Protein 8YBF (pdb70)

Sequence (841 aa):
KAIASAANPIRLSAFPPHRCSGATTSVGKVFPLSVSLSMSLISRASEIINMLTAISDGVYGKTYLLVPDDIERQEIRVFEIGFIKRWLNDMPLLQTTNYMVLPENSKAKVCTIAVGELTLASLCVEESTVLLDSQDGILVVTLGIFGATPMDHIEKVIPVAHPSMEKIHITNHRGFIKDSIATWMVPALASDKQEEQKGCLESACQRKTYPMCNQTSWEPFGGRQLPSYGRLTLPLDASVDLQLNISFTYGPVILNGDGMDYYESPLLNSGWLTIPPKNGTIFGLINKAGRGDQFTVIPQVLTFAPRASSGNCYLPIQTSRDVLIESNLVVLPTQSFRYVIATYDISRSDHAIVYYVYDPIRTISYTHPFRLTTKGRPDFLRIECFVWDDNLWCHQFYRFEANIANSTTSVENLVRMRFSCGIRKAIASAANPIRLSALSGGPPHRCSGATTSVGKVFPLSVSLSMSLISRASEIINMLTAISDGVYGKTYLLVPDDFDTQEIRVFEIGFIKRWLNDMPLLQTTNYMVLPENSKAKVCTIAVGELTLASLCVEESTVLLDHSQDGILVVTLGIFGATPMDHIEKVIPVAHPSMEKIHITNHRGFIKDSIATWMVPALASDKQEEQKGCLESACQRKTYPMCNQTSWEPFGGRQLPSYGRLTLPLDASVDLQLNISFTYGPVILNGDGMDYYESPLLNSGWLTIPPKNGTIFGLINKAGRGDQFTVIPQVLTFAPRACYLPIQDVLIESNLVVLPTQSFRYVIATYDISRDHAIVYYVYDPIRTISYTHPFRLTTKGRPDFLRIECFVWDDNLWCHQFYRFEANIANSTTSVENLVRMRFSC

Organism: NCBI:txid3052342

Nearest PDB structures (foldseek):
  8ybf-assembly1_A  TM=1.002E+00  e=1.265E-84  Morbillivi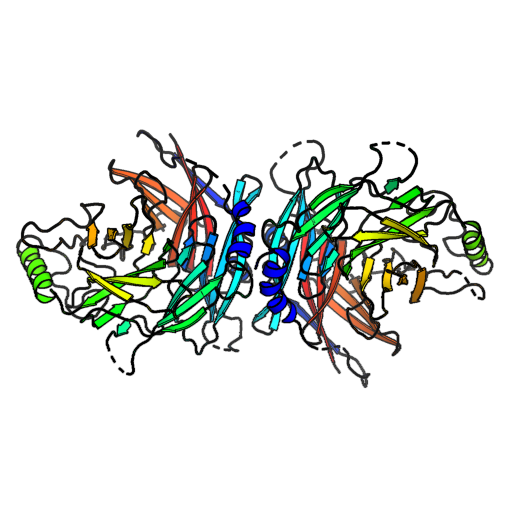rus canis
  3alx-assembly1_A  TM=8.913E-01  e=5.156E-37  Measles morbillivirus
  3alx-assembly1_C  TM=9.004E-01  e=1.482E-36  Measles morbillivirus
  3alz-assembly1_A  TM=9.083E-01  e=4.477E-36  Measles virus strain Edmonston-B
  3alx-assembly1_B  TM=9.065E-01  e=9.135E-35  Measles morbillivirus

B-factor: mean 70.55, std 17.27, range [45.25, 138.85]

Radius of gyration: 31.64 Å; Cα contacts (8 Å, |Δi|>4): 2203; chains: 2; bounding box: 62×88×87 Å

Secondary structure (DSSP, 8-state):
-TTHHHHTTTTTT---S-SS-S--EEEEEEE---B-HHHHHHHTTPEEEEEEEEE-SSEEEEEEEEE-SS-----EEEEEEEEEEE-GGG-EEEEEEEEEE--TTS--SEE-BEEETTEEEEEEESSSEEE------EEEEEEESSSS-TT-EEEEE--EE-TTEEEEE-SS-B-EEETTEEEEEEEEEESTTHHHHHHHHHTTTTTS--TTSS-SS-SSSSSS---EEEEEEEE--SSS----EEEEE--SPP---S--EEEE-SSTTEEEEEE--BTTTBPPEEEEEE-SSS--EEESSTTSSPBPSSSS-B---B----EEEEEEEEE-SSSS--EEEEEEE-SSSS-EEEEEEEETTTTEEEEEEEE-SS-EEEEEEEEEEEE-SSSEEEEEEEEEEESS-SSEEEEEEEEEEEEE-/--SHHHHHHHTTHHHHT------S--SS--EEEEEEE---B-HHHHHHHTTPEEEEEEEEE-SSEEEEEEEEE--------EEEEEEEEEEE-GGG-EEEEEEEEEE--TTS--SEE-BEEETTEEEEEEESSSEEE-------EEEEEEESSSS-TT-EEEEE--EE-TTEEEEE-SS-B-EEETTEEEEEEEEEESTT-HHHHHHHHTTSSSS--TTSS-SS-TTT-SSS--EEEEEEEE--TTS----EEEEE--SPP---S--EEEE-SSTTEEEEEE---STT---EEEEEE-SSS--EEEEESEE-S----EE---B------EE-SSSS--EEEEEEE-----EEEEEEEETTTTEEEEEEEE-SS-EEEEEEEEEEEESSSSEEEEEEEEEEESS-SSEEEEEEEEEEEEE-

Structure (mmCIF, N/CA/C/O backbone):
data_8YBF
#
_entry.id   8YBF
#
_cell.length_a   86.156
_cell.length_b   86.156
_cell.length_c   302.936
_cell.angle_alpha   90.000
_cell.angle_beta   90.000
_cell.angle_gamma   90.000
#
_symmetry.space_group_name_H-M   'P 43 21 2'
#
loop_
_entity.id
_entity.type
_entity.pdbx_description
1 polymer 'Hemagglutinin glycoprotein'
2 non-polymer 2-acetamido-2-deoxy-beta-D-glucopyranose
#
loop_
_atom_site.group_PDB
_atom_site.id
_atom_site.type_symbol
_atom_site.label_atom_id
_atom_site.label_alt_id
_atom_site.label_comp_id
_atom_site.label_asym_id
_atom_site.label_entity_id
_atom_site.label_seq_id
_atom_site.pdbx_PDB_ins_code
_atom_site.Cartn_x
_atom_site.Cartn_y
_atom_site.Cartn_z
_atom_site.occupancy
_atom_site.B_iso_or_equiv
_atom_site.auth_seq_id
_atom_site.auth_comp_id
_atom_site.auth_asym_id
_atom_site.auth_atom_id
_atom_site.pdbx_PDB_model_num
ATOM 1 N N . LYS A 1 5 ? 42.44983 53.45494 9.95477 1.000 83.33555 161 LYS A N 1
ATOM 2 C CA . LYS A 1 5 ? 40.99724 53.56238 9.89412 1.000 80.47948 161 LYS A CA 1
ATOM 3 C C . LYS A 1 5 ? 40.37054 53.15085 11.22092 1.000 80.49313 161 LYS A C 1
ATOM 4 O O . LYS A 1 5 ? 39.28216 53.60918 11.57303 1.000 80.48341 161 LYS A O 1
ATOM 6 N N . ALA A 1 6 ? 41.06815 52.27447 11.94760 1.000 79.32822 162 ALA A N 1
ATOM 7 C CA . ALA A 1 6 ? 40.55781 51.79067 13.22624 1.000 79.06642 162 ALA A CA 1
ATOM 8 C C . ALA A 1 6 ? 40.43711 52.92517 14.23614 1.000 81.81422 162 ALA A C 1
ATOM 9 O O . ALA A 1 6 ? 39.39464 53.08887 14.88171 1.000 81.86701 162 ALA A O 1
ATOM 11 N N . ILE A 1 7 ? 41.49604 53.72588 14.38112 1.000 79.63435 163 ILE A N 1
ATOM 12 C CA . ILE A 1 7 ? 41.47465 54.81956 15.34568 1.000 82.03802 163 ILE A CA 1
ATOM 13 C C . ILE A 1 7 ? 40.68956 56.01944 14.83115 1.000 81.71191 163 ILE A C 1
ATOM 14 O O . ILE A 1 7 ? 40.22634 56.84032 15.63480 1.000 83.09662 163 ILE A O 1
ATOM 19 N N . ALA A 1 8 ? 40.50947 56.13852 13.51408 1.000 80.33110 164 ALA A N 1
ATOM 20 C CA . ALA A 1 8 ? 39.66755 57.20378 12.98086 1.000 79.80330 164 ALA A CA 1
ATOM 21 C C . ALA A 1 8 ? 38.19390 56.89378 13.21113 1.000 77.30212 164 ALA A C 1
ATOM 22 O O . ALA A 1 8 ? 37.43430 57.74630 13.68566 1.000 78.35841 164 ALA A O 1
ATOM 24 N N . SER A 1 9 ? 37.76997 55.67252 12.88008 1.000 77.81768 165 SER A N 1
ATOM 25 C CA . SER A 1 9 ? 36.43279 55.21002 13.23586 1.000 76.21124 165 SER A CA 1
ATOM 26 C C . SER A 1 9 ? 36.26163 55.00675 14.73569 1.000 77.62571 165 SER A C 1
ATOM 27 O O . SER A 1 9 ? 35.17768 54.59863 15.16481 1.000 76.65739 165 SER A O 1
ATOM 30 N N . ALA A 1 10 ? 37.30280 55.26105 15.52931 1.000 74.86295 166 ALA A N 1
ATOM 31 C CA . ALA A 1 10 ? 37.20700 55.27330 16.98263 1.000 75.80016 166 ALA A CA 1
ATOM 32 C C . ALA A 1 10 ? 37.12448 56.67723 17.55915 1.000 79.51231 166 ALA A C 1
ATOM 33 O O . ALA A 1 10 ? 36.51638 56.86383 18.61691 1.000 81.29174 166 ALA A O 1
ATOM 35 N N . ALA A 1 11 ? 37.73156 57.66280 16.89323 1.000 78.61270 167 ALA A N 1
ATOM 36 C CA . ALA A 1 11 ? 37.61633 59.04905 17.33224 1.000 80.75334 167 ALA A CA 1
ATOM 37 C C . ALA A 1 11 ? 36.22239 59.60264 17.07215 1.000 80.55523 167 ALA A C 1
ATOM 38 O O . ALA A 1 11 ? 35.77439 60.51284 17.77967 1.000 82.81504 167 ALA A O 1
ATOM 40 N N . ASN A 1 12 ? 35.53155 59.07674 16.06324 1.000 79.72533 168 ASN A N 1
ATOM 41 C CA . ASN A 1 12 ? 34.20769 59.55334 15.68021 1.000 77.45243 168 ASN A CA 1
ATOM 42 C C . ASN A 1 12 ? 33.11115 59.24506 16.70262 1.000 78.15490 168 ASN A C 1
ATOM 43 O O . ASN A 1 12 ? 32.25890 60.11089 16.93415 1.000 79.16379 168 ASN A O 1
ATOM 45 N N . PRO A 1 13 ? 33.06511 58.06903 17.33225 1.000 79.99288 169 PRO A N 1
ATOM 46 C CA . PRO A 1 13 ? 31.93506 57.76724 18.22982 1.000 79.80331 169 PRO A CA 1
ATOM 47 C C . PRO A 1 13 ? 32.18813 57.96119 19.72252 1.000 83.36002 169 PRO A C 1
ATOM 48 O O . PRO A 1 13 ? 31.34859 57.51779 20.51501 1.000 83.11813 169 PRO A O 1
ATOM 52 N N . ILE A 1 14 ? 33.28982 58.59635 20.13403 1.000 82.04082 170 ILE A N 1
ATOM 53 C CA . ILE A 1 14 ? 33.47166 58.83595 21.56237 1.000 85.12541 170 ILE A CA 1
ATOM 54 C C . ILE A 1 14 ? 32.48851 59.87641 22.08073 1.000 86.44574 170 ILE A C 1
ATOM 55 O O . ILE A 1 14 ? 32.19035 59.89369 23.28038 1.000 88.64237 170 ILE A O 1
ATOM 60 N N . ARG A 1 15 ? 31.97483 60.74753 21.20615 1.000 84.39280 171 ARG A N 1
ATOM 61 C CA . ARG A 1 15 ? 30.87365 61.62379 21.59084 1.000 86.03419 171 ARG A CA 1
ATOM 62 C C . ARG A 1 15 ? 29.62839 60.81888 21.93448 1.000 84.40002 171 ARG A C 1
ATOM 63 O O . ARG A 1 15 ? 28.82544 61.23904 22.77527 1.000 85.28247 171 ARG A O 1
ATOM 65 N N . LEU A 1 16 ? 29.45729 59.66089 21.29975 1.000 85.07008 172 LEU A N 1
ATOM 66 C CA . LEU A 1 16 ? 28.31802 58.79002 21.54542 1.000 82.49879 172 LEU A CA 1
ATOM 67 C C . LEU A 1 16 ? 28.54267 57.84960 22.72001 1.000 83.23223 172 LEU A C 1
ATOM 68 O O . LEU A 1 16 ? 27.57571 57.27028 23.22669 1.000 80.82699 172 LEU A O 1
ATOM 73 N N . SER A 1 17 ? 29.78947 57.68002 23.15990 1.000 81.98013 173 SER A N 1
ATOM 74 C CA . SER A 1 17 ? 30.05103 56.96468 24.40251 1.000 83.89377 173 SER A CA 1
ATOM 75 C C . SER A 1 17 ? 29.64284 57.77050 25.62930 1.000 87.03589 173 SER A C 1
ATOM 76 O O . SER A 1 17 ? 29.71252 57.24897 26.74859 1.000 87.60914 173 SER A O 1
ATOM 79 N N . ALA A 1 18 ? 29.21522 59.01538 25.44011 1.000 86.20415 174 ALA A N 1
ATOM 80 C CA . ALA A 1 18 ? 28.66231 59.82990 26.51348 1.000 88.32259 174 ALA A CA 1
ATOM 81 C C . ALA A 1 18 ? 27.14495 59.68717 26.52996 1.000 85.38857 174 ALA A C 1
ATOM 82 O O . ALA A 1 18 ? 26.59460 58.91395 27.31286 1.000 84.61774 174 ALA A O 1
ATOM 84 N N . PHE A 1 27 ? 22.63064 55.28643 43.01304 1.000 101.71836 183 PHE A N 1
ATOM 85 C CA . PHE A 1 27 ? 22.61910 53.86108 42.70040 1.000 99.40694 183 PHE A CA 1
ATOM 86 C C . PHE A 1 27 ? 21.18730 53.33351 42.59035 1.000 95.56087 183 PHE A C 1
ATOM 87 O O . PHE A 1 27 ? 20.28061 53.86352 43.23383 1.000 96.40627 183 PHE A O 1
ATOM 95 N N . PRO A 1 28 ? 20.99446 52.31190 41.75617 1.000 96.14892 184 PRO A N 1
ATOM 96 C CA . PRO A 1 28 ? 19.63532 51.83531 41.43563 1.000 92.50610 184 PRO A CA 1
ATOM 97 C C . PRO A 1 28 ? 18.79573 51.55273 42.67389 1.000 94.38712 184 PRO A C 1
ATOM 98 O O . PRO A 1 28 ? 17.67101 52.06540 42.77216 1.000 91.61922 184 PRO A O 1
ATOM 102 N N . PRO A 1 29 ? 19.26771 50.75424 43.63871 1.000 93.43078 185 PRO A N 1
ATOM 103 C CA . PRO A 1 29 ? 18.39062 50.35219 44.74523 1.000 92.85888 185 PRO A CA 1
ATOM 104 C C . PRO A 1 29 ? 18.25504 51.45159 45.79624 1.000 97.97088 185 PRO A C 1
ATOM 105 O O . PRO A 1 29 ? 18.83199 52.53248 45.69427 1.000 100.13171 185 PRO A O 1
ATOM 109 N N . HIS A 1 30 ? 17.46325 51.14522 46.82075 1.000 96.27697 186 HIS A N 1
ATOM 110 C CA . HIS A 1 30 ? 17.29657 52.00213 47.98596 1.000 101.94105 186 HIS A CA 1
ATOM 111 C C . HIS A 1 30 ? 18.35005 51.62639 49.02223 1.000 106.65804 186 HIS A C 1
ATOM 112 O O . HIS A 1 30 ? 18.64457 50.44382 49.22103 1.000 105.61311 186 HIS A O 1
ATOM 119 N N . ARG A 1 31 ? 18.92872 52.63953 49.67346 1.000 108.15936 187 ARG A N 1
ATOM 120 C CA . ARG A 1 31 ? 20.01692 52.39216 50.61325 1.000 113.42361 187 ARG A CA 1
ATOM 121 C C . ARG A 1 31 ? 19.56522 51.75887 51.92553 1.000 115.46349 187 ARG A C 1
ATOM 122 O O . ARG A 1 31 ? 20.42674 51.35783 52.71511 1.000 117.80789 187 ARG A O 1
ATOM 130 N N . CYS A 1 32 ? 18.26100 51.65320 52.18610 1.000 116.00846 188 CYS A N 1
ATOM 131 C CA . CYS A 1 32 ? 17.77009 51.09146 53.44007 1.000 117.75907 188 CYS A CA 1
ATOM 132 C C . CYS A 1 32 ? 16.50044 50.28960 53.17945 1.000 114.64278 188 CYS A C 1
ATOM 133 O O . CYS A 1 32 ? 16.01078 50.20575 52.04858 1.000 111.16525 188 CYS A O 1
ATOM 136 N N . SER A 1 33 ? 15.95825 49.70626 54.25011 1.000 121.58898 189 SER A N 1
ATOM 137 C CA . SER A 1 33 ? 14.81161 48.81098 54.15037 1.000 119.00977 189 SER A CA 1
ATOM 138 C C . SER A 1 33 ? 13.48708 49.56292 54.19813 1.000 118.47531 189 SER A C 1
ATOM 139 O O . SER A 1 33 ? 13.36278 50.66189 53.64857 1.000 118.50179 189 SER A O 1
ATOM 142 N N . GLY A 1 34 ? 12.49466 48.96970 54.85722 1.000 122.70570 190 GLY A N 1
ATOM 143 C CA . GLY A 1 34 ? 11.14962 49.51021 54.90780 1.000 121.66753 190 GLY A CA 1
ATOM 144 C C . GLY A 1 34 ? 10.29262 49.00474 53.76364 1.000 118.61728 190 GLY A C 1
ATOM 145 O O . GLY A 1 34 ? 10.50764 47.89302 53.26768 1.000 116.91696 190 GLY A O 1
ATOM 146 N N . ALA A 1 35 ? 9.31763 49.80366 53.33183 1.000 117.16084 191 ALA A N 1
ATOM 147 C CA . ALA A 1 35 ? 8.47962 49.41584 52.20563 1.000 112.24397 191 ALA A CA 1
ATOM 148 C C . ALA A 1 35 ? 9.17049 49.77992 50.89862 1.000 107.82166 191 ALA A C 1
ATOM 149 O O . ALA A 1 35 ? 9.76068 50.85694 50.77302 1.000 108.66692 191 ALA A O 1
ATOM 151 N N . THR A 1 36 ? 9.08328 48.88522 49.91558 1.000 106.70614 192 THR A N 1
ATOM 152 C CA . THR A 1 36 ? 9.74617 49.07967 48.63041 1.000 103.02481 192 THR A CA 1
ATOM 153 C C . THR A 1 36 ? 8.72093 49.21778 47.51221 1.000 97.51605 192 THR A C 1
ATOM 154 O O . THR A 1 36 ? 7.89221 48.32323 47.31086 1.000 94.76036 192 THR A O 1
ATOM 158 N N . THR A 1 37 ? 8.77504 50.33770 46.79396 1.000 94.11774 193 THR A N 1
ATOM 159 C CA . THR A 1 37 ? 7.90452 50.59944 45.65342 1.000 89.83349 193 THR A CA 1
ATOM 160 C C . THR A 1 37 ? 8.73730 50.54310 44.37851 1.000 83.09015 193 THR A C 1
ATOM 161 O O . THR A 1 37 ? 9.80592 51.15943 44.30724 1.000 84.05516 193 THR A O 1
ATOM 165 N N . SER A 1 38 ? 8.25350 49.81096 43.37742 1.000 79.21450 194 SER A N 1
ATOM 166 C CA . SER A 1 38 ? 8.94406 49.68032 42.10003 1.000 76.16390 194 SER A CA 1
ATOM 167 C C . SER A 1 38 ? 8.06079 50.19748 40.97345 1.000 74.34325 194 SER A C 1
ATOM 168 O O . SER A 1 38 ? 6.91713 49.75456 40.82324 1.000 73.34130 194 SER A O 1
ATOM 171 N N . VAL A 1 39 ? 8.59560 51.12532 40.18097 1.000 74.04897 195 VAL A N 1
ATOM 172 C CA . VAL A 1 39 ? 7.88997 51.70678 39.04396 1.000 72.49016 195 VAL A CA 1
ATOM 173 C C . VAL A 1 39 ? 8.63563 51.33845 37.76596 1.000 70.56752 195 VAL A C 1
ATOM 174 O O . VAL A 1 39 ? 9.85370 51.53174 37.67137 1.000 71.03831 195 VAL A O 1
ATOM 178 N N . GLY A 1 40 ? 7.90587 50.79600 36.79233 1.000 68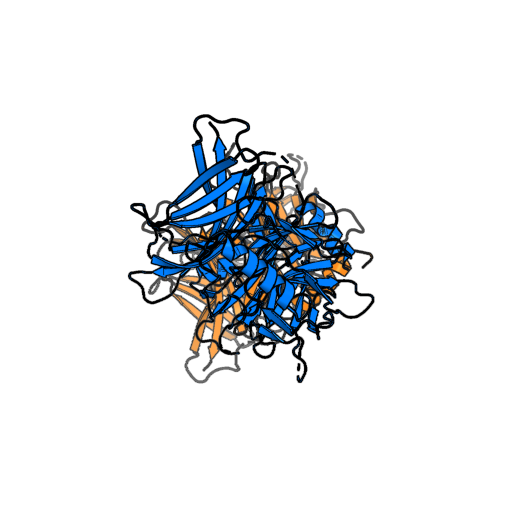.54210 196 GLY A N 1
ATOM 179 C CA . GLY A 1 40 ? 8.50250 50.36147 35.54345 1.000 66.68715 196 GLY A CA 1
ATOM 180 C C . GLY A 1 40 ? 8.03987 51.13871 34.32736 1.000 65.56338 196 GLY A C 1
ATOM 181 O O . GLY A 1 40 ? 7.01626 51.82742 34.37736 1.000 65.93656 196 GLY A O 1
ATOM 182 N N . LYS A 1 41 ? 8.78889 51.03752 33.22887 1.000 64.26480 197 LYS A N 1
ATOM 183 C CA . LYS A 1 41 ? 8.44685 51.71686 31.98626 1.000 63.20237 197 LYS A CA 1
ATOM 184 C C . LYS A 1 41 ? 8.98143 50.91297 30.80896 1.000 61.35702 197 LYS A C 1
ATOM 185 O O . LYS A 1 41 ? 10.06924 50.33682 30.88933 1.000 61.20225 197 LYS A O 1
ATOM 191 N N . VAL A 1 42 ? 8.21466 50.88287 29.71993 1.000 60.09668 198 VAL A N 1
ATOM 192 C CA . VAL A 1 42 ? 8.63402 50.27491 28.46046 1.000 58.44703 198 VAL A CA 1
ATOM 193 C C . VAL A 1 42 ? 8.89722 51.39328 27.45916 1.000 58.19821 198 VAL A C 1
ATOM 194 O O . VAL A 1 42 ? 8.02151 52.23190 27.21164 1.000 58.53101 198 VAL A O 1
ATOM 198 N N . PHE A 1 43 ? 10.10278 51.40802 26.88340 1.000 61.13890 199 PHE A N 1
ATOM 199 C CA . PHE A 1 43 ? 10.45246 52.37286 25.84988 1.000 61.63756 199 PHE A CA 1
ATOM 200 C C . PHE A 1 43 ? 10.42842 51.68864 24.49028 1.000 60.28798 199 PHE A C 1
ATOM 201 O O . PHE A 1 43 ? 11.32991 50.88830 24.19519 1.000 58.80558 199 PHE A O 1
ATOM 209 N N . PRO A 1 44 ? 9.43255 51.95574 23.63777 1.000 62.79985 200 PRO A N 1
ATOM 210 C CA . PRO A 1 44 ? 9.29941 51.17936 22.39411 1.000 61.93689 200 PRO A CA 1
ATOM 211 C C . PRO A 1 44 ? 10.14985 51.67426 21.23410 1.000 60.88731 200 PRO A C 1
ATOM 212 O O . PRO A 1 44 ? 10.38528 50.90320 20.29231 1.000 59.74097 200 PRO A O 1
ATOM 216 N N . LEU A 1 45 ? 10.59989 52.92557 21.25280 1.000 61.14412 201 LEU A N 1
ATOM 217 C CA . LEU A 1 45 ? 11.30221 53.47744 20.10239 1.000 60.24724 201 LEU A CA 1
ATOM 218 C C . LEU A 1 45 ? 12.67080 52.82636 19.94646 1.000 59.50370 201 LEU A C 1
ATOM 219 O O . LEU A 1 45 ? 13.41419 52.66196 20.92072 1.000 60.68128 201 LEU A O 1
ATOM 224 N N . SER A 1 46 ? 13.00299 52.46434 18.70536 1.000 59.37858 202 SER A N 1
ATOM 225 C CA . SER A 1 46 ? 14.27415 51.81397 18.41014 1.000 57.67330 202 SER A CA 1
ATOM 226 C C . SER A 1 46 ? 14.54482 51.86078 16.91288 1.000 56.49306 202 SER A C 1
ATOM 227 O O . SER A 1 46 ? 13.64478 51.61056 16.10758 1.000 56.77121 202 SER A O 1
ATOM 230 N N . VAL A 1 47 ? 15.77641 52.20860 16.54853 1.000 56.31087 203 VAL A N 1
ATOM 231 C CA . VAL A 1 47 ? 16.22689 52.13866 15.16385 1.000 54.91115 203 VAL A CA 1
ATOM 232 C C . VAL A 1 47 ? 17.12719 50.91643 15.03035 1.000 53.75906 203 VAL A C 1
ATOM 233 O O . VAL A 1 47 ? 18.32747 51.03546 14.75989 1.000 53.64357 203 VAL A O 1
ATOM 237 N N . SER A 1 48 ? 16.56041 49.73267 15.24392 1.000 55.79360 204 SER A N 1
ATOM 238 C CA . SER A 1 48 ? 17.29994 48.48240 15.15619 1.000 54.15377 204 SER A CA 1
ATOM 239 C C . SER A 1 48 ? 16.72807 47.62440 14.03802 1.000 53.32518 204 SER A C 1
ATOM 240 O O . SER A 1 48 ? 15.51614 47.62622 13.80068 1.000 54.06620 204 SER A O 1
ATOM 243 N N . LEU A 1 49 ? 17.61254 46.90639 13.34100 1.000 53.47129 205 LEU A N 1
ATOM 244 C CA . LEU A 1 49 ? 17.16513 45.98653 12.30019 1.000 53.11814 205 LEU A CA 1
ATOM 245 C C . LEU A 1 49 ? 16.23682 44.92051 12.86767 1.000 53.04067 205 LEU A C 1
ATOM 246 O O . LEU A 1 49 ? 15.25177 44.53844 12.22494 1.000 53.46198 205 LEU A O 1
ATOM 251 N N . SER A 1 50 ? 16.53894 44.42494 14.07032 1.000 53.27750 206 SER A N 1
ATOM 252 C CA . SER A 1 50 ? 15.71942 43.37589 14.66826 1.000 54.14839 206 SER A CA 1
ATOM 253 C C . SER A 1 50 ? 14.30128 43.85873 14.95238 1.000 55.71485 206 SER A C 1
ATOM 254 O O . SER A 1 50 ? 13.32985 43.15470 14.65432 1.000 55.71393 206 SER A O 1
ATOM 257 N N . MET A 1 51 ? 14.15744 45.05928 15.52085 1.000 53.85589 207 MET A N 1
ATOM 258 C CA . MET A 1 51 ? 12.82124 45.56012 15.83087 1.000 54.76776 207 MET A CA 1
ATOM 259 C C . MET A 1 51 ? 12.04110 45.90639 14.56932 1.000 56.22209 207 MET A C 1
ATOM 260 O O . MET A 1 51 ? 10.81528 45.74597 14.53866 1.000 57.48610 207 MET A O 1
ATOM 265 N N . SER A 1 52 ? 12.72197 46.39570 13.52997 1.000 56.94183 208 SER A N 1
ATOM 266 C CA . SER A 1 52 ? 12.04559 46.63763 12.25938 1.000 56.42043 208 SER A CA 1
ATOM 267 C C . SER A 1 52 ? 11.53206 45.33303 11.66428 1.000 57.04208 208 SER A C 1
ATOM 268 O O . SER A 1 52 ? 10.42072 45.28084 11.12401 1.000 58.60580 208 SER A O 1
ATOM 271 N N . LEU A 1 53 ? 12.33620 44.27004 11.74484 1.000 55.31560 209 LEU A N 1
ATOM 272 C CA . LEU A 1 53 ? 11.89404 42.96364 11.26833 1.000 55.33998 209 LEU A CA 1
ATOM 273 C C . LEU A 1 53 ? 10.72317 42.44065 12.09293 1.000 56.04456 209 LEU A C 1
ATOM 274 O O . LEU A 1 53 ? 9.79059 41.83940 11.54735 1.000 57.68279 209 LEU A O 1
ATOM 279 N N . ILE A 1 54 ? 10.75519 42.65557 13.41137 1.000 54.80586 210 ILE A N 1
ATOM 280 C CA . ILE A 1 54 ? 9.65562 42.20413 14.25880 1.000 55.89532 210 ILE A CA 1
ATOM 281 C C . ILE A 1 54 ? 8.37232 42.95281 13.91942 1.000 56.68388 210 ILE A C 1
ATOM 282 O O . ILE A 1 54 ? 7.27691 42.37802 13.97138 1.000 57.47944 210 ILE A O 1
ATOM 287 N N . SER A 1 55 ? 8.48021 44.22940 13.54126 1.000 56.02289 211 SER A N 1
ATOM 288 C CA . SER A 1 55 ? 7.28874 45.00150 13.20538 1.000 56.81750 211 SER A CA 1
ATOM 289 C C . SER A 1 55 ? 6.61617 44.47695 11.94245 1.000 58.53628 211 SER A C 1
ATOM 290 O O . SER A 1 55 ? 5.38739 44.54588 11.82484 1.000 60.12899 211 SER A O 1
ATOM 293 N N . ARG A 1 56 ? 7.39301 43.94787 10.99492 1.000 56.27104 212 ARG A N 1
ATOM 294 C CA . ARG A 1 56 ? 6.84368 43.34392 9.78863 1.000 58.64102 212 ARG A CA 1
ATOM 295 C C . ARG A 1 56 ? 6.47805 41.87057 9.98209 1.000 59.37497 212 ARG A C 1
ATOM 296 O O . ARG A 1 56 ? 6.37374 41.12869 8.99686 1.000 61.98786 212 ARG A O 1
ATOM 304 N N . ALA A 1 57 ? 6.26451 41.44467 11.22965 1.000 58.24188 213 ALA A N 1
ATOM 305 C CA . ALA A 1 57 ? 5.81453 40.09718 11.58370 1.000 59.44843 213 ALA A CA 1
ATOM 306 C C . ALA A 1 57 ? 6.81600 39.00894 11.20339 1.000 60.39878 213 ALA A C 1
ATOM 307 O O . ALA A 1 57 ? 6.46401 37.82518 11.17313 1.000 62.35723 213 ALA A O 1
ATOM 309 N N . SER A 1 58 ? 8.06013 39.37607 10.90982 1.000 62.84344 214 SER A N 1
ATOM 310 C CA . SER A 1 58 ? 9.10042 38.37561 10.72178 1.000 62.98344 214 SER A CA 1
ATOM 311 C C . SER A 1 58 ? 9.39821 37.66534 12.03869 1.000 62.03816 214 SER A C 1
ATOM 312 O O . SER A 1 58 ? 9.21337 38.21913 13.12706 1.000 59.74629 214 SER A O 1
ATOM 315 N N . GLU A 1 59 ? 9.87698 36.42778 11.93161 1.000 63.89061 215 GLU A N 1
ATOM 316 C CA . GLU A 1 59 ? 10.11730 35.57925 13.09166 1.000 62.95012 215 GLU A CA 1
ATOM 317 C C . GLU A 1 59 ? 11.60338 35.60587 13.42777 1.000 59.75652 215 GLU A C 1
ATOM 318 O O . GLU A 1 59 ? 12.43753 35.19423 12.61391 1.000 59.90245 215 GLU A O 1
ATOM 324 N N . ILE A 1 60 ? 11.92854 36.08860 14.62316 1.000 59.58732 216 ILE A N 1
ATOM 325 C CA . ILE A 1 60 ? 13.29712 36.11136 15.12471 1.000 57.08828 216 ILE A CA 1
ATOM 326 C C . ILE A 1 60 ? 13.45272 34.99503 16.14584 1.000 56.60800 216 ILE A C 1
ATOM 327 O O . ILE A 1 60 ? 12.61209 34.84118 17.04095 1.000 57.51721 216 ILE A O 1
ATOM 332 N N . ILE A 1 61 ? 14.52104 34.21347 16.01462 1.000 56.22025 217 ILE A N 1
ATOM 333 C CA . ILE A 1 61 ? 14.76432 33.05885 16.87059 1.000 56.03215 217 ILE A CA 1
ATOM 334 C C . ILE A 1 61 ? 16.09711 33.24214 17.58135 1.000 53.61369 217 ILE A C 1
ATOM 335 O O . ILE A 1 61 ? 17.11143 33.53968 16.93937 1.000 53.05425 217 ILE A O 1
ATOM 340 N N . ASN A 1 62 ? 16.09023 33.06168 18.90332 1.000 54.36468 218 ASN A N 1
ATOM 341 C CA . ASN A 1 62 ? 17.31072 32.91500 19.69670 1.000 53.60055 218 ASN A CA 1
ATOM 342 C C . ASN A 1 62 ? 18.20595 34.15353 19.59500 1.000 51.24734 218 ASN A C 1
ATOM 343 O O . ASN A 1 62 ? 19.37339 34.08103 19.20531 1.000 51.04611 218 ASN A O 1
ATOM 348 N N . MET A 1 63 ? 17.63722 35.30278 19.95492 1.000 50.86938 219 MET A N 1
ATOM 349 C CA . MET A 1 63 ? 18.36827 36.56529 19.89098 1.000 49.33932 219 MET A CA 1
ATOM 350 C C . MET A 1 63 ? 19.20110 36.73725 21.15554 1.000 49.50642 219 MET A C 1
ATOM 351 O O . MET A 1 63 ? 18.65614 36.89018 22.25360 1.000 50.46020 219 MET A O 1
ATOM 356 N N . LEU A 1 64 ? 20.52084 36.71341 21.00221 1.000 50.54086 220 LEU A N 1
ATOM 357 C CA . LEU A 1 64 ? 21.45073 36.99142 22.08829 1.000 49.50596 220 LEU A CA 1
ATOM 358 C C . LEU A 1 64 ? 21.98206 38.41127 21.93802 1.000 49.17943 220 LEU A C 1
ATOM 359 O O . LEU A 1 64 ? 22.46010 38.78770 20.86270 1.000 49.86327 220 LEU A O 1
ATOM 364 N N . THR A 1 65 ? 21.89995 39.19405 23.01094 1.000 49.34104 221 THR A N 1
ATOM 365 C CA . THR A 1 65 ? 22.28242 40.59881 22.98218 1.000 49.56214 221 THR A CA 1
ATOM 366 C C . THR A 1 65 ? 23.33802 40.88272 24.04148 1.000 50.35591 221 THR A C 1
ATOM 367 O O . THR A 1 65 ? 23.23909 40.40327 25.17545 1.000 51.42955 221 THR A O 1
ATOM 371 N N . ALA A 1 66 ? 24.34812 41.66528 23.66273 1.000 49.66316 222 ALA A N 1
ATOM 372 C CA . ALA A 1 66 ? 25.40901 42.08511 24.56782 1.000 51.09048 222 ALA A CA 1
ATOM 373 C C . ALA A 1 66 ? 25.52776 43.60103 24.52807 1.000 51.98304 222 ALA A C 1
ATOM 374 O O . ALA A 1 66 ? 25.56561 44.19462 23.44590 1.000 52.49419 222 ALA A O 1
ATOM 376 N N . ILE A 1 67 ? 25.57475 44.22159 25.70514 1.000 49.60088 223 ILE A N 1
ATOM 377 C CA . ILE A 1 67 ? 25.74106 45.66309 25.84942 1.000 51.67995 223 ILE A CA 1
ATOM 378 C C . ILE A 1 67 ? 26.95553 45.91765 26.73087 1.000 54.45095 223 ILE A C 1
ATOM 379 O O . ILE A 1 67 ? 27.15645 45.22830 27.73643 1.000 55.48328 223 ILE A O 1
ATOM 384 N N . SER A 1 68 ? 27.76590 46.90704 26.35536 1.000 55.81593 224 SER A N 1
ATOM 385 C CA . SER A 1 68 ? 28.95425 47.23102 27.13492 1.000 60.52034 224 SER A CA 1
ATOM 386 C C . SER A 1 68 ? 29.10088 48.73290 27.35678 1.000 64.54402 224 SER A C 1
ATOM 387 O O . SER A 1 68 ? 28.49280 49.29264 28.27581 1.000 67.36392 224 SER A O 1
ATOM 390 N N . ASP A 1 69 ? 29.90042 49.38862 26.52375 1.000 65.60431 225 ASP A N 1
ATOM 391 C CA . ASP A 1 69 ? 30.32569 50.77041 26.75537 1.000 69.31365 225 ASP A CA 1
ATOM 392 C C . ASP A 1 69 ? 29.54046 51.75643 25.89985 1.000 67.43520 225 ASP A C 1
ATOM 393 O O . ASP A 1 69 ? 30.11475 52.57494 25.18315 1.000 70.38415 225 ASP A O 1
ATOM 398 N N . GLY A 1 70 ? 28.21272 51.68641 25.96500 1.000 63.40461 226 GLY A N 1
ATOM 399 C CA . GLY A 1 70 ? 27.36184 52.46905 25.09730 1.000 62.44786 226 GLY A CA 1
ATOM 400 C C . GLY A 1 70 ? 27.14853 51.88908 23.71942 1.000 59.90480 226 GLY A C 1
ATOM 401 O O . GLY A 1 70 ? 26.34816 52.43907 22.95174 1.000 59.59834 226 GLY A O 1
ATOM 402 N N . VAL A 1 71 ? 27.83803 50.80599 23.37634 1.000 62.75983 227 VAL A N 1
ATOM 403 C CA . VAL A 1 71 ? 27.64884 50.10113 22.11455 1.000 59.96119 227 VAL A CA 1
ATOM 404 C C . VAL A 1 71 ? 26.87705 48.81979 22.39477 1.000 56.52655 227 VAL A C 1
ATOM 405 O O . VAL A 1 71 ? 27.11263 48.14716 23.40777 1.000 57.09440 227 VAL A O 1
ATOM 409 N N . TYR A 1 72 ? 25.94103 48.48601 21.51069 1.000 56.90617 228 TYR A N 1
ATOM 410 C CA . TYR A 1 72 ? 25.16774 47.26201 21.63183 1.000 54.50221 228 TYR A CA 1
ATOM 411 C C . TYR A 1 72 ? 25.46105 46.35430 20.44698 1.000 53.06045 228 TYR A C 1
ATOM 412 O O . TYR A 1 72 ? 25.88405 46.80636 19.37977 1.000 54.37079 228 TYR A O 1
ATOM 421 N N . GLY A 1 73 ? 25.23536 45.06033 20.65316 1.000 53.20276 229 GLY A N 1
ATOM 422 C CA . GLY A 1 73 ? 25.39466 44.09086 19.59067 1.000 52.54209 229 GLY A CA 1
ATOM 423 C C . GLY A 1 73 ? 24.49088 42.88759 19.74519 1.000 51.37563 229 GLY A C 1
ATOM 424 O O . GLY A 1 73 ? 24.45392 42.26340 20.81012 1.000 51.67774 229 GLY A O 1
ATOM 425 N N . LYS A 1 74 ? 23.75702 42.55019 18.68882 1.000 50.25106 230 LYS A N 1
ATOM 426 C CA . LYS A 1 74 ? 22.84487 41.41919 18.70384 1.000 49.38402 230 LYS A CA 1
ATOM 427 C C . LYS A 1 74 ? 23.27488 40.37595 17.68213 1.000 49.80066 230 LYS A C 1
ATOM 428 O O . LYS A 1 74 ? 23.92626 40.68829 16.68087 1.000 51.00715 230 LYS A O 1
ATOM 434 N N . THR A 1 75 ? 22.90451 39.12785 17.95309 1.000 48.97636 231 THR A N 1
ATOM 435 C CA . THR A 1 75 ? 22.96341 38.05710 16.97055 1.000 49.77649 231 THR A CA 1
ATOM 436 C C . THR A 1 75 ? 21.70731 37.21310 17.11841 1.000 50.23648 231 THR A C 1
ATOM 437 O O . THR A 1 75 ? 21.21933 37.00588 18.23372 1.000 50.08898 231 THR A O 1
ATOM 441 N N . TYR A 1 76 ? 21.17822 36.74066 15.99332 1.000 48.68211 232 TYR A N 1
ATOM 442 C CA . TYR A 1 76 ? 19.93073 35.99081 16.01605 1.000 49.70295 232 TYR A CA 1
ATOM 443 C C . TYR A 1 76 ? 19.76119 35.25605 14.69606 1.000 51.25530 232 TYR A C 1
ATOM 444 O O . TYR A 1 76 ? 20.54571 35.42034 13.75832 1.000 51.80375 232 TYR A O 1
ATOM 453 N N . LEU A 1 77 ? 18.70785 34.44738 14.63906 1.000 51.15807 233 LEU A N 1
ATOM 454 C CA . LEU A 1 77 ? 18.31120 33.72751 13.43788 1.000 53.95304 233 LEU A CA 1
ATOM 455 C C . LEU A 1 77 ? 17.02405 34.33291 12.90037 1.000 56.14375 233 LEU A C 1
ATOM 456 O O . LEU A 1 77 ? 16.06764 34.53820 13.65520 1.000 55.83063 233 LEU A O 1
ATOM 461 N N . LEU A 1 78 ? 17.00362 34.61174 11.60159 1.000 55.51776 234 LEU A N 1
ATOM 462 C CA . LEU A 1 78 ? 15.83050 35.15114 10.92962 1.000 58.41477 234 LEU A CA 1
ATOM 463 C C . LEU A 1 78 ? 15.16063 34.05491 10.11214 1.000 63.39986 234 LEU A C 1
ATOM 464 O O . LEU A 1 78 ? 15.83263 33.31530 9.38629 1.000 64.77268 234 LEU A O 1
ATOM 469 N N . VAL A 1 79 ? 13.84237 33.95982 10.23505 1.000 63.34898 235 VAL A N 1
ATOM 470 C CA . VAL A 1 79 ? 13.01969 33.06875 9.42397 1.000 68.89996 235 VAL A CA 1
ATOM 471 C C . VAL A 1 79 ? 12.49443 33.89049 8.24426 1.000 72.51482 235 VAL A C 1
ATOM 472 O O . VAL A 1 79 ? 11.73353 34.84025 8.46752 1.000 71.85136 235 VAL A O 1
ATOM 476 N N . PRO A 1 80 ? 12.86847 33.56699 7.01392 1.000 74.99599 236 PRO A N 1
ATOM 477 C CA . PRO A 1 80 ? 12.50711 34.41747 5.87244 1.000 80.06400 236 PRO A CA 1
ATOM 478 C C . PRO A 1 80 ? 11.04578 34.24166 5.46989 1.000 85.96522 236 PRO A C 1
ATOM 479 O O . PRO A 1 80 ? 10.30962 33.42350 6.01691 1.000 86.58618 236 PRO A O 1
ATOM 483 N N . ASP A 1 81 ? 10.63825 35.03821 4.48602 1.000 87.05143 237 ASP A N 1
ATOM 484 C CA . ASP A 1 81 ? 9.25804 35.10777 4.01064 1.000 92.48595 237 ASP A CA 1
ATOM 485 C C . ASP A 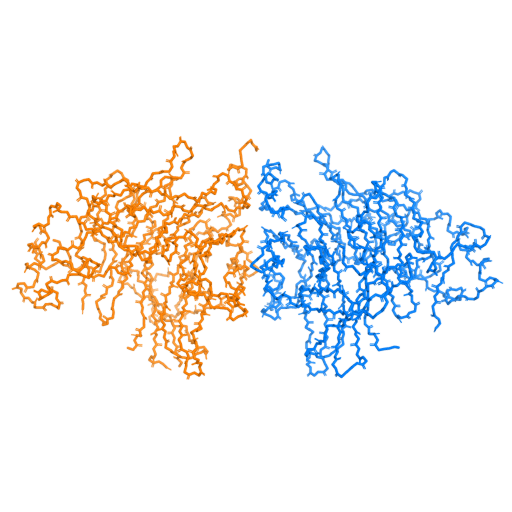1 81 ? 9.21239 34.54461 2.59030 1.000 98.73789 237 ASP A C 1
ATOM 486 O O . ASP A 1 81 ? 9.36664 35.27582 1.61098 1.000 100.28049 237 ASP A O 1
ATOM 491 N N . ASP A 1 82 ? 9.00235 33.22859 2.49288 1.000 97.29205 238 ASP A N 1
ATOM 492 C CA . ASP A 1 82 ? 8.96889 32.50646 1.21918 1.000 102.68280 238 ASP A CA 1
ATOM 493 C C . ASP A 1 82 ? 10.30464 32.61900 0.48199 1.000 103.06397 238 ASP A C 1
ATOM 494 O O . ASP A 1 82 ? 10.37072 32.50265 -0.74504 1.000 106.83310 238 ASP A O 1
ATOM 499 N N . ILE A 1 83 ? 11.38681 32.83925 1.22639 1.000 100.51154 239 ILE A N 1
ATOM 500 C CA . ILE A 1 83 ? 12.72529 32.99168 0.66750 1.000 99.67495 239 ILE A CA 1
ATOM 501 C C . ILE A 1 83 ? 13.62486 31.90727 1.24112 1.000 98.95957 239 ILE A C 1
ATOM 502 O O . ILE A 1 83 ? 13.66675 31.70784 2.46050 1.000 95.26176 239 ILE A O 1
ATOM 507 N N . GLU A 1 84 ? 14.33432 31.20417 0.35942 1.000 101.35867 240 GLU A N 1
ATOM 508 C CA . GLU A 1 84 ? 15.44790 30.35856 0.75562 1.000 101.07765 240 GLU A CA 1
ATOM 509 C C . GLU A 1 84 ? 16.75813 30.76031 0.09773 1.000 101.10636 240 GLU A C 1
ATOM 510 O O . GLU A 1 84 ? 17.81529 30.28097 0.52357 1.000 99.57069 240 GLU A O 1
ATOM 516 N N . ARG A 1 85 ? 16.72080 31.62379 -0.91283 1.000 102.40996 241 ARG A N 1
ATOM 517 C CA . ARG A 1 85 ? 17.92448 32.11403 -1.57165 1.000 102.24661 241 ARG A CA 1
ATOM 518 C C . ARG A 1 85 ? 17.62855 33.41124 -2.31933 1.000 102.69395 241 ARG A C 1
ATOM 519 O O . ARG A 1 85 ? 16.51166 33.62570 -2.79376 1.000 104.17417 241 ARG A O 1
ATOM 521 N N . GLN A 1 90 ? 17.36383 26.66443 6.75287 1.000 82.55146 246 GLN A N 1
ATOM 522 C CA . GLN A 1 90 ? 16.28443 27.46066 6.18261 1.000 85.29731 246 GLN A CA 1
ATOM 523 C C . GLN A 1 90 ? 16.15577 28.76835 6.95993 1.000 78.93465 246 GLN A C 1
ATOM 524 O O . GLN A 1 90 ? 15.23979 29.55879 6.73404 1.000 79.30634 246 GLN A O 1
ATOM 530 N N . GLU A 1 91 ? 17.09420 28.98499 7.87732 1.000 74.97896 247 GLU A N 1
ATOM 531 C CA . GLU A 1 91 ? 17.13782 30.17541 8.71105 1.000 68.89481 247 GLU A CA 1
ATOM 532 C C . GLU A 1 91 ? 18.46809 30.88941 8.51027 1.000 64.20955 247 GLU A C 1
ATOM 533 O O . GLU A 1 91 ? 19.47395 30.27274 8.14476 1.000 65.84705 247 GLU A O 1
ATOM 539 N N . ILE A 1 92 ? 18.46652 32.19800 8.75170 1.000 63.08685 248 ILE A N 1
ATOM 540 C CA . ILE A 1 92 ? 19.55901 33.07747 8.35355 1.000 59.42411 248 ILE A CA 1
ATOM 541 C C . ILE A 1 92 ? 20.19465 33.67978 9.59824 1.000 55.30369 248 ILE A C 1
ATOM 542 O O . ILE A 1 92 ? 19.50045 34.26979 10.43380 1.000 53.99627 248 ILE A O 1
ATOM 547 N N . ARG A 1 93 ? 21.51316 33.53156 9.71483 1.000 57.55481 249 ARG A N 1
ATOM 548 C CA . ARG A 1 93 ? 22.25896 34.10889 10.82487 1.000 54.18419 249 ARG A CA 1
ATOM 549 C C . ARG A 1 93 ? 22.51354 35.58871 10.56125 1.000 52.64453 249 ARG A C 1
ATOM 550 O O . ARG A 1 93 ? 23.02775 35.96019 9.50144 1.000 54.22248 249 ARG A O 1
ATOM 558 N N . VAL A 1 94 ? 22.15647 36.43257 11.52763 1.000 54.15279 250 VAL A N 1
ATOM 559 C CA . VAL A 1 94 ? 22.23773 37.88160 11.38284 1.000 52.60393 250 VAL A CA 1
ATOM 560 C C . VAL A 1 94 ? 23.01424 38.45428 12.55976 1.000 51.36780 250 VAL A C 1
ATOM 561 O O . VAL A 1 94 ? 22.78054 38.06841 13.71056 1.000 50.70344 250 VAL A O 1
ATOM 565 N N . PHE A 1 95 ? 23.93626 39.36968 12.27148 1.000 52.90668 251 PHE A N 1
ATOM 566 C CA . PHE A 1 95 ? 24.66713 40.09910 13.29523 1.000 52.12966 251 PHE A CA 1
ATOM 567 C C . PHE A 1 95 ? 24.34090 41.58282 13.18453 1.000 52.16108 251 PHE A C 1
ATOM 568 O O . PHE A 1 95 ? 24.12437 42.10797 12.08896 1.000 53.81073 251 PHE A O 1
ATOM 576 N N . GLU A 1 96 ? 24.30021 42.25479 14.33234 1.000 51.77683 252 GLU A N 1
ATOM 577 C CA . GLU A 1 96 ? 23.83670 43.63287 14.39785 1.000 51.25422 252 GLU A CA 1
ATOM 578 C C . GLU A 1 96 ? 24.62817 44.37384 15.46614 1.000 50.87026 252 GLU A C 1
ATOM 579 O O . GLU A 1 96 ? 24.88580 43.82616 16.53993 1.000 50.89082 252 GLU A O 1
ATOM 585 N N . ILE A 1 97 ? 25.00905 45.61533 15.16995 1.000 49.41921 253 ILE A N 1
ATOM 586 C CA . ILE A 1 97 ? 25.81174 46.41687 16.09083 1.000 49.42135 253 ILE A CA 1
ATOM 587 C C . ILE A 1 97 ? 25.44951 47.88647 15.91082 1.000 51.31400 253 ILE A C 1
ATOM 588 O O . ILE A 1 97 ? 25.21340 48.34949 14.79064 1.000 52.90654 253 ILE A O 1
ATOM 593 N N . GLY A 1 98 ? 25.38957 48.61088 17.02130 1.000 50.82301 254 GLY A N 1
ATOM 594 C CA . GLY A 1 98 ? 25.07588 50.02277 16.97151 1.000 52.95185 254 GLY A CA 1
ATOM 595 C C . GLY A 1 98 ? 25.30665 50.70189 18.30453 1.000 54.53091 254 GLY A C 1
ATOM 596 O O . GLY A 1 98 ? 25.97975 50.16478 19.18499 1.000 54.30087 254 GLY A O 1
ATOM 597 N N . PHE A 1 99 ? 24.73001 51.89371 18.44454 1.000 52.80650 255 PHE A N 1
ATOM 598 C CA . PHE A 1 99 ? 24.92701 52.73578 19.61678 1.000 55.14912 255 PHE A CA 1
ATOM 599 C C . PHE A 1 99 ? 23.70243 52.71716 20.52587 1.000 55.93970 255 PHE A C 1
ATOM 600 O O . PHE A 1 99 ? 22.63226 52.21967 20.17106 1.000 54.31185 255 PHE A O 1
ATOM 608 N N . ILE A 1 100 ? 23.88055 53.28008 21.72106 1.000 54.58142 256 ILE A N 1
ATOM 609 C CA . ILE A 1 100 ? 22.77089 53.61342 22.60672 1.000 56.04730 256 ILE A CA 1
ATOM 610 C C . ILE A 1 100 ? 22.74711 55.12634 22.77911 1.000 58.50052 256 ILE A C 1
ATOM 611 O O . ILE A 1 100 ? 23.29379 55.66261 23.74942 1.000 61.07736 256 ILE A O 1
ATOM 616 N N . LYS A 1 101 ? 22.12074 55.82323 21.83672 1.000 55.78197 257 LYS A N 1
ATOM 617 C CA . LYS A 1 101 ? 22.11895 57.27719 21.84641 1.000 59.52172 257 LYS A CA 1
ATOM 618 C C . LYS A 1 101 ? 21.03125 57.81466 22.76839 1.000 61.56793 257 LYS A C 1
ATOM 619 O O . LYS A 1 101 ? 20.01931 57.15677 23.02597 1.000 60.57127 257 LYS A O 1
ATOM 625 N N . ARG A 1 102 ? 21.25229 59.02841 23.26736 1.000 60.55662 258 ARG A N 1
ATOM 626 C CA . ARG A 1 102 ? 20.29812 59.68241 24.15742 1.000 63.99717 258 ARG A CA 1
ATOM 627 C C . ARG A 1 102 ? 19.19084 60.31933 23.32708 1.000 64.19317 258 ARG A C 1
ATOM 628 O O . ARG A 1 102 ? 19.43188 61.28037 22.58895 1.000 66.59201 258 ARG A O 1
ATOM 636 N N . TRP A 1 103 ? 17.97745 59.78892 23.44855 1.000 62.66943 259 TRP A N 1
ATOM 637 C CA . TRP A 1 103 ? 16.82121 60.35134 22.77424 1.000 63.54527 259 TRP A CA 1
ATOM 638 C C . TRP A 1 103 ? 16.21248 61.45775 23.63837 1.000 67.57028 259 TRP A C 1
ATOM 639 O O . TRP A 1 103 ? 16.70697 61.77880 24.72224 1.000 69.67261 259 TRP A O 1
ATOM 650 N N . LEU A 1 104 ? 15.13208 62.06024 23.14485 1.000 68.95392 260 LEU A N 1
ATOM 651 C CA . LEU A 1 104 ? 14.35755 62.99777 23.94386 1.000 73.01245 260 LEU A CA 1
ATOM 652 C C . LEU A 1 104 ? 13.85834 62.31481 25.21087 1.000 73.92286 260 LEU A C 1
ATOM 653 O O . LEU A 1 104 ? 13.65051 61.09851 25.24519 1.000 71.34607 260 LEU A O 1
ATOM 658 N N . ASN A 1 105 ? 13.67271 63.11411 26.26222 1.000 77.93589 261 ASN A N 1
ATOM 659 C CA . ASN A 1 105 ? 13.35880 62.62160 27.60220 1.000 79.56073 261 ASN A CA 1
ATOM 660 C C . ASN A 1 105 ? 14.47129 61.72694 28.14546 1.000 77.27622 261 ASN A C 1
ATOM 661 O O . ASN A 1 105 ? 14.23861 60.91008 29.04350 1.000 77.26503 261 ASN A O 1
ATOM 666 N N . ASP A 1 106 ? 15.68399 61.88857 27.60857 1.000 75.60907 262 ASP A N 1
ATOM 667 C CA . ASP A 1 106 ? 16.86916 61.15288 28.05284 1.000 73.75466 262 ASP A CA 1
ATOM 668 C C . ASP A 1 106 ? 16.63661 59.64410 28.02222 1.000 70.27475 262 ASP A C 1
ATOM 669 O O . ASP A 1 106 ? 17.02067 58.91300 28.93783 1.000 69.97793 262 ASP A O 1
ATOM 674 N N . MET A 1 107 ? 15.99419 59.17447 26.95449 1.000 71.13249 263 MET A N 1
ATOM 675 C CA . MET A 1 107 ? 15.71849 57.74747 26.84986 1.000 66.65941 263 MET A CA 1
ATOM 676 C C . MET A 1 107 ? 16.79996 57.05312 26.02406 1.000 62.45357 263 MET A C 1
ATOM 677 O O . MET A 1 107 ? 17.29672 57.62181 25.04747 1.000 62.70037 263 MET A O 1
ATOM 682 N N . PRO A 1 108 ? 17.17799 55.82863 26.39316 1.000 65.44340 264 PRO A N 1
ATOM 683 C CA . PRO A 1 108 ? 18.18744 55.09034 25.61785 1.000 61.87293 264 PRO A CA 1
ATOM 684 C C . PRO A 1 108 ? 17.60463 54.58605 24.30465 1.000 59.40740 264 PRO A C 1
ATOM 685 O O . PRO A 1 108 ? 16.67522 53.77617 24.29162 1.000 58.16235 264 PRO A O 1
ATOM 689 N N . LEU A 1 109 ? 18.16382 55.06369 23.19529 1.000 61.63399 265 LEU A N 1
ATOM 690 C CA . LEU A 1 109 ? 17.69012 54.72412 21.85680 1.000 59.42309 265 LEU A CA 1
ATOM 691 C C . LEU A 1 109 ? 18.76353 53.91059 21.14433 1.000 56.28101 265 LEU A C 1
ATOM 692 O O . LEU A 1 109 ? 19.84744 54.42565 20.84899 1.000 56.44671 265 LEU A O 1
ATOM 697 N N . LEU A 1 110 ? 18.46006 52.64399 20.87063 1.000 57.68402 266 LEU A N 1
ATOM 698 C CA . LEU A 1 110 ? 19.37450 51.77596 20.13943 1.000 54.52717 266 LEU A CA 1
ATOM 699 C C . LEU A 1 110 ? 19.26078 52.04746 18.64359 1.000 54.15104 266 LEU A C 1
ATOM 700 O O . LEU A 1 110 ? 18.20094 51.82964 18.04583 1.000 54.44716 266 LEU A O 1
ATOM 705 N N . GLN A 1 111 ? 20.35008 52.51879 18.04041 1.000 55.65141 267 GLN A N 1
ATOM 706 C CA . GLN A 1 111 ? 20.42143 52.75615 16.60337 1.000 54.67246 267 GLN A CA 1
ATOM 707 C C . GLN A 1 111 ? 21.45824 51.82389 15.99578 1.000 53.31314 267 GLN A C 1
ATOM 708 O O . GLN A 1 111 ? 22.63346 51.87367 16.37103 1.000 54.11891 267 GLN A O 1
ATOM 714 N N . THR A 1 112 ? 21.02729 50.98421 15.05836 1.000 52.46639 268 THR A N 1
ATOM 715 C CA . THR A 1 112 ? 21.96073 50.14141 14.32217 1.000 50.67249 268 THR A CA 1
ATOM 716 C C . THR A 1 112 ? 22.87120 50.99133 13.44479 1.000 52.47654 268 THR A C 1
ATOM 717 O O . THR A 1 112 ? 22.40910 51.88751 12.73219 1.000 54.13656 268 THR A O 1
ATOM 721 N N . THR A 1 113 ? 24.17290 50.70653 13.50005 1.000 52.07695 269 THR A N 1
ATOM 722 C CA . THR A 1 113 ? 25.14157 51.34220 12.62051 1.000 53.62481 269 THR A CA 1
ATOM 723 C C . THR A 1 113 ? 25.78382 50.38774 11.62554 1.000 53.72768 269 THR A C 1
ATOM 724 O O . THR A 1 113 ? 26.33024 50.85181 10.61994 1.000 55.58948 269 THR A O 1
ATOM 728 N N . ASN A 1 114 ? 25.73414 49.08124 11.87507 1.000 53.21375 270 ASN A N 1
ATOM 729 C CA . ASN A 1 114 ? 26.25060 48.10133 10.93137 1.000 52.93513 270 ASN A CA 1
ATOM 730 C C . ASN A 1 114 ? 25.59950 46.75622 11.21503 1.000 51.22664 270 ASN A C 1
ATOM 731 O O . ASN A 1 114 ? 25.24588 46.45232 12.35704 1.000 50.30926 270 ASN A O 1
ATOM 736 N N . TYR A 1 115 ? 25.43861 45.95920 10.16203 1.000 52.54977 271 TYR A N 1
ATOM 737 C CA . TYR A 1 115 ? 24.89440 44.61615 10.29410 1.000 51.46364 271 TYR A CA 1
ATOM 738 C C . TYR A 1 115 ? 25.51920 43.73419 9.22317 1.000 52.44609 271 TYR A C 1
ATOM 739 O O . TYR A 1 115 ? 26.19817 44.21520 8.31266 1.000 54.36625 271 TYR A O 1
ATOM 748 N N . MET A 1 116 ? 25.27665 42.42944 9.33661 1.000 51.94739 272 MET A N 1
ATOM 749 C CA . MET A 1 116 ? 25.85696 41.47307 8.40504 1.000 54.12304 272 MET A CA 1
ATOM 750 C C . MET A 1 116 ? 25.06287 40.17495 8.45229 1.000 53.83625 272 MET A C 1
ATOM 751 O O . MET A 1 116 ? 24.61437 39.75239 9.52031 1.000 53.32477 272 MET A O 1
ATOM 756 N N . VAL A 1 117 ? 24.89842 39.55427 7.28547 1.000 52.69590 273 VAL A N 1
ATOM 757 C CA . VAL A 1 117 ? 24.12872 38.32717 7.11799 1.000 54.74914 273 VAL A CA 1
ATOM 758 C C . VAL A 1 117 ? 25.04531 37.23575 6.57836 1.000 58.20055 273 VAL A C 1
ATOM 759 O O . VAL A 1 117 ? 25.89129 37.49722 5.71612 1.000 60.74006 273 VAL A O 1
ATOM 763 N N . LEU A 1 118 ? 24.87223 36.00653 7.08422 1.000 56.76575 274 LEU A N 1
ATOM 764 C CA . LEU A 1 118 ? 25.67186 34.88615 6.60372 1.000 60.59239 274 LEU A CA 1
ATOM 765 C C . LEU A 1 118 ? 24.85968 34.00603 5.66077 1.000 64.27634 274 LEU A C 1
ATOM 766 O O . LEU A 1 118 ? 23.68284 33.73377 5.92313 1.000 63.59678 274 LEU A O 1
ATOM 771 N N . PRO A 1 119 ? 25.45660 33.54255 4.56631 1.000 62.44294 275 PRO A N 1
ATOM 772 C CA . PRO A 1 119 ? 24.80550 32.51376 3.74977 1.000 67.05603 275 PRO A CA 1
ATOM 773 C C . PRO A 1 119 ? 24.87645 31.15249 4.42565 1.000 70.47576 275 PRO A C 1
ATOM 774 O O . PRO A 1 119 ? 25.70104 30.90705 5.30908 1.000 70.44676 275 PRO A O 1
ATOM 778 N N . GLU A 1 120 ? 23.98855 30.25404 4.00089 1.000 72.93737 276 GLU A N 1
ATOM 779 C CA . GLU A 1 120 ? 23.95919 28.90154 4.55845 1.000 76.58520 276 GLU A CA 1
ATOM 780 C C . GLU A 1 120 ? 24.97331 28.04418 3.81372 1.000 80.03019 276 GLU A C 1
ATOM 781 O O . GLU A 1 120 ? 24.67271 27.45868 2.76977 1.000 84.27470 276 GLU A O 1
ATOM 787 N N . ASN A 1 121 ? 26.17988 27.98717 4.37270 1.000 74.70910 277 ASN A N 1
ATOM 788 C CA . ASN A 1 121 ? 27.31380 27.19312 3.92003 1.000 77.96694 277 ASN A CA 1
ATOM 789 C C . ASN A 1 121 ? 28.44174 27.51169 4.88887 1.000 75.86037 277 ASN A C 1
ATOM 790 O O . ASN A 1 121 ? 29.42374 26.77063 5.00431 1.000 77.31570 277 ASN A O 1
ATOM 795 N N . SER A 1 122 ? 28.27714 28.63270 5.59226 1.000 75.05698 278 SER A N 1
ATOM 796 C CA . SER A 1 122 ? 29.03910 28.97212 6.78313 1.000 71.56474 278 SER A CA 1
ATOM 797 C C . SER A 1 122 ? 28.45112 28.33904 8.03646 1.000 68.50810 278 SER A C 1
ATOM 798 O O . SER A 1 122 ? 29.05156 28.46295 9.10902 1.000 65.69145 278 SER A O 1
ATOM 801 N N . LYS A 1 123 ? 27.30510 27.65801 7.90435 1.000 70.47812 279 LYS A N 1
ATOM 802 C CA . LYS A 1 123 ? 26.58765 26.94204 8.95938 1.000 68.65965 279 LYS A CA 1
ATOM 803 C C . LYS A 1 123 ? 26.73512 27.56219 10.34573 1.000 64.24667 279 LYS A C 1
ATOM 804 O O . LYS A 1 123 ? 27.56880 27.13392 11.15171 1.000 63.40975 279 LYS A O 1
ATOM 810 N N . ALA A 1 124 ? 25.91333 28.57105 10.62872 1.000 65.62165 280 ALA A N 1
ATOM 811 C CA . ALA A 1 124 ? 25.97692 29.28809 11.89442 1.000 59.54343 280 ALA A CA 1
ATOM 812 C C . ALA A 1 124 ? 24.68524 29.08484 12.67508 1.000 57.83599 280 ALA A C 1
ATOM 813 O O . ALA A 1 124 ? 23.97207 30.04973 12.96735 1.000 55.49981 280 ALA A O 1
ATOM 815 N N . LYS A 1 125 ? 24.37963 27.83045 13.02012 1.000 58.19304 281 LYS A N 1
ATOM 816 C CA . LYS A 1 125 ? 23.14849 27.54020 13.74779 1.000 57.15433 281 LYS A CA 1
ATOM 817 C C . LYS A 1 125 ? 23.20851 28.04582 15.18377 1.000 53.99821 281 LYS A C 1
ATOM 818 O O . LYS A 1 125 ? 22.18692 28.47360 15.73362 1.000 53.16623 281 LYS A O 1
ATOM 824 N N . VAL A 1 126 ? 24.38513 28.00778 15.80279 1.000 56.28012 282 VAL A N 1
ATOM 825 C CA . VAL A 1 126 ? 24.57392 28.43154 17.18477 1.000 52.97518 282 VAL A CA 1
ATOM 826 C C . VAL A 1 126 ? 25.72797 29.42121 17.20397 1.000 51.47461 282 VAL A C 1
ATOM 827 O O . VAL A 1 126 ? 26.83543 29.09109 16.76360 1.000 53.01398 282 VAL A O 1
ATOM 831 N N . CYS A 1 127 ? 25.47722 30.62457 17.71656 1.000 54.55430 283 CYS A N 1
ATOM 832 C CA . CYS A 1 127 ? 26.48570 31.67309 17.72959 1.000 53.31352 283 CYS A CA 1
ATOM 833 C C . CYS A 1 127 ? 26.51287 32.35954 19.08490 1.000 51.48769 283 CYS A C 1
ATOM 834 O O . CYS A 1 127 ? 25.46310 32.65964 19.65993 1.000 51.73703 283 CYS A O 1
ATOM 837 N N . THR A 1 128 ? 27.72130 32.59792 19.58949 1.000 52.62293 284 THR A N 1
ATOM 838 C CA . THR A 1 128 ? 27.91245 33.40438 20.78321 1.000 50.56155 284 THR A CA 1
ATOM 839 C C . THR A 1 128 ? 27.82004 34.88525 20.41969 1.000 49.30891 284 THR A C 1
ATOM 840 O O . THR A 1 128 ? 27.61187 35.25662 19.26112 1.000 50.64630 284 THR A O 1
ATOM 844 N N . ILE A 1 129 ? 27.97769 35.74923 21.41748 1.000 47.78525 285 ILE A N 1
ATOM 845 C CA . ILE A 1 129 ? 27.88807 37.18773 21.19565 1.000 47.48966 285 ILE A CA 1
ATOM 846 C C . ILE A 1 129 ? 28.76992 37.89303 22.21539 1.000 48.22296 285 ILE A C 1
ATOM 847 O O . ILE A 1 129 ? 28.83644 37.49738 23.38318 1.000 48.75474 285 ILE A O 1
ATOM 852 N N . ALA A 1 130 ? 29.46429 38.93183 21.75732 1.000 47.68989 286 ALA A N 1
ATOM 853 C CA . ALA A 1 130 ? 30.27615 39.77222 22.62441 1.000 49.25811 286 ALA A CA 1
ATOM 854 C C . ALA A 1 130 ? 30.50290 41.10271 21.92493 1.000 50.83504 286 ALA A C 1
ATOM 855 O O . ALA A 1 130 ? 30.64655 41.14462 20.69984 1.000 51.48522 286 ALA A O 1
ATOM 857 N N . VAL A 1 131 ? 30.53539 42.18358 22.70580 1.000 50.96149 287 VAL A N 1
ATOM 858 C CA . VAL A 1 131 ? 30.77821 43.51235 22.16722 1.000 51.54249 287 VAL A CA 1
ATOM 859 C C . VAL A 1 131 ? 31.78761 44.22839 23.04868 1.000 54.57209 287 VAL A C 1
ATOM 860 O O . VAL A 1 131 ? 31.94920 43.92052 24.23085 1.000 55.18493 287 VAL A O 1
ATOM 864 N N . GLY A 1 132 ? 32.47196 45.19384 22.44556 1.000 53.58052 288 GLY A N 1
ATOM 865 C CA . GLY A 1 132 ? 33.45954 45.99208 23.13857 1.000 56.29025 288 GLY A CA 1
ATOM 866 C C . GLY A 1 132 ? 34.44451 46.59563 22.16318 1.000 58.10371 288 GLY A C 1
ATOM 867 O O . GLY A 1 132 ? 34.75314 45.98405 21.13609 1.000 57.42502 288 GLY A O 1
ATOM 868 N N . GLU A 1 133 ? 34.94971 47.78797 22.47713 1.000 57.71042 289 GLU A N 1
ATOM 869 C CA . GLU A 1 133 ? 35.92053 48.47743 21.62708 1.000 60.64165 289 GLU A CA 1
ATOM 870 C C . GLU A 1 133 ? 35.38478 48.64072 20.20635 1.000 59.70545 289 GLU A C 1
ATOM 871 O O . GLU A 1 133 ? 36.09890 48.43663 19.22148 1.000 59.94437 289 GLU A O 1
ATOM 877 N N . LEU A 1 134 ? 34.10685 49.01484 20.10550 1.000 59.68906 290 LEU A N 1
ATOM 878 C CA . LEU A 1 134 ? 33.43902 49.24074 18.82249 1.000 57.71580 290 LEU A CA 1
ATOM 879 C C . LEU A 1 134 ? 33.50188 48.01065 17.92262 1.000 55.93713 290 LEU A C 1
ATOM 880 O O . LEU A 1 134 ? 33.58431 48.12803 16.69786 1.000 56.78462 290 LEU A O 1
ATOM 885 N N . THR A 1 135 ? 33.46167 46.82314 18.52184 1.000 55.81332 291 THR A N 1
ATOM 886 C CA . THR A 1 135 ? 33.58627 45.57823 17.78148 1.000 55.00143 291 THR A CA 1
ATOM 887 C C . THR A 1 135 ? 32.56481 44.57680 18.29683 1.000 52.13067 291 THR A C 1
ATOM 888 O O . THR A 1 135 ? 32.21354 44.57638 19.47903 1.000 52.18426 291 THR A O 1
ATOM 892 N N . LEU A 1 136 ? 32.09498 43.72060 17.39601 1.000 54.42034 292 LEU A N 1
ATOM 893 C CA . LEU A 1 136 ? 31.24043 42.59543 17.74301 1.000 52.50353 292 LEU A CA 1
ATOM 894 C C . LEU A 1 136 ? 32.00285 41.31199 17.45343 1.000 53.75703 292 LEU A C 1
ATOM 895 O O . LEU A 1 136 ? 32.54368 41.14385 16.35665 1.000 56.29258 292 LEU A O 1
ATOM 900 N N . ALA A 1 137 ? 32.04363 40.41313 18.43081 1.000 53.28692 293 ALA A N 1
ATOM 901 C CA . ALA A 1 137 ? 32.71112 39.12935 18.28417 1.000 53.51397 293 ALA A CA 1
ATOM 902 C C . ALA A 1 137 ? 31.70797 38.00573 18.49400 1.000 52.13855 293 ALA A C 1
ATOM 903 O O . ALA A 1 137 ? 30.81986 38.10291 19.34755 1.000 50.68018 293 ALA A O 1
ATOM 905 N N . SER A 1 138 ? 31.85475 36.93713 17.71539 1.000 51.69367 294 SER A N 1
ATOM 906 C CA . SER A 1 138 ? 30.93531 35.81409 17.80053 1.000 50.55195 294 SER A CA 1
ATOM 907 C C . SER A 1 138 ? 31.64748 34.53633 17.38965 1.000 51.90360 294 SER A C 1
ATOM 908 O O . SER A 1 138 ? 32.42480 34.52826 16.43178 1.000 53.23199 294 SER A O 1
ATOM 911 N N . LEU A 1 139 ? 31.37519 33.46242 18.12228 1.000 50.72076 295 LEU A N 1
ATOM 912 C CA . LEU A 1 139 ? 31.83651 32.12767 17.77309 1.000 52.80560 295 LEU A CA 1
ATOM 913 C C . LEU A 1 139 ? 30.63081 31.30342 17.35016 1.000 52.90985 295 LEU A C 1
ATOM 914 O O . LEU A 1 139 ? 29.66009 31.18457 18.10521 1.000 50.90599 295 LEU A O 1
ATOM 919 N N . CYS A 1 140 ? 30.69837 30.73031 16.15339 1.000 52.57053 296 CYS A N 1
ATOM 920 C CA . CYS A 1 140 ? 29.57121 30.03233 15.55555 1.000 53.20140 296 CYS A CA 1
ATOM 921 C C . CYS A 1 140 ? 29.94447 28.59327 15.23461 1.000 56.20439 296 CYS A C 1
ATOM 922 O O . CYS A 1 140 ? 31.06004 28.31299 14.78489 1.000 58.64727 296 CYS A O 1
ATOM 925 N N . VAL A 1 141 ? 28.98862 27.69097 15.45346 1.000 54.01851 297 VAL A N 1
ATOM 926 C CA . VAL A 1 141 ? 29.13634 26.27507 15.14201 1.000 57.18591 297 VAL A CA 1
ATOM 927 C C . VAL A 1 141 ? 27.77976 25.76130 14.68948 1.000 58.77325 297 VAL A C 1
ATOM 928 O O . VAL A 1 141 ? 26.73667 26.30515 15.06159 1.000 57.29610 297 VAL A O 1
ATOM 932 N N . GLU A 1 142 ? 27.79576 24.70390 13.87735 1.000 59.47702 298 GLU A N 1
ATOM 933 C CA . GLU A 1 142 ? 26.54110 24.08807 13.46072 1.000 62.52942 298 GLU A CA 1
ATOM 934 C C . GLU A 1 142 ? 25.98162 23.19157 14.55829 1.000 62.53434 298 GLU A C 1
ATOM 935 O O . GLU A 1 142 ? 24.82760 23.34861 14.97236 1.000 61.46444 298 GLU A O 1
ATOM 941 N N . GLU A 1 143 ? 26.78609 22.24998 15.04132 1.000 65.34513 299 GLU A N 1
ATOM 942 C CA . GLU A 1 143 ? 26.40050 21.40500 16.16026 1.000 64.66261 299 GLU A CA 1
ATOM 943 C C . GLU A 1 143 ? 26.88269 22.03081 17.46175 1.000 60.55721 299 GLU A C 1
ATOM 944 O O . GLU A 1 143 ? 27.97264 22.60721 17.52132 1.000 59.22847 299 GLU A O 1
ATOM 950 N N . SER A 1 144 ? 26.05804 21.91736 18.50556 1.000 61.54023 300 SER A N 1
ATOM 951 C CA . SER A 1 144 ? 26.38522 22.55408 19.77709 1.000 57.96045 300 SER A CA 1
ATOM 952 C C . SER A 1 144 ? 27.62016 21.93492 20.42204 1.000 58.63728 300 SER A C 1
ATOM 953 O O . SER A 1 144 ? 28.36935 22.63181 21.11552 1.000 56.38597 300 SER A O 1
ATOM 956 N N . THR A 1 145 ? 27.85216 20.64318 20.20395 1.000 58.67189 301 THR A N 1
ATOM 957 C CA . THR A 1 145 ? 28.97376 19.93508 20.80909 1.000 59.56379 301 THR A CA 1
ATOM 958 C C . THR A 1 145 ? 30.16455 19.95217 19.85592 1.000 61.01443 301 THR A C 1
ATOM 959 O O . THR A 1 145 ? 30.09165 19.39897 18.75295 1.000 63.32849 301 THR A O 1
ATOM 963 N N . VAL A 1 146 ? 31.25359 20.58880 20.28117 1.000 58.95683 302 VAL A N 1
ATOM 964 C CA . VAL A 1 146 ? 32.49424 20.66092 19.51434 1.000 60.89990 302 VAL A CA 1
ATOM 965 C C . VAL A 1 146 ? 33.48873 19.67639 20.11509 1.000 65.13052 302 VAL A C 1
ATOM 966 O O . VAL A 1 146 ? 33.67471 19.64295 21.33732 1.000 64.48783 302 VAL A O 1
ATOM 970 N N . LEU A 1 147 ? 34.13472 18.88143 19.26388 1.000 68.39796 303 LEU A N 1
ATOM 971 C CA . LEU A 1 147 ? 35.08823 17.87403 19.70931 1.000 71.72173 303 LEU A CA 1
ATOM 972 C C . LEU A 1 147 ? 36.50730 18.41233 19.57548 1.000 72.74354 303 LEU A C 1
ATOM 973 O O . LEU A 1 147 ? 36.83346 19.09097 18.59640 1.000 73.96258 303 LEU A O 1
ATOM 978 N N . LEU A 1 148 ? 37.35381 18.10603 20.56293 1.000 71.53595 304 LEU A N 1
ATOM 979 C CA . LEU A 1 148 ? 38.66639 18.74498 20.65734 1.000 72.23845 304 LEU A CA 1
ATOM 980 C C . LEU A 1 148 ? 39.82202 17.76513 20.89869 1.000 75.63412 304 LEU A C 1
ATOM 981 O O . LEU A 1 148 ? 40.69192 18.04205 21.73080 1.000 75.73073 304 LEU A O 1
ATOM 986 N N . ASP A 1 149 ? 39.91497 16.62104 20.20853 1.000 80.04704 305 ASP A N 1
ATOM 987 C CA . ASP A 1 149 ? 38.94792 16.00534 19.30921 1.000 83.43837 305 ASP A CA 1
ATOM 988 C C . ASP A 1 149 ? 38.31278 14.80449 20.00125 1.000 85.42783 305 ASP A C 1
ATOM 989 O O . ASP A 1 149 ? 38.91224 14.21114 20.90160 1.000 85.77709 305 ASP A O 1
ATOM 994 N N . SER A 1 155 ? 40.07152 14.88677 10.08285 1.000 106.11728 311 SER A N 1
ATOM 995 C CA . SER A 1 155 ? 38.78812 15.38092 10.56723 1.000 102.70034 311 SER A CA 1
ATOM 996 C C . SER A 1 155 ? 38.96789 16.21073 11.83460 1.000 98.78664 311 SER A C 1
ATOM 997 O O . SER A 1 155 ? 39.04919 15.66683 12.93680 1.000 97.07347 311 SER A O 1
ATOM 1000 N N . GLN A 1 156 ? 39.02855 17.53073 11.66951 1.000 102.14887 312 GLN A N 1
ATOM 1001 C CA . GLN A 1 156 ? 39.21165 18.46078 12.77740 1.000 96.54507 312 GLN A CA 1
ATOM 1002 C C . GLN A 1 156 ? 37.99674 19.37285 12.86802 1.000 91.32442 312 GLN A C 1
ATOM 1003 O O . GLN A 1 156 ? 37.63706 20.03562 11.88881 1.000 91.67592 312 GLN A O 1
ATOM 1009 N N . ASP A 1 157 ? 37.37439 19.40743 14.04294 1.000 93.02825 313 ASP A N 1
ATOM 1010 C CA . ASP A 1 157 ? 36.19607 20.23392 14.27566 1.000 88.27123 313 ASP A CA 1
ATOM 1011 C C . ASP A 1 157 ? 36.62877 21.67361 14.52658 1.000 83.68511 313 ASP A C 1
ATOM 1012 O O . ASP A 1 157 ? 37.30260 21.95819 15.52200 1.000 81.15943 313 ASP A O 1
ATOM 1017 N N . GLY A 1 158 ? 36.24080 22.58379 13.63145 1.000 84.50256 314 GLY A N 1
ATOM 1018 C CA . GLY A 1 158 ? 36.55722 23.98737 13.76595 1.000 79.57277 314 GLY A CA 1
ATOM 1019 C C . GLY A 1 158 ? 35.35418 24.85594 14.11116 1.000 72.99110 314 GLY A C 1
ATOM 1020 O O . GLY A 1 158 ? 34.19817 24.44621 14.01787 1.000 72.23555 314 GLY A O 1
ATOM 1021 N N . ILE A 1 159 ? 35.66118 26.08758 14.51860 1.000 69.14694 315 ILE A N 1
ATOM 1022 C CA . ILE A 1 159 ? 34.66578 27.06925 14.93025 1.000 63.57932 315 ILE A CA 1
ATOM 1023 C C . ILE A 1 159 ? 34.75366 28.27452 14.00254 1.000 62.94041 315 ILE A C 1
ATOM 1024 O O . ILE A 1 159 ? 35.84818 28.67335 13.58967 1.000 65.45544 315 ILE A O 1
ATOM 1029 N N . LEU A 1 160 ? 33.59771 28.85271 13.67593 1.000 61.53622 316 LEU A N 1
ATOM 1030 C CA . LEU A 1 160 ? 33.51571 30.00145 12.77724 1.000 60.16778 316 LEU A CA 1
ATOM 1031 C C . LEU A 1 160 ? 33.63628 31.28877 13.58651 1.000 56.87172 316 LEU A C 1
ATOM 1032 O O . LEU A 1 160 ? 32.69910 31.67774 14.29146 1.000 54.36148 316 LEU A O 1
ATOM 1037 N N . VAL A 1 161 ? 34.78754 31.94727 13.48307 1.000 56.49212 317 VAL A N 1
ATOM 1038 C CA . VAL A 1 161 ? 34.99188 33.25067 14.10795 1.000 54.97406 317 VAL A CA 1
ATOM 1039 C C . VAL A 1 161 ? 34.38947 34.33385 13.22100 1.000 54.25348 317 VAL A C 1
ATOM 1040 O O . VAL A 1 161 ? 34.64320 34.37484 12.01120 1.000 56.82582 317 VAL A O 1
ATOM 1044 N N . VAL A 1 162 ? 33.59184 35.21745 13.82116 1.000 55.66738 318 VAL A N 1
ATOM 1045 C CA . VAL A 1 162 ? 32.90122 36.28528 13.10352 1.000 54.23715 318 VAL A CA 1
ATOM 1046 C C . VAL A 1 162 ? 33.07444 37.58502 13.87824 1.000 53.03135 318 VAL A C 1
ATOM 1047 O O . VAL A 1 162 ? 32.62503 37.69057 15.02586 1.000 51.43467 318 VAL A O 1
ATOM 1051 N N . THR A 1 163 ? 33.71807 38.57154 13.25445 1.000 55.96545 319 THR A N 1
ATOM 1052 C CA . THR A 1 163 ? 33.93352 39.87922 13.85888 1.000 55.93556 319 THR A CA 1
ATOM 1053 C C . THR A 1 163 ? 33.33974 40.95575 12.96151 1.000 56.23858 319 THR A C 1
ATOM 1054 O O . THR A 1 163 ? 33.47891 40.89998 11.73560 1.000 58.93451 319 THR A O 1
ATOM 1058 N N . LEU A 1 164 ? 32.66541 41.92727 13.57336 1.000 56.53168 320 LEU A N 1
ATOM 1059 C CA . LEU A 1 164 ? 31.99290 42.99012 12.83825 1.000 57.30678 320 LEU A CA 1
ATOM 1060 C C . LEU A 1 164 ? 32.34186 44.33355 13.45987 1.000 57.42400 320 LEU A C 1
ATOM 1061 O O . LEU A 1 164 ? 32.23855 44.50313 14.67909 1.000 56.44241 320 LEU A O 1
ATOM 1066 N N . GLY A 1 165 ? 32.75036 45.28500 12.61930 1.000 59.40786 321 GLY A N 1
ATOM 1067 C CA . GLY A 1 165 ? 33.08469 46.61063 13.09105 1.000 60.45160 321 GLY A CA 1
ATOM 1068 C C . GLY A 1 165 ? 31.85690 47.45967 13.36223 1.000 57.71940 321 GLY A C 1
ATOM 1069 O O . GLY A 1 165 ? 30.72761 47.10306 13.02746 1.000 55.84904 321 GLY A O 1
ATOM 1070 N N . ILE A 1 166 ? 32.09509 48.60844 13.99937 1.000 57.13832 322 ILE A N 1
ATOM 1071 C CA . ILE A 1 166 ? 30.99046 49.49124 14.35972 1.000 56.53616 322 ILE A CA 1
ATOM 1072 C C . ILE A 1 166 ? 30.39239 50.15297 13.12294 1.000 56.28249 322 ILE A C 1
ATOM 1073 O O . ILE A 1 166 ? 29.20571 50.50435 13.11287 1.000 54.96824 322 ILE A O 1
ATOM 1078 N N . PHE A 1 167 ? 31.18025 50.32399 12.06244 1.000 56.66584 323 PHE A N 1
ATOM 1079 C CA . PHE A 1 167 ? 30.70541 51.03990 10.88596 1.000 58.37342 323 PHE A CA 1
ATOM 1080 C C . PHE A 1 167 ? 31.42156 50.54450 9.63873 1.000 59.61325 323 PHE A C 1
ATOM 1081 O O . PHE A 1 167 ? 32.64665 50.39043 9.63906 1.000 61.16126 323 PHE A O 1
ATOM 1089 N N . GLY A 1 168 ? 30.64497 50.29775 8.58400 1.000 59.42686 324 GLY A N 1
ATOM 1090 C CA . GLY A 1 168 ? 31.10567 49.96914 7.24694 1.000 63.77716 324 GLY A CA 1
ATOM 1091 C C . GLY A 1 168 ? 31.98755 48.72961 7.14790 1.000 65.03434 324 GLY A C 1
ATOM 1092 O O . GLY A 1 168 ? 32.09605 47.91112 8.05915 1.000 62.81074 324 GLY A O 1
ATOM 1093 N N . ALA A 1 169 ? 32.62876 48.61902 5.98634 1.000 65.96179 325 ALA A N 1
ATOM 1094 C CA . ALA A 1 169 ? 33.55371 47.52938 5.70526 1.000 66.85129 325 ALA A CA 1
ATOM 1095 C C . ALA A 1 169 ? 34.95323 47.94514 6.13965 1.000 70.05412 325 ALA A C 1
ATOM 1096 O O . ALA A 1 169 ? 35.49547 48.93549 5.63903 1.000 72.91169 325 ALA A O 1
ATOM 1098 N N . THR A 1 170 ? 35.53682 47.18573 7.05503 1.000 71.17951 326 THR A N 1
ATOM 1099 C CA . THR A 1 170 ? 36.80228 47.52719 7.68260 1.000 72.65111 326 THR A CA 1
ATOM 1100 C C . THR A 1 170 ? 37.61777 46.25109 7.82451 1.000 74.37153 326 THR A C 1
ATOM 1101 O O . THR A 1 170 ? 37.05942 45.14866 7.80495 1.000 72.53873 326 THR A O 1
ATOM 1105 N N . PRO A 1 171 ? 38.95073 46.36427 7.95356 1.000 74.34563 327 PRO A N 1
ATOM 1106 C CA . PRO A 1 171 ? 39.74733 45.21173 8.39749 1.000 75.24827 327 PRO A CA 1
ATOM 1107 C C . PRO A 1 171 ? 39.26409 44.61421 9.71208 1.000 71.89817 327 PRO A C 1
ATOM 1108 O O . PRO A 1 171 ? 39.63768 43.48798 10.05553 1.000 71.83908 327 PRO A O 1
ATOM 1112 N N . MET A 1 172 ? 38.44943 45.36220 10.46406 1.000 75.55518 328 MET A N 1
ATOM 1113 C CA . MET A 1 172 ? 37.84085 44.80798 11.66931 1.000 72.41951 328 MET A CA 1
ATOM 1114 C C . MET A 1 172 ? 36.94921 43.61454 11.35203 1.000 69.42406 328 MET A C 1
ATOM 1115 O O . MET A 1 172 ? 36.77103 42.73249 12.19923 1.000 67.84343 328 MET A O 1
ATOM 1120 N N . ASP A 1 173 ? 36.38150 43.56786 10.14873 1.000 68.45165 329 ASP A N 1
ATOM 1121 C CA . ASP A 1 173 ? 35.45475 42.50502 9.78503 1.000 65.73655 329 ASP A CA 1
ATOM 1122 C C . ASP A 1 173 ? 36.21303 41.21462 9.50082 1.000 67.64545 329 ASP A C 1
ATOM 1123 O O . ASP A 1 173 ? 37.22444 41.22087 8.79261 1.000 71.48499 329 ASP A O 1
ATOM 1128 N N . HIS A 1 174 ? 35.71736 40.10676 10.04973 1.000 63.02379 330 HIS A N 1
ATOM 1129 C CA . HIS A 1 174 ? 36.31562 38.79574 9.84304 1.000 64.04082 330 HIS A CA 1
ATOM 1130 C C . HIS A 1 174 ? 35.22194 37.74249 9.75993 1.000 61.16313 330 HIS A C 1
ATOM 1131 O O . HIS A 1 174 ? 34.26969 37.76392 10.54445 1.000 58.65308 330 HIS A O 1
ATOM 1138 N N . ILE A 1 175 ? 35.37147 36.81745 8.81144 1.000 59.52024 331 ILE A N 1
ATOM 1139 C CA . ILE A 1 175 ? 34.55568 35.60786 8.74745 1.000 58.27486 331 ILE A CA 1
ATOM 1140 C C . ILE A 1 175 ? 35.48124 34.44896 8.40308 1.000 62.30401 331 ILE A C 1
ATOM 1141 O O . ILE A 1 175 ? 35.66005 34.10932 7.22790 1.000 66.46047 331 ILE A O 1
ATOM 1146 N N . GLU A 1 176 ? 36.08494 33.84492 9.42353 1.000 61.91022 332 GLU A N 1
ATOM 1147 C CA . GLU A 1 176 ? 37.07842 32.79756 9.24745 1.000 65.93949 332 GLU A CA 1
ATOM 1148 C C . GLU A 1 176 ? 36.65893 31.54898 10.00979 1.000 64.00566 332 GLU A C 1
ATOM 1149 O O . GLU A 1 176 ? 35.94417 31.62446 11.01332 1.000 61.85437 332 GLU A O 1
ATOM 1155 N N . LYS A 1 177 ? 37.10748 30.39589 9.52339 1.000 62.56118 333 LYS A N 1
ATOM 1156 C CA . LYS A 1 177 ? 36.89166 29.12307 10.19996 1.000 63.70445 333 LYS A CA 1
ATOM 1157 C C . LYS A 1 177 ? 38.20456 28.72368 10.86070 1.000 66.17400 333 LYS A C 1
ATOM 1158 O O . LYS A 1 177 ? 39.17518 28.38621 10.17578 1.000 70.32203 333 LYS A O 1
ATOM 1164 N N . VAL A 1 178 ? 38.23145 28.76712 12.18765 1.000 67.69623 334 VAL A N 1
ATOM 1165 C CA . VAL A 1 178 ? 39.45450 28.60152 12.95994 1.000 70.64735 334 VAL A CA 1
ATOM 1166 C C . VAL A 1 178 ? 39.41955 27.24500 13.65141 1.000 71.73809 334 VAL A C 1
ATOM 1167 O O . VAL A 1 178 ? 38.36079 26.76478 14.07354 1.000 69.37072 334 VAL A O 1
ATOM 1171 N N . ILE A 1 179 ? 40.58825 26.62649 13.76852 1.000 69.28078 335 ILE A N 1
ATOM 1172 C CA . ILE A 1 179 ? 40.75214 25.37470 14.50183 1.000 70.86707 335 ILE A CA 1
ATOM 1173 C C . ILE A 1 179 ? 41.20335 25.72016 15.92042 1.000 69.05761 335 ILE A C 1
ATOM 1174 O O . ILE A 1 179 ? 42.26347 26.34166 16.08338 1.000 70.24066 335 ILE A O 1
ATOM 1179 N N . PRO A 1 180 ? 40.44004 25.35910 16.94683 1.000 65.92462 336 PRO A N 1
ATOM 1180 C CA . PRO A 1 180 ? 40.77812 25.80140 18.30360 1.000 63.73751 336 PRO A CA 1
ATOM 1181 C C . PRO A 1 180 ? 42.03024 25.12347 18.83300 1.000 66.46001 336 PRO A C 1
ATOM 1182 O O . PRO A 1 180 ? 42.30953 23.95695 18.54674 1.000 68.55822 336 PRO A O 1
ATOM 1186 N N . VAL A 1 181 ? 42.78906 25.87981 19.61764 1.000 64.20595 337 VAL A N 1
ATOM 1187 C CA . VAL A 1 181 ? 43.97262 25.37757 20.30539 1.000 66.83793 337 VAL A CA 1
ATOM 1188 C C . VAL A 1 181 ? 43.56060 25.11156 21.74950 1.000 65.23108 337 VAL A C 1
ATOM 1189 O O . VAL A 1 181 ? 43.46269 26.03593 22.56298 1.000 62.95359 337 VAL A O 1
ATOM 1193 N N . ALA A 1 182 ? 43.31454 23.84515 22.07298 1.000 65.80463 338 ALA A N 1
ATOM 1194 C CA . ALA A 1 182 ? 42.84366 23.45042 23.39075 1.000 62.94115 338 ALA A CA 1
ATOM 1195 C C . ALA A 1 182 ? 43.95807 22.77637 24.18183 1.000 66.64710 338 ALA A C 1
ATOM 1196 O O . ALA A 1 182 ? 44.98104 22.35682 23.63335 1.000 69.90506 338 ALA A O 1
ATOM 1198 N N . HIS A 1 183 ? 43.73639 22.67643 25.49366 1.000 65.03763 339 HIS A N 1
ATOM 1199 C CA . HIS A 1 183 ? 44.65753 22.04994 26.43218 1.000 67.51256 339 HIS A CA 1
ATOM 1200 C C . HIS A 1 183 ? 44.58669 20.52709 26.31598 1.000 69.92907 339 HIS A C 1
ATOM 1201 O O . HIS A 1 183 ? 43.51065 19.97193 26.07847 1.000 68.21195 339 HIS A O 1
ATOM 1208 N N . PRO A 1 184 ? 45.71816 19.82573 26.47509 1.000 70.52389 340 PRO A N 1
ATOM 1209 C CA . PRO A 1 184 ? 45.67629 18.35823 26.49665 1.000 72.34521 340 PRO A CA 1
ATOM 1210 C C . PRO A 1 184 ? 45.46808 17.80374 27.89941 1.000 73.39844 340 PRO A C 1
ATOM 1211 O O . PRO A 1 184 ? 46.32646 17.96006 28.77314 1.000 75.09841 340 PRO A O 1
ATOM 1215 N N . SER A 1 185 ? 44.33776 17.13833 28.11556 1.000 74.20887 341 SER A N 1
ATOM 1216 C CA . SER A 1 185 ? 43.39158 16.90523 27.03328 1.000 72.58353 341 SER A CA 1
ATOM 1217 C C . SER A 1 185 ? 41.95929 17.26043 27.39793 1.000 68.60925 341 SER A C 1
ATOM 1218 O O . SER A 1 185 ? 41.37146 16.68477 28.31384 1.000 66.86230 341 SER A O 1
ATOM 1221 N N . MET A 1 186 ? 41.40714 18.22221 26.66727 1.000 68.94280 342 MET A N 1
ATOM 1222 C CA . MET A 1 186 ? 39.97197 18.44157 26.64349 1.000 64.24298 342 MET A CA 1
ATOM 1223 C C . MET A 1 186 ? 39.36328 17.62095 25.51635 1.000 65.63894 342 MET A C 1
ATOM 1224 O O . MET A 1 186 ? 39.99046 17.39783 24.47783 1.000 68.81472 342 MET A O 1
ATOM 1229 N N . GLU A 1 187 ? 38.12906 17.17387 25.72551 1.000 66.75075 343 GLU A N 1
ATOM 1230 C CA . GLU A 1 187 ? 37.42471 16.37772 24.73102 1.000 68.68378 343 GLU A CA 1
ATOM 1231 C C . GLU A 1 187 ? 36.33346 17.15781 24.01710 1.000 66.30990 343 GLU A C 1
ATOM 1232 O O . GLU A 1 187 ? 36.28481 17.16597 22.78294 1.000 69.39415 343 GLU A O 1
ATOM 1238 N N . LYS A 1 188 ? 35.45640 17.82392 24.76494 1.000 65.65043 344 LYS A N 1
ATOM 1239 C CA . LYS A 1 188 ? 34.30742 18.49593 24.18209 1.000 63.69853 344 LYS A CA 1
ATOM 1240 C C . LYS A 1 188 ? 34.09532 19.84820 24.84523 1.000 59.86504 344 LYS A C 1
ATOM 1241 O O . LYS A 1 188 ? 34.58280 20.11247 25.94681 1.000 59.45745 344 LYS A O 1
ATOM 1247 N N . ILE A 1 189 ? 33.35487 20.70645 24.14116 1.000 61.55129 345 ILE A N 1
ATOM 1248 C CA . ILE A 1 189 ? 32.72478 21.88686 24.71653 1.000 57.69783 345 ILE A CA 1
ATOM 1249 C C . ILE A 1 189 ? 31.31084 21.95030 24.15660 1.000 57.57924 345 ILE A C 1
ATOM 1250 O O . ILE A 1 189 ? 31.02307 21.43069 23.07587 1.000 59.66716 345 ILE A O 1
ATOM 1255 N N . HIS A 1 190 ? 30.42252 22.59849 24.90412 1.000 58.83008 346 HIS A N 1
ATOM 1256 C CA . HIS A 1 190 ? 29.00359 22.65471 24.55863 1.000 58.15154 346 HIS A CA 1
ATOM 1257 C C . HIS A 1 190 ? 28.61011 24.11927 24.39977 1.000 55.80654 346 HIS A C 1
ATOM 1258 O O . HIS A 1 190 ? 28.40825 24.82796 25.39095 1.000 54.80129 346 HIS A O 1
ATOM 1265 N N . ILE A 1 191 ? 28.50393 24.56773 23.15335 1.000 55.31667 347 ILE A N 1
ATOM 1266 C CA . ILE A 1 191 ? 28.20402 25.95717 22.83345 1.000 52.71280 347 ILE A CA 1
ATOM 1267 C C . ILE A 1 191 ? 26.70438 26.08681 22.60930 1.000 53.16425 347 ILE A C 1
ATOM 1268 O O . ILE A 1 191 ? 26.15029 25.48047 21.68449 1.000 55.14136 347 ILE A O 1
ATOM 1273 N N . THR A 1 192 ? 26.04535 26.87146 23.46036 1.000 54.72549 348 THR A N 1
ATOM 1274 C CA . THR A 1 192 ? 24.63834 27.20290 23.27261 1.000 53.99605 348 THR A CA 1
ATOM 1275 C C . THR A 1 192 ? 24.45141 28.71492 23.28149 1.000 51.78146 348 THR A C 1
ATOM 1276 O O . THR A 1 192 ? 24.82952 29.40002 22.32535 1.000 51.75665 348 THR A O 1
ATOM 1280 N N . ASN A 1 193 ? 23.87020 29.24144 24.35557 1.000 50.93882 349 ASN A N 1
ATOM 1281 C CA . ASN A 1 193 ? 23.64995 30.67433 24.51478 1.000 50.32293 349 ASN A CA 1
ATOM 1282 C C . ASN A 1 193 ? 24.70379 31.21127 25.47695 1.000 49.85534 349 ASN A C 1
ATOM 1283 O O . ASN A 1 193 ? 24.66087 30.92330 26.67738 1.000 50.54110 349 ASN A O 1
ATOM 1288 N N . HIS A 1 194 ? 25.64370 31.99787 24.95495 1.000 49.90279 350 HIS A N 1
ATOM 1289 C CA . HIS A 1 194 ? 26.76959 32.48026 25.74775 1.000 48.60818 350 HIS A CA 1
ATOM 1290 C C . HIS A 1 194 ? 27.06488 33.92593 25.39117 1.000 47.33389 350 HIS A C 1
ATOM 1291 O O . HIS A 1 194 ? 27.41123 34.22550 24.24447 1.000 47.90161 350 HIS A O 1
ATOM 1298 N N . ARG A 1 195 ? 26.92361 34.81606 26.36913 1.000 47.36231 351 ARG A N 1
ATOM 1299 C CA . ARG A 1 195 ? 27.42505 36.17587 26.24491 1.000 47.23947 351 ARG A CA 1
ATOM 1300 C C . ARG A 1 195 ? 28.84234 36.25264 26.79248 1.000 48.37297 351 ARG A C 1
ATOM 1301 O O . ARG A 1 195 ? 29.11521 35.77865 27.89963 1.000 49.07327 351 ARG A O 1
ATOM 1309 N N . GLY A 1 196 ? 29.73814 36.84420 26.01195 1.000 45.24988 352 GLY A N 1
ATOM 1310 C CA . GLY A 1 196 ? 31.06070 37.16255 26.50228 1.000 46.55692 352 GLY A CA 1
ATOM 1311 C C . GLY A 1 196 ? 31.26006 38.66143 26.48274 1.000 47.20324 352 GLY A C 1
ATOM 1312 O O . GLY A 1 196 ? 30.28312 39.41255 26.40754 1.000 46.59872 352 GLY A O 1
ATOM 1313 N N . PHE A 1 197 ? 32.50619 39.11904 26.54248 1.000 50.49202 353 PHE A N 1
ATOM 1314 C CA . PHE A 1 197 ? 32.77473 40.53927 26.38925 1.000 52.52361 353 PHE A CA 1
ATOM 1315 C C . PHE A 1 197 ? 34.18439 40.72697 25.85137 1.000 54.32688 353 PHE A C 1
ATOM 1316 O O . PHE A 1 197 ? 35.01131 39.81082 25.86510 1.000 55.37093 353 PHE A O 1
ATOM 1324 N N . ILE A 1 198 ? 34.44446 41.94097 25.37620 1.000 52.95992 354 ILE A N 1
ATOM 1325 C CA . ILE A 1 198 ? 35.71185 42.30623 24.75896 1.000 55.83681 354 ILE A CA 1
ATOM 1326 C C . ILE A 1 198 ? 36.36668 43.36808 25.62829 1.000 59.25792 354 ILE A C 1
ATOM 1327 O O . ILE A 1 198 ? 35.78343 44.43459 25.85933 1.000 60.31163 354 ILE A O 1
ATOM 1332 N N . LYS A 1 199 ? 37.57316 43.07803 26.10739 1.000 59.16198 355 LYS A N 1
ATOM 1333 C CA . LYS A 1 199 ? 38.34970 44.03092 26.88578 1.000 63.46005 355 LYS A CA 1
ATOM 1334 C C . LYS A 1 199 ? 39.82170 43.81236 26.57482 1.000 66.47193 355 LYS A C 1
ATOM 1335 O O . LYS A 1 199 ? 40.26549 42.67045 26.42611 1.000 65.89670 355 LYS A O 1
ATOM 1341 N N . ASP A 1 200 ? 40.57091 44.91359 26.49599 1.000 65.39254 356 ASP A N 1
ATOM 1342 C CA . ASP A 1 200 ? 41.98133 44.88641 26.10989 1.000 68.23108 356 ASP A CA 1
ATOM 1343 C C . ASP A 1 200 ? 42.15926 44.17506 24.77075 1.000 67.74056 356 ASP A C 1
ATOM 1344 O O . ASP A 1 200 ? 43.10414 43.40911 24.56751 1.000 69.64922 356 ASP A O 1
ATOM 1349 N N . SER A 1 201 ? 41.23221 44.44238 23.84579 1.000 65.36536 357 SER A N 1
ATOM 1350 C CA . SER A 1 201 ? 41.24205 43.86120 22.50001 1.000 65.03171 357 SER A CA 1
ATOM 1351 C C . SER A 1 201 ? 41.26165 42.33378 22.54598 1.000 63.50700 357 SER A C 1
ATOM 1352 O O . SER A 1 201 ? 41.86724 41.67543 21.69777 1.000 65.45690 357 SER A O 1
ATOM 1355 N N . ILE A 1 202 ? 40.58652 41.76246 23.54197 1.000 63.60504 358 ILE A N 1
ATOM 1356 C CA . ILE A 1 202 ? 40.48279 40.31350 23.69331 1.000 62.10260 358 ILE A CA 1
ATOM 1357 C C . ILE A 1 202 ? 39.03900 39.96189 24.02565 1.000 57.43262 358 ILE A C 1
ATOM 1358 O O . ILE A 1 202 ? 38.47227 40.48489 24.99066 1.000 56.06366 358 ILE A O 1
ATOM 1363 N N . ALA A 1 203 ? 38.44966 39.07022 23.23428 1.000 60.10408 359 ALA A N 1
ATOM 1364 C CA . ALA A 1 203 ? 37.09543 38.58157 23.45823 1.000 56.10132 359 ALA A CA 1
ATOM 1365 C C . ALA A 1 203 ? 37.14930 37.26219 24.21646 1.000 55.62106 359 ALA A C 1
ATOM 1366 O O . ALA A 1 203 ? 37.89385 36.35217 23.83627 1.000 56.80065 359 ALA A O 1
ATOM 1368 N N . THR A 1 204 ? 36.36325 37.16326 25.28642 1.000 54.75395 360 THR A N 1
ATOM 1369 C CA . THR A 1 204 ? 36.36775 35.99737 26.15772 1.000 53.40306 360 THR A CA 1
ATOM 1370 C C . THR A 1 204 ? 34.95082 35.47358 26.33072 1.000 50.81259 360 THR A C 1
ATOM 1371 O O . THR A 1 204 ? 34.01762 36.24949 26.55277 1.000 49.07185 360 THR A O 1
ATOM 1375 N N . TRP A 1 205 ? 34.79958 34.15379 26.24002 1.000 50.71477 361 TRP A N 1
ATOM 1376 C CA . TRP A 1 205 ? 33.53785 33.48528 26.51812 1.000 48.47394 361 TRP A CA 1
ATOM 1377 C C . TRP A 1 205 ? 33.76467 32.35861 27.51473 1.000 49.62282 361 TRP A C 1
ATOM 1378 O O . TRP A 1 205 ? 34.89342 31.91732 27.74328 1.000 50.97310 361 TRP A O 1
ATOM 1389 N N . MET A 1 206 ? 32.66732 31.89968 28.11120 1.000 48.71449 362 MET A N 1
ATOM 1390 C CA . MET A 1 206 ? 32.68474 30.77421 29.03374 1.000 48.63256 362 MET A CA 1
ATOM 1391 C C . MET A 1 206 ? 31.62735 29.76901 28.60549 1.000 48.83105 362 MET A C 1
ATOM 1392 O O . MET A 1 206 ? 30.47711 30.14245 28.35385 1.000 48.43840 362 MET A O 1
ATOM 1397 N N . VAL A 1 207 ? 32.01741 28.50014 28.52914 1.000 49.41930 363 VAL A N 1
ATOM 1398 C CA . VAL A 1 207 ? 31.13563 27.42869 28.06610 1.000 49.48234 363 VAL A CA 1
ATOM 1399 C C . VAL A 1 207 ? 31.37599 26.18852 28.91138 1.000 50.36646 363 VAL A C 1
ATOM 1400 O O . VAL A 1 207 ? 32.44305 26.02460 29.51796 1.000 51.31113 363 VAL A O 1
ATOM 1404 N N . PRO A 1 208 ? 30.39108 25.29175 28.97087 1.000 49.92853 364 PRO A N 1
ATOM 1405 C CA . PRO A 1 208 ? 30.62353 23.99363 29.61776 1.000 50.93187 364 PRO A CA 1
ATOM 1406 C C . PRO A 1 208 ? 31.63110 23.18040 28.81998 1.000 53.50755 364 PRO A C 1
ATOM 1407 O O . PRO A 1 208 ? 31.53884 23.08433 27.59487 1.000 55.00832 364 PRO A O 1
ATOM 1411 N N . ALA A 1 209 ? 32.59786 22.59985 29.52072 1.000 50.56762 365 ALA A N 1
ATOM 1412 C CA . ALA A 1 209 ? 33.66455 21.83881 28.89190 1.000 52.50263 365 ALA A CA 1
ATOM 1413 C C . ALA A 1 209 ? 33.72495 20.43488 29.47803 1.000 55.17508 365 ALA A C 1
ATOM 1414 O O . ALA A 1 209 ? 33.05103 20.11075 30.45903 1.000 55.39112 365 ALA A O 1
ATOM 1416 N N . LEU A 1 210 ? 34.55293 19.59780 28.85911 1.000 55.35358 366 LEU A N 1
ATOM 1417 C CA . LEU A 1 210 ? 34.75967 18.23084 29.31423 1.000 58.24793 366 LEU A CA 1
ATOM 1418 C C . LEU A 1 210 ? 36.22184 17.87363 29.11382 1.000 61.31670 366 LEU A C 1
ATOM 1419 O O . LEU A 1 210 ? 36.77708 18.10355 28.03520 1.000 62.05073 366 LEU A O 1
ATOM 1424 N N . ALA A 1 211 ? 36.84099 17.31336 30.14890 1.000 59.21420 367 ALA A N 1
ATOM 1425 C CA . ALA A 1 211 ? 38.26679 17.03467 30.10303 1.000 61.80288 367 ALA A CA 1
ATOM 1426 C C . ALA A 1 211 ? 38.56388 15.77130 30.89306 1.000 65.10345 367 ALA A C 1
ATOM 1427 O O . ALA A 1 211 ? 37.76079 15.32315 31.71466 1.000 64.98894 367 ALA A O 1
ATOM 1429 N N . SER A 1 212 ? 39.73630 15.19608 30.62102 1.000 64.30298 368 SER A N 1
ATOM 1430 C CA . SER A 1 212 ? 40.16174 13.98196 31.30743 1.000 66.53891 368 SER A CA 1
ATOM 1431 C C . SER A 1 212 ? 40.69610 14.28739 32.70281 1.000 65.75969 368 SER A C 1
ATOM 1432 O O . SER A 1 212 ? 40.51931 13.48592 33.62746 1.000 66.06369 368 SER A O 1
ATOM 1435 N N . ASP A 1 213 ? 41.35271 15.43273 32.87245 1.000 67.56011 369 ASP A N 1
ATOM 1436 C CA . ASP A 1 213 ? 42.11284 15.68736 34.08834 1.000 67.99754 369 ASP A CA 1
ATOM 1437 C C . ASP A 1 213 ? 41.18060 15.87526 35.27601 1.000 65.29545 369 ASP A C 1
ATOM 1438 O O . ASP A 1 213 ? 40.17176 16.58015 35.18921 1.000 62.76908 369 ASP A O 1
ATOM 1443 N N . LYS A 1 214 ? 41.52155 15.22367 36.38756 1.000 64.63199 370 LYS A N 1
ATOM 1444 C CA . LYS A 1 214 ? 40.78322 15.32914 37.64255 1.000 62.47697 370 LYS A CA 1
ATOM 1445 C C . LYS A 1 214 ? 39.31827 14.93540 37.48909 1.000 61.55500 370 LYS A C 1
ATOM 1446 O O . LYS A 1 214 ? 38.46953 15.38507 38.26660 1.000 60.87539 370 LYS A O 1
ATOM 1452 N N . GLN A 1 215 ? 38.99513 14.09949 36.49699 1.000 58.47624 371 GLN A N 1
ATOM 1453 C CA . GLN A 1 215 ? 37.60207 13.71144 36.30100 1.000 60.30861 371 GLN A CA 1
ATOM 1454 C C . GLN A 1 215 ? 37.16203 12.71044 37.36087 1.000 64.71685 371 GLN A C 1
ATOM 1455 O O . GLN A 1 215 ? 36.14419 12.91170 38.03317 1.000 66.98467 371 GLN A O 1
ATOM 1461 N N . GLU A 1 216 ? 37.92695 11.63000 37.53704 1.000 59.56841 372 GLU A N 1
ATOM 1462 C CA . GLU A 1 216 ? 37.56960 10.64046 38.54835 1.000 63.09748 372 GLU A CA 1
ATOM 1463 C C . GLU A 1 216 ? 37.69884 11.22665 39.94795 1.000 63.84743 372 GLU A C 1
ATOM 1464 O O . GLU A 1 216 ? 36.90437 10.90883 40.84105 1.000 67.94440 372 GLU A O 1
ATOM 1470 N N . GLU A 1 217 ? 38.70780 12.07619 40.15466 1.000 61.48570 373 GLU A N 1
ATOM 1471 C CA . GLU A 1 217 ? 38.90691 12.70730 41.45420 1.000 63.06527 373 GLU A CA 1
ATOM 1472 C C . GLU A 1 217 ? 37.71021 13.57175 41.83169 1.000 63.64602 373 GLU A C 1
ATOM 1473 O O . GLU A 1 217 ? 37.31491 13.62329 43.00203 1.000 66.61547 373 GLU A O 1
ATOM 1479 N N . GLN A 1 218 ? 37.12416 14.26629 40.85278 1.000 61.55710 374 GLN A N 1
ATOM 1480 C CA . GLN A 1 218 ? 36.01855 15.17218 41.14619 1.000 62.05749 374 GLN A CA 1
ATOM 1481 C C . GLN A 1 218 ? 34.69966 14.42191 41.29461 1.000 66.25929 374 GLN A C 1
ATOM 1482 O O . GLN A 1 218 ? 33.85660 14.80836 42.11175 1.000 68.90633 374 GLN A O 1
ATOM 1488 N N . LYS A 1 219 ? 34.49452 13.35557 40.51631 1.000 62.03812 375 LYS A N 1
ATOM 1489 C CA . LYS A 1 219 ? 33.34348 12.49431 40.76791 1.000 65.69021 375 LYS A CA 1
ATOM 1490 C C . LYS A 1 219 ? 33.50643 11.72551 42.07159 1.000 70.53017 375 LYS A C 1
ATOM 1491 O O . LYS A 1 219 ? 32.51422 11.44801 42.75524 1.000 74.96608 375 LYS A O 1
ATOM 1497 N N . GLY A 1 220 ? 34.74391 11.37751 42.42981 1.000 67.88761 376 GLY A N 1
ATOM 1498 C CA . GLY A 1 220 ? 34.98109 10.74975 43.71804 1.000 70.39311 376 GLY A CA 1
ATOM 1499 C C . GLY A 1 220 ? 34.72333 11.69243 44.87765 1.000 70.45525 376 GLY A C 1
ATOM 1500 O O . GLY A 1 220 ? 34.14020 11.29768 45.89130 1.000 74.26642 376 GLY A O 1
ATOM 1501 N N . CYS A 1 221 ? 35.15250 12.95132 44.74646 1.000 68.94735 377 CYS A N 1
ATOM 1502 C CA . CYS A 1 221 ? 34.86803 13.94069 45.78179 1.000 69.66285 377 CYS A CA 1
ATOM 1503 C C . CYS A 1 221 ? 33.37478 14.22899 45.86122 1.000 71.49359 377 CYS A C 1
ATOM 1504 O O . CYS A 1 221 ? 32.83525 14.44709 46.95237 1.000 74.57653 377 CYS A O 1
ATOM 1507 N N . LEU A 1 222 ? 32.69575 14.24997 44.71114 1.000 68.26505 378 LEU A N 1
ATOM 1508 C CA . LEU A 1 222 ? 31.25469 14.47450 44.70154 1.000 69.86471 378 LEU A CA 1
ATOM 1509 C C . LEU A 1 222 ? 30.51725 13.29524 45.32130 1.000 74.28207 378 LEU A C 1
ATOM 1510 O O . LEU A 1 222 ? 29.56146 13.48230 46.08187 1.000 76.75481 378 LEU A O 1
ATOM 1515 N N . GLU A 1 223 ? 30.94515 12.07095 45.00743 1.000 75.24614 379 GLU A N 1
ATOM 1516 C CA . GLU A 1 223 ? 30.29305 10.90327 45.58706 1.000 79.12771 379 GLU A CA 1
ATOM 1517 C C . GLU A 1 223 ? 30.58681 10.78970 47.07770 1.000 80.82846 379 GLU A C 1
ATOM 1518 O O . GLU A 1 223 ? 29.74170 10.30313 47.83849 1.000 83.92245 379 GLU A O 1
ATOM 1524 N N . SER A 1 224 ? 31.76307 11.24488 47.51917 1.000 78.85991 380 SER A N 1
ATOM 1525 C CA . SER A 1 224 ? 32.02811 11.29116 48.95112 1.000 80.22095 380 SER A CA 1
ATOM 1526 C C . SER A 1 224 ? 31.28764 12.43708 49.62522 1.000 79.95594 380 SER A C 1
ATOM 1527 O O . SER A 1 224 ? 31.26794 12.50952 50.85894 1.000 81.41509 380 SER A O 1
ATOM 1530 N N . ALA A 1 225 ? 30.67204 13.31530 48.83717 1.000 78.16185 381 ALA A N 1
ATOM 1531 C CA . ALA A 1 225 ? 29.81727 14.38606 49.32485 1.000 77.96737 381 ALA A CA 1
ATOM 1532 C C . ALA A 1 225 ? 28.37423 13.93040 49.44954 1.000 81.03560 381 ALA A C 1
ATOM 1533 O O . ALA A 1 225 ? 27.64095 14.43153 50.31016 1.000 82.22290 381 ALA A O 1
ATOM 1535 N N . CYS A 1 226 ? 27.95484 12.98791 48.60320 1.000 82.34073 382 CYS A N 1
ATOM 1536 C CA . CYS A 1 226 ? 26.59514 12.47426 48.64207 1.000 85.30106 382 CYS A CA 1
ATOM 1537 C C . CYS A 1 226 ? 26.43001 11.35496 49.66042 1.000 88.95817 382 CYS A C 1
ATOM 1538 O O . CYS A 1 226 ? 25.31689 10.84117 49.81999 1.000 91.72798 382 CYS A O 1
ATOM 1541 N N . GLN A 1 227 ? 27.49936 10.99779 50.37600 1.000 89.02125 383 GLN A N 1
ATOM 1542 C CA . GLN A 1 227 ? 27.44014 10.06141 51.49104 1.000 92.30075 383 GLN A CA 1
ATOM 1543 C C . GLN A 1 227 ? 26.97285 10.72194 52.77874 1.000 93.34331 383 GLN A C 1
ATOM 1544 O O . GLN A 1 227 ? 26.66793 10.01671 53.74647 1.000 96.34392 383 GLN A O 1
ATOM 1546 N N . ARG A 1 228 ? 26.91371 12.05481 52.80753 1.000 90.93260 384 ARG A N 1
ATOM 1547 C CA . ARG A 1 228 ? 26.43505 12.79832 53.95973 1.000 91.66268 384 ARG A CA 1
ATOM 1548 C C . ARG A 1 228 ? 25.17523 13.60763 53.68681 1.000 91.57831 384 ARG A C 1
ATOM 1549 O O . ARG A 1 228 ? 24.52482 14.04105 54.64521 1.000 92.89700 384 ARG A O 1
ATOM 1557 N N . LYS A 1 229 ? 24.80904 13.82159 52.42382 1.000 90.09517 385 LYS A N 1
ATOM 1558 C CA . LYS A 1 229 ? 23.64076 14.62802 52.09354 1.000 89.81520 385 LYS A CA 1
ATOM 1559 C C . LYS A 1 229 ? 23.19337 14.26773 50.68592 1.000 89.35228 385 LYS A C 1
ATOM 1560 O O . LYS A 1 229 ? 23.99988 14.29800 49.75062 1.000 86.95340 385 LYS A O 1
ATOM 1566 N N . THR A 1 230 ? 21.91621 13.92299 50.54227 1.000 91.65350 386 THR A N 1
ATOM 1567 C CA . THR A 1 230 ? 21.37713 13.50176 49.25597 1.000 91.59333 386 THR A CA 1
ATOM 1568 C C . THR A 1 230 ? 21.12664 14.71071 48.36243 1.000 88.51778 386 THR A C 1
ATOM 1569 O O . THR A 1 230 ? 20.51575 15.69518 48.79169 1.000 88.07051 386 THR A O 1
ATOM 1573 N N . TYR A 1 231 ? 21.59787 14.63319 47.12178 1.000 86.40891 387 TYR A N 1
ATOM 1574 C CA . TYR A 1 231 ? 21.31929 15.63186 46.10437 1.000 83.61362 387 TYR A CA 1
ATOM 1575 C C . TYR A 1 231 ? 20.72493 14.95919 44.87661 1.000 84.17674 387 TYR A C 1
ATOM 1576 O O . TYR A 1 231 ? 21.03481 13.79795 44.59319 1.000 85.57849 387 TYR A O 1
ATOM 1585 N N . PRO A 1 232 ? 19.86412 15.66722 44.12187 1.000 83.10251 388 PRO A N 1
ATOM 1586 C CA . PRO A 1 232 ? 19.18481 15.03497 42.97830 1.000 83.81896 388 PRO A CA 1
ATOM 1587 C C . PRO A 1 232 ? 20.09698 14.78162 41.78679 1.000 81.46267 388 PRO A C 1
ATOM 1588 O O . PRO A 1 232 ? 19.66521 14.89867 40.63679 1.000 80.38597 388 PRO A O 1
ATOM 1592 N N . MET A 1 233 ? 21.36058 14.46523 42.05005 1.000 80.58666 389 MET A N 1
ATOM 1593 C CA . MET A 1 233 ? 22.38000 14.31190 41.02077 1.000 78.09595 389 MET A CA 1
ATOM 1594 C C . MET A 1 233 ? 23.20742 13.05361 41.20400 1.000 79.53897 389 MET A C 1
ATOM 1595 O O . MET A 1 233 ? 23.78536 12.55906 40.22696 1.000 78.39847 389 MET A O 1
ATOM 1600 N N . CYS A 1 234 ? 23.26117 12.50767 42.41552 1.000 82.05402 390 CYS A N 1
ATOM 1601 C CA . CYS A 1 234 ? 24.13598 11.39849 42.74055 1.000 83.32897 390 CYS A CA 1
ATOM 1602 C C . CYS A 1 234 ? 23.52241 10.06319 42.34048 1.000 86.24292 390 CYS A C 1
ATOM 1603 O O . CYS A 1 234 ? 24.23261 9.05211 42.31401 1.000 87.11984 390 CYS A O 1
ATOM 1606 N N . ASN A 1 235 ? 22.22995 10.05016 41.99783 1.000 87.68623 391 ASN A N 1
ATOM 1607 C CA . ASN A 1 235 ? 21.57737 8.94151 41.31601 1.000 89.87152 391 ASN A CA 1
ATOM 1608 C C . ASN A 1 235 ? 21.39952 9.18205 39.81902 1.000 87.74854 391 ASN A C 1
ATOM 1609 O O . ASN A 1 235 ? 21.11154 8.23073 39.08325 1.000 89.04056 391 ASN A O 1
ATOM 1614 N N . GLN A 1 236 ? 21.55944 10.42419 39.36096 1.000 78.34531 392 GLN A N 1
ATOM 1615 C CA . GLN A 1 236 ? 21.41145 10.76187 37.94819 1.000 76.87527 392 GLN A CA 1
ATOM 1616 C C . GLN A 1 236 ? 22.38431 9.95805 37.09456 1.000 76.58068 392 GLN A C 1
ATOM 1617 O O . GLN A 1 236 ? 23.59912 9.99842 37.31491 1.000 75.05315 392 GLN A O 1
ATOM 1619 N N . THR A 1 237 ? 21.84828 9.23106 36.11492 1.000 75.48949 393 THR A N 1
ATOM 1620 C CA . THR A 1 237 ? 22.67541 8.47951 35.18188 1.000 75.61954 393 THR A CA 1
ATOM 1621 C C . THR A 1 237 ? 23.10284 9.29235 33.96867 1.000 72.49610 393 THR A C 1
ATOM 1622 O O . THR A 1 237 ? 23.90309 8.79947 33.16667 1.000 72.47505 393 THR A O 1
ATOM 1626 N N . SER A 1 238 ? 22.58997 10.51021 33.80482 1.000 74.63694 394 SER A N 1
ATOM 1627 C CA . SER A 1 238 ? 22.94809 11.35614 32.66933 1.000 71.75213 394 SER A CA 1
ATOM 1628 C C . SER A 1 238 ? 23.10173 12.78128 33.17989 1.000 68.63299 394 SER A C 1
ATOM 1629 O O . SER A 1 238 ? 22.11112 13.42501 33.53974 1.000 68.61491 394 SER A O 1
ATOM 1632 N N . TRP A 1 239 ? 24.33721 13.26972 33.21251 1.000 70.31862 395 TRP A N 1
ATOM 1633 C CA . TRP A 1 239 ? 24.59340 14.63706 33.62981 1.000 66.39578 395 TRP A CA 1
ATOM 1634 C C . TRP A 1 239 ? 24.43237 15.58763 32.44544 1.000 65.02469 395 TRP A C 1
ATOM 1635 O O . TRP A 1 239 ? 24.40384 15.17452 31.28308 1.000 66.31430 395 TRP A O 1
ATOM 1646 N N . GLU A 1 240 ? 24.32520 16.87919 32.75866 1.000 67.69767 396 GLU A N 1
ATOM 1647 C CA . GLU A 1 240 ? 23.61094 17.81577 31.89730 1.000 65.82670 396 GLU A CA 1
ATOM 1648 C C . GLU A 1 240 ? 24.20597 17.98737 30.49897 1.000 66.40325 396 GLU A C 1
ATOM 1649 O O . GLU A 1 240 ? 23.57933 17.54247 29.52808 1.000 69.82634 396 GLU A O 1
ATOM 1655 N N . PRO A 1 241 ? 25.38948 18.61217 30.32581 1.000 62.55019 397 PRO A N 1
ATOM 1656 C CA . PRO A 1 241 ? 25.78741 19.01219 28.96757 1.000 61.28444 397 PRO A CA 1
ATOM 1657 C C . PRO A 1 241 ? 26.07200 17.81396 28.07855 1.000 62.68046 397 PRO A C 1
ATOM 1658 O O . PRO A 1 241 ? 25.63689 17.75453 26.92453 1.000 62.54931 397 PRO A O 1
ATOM 1662 N N . PHE A 1 242 ? 26.80809 16.85291 28.62412 1.000 64.34069 398 PHE A N 1
ATOM 1663 C CA . PHE A 1 242 ? 27.22243 15.65462 27.91152 1.000 66.21533 398 PHE A CA 1
ATOM 1664 C C . PHE A 1 242 ? 26.55808 14.44686 28.55576 1.000 69.52269 398 PHE A C 1
ATOM 1665 O O . PHE A 1 242 ? 26.65545 14.25936 29.77377 1.000 70.07075 398 PHE A O 1
ATOM 1673 N N . GLY A 1 243 ? 25.88426 13.63790 27.73944 1.000 69.87476 399 GLY A N 1
ATOM 1674 C CA . GLY A 1 243 ? 25.24536 12.42258 28.20707 1.000 73.99583 399 GLY A CA 1
ATOM 1675 C C . GLY A 1 243 ? 26.15190 11.51733 29.01439 1.000 74.99752 399 GLY A C 1
ATOM 1676 O O . GLY A 1 243 ? 27.37706 11.55666 28.86450 1.000 72.44448 399 GLY A O 1
ATOM 1677 N N . GLY A 1 244 ? 25.56002 10.69853 29.87763 1.000 72.87098 400 GLY A N 1
ATOM 1678 C CA . GLY A 1 244 ? 26.33556 9.83634 30.73832 1.000 72.33971 400 GLY A CA 1
ATOM 1679 C C . GLY A 1 244 ? 26.74218 10.52496 32.02754 1.000 69.07387 400 GLY A C 1
ATOM 1680 O O . GLY A 1 244 ? 26.28504 11.62006 32.36856 1.000 67.25229 400 GLY A O 1
ATOM 1681 N N . ARG A 1 245 ? 27.62707 9.85362 32.75448 1.000 70.33637 401 ARG A N 1
ATOM 1682 C CA . ARG A 1 245 ? 28.11516 10.32969 34.04979 1.000 68.31242 401 ARG A CA 1
ATOM 1683 C C . ARG A 1 245 ? 29.46105 11.03234 33.92035 1.000 65.03070 401 ARG A C 1
ATOM 1684 O O . ARG A 1 245 ? 30.40507 10.74182 34.65453 1.000 64.26708 401 ARG A O 1
ATOM 1692 N N . GLN A 1 246 ? 29.56220 11.97081 32.98399 1.000 67.91550 402 GLN A N 1
ATOM 1693 C CA . GLN A 1 246 ? 30.77766 12.74646 32.77186 1.000 65.28365 402 GLN A CA 1
ATOM 1694 C C . GLN A 1 246 ? 30.57450 14.14131 33.35089 1.000 62.28637 402 GLN A C 1
ATOM 1695 O O . GLN A 1 246 ? 29.66833 14.86685 32.92614 1.000 61.30690 402 GLN A O 1
ATOM 1701 N N . LEU A 1 247 ? 31.41465 14.51445 34.31225 1.000 62.37852 403 LEU A N 1
ATOM 1702 C CA . LEU A 1 247 ? 31.20472 15.77357 35.01696 1.000 58.95847 403 LEU A CA 1
ATOM 1703 C C . LEU A 1 247 ? 31.65806 16.94305 34.14897 1.000 57.18602 403 LEU A C 1
ATOM 1704 O O . LEU A 1 247 ? 32.78778 16.93473 33.64972 1.000 57.73022 403 LEU A O 1
ATOM 1709 N N . PRO A 1 248 ? 30.81708 17.95596 33.94814 1.000 57.90879 404 PRO A N 1
ATOM 1710 C CA . PRO A 1 248 ? 31.25115 19.13207 33.18813 1.000 55.72090 404 PRO A CA 1
ATOM 1711 C C . PRO A 1 248 ? 32.18224 20.02241 33.99378 1.000 53.63077 404 PRO A C 1
ATOM 1712 O O . PRO A 1 248 ? 32.06622 20.14368 35.21573 1.000 53.38701 404 PRO A O 1
ATOM 1716 N N . SER A 1 249 ? 33.11063 20.65593 33.28823 1.000 54.23122 405 SER A N 1
ATOM 1717 C CA . SER A 1 249 ? 33.98647 21.67051 33.85357 1.000 53.54803 405 SER A CA 1
ATOM 1718 C C . SER A 1 249 ? 33.67503 23.01636 33.20415 1.000 51.83532 405 SER A C 1
ATOM 1719 O O . SER A 1 249 ? 32.80543 23.12897 32.33614 1.000 51.54192 405 SER A O 1
ATOM 1722 N N . TYR A 1 250 ? 34.40229 24.04525 33.62568 1.000 50.85968 406 TYR A N 1
ATOM 1723 C CA . TYR A 1 250 ? 34.27671 25.37793 33.05118 1.000 51.03057 406 TYR A CA 1
ATOM 1724 C C . TYR A 1 250 ? 35.33315 25.55907 31.97246 1.000 52.17299 406 TYR A C 1
ATOM 1725 O O . TYR A 1 250 ? 36.52267 25.35127 32.22633 1.000 53.51041 406 TYR A O 1
ATOM 1734 N N . GLY A 1 251 ? 34.90279 25.95639 30.78164 1.000 49.68184 407 GLY A N 1
ATOM 1735 C CA . GLY A 1 251 ? 35.80134 26.17828 29.65712 1.000 51.04275 407 GLY A CA 1
ATOM 1736 C C . GLY A 1 251 ? 35.85998 27.65750 29.32009 1.000 50.99068 407 GLY A C 1
ATOM 1737 O O . GLY A 1 251 ? 34.82620 28.32993 29.25774 1.000 50.04746 407 GLY A O 1
ATOM 1738 N N . ARG A 1 252 ? 37.07310 28.15437 29.09879 1.000 49.99672 408 ARG A N 1
ATOM 1739 C CA . ARG A 1 252 ? 37.30951 29.56751 28.84200 1.000 50.58546 408 ARG A CA 1
ATOM 1740 C C . ARG A 1 252 ? 37.81203 29.72291 27.41311 1.000 53.44220 408 ARG A C 1
ATOM 1741 O O . ARG A 1 252 ? 38.89631 29.23529 27.07424 1.000 54.95742 408 ARG A O 1
ATOM 1749 N N . LEU A 1 253 ? 37.03086 30.40781 26.58394 1.000 52.24306 409 LEU A N 1
ATOM 1750 C CA . LEU A 1 253 ? 37.37128 30.63376 25.18500 1.000 53.57259 409 LEU A CA 1
ATOM 1751 C C . LEU A 1 253 ? 37.97981 32.02235 25.03611 1.000 55.19276 409 LEU A C 1
ATOM 1752 O O . LEU A 1 253 ? 37.29697 33.03037 25.25156 1.000 54.63629 409 LEU A O 1
ATOM 1757 N N . THR A 1 254 ? 39.25367 32.07270 24.65917 1.000 55.80637 410 THR A N 1
ATOM 1758 C CA . THR A 1 254 ? 39.97659 33.32564 24.49601 1.000 58.03690 410 THR A CA 1
ATOM 1759 C C . THR A 1 254 ? 40.23946 33.56155 23.01873 1.000 60.07103 410 THR A C 1
ATOM 1760 O O . THR A 1 254 ? 40.75813 32.67829 22.32825 1.000 60.39638 410 THR A O 1
ATOM 1764 N N . LEU A 1 255 ? 39.89230 34.75332 22.54212 1.000 61.73774 411 LEU A N 1
ATOM 1765 C CA . LEU A 1 255 ? 40.08680 35.12036 21.14214 1.000 64.08951 411 LEU A CA 1
ATOM 1766 C C . LEU A 1 255 ? 40.74356 36.49191 21.08885 1.000 66.97407 411 LEU A C 1
ATOM 1767 O O . LEU A 1 255 ? 40.07469 37.51572 21.31670 1.000 67.59029 411 LEU A O 1
ATOM 1772 N N . PRO A 1 256 ? 42.03825 36.55660 20.79257 1.000 69.09070 412 PRO A N 1
ATOM 1773 C CA . PRO A 1 256 ? 42.68878 37.85799 20.62146 1.000 72.46858 412 PRO A CA 1
ATOM 1774 C C . PRO A 1 256 ? 42.25051 38.51949 19.32629 1.000 74.78592 412 PRO A C 1
ATOM 1775 O O . PRO A 1 256 ? 42.00146 37.85958 18.31494 1.000 74.64392 412 PRO A O 1
ATOM 1779 N N . LEU A 1 257 ? 42.15721 39.84709 19.36971 1.000 77.22317 413 LEU A N 1
ATOM 1780 C CA . LEU A 1 257 ? 41.78523 40.64809 18.21321 1.000 80.05895 413 LEU A CA 1
ATOM 1781 C C . LEU A 1 257 ? 42.98513 41.36897 17.61284 1.000 84.32957 413 LEU A C 1
ATOM 1782 O O . LEU A 1 257 ? 42.81390 42.31287 16.83350 1.000 87.50595 413 LEU A O 1
ATOM 1787 N N . ASP A 1 258 ? 44.19465 40.94461 17.96987 1.000 84.76137 414 ASP A N 1
ATOM 1788 C CA . ASP A 1 258 ? 45.39761 41.51832 17.38745 1.000 92.05073 414 ASP A CA 1
ATOM 1789 C C . ASP A 1 258 ? 45.50061 41.14589 15.91353 1.000 95.80255 414 ASP A C 1
ATOM 1790 O O . ASP A 1 258 ? 45.26793 39.99794 15.52407 1.000 92.31419 414 ASP A O 1
ATOM 1795 N N . ALA A 1 259 ? 45.85307 42.13335 15.09481 1.000 97.23620 415 ALA A N 1
ATOM 1796 C CA . ALA A 1 259 ? 46.08933 41.94844 13.67022 1.000 100.48565 415 ALA A CA 1
ATOM 1797 C C . ALA A 1 259 ? 47.50548 41.48656 13.35160 1.000 104.64079 415 ALA A C 1
ATOM 1798 O O . ALA A 1 259 ? 47.81125 41.25427 12.17780 1.000 107.60627 415 ALA A O 1
ATOM 1800 N N . SER A 1 260 ? 48.37892 41.36785 14.35655 1.000 105.67387 416 SER A N 1
ATOM 1801 C CA . SER A 1 260 ? 49.75964 40.97115 14.09241 1.000 108.85353 416 SER A CA 1
ATOM 1802 C C . SER A 1 260 ? 49.83734 39.58466 13.46278 1.000 107.23672 416 SER A C 1
ATOM 1803 O O . SER A 1 260 ? 50.63895 39.35409 12.55055 1.000 110.36717 416 SER A O 1
ATOM 1806 N N . VAL A 1 261 ? 49.01056 38.64955 13.93188 1.000 108.01097 417 VAL A N 1
ATOM 1807 C CA . VAL A 1 261 ? 48.90884 37.31724 13.35062 1.000 106.81778 417 VAL A CA 1
ATOM 1808 C C . VAL A 1 261 ? 47.42888 36.97751 13.21698 1.000 102.33026 417 VAL A C 1
ATOM 1809 O O . VAL A 1 261 ? 46.56647 37.60403 13.83614 1.000 99.89229 417 VAL A O 1
ATOM 1813 N N . ASP A 1 262 ? 47.14015 35.97426 12.39133 1.000 102.04428 418 ASP A N 1
ATOM 1814 C CA . ASP A 1 262 ? 45.76582 35.54352 12.18000 1.000 97.62571 418 ASP A CA 1
ATOM 1815 C C . ASP A 1 262 ? 45.15068 35.00879 13.47150 1.000 91.16834 418 ASP A C 1
ATOM 1816 O O . ASP A 1 262 ? 45.84209 34.60791 14.41174 1.000 89.15106 418 ASP A O 1
ATOM 1821 N N . LEU A 1 263 ? 43.82112 35.01730 13.49856 1.000 88.72409 419 LEU A N 1
ATOM 1822 C CA . LEU A 1 263 ? 43.06251 34.68136 14.69658 1.000 80.79538 419 LEU A CA 1
ATOM 1823 C C . LEU A 1 263 ? 43.25321 33.22493 15.10489 1.000 77.86140 419 LEU A C 1
ATOM 1824 O O . LEU A 1 263 ? 43.26055 32.32070 14.26474 1.000 79.39277 419 LEU A O 1
ATOM 1829 N N . GLN A 1 264 ? 43.40596 33.00521 16.41187 1.000 77.07075 420 GLN A N 1
ATOM 1830 C CA . GLN A 1 264 ? 43.49863 31.66971 16.98589 1.000 73.83117 420 GLN A CA 1
ATOM 1831 C C . GLN A 1 264 ? 42.73080 31.63759 18.30004 1.000 68.61394 420 GLN A C 1
ATOM 1832 O O . GLN A 1 264 ? 42.75468 32.60298 19.06925 1.000 67.38373 420 GLN A O 1
ATOM 1838 N N . LEU A 1 265 ? 42.04551 30.52509 18.54794 1.000 68.52012 421 LEU A N 1
ATOM 1839 C CA . LEU A 1 265 ? 41.15950 30.37030 19.70191 1.000 63.37726 421 LEU A CA 1
ATOM 1840 C C . LEU A 1 265 ? 41.79036 29.44203 20.73705 1.000 62.44742 421 LEU A C 1
ATOM 1841 O O . LEU A 1 265 ? 41.78715 28.22034 20.56508 1.000 61.63257 421 LEU A O 1
ATOM 1846 N N . ASN A 1 266 ? 42.33654 30.02617 21.80574 1.000 62.90572 422 ASN A N 1
ATOM 1847 C CA . ASN A 1 266 ? 42.83457 29.25204 22.93821 1.000 61.70420 422 ASN A CA 1
ATOM 1848 C C . ASN A 1 266 ? 41.69488 28.92642 23.88827 1.000 58.17906 422 ASN A C 1
ATOM 1849 O O . ASN A 1 266 ? 40.87372 29.78864 24.20830 1.000 56.64947 422 ASN A O 1
ATOM 1854 N N . ILE A 1 267 ? 41.65768 27.67170 24.32702 1.000 61.55212 423 ILE A N 1
ATOM 1855 C CA . ILE A 1 267 ? 40.60607 27.14642 25.18408 1.000 58.56932 423 ILE A CA 1
ATOM 1856 C C . ILE A 1 267 ? 41.25570 26.56373 26.42885 1.000 57.18446 423 ILE A C 1
ATOM 1857 O O . ILE A 1 267 ? 42.08757 25.65253 26.33416 1.000 58.11843 423 ILE A O 1
ATOM 1862 N N . SER A 1 268 ? 40.87356 27.08200 27.58891 1.000 57.25688 424 SER A N 1
ATOM 1863 C CA . SER A 1 268 ? 41.33155 26.57776 28.87286 1.000 56.66806 424 SER A CA 1
ATOM 1864 C C . SER A 1 268 ? 40.15791 25.95859 29.61955 1.000 55.21293 424 SER A C 1
ATOM 1865 O O . SER A 1 268 ? 38.99690 26.09379 29.22318 1.000 54.05063 424 SER A O 1
ATOM 1868 N N . PHE A 1 269 ? 40.46774 25.27451 30.71875 1.000 57.87007 425 PHE A N 1
ATOM 1869 C CA . PHE A 1 269 ? 39.42501 24.62076 31.49419 1.000 55.21002 425 PHE A CA 1
ATOM 1870 C C . PHE A 1 269 ? 39.83418 24.54598 32.95786 1.000 54.67026 425 PHE A C 1
ATOM 1871 O O . PHE A 1 269 ? 41.02098 24.47297 33.28715 1.000 56.75526 425 PHE A O 1
ATOM 1879 N N . THR A 1 270 ? 38.83058 24.56996 33.83127 1.000 53.64407 426 THR A N 1
ATOM 1880 C CA . THR A 1 270 ? 39.03752 24.43590 35.26566 1.000 54.13582 426 THR A CA 1
ATOM 1881 C C . THR A 1 270 ? 37.73928 23.95041 35.89140 1.000 53.25270 426 THR A C 1
ATOM 1882 O O . THR A 1 270 ? 36.64703 24.23360 35.38973 1.000 52.41699 426 THR A O 1
ATOM 1886 N N . TYR A 1 271 ? 37.87079 23.19649 36.97643 1.000 54.85858 427 TYR A N 1
ATOM 1887 C CA . TYR A 1 271 ? 36.71394 22.75083 37.73527 1.000 53.50303 427 TYR A CA 1
ATOM 1888 C C . TYR A 1 271 ? 36.35049 23.78071 38.79480 1.000 52.47545 427 TYR A C 1
ATOM 1889 O O . TYR A 1 271 ? 37.22369 24.41337 39.39525 1.000 52.97307 427 TYR A O 1
ATOM 1898 N N . GLY A 1 272 ? 35.05161 23.94209 39.01600 1.000 53.59494 428 GLY A N 1
ATOM 1899 C CA . GLY A 1 272 ? 34.54647 24.84859 40.01622 1.000 54.04828 428 GLY A CA 1
ATOM 1900 C C . GLY A 1 272 ? 33.29049 24.29520 40.65208 1.000 54.35276 428 GLY A C 1
ATOM 1901 O O . GLY A 1 272 ? 33.17111 23.08826 40.88730 1.000 55.56802 428 GLY A O 1
ATOM 1902 N N . PRO A 1 273 ? 32.33945 25.17190 40.97188 1.000 54.19921 429 PRO A N 1
ATOM 1903 C CA . PRO A 1 273 ? 31.02827 24.70100 41.42804 1.000 54.88621 429 PRO A CA 1
ATOM 1904 C C . PRO A 1 273 ? 30.41174 23.74448 40.41655 1.000 54.79819 429 PRO A C 1
ATOM 1905 O O . PRO A 1 273 ? 30.63934 23.85471 39.20974 1.000 54.62987 429 PRO A O 1
ATOM 1909 N N . VAL A 1 274 ? 29.62401 22.79414 40.92509 1.000 55.24177 430 VAL A N 1
ATOM 1910 C CA . VAL A 1 274 ? 29.05260 21.76667 40.06453 1.000 55.99168 430 VAL A CA 1
ATOM 1911 C C . VAL A 1 274 ? 28.10976 22.41512 39.06374 1.000 54.71466 430 VAL A C 1
ATOM 1912 O O . VAL A 1 274 ? 27.23078 23.20499 39.43080 1.000 55.24853 430 VAL A O 1
ATOM 1916 N N . ILE A 1 275 ? 28.29263 22.08598 37.79035 1.000 52.43515 431 ILE A N 1
ATOM 1917 C CA . ILE A 1 275 ? 27.47586 22.63837 36.71811 1.000 52.92754 431 ILE A CA 1
ATOM 1918 C C . ILE A 1 275 ? 26.26505 21.73604 36.52914 1.000 53.89924 431 ILE A C 1
ATOM 1919 O O . ILE A 1 275 ? 26.40464 20.54989 36.21113 1.000 54.18575 431 ILE A O 1
ATOM 1924 N N . LEU A 1 276 ? 25.07444 22.29795 36.73038 1.000 52.99304 432 LEU A N 1
ATOM 1925 C CA . LEU A 1 276 ? 23.82949 21.58100 36.50743 1.000 55.29640 432 LEU A CA 1
ATOM 1926 C C . LEU A 1 276 ? 23.06848 22.08039 35.29133 1.000 56.40039 432 LEU A C 1
ATOM 1927 O O . LEU A 1 276 ? 22.11030 21.42529 34.86764 1.000 59.06076 432 LEU A O 1
ATOM 1932 N N . ASN A 1 277 ? 23.46391 23.21769 34.72665 1.000 59.00625 433 ASN A N 1
ATOM 1933 C CA . ASN A 1 277 ? 22.83744 23.77412 33.53367 1.000 60.18716 433 ASN A CA 1
ATOM 1934 C C . ASN A 1 277 ? 23.92376 24.01692 32.49605 1.000 59.85390 433 ASN A C 1
ATOM 1935 O O . ASN A 1 277 ? 24.75096 24.92004 32.65892 1.000 57.80916 433 ASN A O 1
ATOM 1940 N N . GLY A 1 278 ? 23.92042 23.21418 31.43621 1.000 58.24589 434 GLY A N 1
ATOM 1941 C CA . GLY A 1 278 ? 24.82517 23.38235 30.32344 1.000 57.27383 434 GLY A CA 1
ATOM 1942 C C . GLY A 1 278 ? 24.22797 24.13468 29.16123 1.000 58.30826 434 GLY A C 1
ATOM 1943 O O . GLY A 1 278 ? 24.87981 24.27039 28.12064 1.000 58.78172 434 GLY A O 1
ATOM 1944 N N . ASP A 1 279 ? 23.00474 24.63145 29.30701 1.000 57.09441 435 ASP A N 1
ATOM 1945 C CA . ASP A 1 279 ? 22.31599 25.35309 28.23919 1.000 57.60214 435 ASP A CA 1
ATOM 1946 C C . ASP A 1 279 ? 22.37436 26.85534 28.50523 1.000 55.30589 435 ASP A C 1
ATOM 1947 O O . ASP A 1 279 ? 21.36263 27.54282 28.64865 1.000 56.68122 435 ASP A O 1
ATOM 1952 N N . GLY A 1 280 ? 23.60196 27.35757 28.57126 1.000 54.59055 436 GLY A N 1
ATOM 1953 C CA . GLY A 1 280 ? 23.82781 28.76564 28.80973 1.000 53.30441 436 GLY A CA 1
ATOM 1954 C C . GLY A 1 280 ? 24.91899 29.02294 29.82528 1.000 51.79908 436 GLY A C 1
ATOM 1955 O O . GLY A 1 280 ? 24.97880 28.37229 30.87330 1.000 51.49613 436 GLY A O 1
ATOM 1956 N N . MET A 1 281 ? 25.78758 29.98694 29.52085 1.000 51.40968 437 MET A N 1
ATOM 1957 C CA . MET A 1 281 ? 26.86051 30.36644 30.43570 1.000 49.68129 437 MET A CA 1
ATOM 1958 C C . MET A 1 281 ? 27.37636 31.72631 29.96878 1.000 50.16819 437 MET A C 1
ATOM 1959 O O . MET A 1 281 ? 28.13587 31.80255 28.99921 1.000 51.21831 437 MET A O 1
ATOM 1964 N N . ASP A 1 282 ? 26.96548 32.77693 30.66425 1.000 48.56771 438 ASP A N 1
ATOM 1965 C CA . ASP A 1 282 ? 27.30925 34.13551 30.28545 1.000 49.56701 438 ASP A CA 1
ATOM 1966 C C . ASP A 1 282 ? 28.48322 34.62568 31.12262 1.000 49.50082 438 ASP A C 1
ATOM 1967 O O . ASP A 1 282 ? 28.81879 34.05758 32.16444 1.000 48.10815 438 ASP A O 1
ATOM 1972 N N . TYR A 1 283 ? 29.10552 35.70146 30.65088 1.000 49.82878 439 TYR A N 1
ATOM 1973 C CA . TYR A 1 283 ? 30.33551 36.21183 31.24236 1.000 50.15198 439 TYR A CA 1
ATOM 1974 C C . TYR A 1 283 ? 30.31061 37.72693 31.14679 1.000 52.06177 439 TYR A C 1
ATOM 1975 O O . TYR A 1 283 ? 30.31693 38.28102 30.04396 1.000 53.54072 439 TYR A O 1
ATOM 1984 N N . TYR A 1 284 ? 30.28051 38.38947 32.29707 1.000 52.29032 440 TYR A N 1
ATOM 1985 C CA . TYR A 1 284 ? 30.17366 39.83616 32.37269 1.000 54.49093 440 TYR A CA 1
ATOM 1986 C C . TYR A 1 284 ? 31.44906 40.41867 32.96383 1.000 57.63571 440 TYR A C 1
ATOM 1987 O O . TYR A 1 284 ? 32.16347 39.75536 33.72151 1.000 57.18773 440 TYR A O 1
ATOM 1996 N N . GLU A 1 285 ? 31.72722 41.66877 32.60873 1.000 60.17198 441 GLU A N 1
ATOM 1997 C CA . GLU A 1 285 ? 32.93845 42.32156 33.07755 1.000 62.70680 441 GLU A CA 1
ATOM 1998 C C . GLU A 1 285 ? 32.79913 42.68396 34.55301 1.000 63.83744 441 GLU A C 1
ATOM 1999 O O . GLU A 1 285 ? 31.69992 42.93208 35.05606 1.000 63.59328 441 GLU A O 1
ATOM 2005 N N . SER A 1 286 ? 33.93199 42.71631 35.24805 1.000 64.78224 442 SER A N 1
ATOM 2006 C CA . SER A 1 286 ? 33.94783 42.91731 36.68458 1.000 65.32533 442 SER A CA 1
ATOM 2007 C C . SER A 1 286 ? 34.80565 44.12412 37.03945 1.000 70.25864 442 SER A C 1
ATOM 2008 O O . SER A 1 286 ? 35.72675 44.47562 36.29421 1.000 72.01003 442 SER A O 1
ATOM 2011 N N . PRO A 1 287 ? 34.52625 44.78355 38.16749 1.000 69.58156 443 PRO A N 1
ATOM 2012 C CA . PRO A 1 287 ? 35.41574 45.87056 38.60055 1.000 73.53398 443 PRO A CA 1
ATOM 2013 C C . PRO A 1 287 ? 36.83526 45.40414 38.85415 1.000 74.86271 443 PRO A C 1
ATOM 2014 O O . PRO A 1 287 ? 37.77402 46.19113 38.67968 1.000 79.34940 443 PRO A O 1
ATOM 2018 N N . LEU A 1 288 ? 37.02703 44.15301 39.26653 1.000 73.00764 444 LEU A N 1
ATOM 2019 C CA . LEU A 1 288 ? 38.37641 43.62612 39.39814 1.000 76.27759 444 LEU A CA 1
ATOM 2020 C C . LEU A 1 288 ? 38.99072 43.44583 38.01549 1.000 77.25895 444 LEU A C 1
ATOM 2021 O O . LEU A 1 288 ? 38.38167 42.84441 37.12493 1.000 74.39561 444 LEU A O 1
ATOM 2026 N N . LEU A 1 289 ? 40.20127 43.96246 37.84065 1.000 77.30171 445 LEU A N 1
ATOM 2027 C CA . LEU A 1 289 ? 40.89669 43.83535 36.56754 1.000 78.95921 445 LEU A CA 1
ATOM 2028 C C . LEU A 1 289 ? 41.34401 42.39515 36.33668 1.000 75.72515 445 LEU A C 1
ATOM 2029 O O . LEU A 1 289 ? 41.77107 41.70096 37.26479 1.000 74.60403 445 LEU A O 1
ATOM 2034 N N . ASN A 1 290 ? 41.21779 41.94700 35.08549 1.000 76.35098 446 ASN A N 1
ATOM 2035 C CA . ASN A 1 290 ? 41.57454 40.58947 34.66493 1.000 74.01132 446 ASN A CA 1
ATOM 2036 C C . ASN A 1 290 ? 40.73970 39.53389 35.38302 1.000 68.32363 446 ASN A C 1
ATOM 2037 O O . ASN A 1 290 ? 41.20398 38.41716 35.62768 1.000 66.02827 446 ASN A O 1
ATOM 2042 N N . SER A 1 291 ? 39.50469 39.88976 35.72810 1.000 72.81065 447 SER A N 1
ATOM 2043 C CA . SER A 1 291 ? 38.54946 38.97360 36.32946 1.000 68.69793 447 SER A CA 1
ATOM 2044 C C . SER A 1 291 ? 37.18289 39.25230 35.72055 1.000 64.45764 447 SER A C 1
ATOM 2045 O O . SER A 1 291 ? 36.99081 40.23494 34.99963 1.000 65.01493 447 SER A O 1
ATOM 2048 N N . GLY A 1 292 ? 36.22176 38.38636 36.02339 1.000 64.33768 448 GLY A N 1
ATOM 2049 C CA . GLY A 1 292 ? 34.88165 38.58841 35.51107 1.000 59.89125 448 GLY A CA 1
ATOM 2050 C C . GLY A 1 292 ? 33.87800 37.76548 36.28578 1.000 57.16068 448 GLY A C 1
ATOM 2051 O O . GLY A 1 292 ? 34.22259 37.03310 37.21578 1.000 57.63611 448 GLY A O 1
ATOM 2052 N N . TRP A 1 293 ? 32.61707 37.89759 35.88418 1.000 59.44508 449 TRP A N 1
ATOM 2053 C CA . TRP A 1 293 ? 31.50867 37.17699 36.49929 1.000 56.52336 449 TRP A CA 1
ATOM 2054 C C . TRP A 1 293 ? 31.02171 36.11547 35.52260 1.000 53.28075 449 TRP A C 1
ATOM 2055 O O . TRP A 1 293 ? 30.42498 36.44038 34.49105 1.000 52.52779 449 TRP A O 1
ATOM 2066 N N . LEU A 1 294 ? 31.27583 34.85136 35.84810 1.000 53.42019 450 LEU A N 1
ATOM 2067 C CA . LEU A 1 294 ? 30.77426 33.73049 35.06272 1.000 51.77237 450 LEU A CA 1
ATOM 2068 C C . LEU A 1 294 ? 29.45307 33.30319 35.68856 1.000 50.14486 450 LEU A C 1
ATOM 2069 O O . LEU A 1 294 ? 29.42900 32.78653 36.80980 1.000 51.97558 450 LEU A O 1
ATOM 2074 N N . THR A 1 295 ? 28.35585 33.51937 34.97124 1.000 50.85653 451 THR A N 1
ATOM 2075 C CA . THR A 1 295 ? 27.02437 33.23945 35.48627 1.000 50.28746 451 THR A CA 1
ATOM 2076 C C . THR A 1 295 ? 26.33953 32.14364 34.68148 1.000 49.93639 451 THR A C 1
ATOM 2077 O O . THR A 1 295 ? 26.51172 32.05372 33.46046 1.000 50.44144 451 THR A O 1
ATOM 2081 N N . ILE A 1 296 ? 25.56285 31.31747 35.37120 1.000 51.31133 452 ILE A N 1
ATOM 2082 C CA . ILE A 1 296 ? 24.79858 30.23624 34.75937 1.000 51.95797 452 ILE A CA 1
ATOM 2083 C C . ILE A 1 296 ? 23.34666 30.43001 35.13610 1.000 52.37258 452 ILE A C 1
ATOM 2084 O O . ILE A 1 296 ? 23.03523 30.59178 36.32185 1.000 52.50014 452 ILE A O 1
ATOM 2089 N N . PRO A 1 297 ? 22.41335 30.43350 34.18310 1.000 55.61964 453 PRO A N 1
ATOM 2090 C CA . PRO A 1 297 ? 21.00982 30.74503 34.49450 1.000 54.90496 453 PRO A CA 1
ATOM 2091 C C . PRO A 1 297 ? 20.34479 29.58862 35.21851 1.000 56.79435 453 PRO A C 1
ATOM 2092 O O . PRO A 1 297 ? 20.85358 28.45826 35.18650 1.000 58.65709 453 PRO A O 1
ATOM 2096 N N . PRO A 1 298 ? 19.22025 29.82043 35.89220 1.000 55.83812 454 PRO A N 1
ATOM 2097 C CA . PRO A 1 298 ? 18.49455 28.70811 36.50617 1.000 57.65389 454 PRO A CA 1
ATOM 2098 C C . PRO A 1 298 ? 17.68166 27.96958 35.45571 1.000 59.28204 454 PRO A C 1
ATOM 2099 O O . PRO A 1 298 ? 17.38504 28.49340 34.38203 1.000 59.57914 454 PRO A O 1
ATOM 2103 N N . LYS A 1 299 ? 17.31446 26.73220 35.77602 1.000 58.47756 455 LYS A N 1
ATOM 2104 C CA . LYS A 1 299 ? 16.49706 25.96106 34.85265 1.000 60.30963 455 LYS A CA 1
ATOM 2105 C C . LYS A 1 299 ? 15.46730 25.12726 35.59934 1.000 62.74829 455 LYS A C 1
ATOM 2106 O O . LYS A 1 299 ? 15.64849 24.77969 36.77047 1.000 63.64814 455 LYS A O 1
ATOM 2112 N N . ASN A 1 300 ? 14.37843 24.81525 34.89425 1.000 61.33706 456 ASN A N 1
ATOM 2113 C CA . ASN A 1 300 ? 13.33864 23.89687 35.35027 1.000 64.03384 456 ASN A CA 1
ATOM 2114 C C . ASN A 1 300 ? 12.73106 24.20286 36.71961 1.000 64.71177 456 ASN A C 1
ATOM 2115 O O . ASN A 1 300 ? 11.90340 23.42940 37.21171 1.000 67.53072 456 ASN A O 1
ATOM 2120 N N . GLY A 1 301 ? 13.14394 25.29190 37.36021 1.000 63.38720 457 GLY A N 1
ATOM 2121 C CA . GLY A 1 301 ? 12.67866 25.59423 38.69242 1.000 64.03426 457 GLY A CA 1
ATOM 2122 C C . GLY A 1 301 ? 13.38242 24.86650 39.81465 1.000 64.28036 457 GLY A C 1
ATOM 2123 O O . GLY A 1 301 ? 13.01189 25.05948 40.98132 1.000 65.09474 457 GLY A O 1
ATOM 2124 N N . THR A 1 302 ? 14.37516 24.04273 39.51100 1.000 65.09318 458 THR A N 1
ATOM 2125 C CA . THR A 1 302 ? 15.11901 23.30141 40.52047 1.000 67.45262 458 THR A CA 1
ATOM 2126 C C . THR A 1 302 ? 16.59337 23.66155 40.55350 1.000 65.61805 458 THR A C 1
ATOM 2127 O O . THR A 1 302 ? 17.18917 23.70396 41.63274 1.000 66.54246 458 THR A O 1
ATOM 2131 N N . ILE A 1 303 ? 17.19783 23.91754 39.39797 1.000 64.15042 459 ILE A N 1
ATOM 2132 C CA . ILE A 1 303 ? 18.58932 24.34850 39.33280 1.000 62.35352 459 ILE A CA 1
ATOM 2133 C C . ILE A 1 303 ? 18.64257 25.83719 39.64707 1.000 60.38512 459 ILE A C 1
ATOM 2134 O O . ILE A 1 303 ? 18.03594 26.65059 38.94405 1.000 59.41002 459 ILE A O 1
ATOM 2139 N N . PHE A 1 304 ? 19.35109 26.19567 40.71239 1.000 59.90525 460 PHE A N 1
ATOM 2140 C CA . PHE A 1 304 ? 19.55934 27.60220 41.01744 1.000 58.82953 460 PHE A CA 1
ATOM 2141 C C . PHE A 1 304 ? 20.53155 28.21341 40.01771 1.000 57.29093 460 PHE A C 1
ATOM 2142 O O . PHE A 1 304 ? 21.36860 27.52282 39.43123 1.000 57.49369 460 PHE A O 1
ATOM 2150 N N . GLY A 1 305 ? 20.41498 29.52293 39.81997 1.000 56.52819 461 GLY A N 1
ATOM 2151 C CA . GLY A 1 305 ? 21.42834 30.22956 39.07102 1.000 54.07195 461 GLY A CA 1
ATOM 2152 C C . GLY A 1 305 ? 22.73636 30.28094 39.83376 1.000 55.05857 461 GLY A C 1
ATOM 2153 O O . GLY A 1 305 ? 22.80067 30.02091 41.03576 1.000 57.46709 461 GLY A O 1
ATOM 2154 N N . LEU A 1 306 ? 23.80678 30.62011 39.12579 1.000 54.46754 462 LEU A N 1
ATOM 2155 C CA . LEU A 1 306 ? 25.12191 30.66847 39.74016 1.000 54.44966 462 LEU A CA 1
ATOM 2156 C C . LEU A 1 306 ? 25.84076 31.94012 39.32175 1.000 54.36384 462 LEU A C 1
ATOM 2157 O O . LEU A 1 306 ? 25.66332 32.43545 38.20685 1.000 54.45186 462 LEU A O 1
ATOM 2162 N N . ILE A 1 307 ? 26.64708 32.47019 40.23643 1.000 51.71401 463 ILE A N 1
ATOM 2163 C CA . ILE A 1 307 ? 27.55276 33.57504 39.95388 1.000 52.17942 463 ILE A CA 1
ATOM 2164 C C . ILE A 1 307 ? 28.92274 33.16993 40.47257 1.000 54.13722 463 ILE A C 1
ATOM 2165 O O . ILE A 1 307 ? 29.06751 32.84380 41.65645 1.000 57.14288 463 ILE A O 1
ATOM 2170 N N . ASN A 1 308 ? 29.92228 33.18756 39.59967 1.000 51.53264 464 ASN A N 1
ATOM 2171 C CA . ASN A 1 308 ? 31.26947 32.79255 39.97505 1.000 54.66290 464 ASN A CA 1
ATOM 2172 C C . ASN A 1 308 ? 32.25508 33.88891 39.61135 1.000 56.26464 464 ASN A C 1
ATOM 2173 O O . ASN A 1 308 ? 32.04736 34.63491 38.65048 1.000 55.91232 464 ASN A O 1
ATOM 2178 N N . LYS A 1 309 ? 33.33008 33.98672 40.39063 1.000 54.49701 465 LYS A N 1
ATOM 2179 C CA . LYS A 1 309 ? 34.46545 34.79332 39.97141 1.000 56.56118 465 LYS A CA 1
ATOM 2180 C C . LYS A 1 309 ? 35.30116 33.95367 39.01869 1.000 57.54824 465 LYS A C 1
ATOM 2181 O O . LYS A 1 309 ? 35.77887 32.87680 39.39139 1.000 57.87924 465 LYS A O 1
ATOM 2187 N N . ALA A 1 310 ? 35.48288 34.43716 37.79587 1.000 56.05506 466 ALA A N 1
ATOM 2188 C CA . ALA A 1 310 ? 36.22470 33.70301 36.78411 1.000 56.28651 466 ALA A CA 1
ATOM 2189 C C . ALA A 1 310 ? 37.39377 34.54884 36.31049 1.000 60.16832 466 ALA A C 1
ATOM 2190 O O . ALA A 1 310 ? 37.20912 35.69630 35.88898 1.000 61.02804 466 ALA A O 1
ATOM 2192 N N . GLY A 1 311 ? 38.59226 33.97713 36.38132 1.000 60.46169 467 GLY A N 1
ATOM 2193 C CA . GLY A 1 311 ? 39.76813 34.67292 35.90651 1.000 64.59637 467 GLY A CA 1
ATOM 2194 C C . GLY A 1 311 ? 39.87740 34.56506 34.39628 1.000 64.13778 467 GLY A C 1
ATOM 2195 O O . GLY A 1 311 ? 39.62697 33.51411 33.80701 1.000 62.58747 467 GLY A O 1
ATOM 2196 N N . ARG A 1 312 ? 40.25552 35.67706 33.76908 1.000 64.29485 468 ARG A N 1
ATOM 2197 C CA . ARG A 1 312 ? 40.42227 35.73302 32.32604 1.000 66.01072 468 ARG A CA 1
ATOM 2198 C C . ARG A 1 312 ? 41.87536 35.92770 31.92681 1.000 70.71400 468 ARG A C 1
ATOM 2199 O O . ARG A 1 312 ? 42.16732 36.05179 30.73219 1.000 71.31222 468 ARG A O 1
ATOM 2207 N N . GLY A 1 313 ? 42.78806 35.96054 32.88991 1.000 70.22292 469 GLY A N 1
ATOM 2208 C CA . GLY A 1 313 ? 44.20306 36.10912 32.62098 1.000 74.92968 469 GLY A CA 1
ATOM 2209 C C . GLY A 1 313 ? 44.87550 34.78034 32.35219 1.000 76.47799 469 GLY A C 1
ATOM 2210 O O . GLY A 1 313 ? 44.29061 33.86841 31.75735 1.000 74.26829 469 GLY A O 1
ATOM 2211 N N . ASP A 1 314 ? 46.12724 34.66546 32.80303 1.000 80.67586 470 ASP A N 1
ATOM 2212 C CA . ASP A 1 314 ? 46.89962 33.45287 32.54693 1.000 82.29409 470 ASP A CA 1
ATOM 2213 C C . ASP A 1 314 ? 46.32512 32.25324 33.29183 1.000 77.90040 470 ASP A C 1
ATOM 2214 O O . ASP A 1 314 ? 46.08663 31.19861 32.69283 1.000 76.12915 470 ASP A O 1
ATOM 2219 N N . GLN A 1 315 ? 46.10017 32.38790 34.59537 1.000 78.76299 471 GLN A N 1
ATOM 2220 C CA . GLN A 1 315 ? 45.47051 31.32864 35.37133 1.000 76.18758 471 GLN A CA 1
ATOM 2221 C C . GLN A 1 315 ? 43.95494 31.43472 35.27117 1.000 71.34557 471 GLN A C 1
ATOM 2222 O O . GLN A 1 315 ? 43.38754 32.52648 35.36750 1.000 70.57033 471 GLN A O 1
ATOM 2228 N N . PHE A 1 316 ? 43.30410 30.29166 35.07320 1.000 67.85645 472 PHE A N 1
ATOM 2229 C CA . PHE A 1 316 ? 41.85425 30.21726 34.92855 1.000 63.11161 472 PHE A CA 1
ATOM 2230 C C . PHE A 1 316 ? 41.28899 29.55082 36.17730 1.000 61.86146 472 PHE A C 1
ATOM 2231 O O . PHE A 1 316 ? 41.41810 28.33482 36.35312 1.000 61.72661 472 PHE A O 1
ATOM 2239 N N . THR A 1 317 ? 40.66826 30.34842 37.04372 1.000 61.86139 473 THR A N 1
ATOM 2240 C CA . THR A 1 317 ? 40.08370 29.86018 38.28542 1.000 61.78108 473 THR A CA 1
ATOM 2241 C C . THR A 1 317 ? 38.63446 30.31097 38.36161 1.000 59.63870 473 THR A C 1
ATOM 2242 O O . THR A 1 317 ? 38.33619 31.49230 38.15657 1.000 59.58508 473 THR A O 1
ATOM 2246 N N . VAL A 1 318 ? 37.74137 29.37115 38.65906 1.000 59.84951 474 VAL A N 1
ATOM 2247 C CA . VAL A 1 318 ? 36.32000 29.64785 38.82875 1.000 57.10197 474 VAL A CA 1
ATOM 2248 C C . VAL A 1 318 ? 35.96512 29.37350 40.28349 1.000 56.49941 474 VAL A C 1
ATOM 2249 O O . VAL A 1 318 ? 36.02020 28.22329 40.73835 1.000 56.63196 474 VAL A O 1
ATOM 2253 N N . ILE A 1 319 ? 35.60629 30.42526 41.01286 1.000 59.68530 475 ILE A N 1
ATOM 2254 C CA . ILE A 1 319 ? 35.30452 30.32678 42.43860 1.000 60.87703 475 ILE A CA 1
ATOM 2255 C C . ILE A 1 319 ? 33.98208 31.04157 42.69498 1.000 59.16525 475 ILE A C 1
ATOM 2256 O O . ILE A 1 319 ? 33.76636 32.14869 42.18036 1.000 58.60881 475 ILE A O 1
ATOM 2261 N N . PRO A 1 320 ? 33.06690 30.44273 43.45608 1.000 58.79502 476 PRO A N 1
ATOM 2262 C CA . PRO A 1 320 ? 31.74183 31.04487 43.63699 1.000 57.56147 476 PRO A CA 1
ATOM 2263 C C . PRO A 1 320 ? 31.81540 32.39924 44.32663 1.000 59.41315 476 PRO A C 1
ATOM 2264 O O . PRO A 1 320 ? 32.66548 32.64677 45.18474 1.000 62.67609 476 PRO A O 1
ATOM 2268 N N . GLN A 1 321 ? 30.89909 33.28050 43.93306 1.000 58.39303 477 GLN A N 1
ATOM 2269 C CA . GLN A 1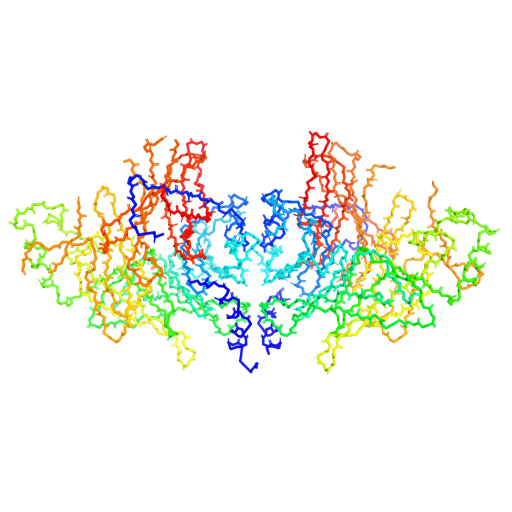 321 ? 30.74404 34.59527 44.54018 1.000 60.27596 477 GLN A CA 1
ATOM 2270 C C . GLN A 1 321 ? 29.70303 34.55295 45.65126 1.000 61.48030 477 GLN A C 1
ATOM 2271 O O . GLN A 1 321 ? 29.96927 34.99104 46.77418 1.000 64.40851 477 GLN A O 1
ATOM 2277 N N . VAL A 1 322 ? 28.52101 34.02776 45.35738 1.000 61.41022 478 VAL A N 1
ATOM 2278 C CA . VAL A 1 322 ? 27.50412 33.80290 46.37539 1.000 62.06719 478 VAL A CA 1
ATOM 2279 C C . VAL A 1 322 ? 27.64716 32.36054 46.84821 1.000 63.95561 478 VAL A C 1
ATOM 2280 O O . VAL A 1 322 ? 27.58004 31.41952 46.04960 1.000 63.10561 478 VAL A O 1
ATOM 2284 N N . LEU A 1 323 ? 27.89033 32.19020 48.14376 1.000 64.05501 479 LEU A N 1
ATOM 2285 C CA . LEU A 1 323 ? 28.35123 30.92122 48.68837 1.000 65.42628 479 LEU A CA 1
ATOM 2286 C C . LEU A 1 323 ? 27.22106 29.96842 49.05374 1.000 66.71966 479 LEU A C 1
ATOM 2287 O O . LEU A 1 323 ? 27.49709 28.83565 49.46211 1.000 67.95070 479 LEU A O 1
ATOM 2292 N N . THR A 1 324 ? 25.96328 30.38573 48.91531 1.000 66.00734 480 THR A N 1
ATOM 2293 C CA . THR A 1 324 ? 24.84346 29.56544 49.35636 1.000 67.01126 480 THR A CA 1
ATOM 2294 C C . THR A 1 324 ? 24.22183 28.72753 48.24576 1.000 64.14961 480 THR A C 1
ATOM 2295 O O . THR A 1 324 ? 23.52826 27.75119 48.54971 1.000 65.06982 480 THR A O 1
ATOM 2299 N N . PHE A 1 325 ? 24.44086 29.07718 46.97820 1.000 63.95232 481 PHE A N 1
ATOM 2300 C CA . PHE A 1 325 ? 23.99220 28.24039 45.87322 1.000 62.60835 481 PHE A CA 1
ATOM 2301 C C . PHE A 1 325 ? 25.05242 27.25590 45.40658 1.000 62.44013 481 PHE A C 1
ATOM 2302 O O . PHE A 1 325 ? 24.74578 26.38367 44.58597 1.000 61.58883 481 PHE A O 1
ATOM 2310 N N . ALA A 1 326 ? 26.27952 27.38139 45.89916 1.000 61.61172 482 ALA A N 1
ATOM 2311 C CA . ALA A 1 326 ? 27.34567 26.42391 45.63505 1.000 61.79254 482 ALA A CA 1
ATOM 2312 C C . ALA A 1 326 ? 28.34499 26.41362 46.78664 1.000 64.86396 482 ALA A C 1
ATOM 2313 O O . ALA A 1 326 ? 29.46238 26.91803 46.62736 1.000 64.43404 482 ALA A O 1
ATOM 2315 N N . PRO A 1 327 ? 27.99994 25.87240 47.95286 1.000 64.56990 483 PRO A N 1
ATOM 2316 C CA . PRO A 1 327 ? 28.98498 25.80534 49.03396 1.000 66.45287 483 PRO A CA 1
ATOM 2317 C C . PRO A 1 327 ? 30.01862 24.72550 48.75935 1.000 67.96603 483 PRO A C 1
ATOM 2318 O O . PRO A 1 327 ? 29.78264 23.76426 48.02261 1.000 67.44481 483 PRO A O 1
ATOM 2322 N N . ARG A 1 328 ? 31.18848 24.90231 49.36281 1.000 65.98358 484 ARG A N 1
ATOM 2323 C CA . ARG A 1 328 ? 32.25591 23.92875 49.20208 1.000 66.69808 484 ARG A CA 1
ATOM 2324 C C . ARG A 1 328 ? 32.05295 22.75022 50.14891 1.000 69.08239 484 ARG A C 1
ATOM 2325 O O . ARG A 1 328 ? 31.55863 22.89969 51.27075 1.000 70.35978 484 ARG A O 1
ATOM 2333 N N . ALA A 1 329 ? 32.43663 21.56597 49.67937 1.000 66.53817 485 ALA A N 1
ATOM 2334 C CA . ALA A 1 329 ? 32.27296 20.35000 50.46212 1.000 69.83350 485 ALA A CA 1
ATOM 2335 C C . ALA A 1 329 ? 33.28454 20.30533 51.59850 1.000 73.69567 485 ALA A C 1
ATOM 2336 O O . ALA A 1 329 ? 34.42821 20.74438 51.44893 1.000 74.19458 485 ALA A O 1
ATOM 2338 N N . SER A 1 330 ? 32.85487 19.75653 52.73867 1.000 72.51032 486 SER A N 1
ATOM 2339 C CA . SER A 1 330 ? 33.71880 19.70553 53.91430 1.000 75.25089 486 SER A CA 1
ATOM 2340 C C . SER A 1 330 ? 34.97281 18.87765 53.66378 1.000 76.07476 486 SER A C 1
ATOM 2341 O O . SER A 1 330 ? 35.99819 19.09231 54.32071 1.000 77.79265 486 SER A O 1
ATOM 2344 N N . SER A 1 331 ? 34.91794 17.93769 52.72295 1.000 77.17103 487 SER A N 1
ATOM 2345 C CA . SER A 1 331 ? 36.03220 17.04311 52.43532 1.000 78.62437 487 SER A CA 1
ATOM 2346 C C . SER A 1 331 ? 36.39741 17.14765 50.96197 1.000 76.47308 487 SER A C 1
ATOM 2347 O O . SER A 1 331 ? 35.58129 16.82364 50.09273 1.000 74.97436 487 SER A O 1
ATOM 2350 N N . GLY A 1 332 ? 37.61351 17.60051 50.68538 1.000 80.90366 488 GLY A N 1
ATOM 2351 C CA . GLY A 1 332 ? 38.16293 17.53953 49.34641 1.000 79.51897 488 GLY A CA 1
ATOM 2352 C C . GLY A 1 332 ? 38.07660 18.84951 48.58938 1.000 76.90499 488 GLY A C 1
ATOM 2353 O O . GLY A 1 332 ? 37.70130 19.90307 49.11193 1.000 75.60882 488 GLY A O 1
ATOM 2354 N N . ASN A 1 333 ? 38.43724 18.75794 47.31295 1.000 79.26098 489 ASN A N 1
ATOM 2355 C CA . ASN A 1 333 ? 38.49405 19.91065 46.41466 1.000 77.00986 489 ASN A CA 1
ATOM 2356 C C . ASN A 1 333 ? 37.30204 19.91025 45.45874 1.000 73.31470 489 ASN A C 1
ATOM 2357 O O . ASN A 1 333 ? 37.45230 19.93587 44.23780 1.000 72.07282 489 ASN A O 1
ATOM 2362 N N . CYS A 1 334 ? 36.09866 19.88525 46.02704 1.000 72.88279 490 CYS A N 1
ATOM 2363 C CA . CYS A 1 334 ? 34.87672 19.90395 45.23648 1.000 69.94000 490 CYS A CA 1
ATOM 2364 C C . CYS A 1 334 ? 33.84348 20.77653 45.93358 1.000 67.80939 490 CYS A C 1
ATOM 2365 O O . CYS A 1 334 ? 34.01110 21.18033 47.08759 1.000 68.87800 490 CYS A O 1
ATOM 2368 N N . TYR A 1 335 ? 32.76228 21.06367 45.21559 1.000 67.91158 491 TYR A N 1
ATOM 2369 C CA . TYR A 1 335 ? 31.67955 21.89459 45.71510 1.000 65.71694 491 TYR A CA 1
ATOM 2370 C C . TYR A 1 335 ? 30.40787 21.06387 45.82969 1.000 65.94037 491 TYR A C 1
ATOM 2371 O O . TYR A 1 335 ? 30.29859 19.97231 45.26392 1.000 66.25586 491 TYR A O 1
ATOM 2380 N N . LEU A 1 336 ? 29.44285 21.59297 46.56738 1.000 66.39047 492 LEU A N 1
ATOM 2381 C CA . LEU A 1 336 ? 28.20087 20.85303 46.76795 1.000 67.31126 492 LEU A CA 1
ATOM 2382 C C . LEU A 1 336 ? 27.19806 21.19463 45.67328 1.000 66.04095 492 LEU A C 1
ATOM 2383 O O . LEU A 1 336 ? 26.99654 22.37748 45.37443 1.000 64.67106 492 LEU A O 1
ATOM 2388 N N . PRO A 1 337 ? 26.56803 20.19594 45.05149 1.000 66.12147 493 PRO A N 1
ATOM 2389 C CA . PRO A 1 337 ? 25.56949 20.44070 43.98783 1.000 64.29605 493 PRO A CA 1
ATOM 2390 C C . PRO A 1 337 ? 24.19254 20.75318 44.56143 1.000 65.91884 493 PRO A C 1
ATOM 2391 O O . PRO A 1 337 ? 23.25486 19.94648 44.51416 1.000 67.69407 493 PRO A O 1
ATOM 2395 N N . ILE A 1 338 ? 24.05670 21.95475 45.12048 1.000 67.81223 494 ILE A N 1
ATOM 2396 C CA . ILE A 1 338 ? 22.80932 22.35173 45.76447 1.000 68.30020 494 ILE A CA 1
ATOM 2397 C C . ILE A 1 338 ? 21.71310 22.46335 44.71302 1.000 67.32536 494 ILE A C 1
ATOM 2398 O O . ILE A 1 338 ? 21.82501 23.23119 43.75030 1.000 64.43745 494 ILE A O 1
ATOM 2403 N N . GLN A 1 339 ? 20.64509 21.69357 44.89816 1.000 68.86578 495 GLN A N 1
ATOM 2404 C CA . GLN A 1 339 ? 19.51331 21.66803 43.98627 1.000 68.31841 495 GLN A CA 1
ATOM 2405 C C . GLN A 1 339 ? 18.23807 21.56327 44.81108 1.000 71.04192 495 GLN A C 1
ATOM 2406 O O . GLN A 1 339 ? 18.27677 21.41936 46.03665 1.000 73.44546 495 GLN A O 1
ATOM 2412 N N . THR A 1 340 ? 17.09833 21.63937 44.12871 1.000 70.58523 496 THR A N 1
ATOM 2413 C CA . THR A 1 340 ? 15.79100 21.52470 44.76005 1.000 73.70125 496 THR A CA 1
ATOM 2414 C C . THR A 1 340 ? 15.07854 20.29485 44.21706 1.000 78.41158 496 THR A C 1
ATOM 2415 O O . THR A 1 340 ? 15.07693 20.05894 43.00477 1.000 76.18956 496 THR A O 1
ATOM 2419 N N . SER A 1 341 ? 14.48988 19.50904 45.11267 1.000 77.68514 497 SER A N 1
ATOM 2420 C CA . SER A 1 341 ? 13.70653 18.34837 44.70562 1.000 81.82232 497 SER A CA 1
ATOM 2421 C C . SER A 1 341 ? 12.34193 18.78033 44.17632 1.000 82.44460 497 SER A C 1
ATOM 2422 O O . SER A 1 341 ? 11.69799 18.05405 43.41906 1.000 85.15104 497 SER A O 1
ATOM 2425 N N . ARG A 1 346 ? 5.57213 25.68105 40.22634 1.000 67.87262 502 ARG A N 1
ATOM 2426 C CA . ARG A 1 346 ? 5.41452 27.12998 40.27637 1.000 66.83474 502 ARG A CA 1
ATOM 2427 C C . ARG A 1 346 ? 4.73312 27.64503 39.01445 1.000 67.19823 502 ARG A C 1
ATOM 2428 O O . ARG A 1 346 ? 4.54132 26.89930 38.05381 1.000 66.56323 502 ARG A O 1
ATOM 2430 N N . ASP A 1 347 ? 4.36179 28.92708 39.02122 1.000 67.86409 503 ASP A N 1
ATOM 2431 C CA . ASP A 1 347 ? 3.77487 29.56775 37.85151 1.000 66.22657 503 ASP A CA 1
ATOM 2432 C C . ASP A 1 347 ? 4.81008 30.29959 37.00876 1.000 61.93921 503 ASP A C 1
ATOM 2433 O O . ASP A 1 347 ? 4.48538 31.31205 36.37305 1.000 60.56215 503 ASP A O 1
ATOM 2438 N N . VAL A 1 348 ? 6.04943 29.81659 36.98987 1.000 62.77208 504 VAL A N 1
ATOM 2439 C CA . VAL A 1 348 ? 7.10276 30.35678 36.13871 1.000 59.69450 504 VAL A CA 1
ATOM 2440 C C . VAL A 1 348 ? 7.42612 29.31974 35.07010 1.000 59.14892 504 VAL A C 1
ATOM 2441 O O . VAL A 1 348 ? 7.86284 28.20400 35.38173 1.000 60.17190 504 VAL A O 1
ATOM 2445 N N . LEU A 1 349 ? 7.19362 29.68227 33.81005 1.000 57.31144 505 LEU A N 1
ATOM 2446 C CA . LEU A 1 349 ? 7.36229 28.75290 32.69806 1.000 58.81404 505 LEU A CA 1
ATOM 2447 C C . LEU A 1 349 ? 8.80956 28.72981 32.21669 1.000 55.97303 505 LEU A C 1
ATOM 2448 O O . LEU A 1 349 ? 9.45165 27.67496 32.19625 1.000 56.27673 505 LEU A O 1
ATOM 2453 N N . ILE A 1 350 ? 9.32734 29.88810 31.82072 1.000 57.68852 506 ILE A N 1
ATOM 2454 C CA . ILE A 1 350 ? 10.72419 30.04901 31.44539 1.000 55.76168 506 ILE A CA 1
ATOM 2455 C C . ILE A 1 350 ? 11.34527 31.08112 32.37518 1.000 54.00077 506 ILE A C 1
ATOM 2456 O O . ILE A 1 350 ? 10.65938 31.96260 32.90436 1.000 54.33737 506 ILE A O 1
ATOM 2461 N N . GLU A 1 351 ? 12.65081 30.95499 32.59220 1.000 58.93420 507 GLU A N 1
ATOM 2462 C CA . GLU A 1 351 ? 13.37101 31.94738 33.37443 1.000 57.64508 507 GLU A CA 1
ATOM 2463 C C . GLU A 1 351 ? 14.83724 31.91762 32.96875 1.000 57.37974 507 GLU A C 1
ATOM 2464 O O . GLU A 1 351 ? 15.43037 30.84386 32.83089 1.000 59.12287 507 GLU A O 1
ATOM 2470 N N . SER A 1 352 ? 15.39762 33.10964 32.76107 1.000 53.73049 508 SER A N 1
ATOM 2471 C CA . SER A 1 352 ? 16.75715 33.30994 32.27468 1.000 53.17572 508 SER A CA 1
ATOM 2472 C C . SER A 1 352 ? 16.94324 34.80741 32.05521 1.000 51.57674 508 SER A C 1
ATOM 2473 O O . SER A 1 352 ? 15.95136 35.53778 31.95472 1.000 50.41603 508 SER A O 1
ATOM 2476 N N . ASN A 1 353 ? 18.18051 35.29341 31.98583 1.000 53.17613 509 ASN A N 1
ATOM 2477 C CA . ASN A 1 353 ? 19.45195 34.68519 32.36411 1.000 51.68821 509 ASN A CA 1
ATOM 2478 C C . ASN A 1 353 ? 20.01021 35.45527 33.55114 1.000 51.67429 509 ASN A C 1
ATOM 2479 O O . ASN A 1 353 ? 19.33103 36.31832 34.10885 1.000 51.68226 509 ASN A O 1
ATOM 2484 N N . LEU A 1 354 ? 21.23967 35.14448 33.94952 1.000 50.38130 510 LEU A N 1
ATOM 2485 C CA . LEU A 1 354 ? 21.87615 35.82870 35.06786 1.000 50.21346 510 LEU A CA 1
ATOM 2486 C C . LEU A 1 354 ? 22.72142 36.98519 34.55490 1.000 50.94476 510 LEU A C 1
ATOM 2487 O O . LEU A 1 354 ? 23.70582 36.77690 33.83799 1.000 52.01940 510 LEU A O 1
ATOM 2492 N N . VAL A 1 355 ? 22.33502 38.19836 34.92973 1.000 49.81584 511 VAL A N 1
ATOM 2493 C CA . VAL A 1 355 ? 23.00145 39.41429 34.49254 1.000 50.48766 511 VAL A CA 1
ATOM 2494 C C . VAL A 1 355 ? 23.56663 40.08028 35.73407 1.000 53.01356 511 VAL A C 1
ATOM 2495 O O . VAL A 1 355 ? 22.80777 40.49422 36.61830 1.000 54.33287 511 VAL A O 1
ATOM 2499 N N . VAL A 1 356 ? 24.88597 40.19700 35.80105 1.000 51.72313 512 VAL A N 1
ATOM 2500 C CA . VAL A 1 356 ? 25.52807 40.95168 36.86842 1.000 53.63006 512 VAL A CA 1
ATOM 2501 C C . VAL A 1 356 ? 25.59244 42.40367 36.42085 1.000 55.50542 512 VAL A C 1
ATOM 2502 O O . VAL A 1 356 ? 26.11773 42.70642 35.34457 1.000 56.38929 512 VAL A O 1
ATOM 2506 N N . LEU A 1 357 ? 25.05289 43.29807 37.23760 1.000 54.78398 513 LEU A N 1
ATOM 2507 C CA . LEU A 1 357 ? 24.95208 44.68784 36.83062 1.000 57.43256 513 LEU A CA 1
ATOM 2508 C C . LEU A 1 357 ? 26.33108 45.34160 36.82748 1.000 60.62922 513 LEU A C 1
ATOM 2509 O O . LEU A 1 357 ? 27.17369 45.02493 37.67308 1.000 62.06207 513 LEU A O 1
ATOM 2514 N N . PRO A 1 358 ? 26.59487 46.25445 35.88690 1.000 60.53334 514 PRO A N 1
ATOM 2515 C CA . PRO A 1 358 ? 27.87139 46.98216 35.84136 1.000 63.87666 514 PRO A CA 1
ATOM 2516 C C . PRO A 1 358 ? 27.94554 48.10104 36.88229 1.000 68.42308 514 PRO A C 1
ATOM 2517 O O . PRO A 1 358 ? 28.23200 49.25758 36.56005 1.000 72.52692 514 PRO A O 1
ATOM 2521 N N . THR A 1 359 ? 27.68037 47.75439 38.13329 1.000 65.32953 515 THR A N 1
ATOM 2522 C CA . THR A 1 359 ? 27.76228 48.66816 39.25933 1.000 69.04164 515 THR A CA 1
ATOM 2523 C C . THR A 1 359 ? 28.93229 48.27273 40.14962 1.000 72.57197 515 THR A C 1
ATOM 2524 O O . THR A 1 359 ? 29.45679 47.15856 40.06283 1.000 71.58225 515 THR A O 1
ATOM 2528 N N . GLN A 1 360 ? 29.34815 49.20474 41.00957 1.000 73.45605 516 GLN A N 1
ATOM 2529 C CA . GLN A 1 360 ? 30.38972 48.86942 41.97314 1.000 75.93776 516 GLN A CA 1
ATOM 2530 C C . GLN A 1 360 ? 29.84616 47.97511 43.07995 1.000 73.93463 516 GLN A C 1
ATOM 2531 O O . GLN A 1 360 ? 30.54002 47.06070 43.53802 1.000 74.84024 516 GLN A O 1
ATOM 2537 N N . SER A 1 361 ? 28.61464 48.22051 43.51941 1.000 73.12921 517 SER A N 1
ATOM 2538 C CA . SER A 1 361 ? 27.94866 47.28724 44.41519 1.000 71.46099 517 SER A CA 1
ATOM 2539 C C . SER A 1 361 ? 27.51785 46.05179 43.63358 1.000 67.25341 517 SER A C 1
ATOM 2540 O O . SER A 1 361 ? 27.11215 46.14342 42.47193 1.000 66.29392 517 SER A O 1
ATOM 2542 N N . PHE A 1 362 ? 27.60686 44.88915 44.27484 1.000 68.52849 518 PHE A N 1
ATOM 2543 C CA . PHE A 1 362 ? 27.34364 43.62128 43.59900 1.000 64.84178 518 PHE A CA 1
ATOM 2544 C C . PHE A 1 362 ? 25.84764 43.32876 43.59236 1.000 62.78765 518 PHE A C 1
ATOM 2545 O O . PHE A 1 362 ? 25.24217 43.11726 44.64885 1.000 63.82458 518 PHE A O 1
ATOM 2553 N N . ARG A 1 363 ? 25.25438 43.31443 42.39904 1.000 62.20342 519 ARG A N 1
ATOM 2554 C CA . ARG A 1 363 ? 23.84903 42.98554 42.20820 1.000 59.82305 519 ARG A CA 1
ATOM 2555 C C . ARG A 1 363 ? 23.68647 42.20889 40.90926 1.000 55.77319 519 ARG A C 1
ATOM 2556 O O . ARG A 1 363 ? 24.40026 42.45372 39.93355 1.000 55.63566 519 ARG A O 1
ATOM 2564 N N . TYR A 1 364 ? 22.74355 41.26603 40.90234 1.000 55.65813 520 TYR A N 1
ATOM 2565 C CA . TYR A 1 364 ? 22.45090 40.47886 39.71262 1.000 52.09466 520 TYR A CA 1
ATOM 2566 C C . TYR A 1 364 ? 20.94329 40.38293 39.50793 1.000 51.02178 520 TYR A C 1
ATOM 2567 O O . TYR A 1 364 ? 20.15405 40.54501 40.44193 1.000 51.97627 520 TYR A O 1
ATOM 2576 N N . VAL A 1 365 ? 20.55398 40.10145 38.26183 1.000 51.04681 521 VAL A N 1
ATOM 2577 C CA . VAL A 1 365 ? 19.16502 40.17368 37.82294 1.000 49.87948 521 VAL A CA 1
ATOM 2578 C C . VAL A 1 365 ? 18.76853 38.86168 37.15558 1.000 48.04654 521 VAL A C 1
ATOM 2579 O O . VAL A 1 365 ? 19.58434 38.20298 36.50295 1.000 47.59021 521 VAL A O 1
ATOM 2583 N N . ILE A 1 366 ? 17.49832 38.48448 37.32806 1.000 49.03497 522 ILE A N 1
ATOM 2584 C CA . ILE A 1 366 ? 16.88720 37.33858 36.65733 1.000 48.73155 522 ILE A CA 1
ATOM 2585 C C . ILE A 1 366 ? 15.43792 37.68980 36.35104 1.000 49.93278 522 ILE A C 1
ATOM 2586 O O . ILE A 1 366 ? 14.72569 38.22681 37.20625 1.000 51.69436 522 ILE A O 1
ATOM 2591 N N . ALA A 1 367 ? 15.00014 37.38156 35.13231 1.000 49.69524 523 ALA A N 1
ATOM 2592 C CA . ALA A 1 367 ? 13.63937 37.65227 34.69131 1.000 50.19633 523 ALA A CA 1
ATOM 2593 C C . ALA A 1 367 ? 12.89783 36.34645 34.43424 1.000 51.48676 523 ALA A C 1
ATOM 2594 O O . ALA A 1 367 ? 13.46841 35.38989 33.89866 1.000 51.36893 523 ALA A O 1
ATOM 2596 N N . THR A 1 368 ? 11.62053 36.31395 34.81186 1.000 50.22807 524 THR A N 1
ATOM 2597 C CA . THR A 1 368 ? 10.79616 35.12242 34.67641 1.000 52.28558 524 THR A CA 1
ATOM 2598 C C . THR A 1 368 ? 9.53856 35.44923 33.88367 1.000 53.61894 524 THR A C 1
ATOM 2599 O O . THR A 1 368 ? 9.05986 36.58664 33.89135 1.000 53.77277 524 THR A O 1
ATOM 2603 N N . TYR A 1 369 ? 9.00958 34.44124 33.19129 1.000 53.28499 525 TYR A N 1
ATOM 2604 C CA . TYR A 1 369 ? 7.69296 34.53800 32.56154 1.000 55.33381 525 TYR A CA 1
ATOM 2605 C C . TYR A 1 369 ? 6.67409 33.99960 33.55757 1.000 58.73220 525 TYR A C 1
ATOM 2606 O O . TYR A 1 369 ? 6.50482 32.78539 33.69579 1.000 60.35142 525 TYR A O 1
ATOM 2615 N N . ASP A 1 370 ? 5.99037 34.90238 34.25225 1.000 57.53575 526 ASP A N 1
ATOM 2616 C CA . ASP A 1 370 ? 5.09046 34.53412 35.33440 1.000 59.49911 526 ASP A CA 1
ATOM 2617 C C . ASP A 1 370 ? 3.64610 34.55319 34.84666 1.000 62.98665 526 ASP A C 1
ATOM 2618 O O . ASP A 1 370 ? 3.23877 35.45873 34.11171 1.000 63.29067 526 ASP A O 1
ATOM 2623 N N . ILE A 1 371 ? 2.87575 33.54444 35.25730 1.000 60.68165 527 ILE A N 1
ATOM 2624 C CA . ILE A 1 371 ? 1.47312 33.41637 3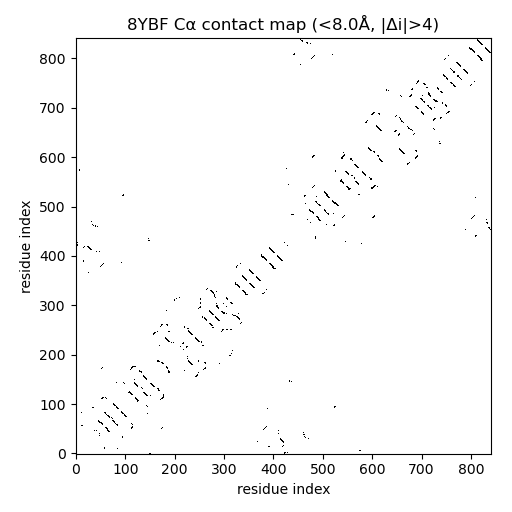4.88369 1.000 63.40884 527 ILE A CA 1
ATOM 2625 C C . ILE A 1 371 ? 0.57335 33.30642 36.11395 1.000 65.52210 527 ILE A C 1
ATOM 2626 O O . ILE A 1 371 ? -0.57321 32.88296 36.00917 1.000 68.22679 527 ILE A O 1
ATOM 2631 N N . SER A 1 372 ? 1.08534 33.68914 37.28466 1.000 63.67678 528 SER A N 1
ATOM 2632 C CA . SER A 1 372 ? 0.31828 33.60288 38.52181 1.000 66.02690 528 SER A CA 1
ATOM 2633 C C . SER A 1 372 ? -0.76472 34.66861 38.63107 1.000 66.57148 528 SER A C 1
ATOM 2634 O O . SER A 1 372 ? -1.61863 34.56618 39.51814 1.000 69.45850 528 SER A O 1
ATOM 2637 N N . ARG A 1 373 ? -0.75623 35.67620 37.76529 1.000 69.14425 529 ARG A N 1
ATOM 2638 C CA . ARG A 1 373 ? -1.67536 36.80060 37.85663 1.000 70.14106 529 ARG A CA 1
ATOM 2639 C C . ARG A 1 373 ? -2.73026 36.72830 36.75963 1.000 72.64887 529 ARG A C 1
ATOM 2640 O O . ARG A 1 373 ? -2.71384 35.84404 35.89810 1.000 72.41000 529 ARG A O 1
ATOM 2648 N N . SER A 1 374 ? -3.66350 37.68450 36.81390 1.000 73.43725 530 SER A N 1
ATOM 2649 C CA . SER A 1 374 ? -4.74114 37.73439 35.83037 1.000 74.45721 530 SER A CA 1
ATOM 2650 C C . SER A 1 374 ? -4.18900 37.83486 34.41471 1.000 72.66035 530 SER A C 1
ATOM 2651 O O . SER A 1 374 ? -4.72960 37.22667 33.48337 1.000 73.91593 530 SER A O 1
ATOM 2654 N N . ASP A 1 375 ? -3.11301 38.59219 34.23406 1.000 73.12285 531 ASP A N 1
ATOM 2655 C CA . ASP A 1 375 ? -2.37801 38.61834 32.98153 1.000 71.19518 531 ASP A CA 1
ATOM 2656 C C . ASP A 1 375 ? -1.00658 37.98962 33.18281 1.000 68.73827 531 ASP A C 1
ATOM 2657 O O . ASP A 1 375 ? -0.49776 37.89911 34.30338 1.000 67.89280 531 ASP A O 1
ATOM 2662 N N . HIS A 1 376 ? -0.41003 37.55301 32.07856 1.000 65.89793 532 HIS A N 1
ATOM 2663 C CA . HIS A 1 376 ? 0.97472 37.11801 32.11800 1.000 62.92907 532 HIS A CA 1
ATOM 2664 C C . HIS A 1 376 ? 1.88980 38.31616 32.35816 1.000 59.81849 532 HIS A C 1
ATOM 2665 O O . HIS A 1 376 ? 1.52611 39.46960 32.11088 1.000 59.80413 532 HIS A O 1
ATOM 2672 N N . ALA A 1 377 ? 3.09720 38.03354 32.84196 1.000 59.92618 533 ALA A N 1
ATOM 2673 C CA . ALA A 1 377 ? 4.02722 39.09903 33.18363 1.000 57.82217 533 ALA A CA 1
ATOM 2674 C C . ALA A 1 377 ? 5.46092 38.63476 32.98100 1.000 55.97210 533 ALA A C 1
ATOM 2675 O O . ALA A 1 377 ? 5.77069 37.44547 33.09246 1.000 56.52554 533 ALA A O 1
ATOM 2677 N N . ILE A 1 378 ? 6.32860 39.59618 32.68445 1.000 56.91781 534 ILE A N 1
ATOM 2678 C CA . ILE A 1 378 ? 7.77367 39.41693 32.73886 1.000 54.78490 534 ILE A CA 1
ATOM 2679 C C . ILE A 1 378 ? 8.23537 40.05804 34.03987 1.000 54.81069 534 ILE A C 1
ATOM 2680 O O . ILE A 1 378 ? 8.30618 41.28726 34.14673 1.000 55.08825 534 ILE A O 1
ATOM 2685 N N . VAL A 1 379 ? 8.55650 39.22971 35.02905 1.000 55.36432 535 VAL A N 1
ATOM 2686 C CA . VAL A 1 379 ? 8.87360 39.69293 36.37460 1.000 55.40938 535 VAL A CA 1
ATOM 2687 C C . VAL A 1 379 ? 10.38301 39.67317 36.55770 1.000 53.84030 535 VAL A C 1
ATOM 2688 O O . VAL A 1 379 ? 11.02128 38.62186 36.42597 1.000 52.86077 535 VAL A O 1
ATOM 2692 N N . TYR A 1 380 ? 10.94996 40.83451 36.86771 1.000 53.33860 536 TYR A N 1
ATOM 2693 C CA . TYR A 1 380 ? 12.37260 40.95736 37.13865 1.000 52.33804 536 TYR A CA 1
ATOM 2694 C C . TYR A 1 380 ? 12.64271 40.80324 38.62753 1.000 52.83983 536 TYR A C 1
ATOM 2695 O O . TYR A 1 380 ? 11.87437 41.28467 39.46372 1.000 54.82813 536 TYR A O 1
ATOM 2704 N N . TYR A 1 381 ? 13.73592 40.12073 38.95231 1.000 51.63240 537 TYR A N 1
ATOM 2705 C CA . TYR A 1 381 ? 14.22603 40.01207 40.32031 1.000 53.62873 537 TYR A CA 1
ATOM 2706 C C . TYR A 1 381 ? 15.64669 40.55201 40.36774 1.000 53.30932 537 TYR A C 1
ATOM 2707 O O . TYR A 1 381 ? 16.52383 40.05814 39.65204 1.000 51.90229 537 TYR A O 1
ATOM 2716 N N . VAL A 1 382 ? 15.87231 41.55652 41.20729 1.000 54.27130 538 VAL A N 1
ATOM 2717 C CA . VAL A 1 382 ? 17.18395 42.17235 41.36846 1.000 55.22401 538 VAL A CA 1
ATOM 2718 C C . VAL A 1 382 ? 17.68171 41.79577 42.75548 1.000 58.32373 538 VAL A C 1
ATOM 2719 O O . VAL A 1 382 ? 17.12892 42.24026 43.76874 1.000 61.03376 538 VAL A O 1
ATOM 2723 N N . TYR A 1 383 ? 18.72987 40.98142 42.80386 1.000 55.35851 539 TYR A N 1
ATOM 2724 C CA . TYR A 1 383 ? 19.24041 40.42932 44.05104 1.000 56.59790 539 TYR A CA 1
ATOM 2725 C C . TYR A 1 383 ? 20.45579 41.21140 44.53084 1.000 59.06053 539 TYR A C 1
ATOM 2726 O O . TYR A 1 383 ? 21.45065 41.33083 43.80821 1.000 58.67248 539 TYR A O 1
ATOM 2735 N N . ASP A 1 384 ? 20.36967 41.73431 45.74911 1.000 59.77745 540 ASP A N 1
ATOM 2736 C CA . ASP A 1 384 ? 21.54292 42.22327 46.45214 1.000 62.43261 540 ASP A CA 1
ATOM 2737 C C . ASP A 1 384 ? 21.86573 41.18381 47.51645 1.000 63.92726 540 ASP A C 1
ATOM 2738 O O . ASP A 1 384 ? 21.32086 41.23621 48.62568 1.000 66.69771 540 ASP A O 1
ATOM 2743 N N . PRO A 1 385 ? 22.75139 40.22874 47.21927 1.000 63.10455 541 PRO A N 1
ATOM 2744 C CA . PRO A 1 385 ? 22.91819 39.07698 48.11785 1.000 64.36516 541 PRO A CA 1
ATOM 2745 C C . PRO A 1 385 ? 23.74342 39.37383 49.35635 1.000 68.18478 541 PRO A C 1
ATOM 2746 O O . PRO A 1 385 ? 23.61944 38.64497 50.35059 1.000 69.50832 541 PRO A O 1
ATOM 2750 N N . ILE A 1 386 ? 24.58851 40.40590 49.32593 1.000 65.05022 542 ILE A N 1
ATOM 2751 C CA . ILE A 1 386 ? 25.39701 40.74435 50.49578 1.000 69.16640 542 ILE A CA 1
ATOM 2752 C C . ILE A 1 386 ? 24.49791 41.08890 51.67743 1.000 71.58574 542 ILE A C 1
ATOM 2753 O O . ILE A 1 386 ? 24.63021 40.52225 52.76836 1.000 73.11884 542 ILE A O 1
ATOM 2758 N N . ARG A 1 387 ? 23.56722 42.01907 51.47653 1.000 68.47257 543 ARG A N 1
ATOM 2759 C CA . ARG A 1 387 ? 22.59617 42.37996 52.50060 1.000 70.88306 543 ARG A CA 1
ATOM 2760 C C . ARG A 1 387 ? 21.36259 41.48356 52.48796 1.000 67.89800 543 ARG A C 1
ATOM 2761 O O . ARG A 1 387 ? 20.43699 41.71819 53.27289 1.000 69.72618 543 ARG A O 1
ATOM 2769 N N . THR A 1 388 ? 21.33307 40.47139 51.61698 1.000 68.88259 544 THR A N 1
ATOM 2770 C CA . THR A 1 388 ? 20.25146 39.48484 51.55671 1.000 67.87976 544 THR A CA 1
ATOM 2771 C C . THR A 1 388 ? 18.89917 40.15462 51.30798 1.000 66.44561 544 THR A C 1
ATOM 2772 O O . THR A 1 388 ? 17.93047 39.95497 52.04365 1.000 67.87178 544 THR A O 1
ATOM 2776 N N . ILE A 1 389 ? 18.84365 40.96869 50.25595 1.000 66.80247 545 ILE A N 1
ATOM 2777 C CA . ILE A 1 389 ? 17.62582 41.65821 49.85269 1.000 65.99213 545 ILE A CA 1
ATOM 2778 C C . ILE A 1 389 ? 17.41959 41.41619 48.36475 1.000 62.80549 545 ILE A C 1
ATOM 2779 O O . ILE A 1 389 ? 18.37953 41.25329 47.60486 1.000 61.39249 545 ILE A O 1
ATOM 2784 N N . SER A 1 390 ? 16.15518 41.40021 47.94703 1.000 65.81175 546 SER A N 1
ATOM 2785 C CA . SER A 1 390 ? 15.80088 41.16932 46.55129 1.000 63.26414 546 SER A CA 1
ATOM 2786 C C . SER A 1 390 ? 14.59459 42.02319 46.19519 1.000 63.74618 546 SER A C 1
ATOM 2787 O O . SER A 1 390 ? 13.53791 41.89925 46.82171 1.000 65.01527 546 SER A O 1
ATOM 2790 N N . TYR A 1 391 ? 14.75401 42.88625 45.19676 1.000 65.99783 547 TYR A N 1
ATOM 2791 C CA . TYR A 1 391 ? 13.65709 43.69663 44.69173 1.000 65.65708 547 TYR A CA 1
ATOM 2792 C C . TYR A 1 391 ? 12.99888 43.00161 43.50614 1.000 61.24962 547 TYR A C 1
ATOM 2793 O O . TYR A 1 391 ? 13.63482 42.23349 42.77946 1.000 58.37607 547 TYR A O 1
ATOM 2802 N N . THR A 1 392 ? 11.71044 43.27750 43.31672 1.000 62.99638 548 THR A N 1
ATOM 2803 C CA . THR A 1 392 ? 10.93816 42.63408 42.26495 1.000 60.70048 548 THR A CA 1
ATOM 2804 C C . THR A 1 392 ? 10.01288 43.64515 41.60478 1.000 60.61305 548 THR A C 1
ATOM 2805 O O . THR A 1 392 ? 9.52459 44.57866 42.24665 1.000 63.48689 548 THR A O 1
ATOM 2809 N N . HIS A 1 393 ? 9.79050 43.45524 40.30241 1.000 57.48673 549 HIS A N 1
ATOM 2810 C CA . HIS A 1 393 ? 8.84138 44.25786 39.55570 1.000 58.38380 549 HIS A CA 1
ATOM 2811 C C . HIS A 1 393 ? 8.29761 43.45369 38.38269 1.000 57.10522 549 HIS A C 1
ATOM 2812 O O . HIS A 1 393 ? 9.09083 42.87508 37.62225 1.000 55.53077 549 HIS A O 1
ATOM 2819 N N . PRO A 1 394 ? 6.97729 43.39538 38.21201 1.000 59.01058 550 PRO A N 1
ATOM 2820 C CA . PRO A 1 394 ? 6.41251 42.70434 37.04887 1.000 58.79641 550 PRO A CA 1
ATOM 2821 C C . PRO A 1 394 ? 6.09277 43.65105 35.90246 1.000 59.07856 550 PRO A C 1
ATOM 2822 O O . PRO A 1 394 ? 5.72071 44.80828 36.12326 1.000 60.40362 550 PRO A O 1
ATOM 2826 N N . PHE A 1 395 ? 6.24500 43.17099 34.67333 1.000 56.46714 551 PHE A N 1
ATOM 2827 C CA . PHE A 1 395 ? 5.82405 43.89553 33.47768 1.000 56.52767 551 PHE A CA 1
ATOM 2828 C C . PHE A 1 395 ? 4.65378 43.12542 32.87646 1.000 58.21120 551 PHE A C 1
ATOM 2829 O O . PHE A 1 395 ? 4.84820 42.13071 32.17220 1.000 58.24677 551 PHE A O 1
ATOM 2837 N N . ARG A 1 396 ? 3.44009 43.58690 33.16468 1.000 56.30844 552 ARG A N 1
ATOM 2838 C CA . ARG A 1 396 ? 2.24367 42.87338 32.74196 1.000 58.72880 552 ARG A CA 1
ATOM 2839 C C . ARG A 1 396 ? 2.10152 42.90989 31.22538 1.000 58.89670 552 ARG A C 1
ATOM 2840 O O . ARG A 1 396 ? 2.38164 43.92451 30.58047 1.000 58.91223 552 ARG A O 1
ATOM 2848 N N . LEU A 1 397 ? 1.66662 41.78856 30.65813 1.000 57.22879 553 LEU A N 1
ATOM 2849 C CA . LEU A 1 397 ? 1.59960 41.60345 29.21608 1.000 58.10819 553 LEU A CA 1
ATOM 2850 C C . LEU A 1 397 ? 0.14553 41.57071 28.76836 1.000 63.05828 553 LEU A C 1
ATOM 2851 O O . LEU A 1 397 ? -0.65292 40.78895 29.29582 1.000 65.52403 553 LEU A O 1
ATOM 2856 N N . THR A 1 398 ? -0.19499 42.43009 27.80314 1.000 62.12929 554 THR A N 1
ATOM 2857 C CA . THR A 1 398 ? -1.51011 42.35729 27.17520 1.000 64.11354 554 THR A CA 1
ATOM 2858 C C . THR A 1 398 ? -1.69059 41.05093 26.42001 1.000 65.60401 554 THR A C 1
ATOM 2859 O O . THR A 1 398 ? -2.81539 40.55130 26.30120 1.000 68.38341 554 THR A O 1
ATOM 2863 N N . THR A 1 399 ? -0.60281 40.48504 25.90785 1.000 62.57159 555 THR A N 1
ATOM 2864 C CA . THR A 1 399 ? -0.69052 39.22517 25.19489 1.000 65.77067 555 THR A CA 1
ATOM 2865 C C . THR A 1 399 ? -0.65041 38.06414 26.17919 1.000 65.78890 555 THR A C 1
ATOM 2866 O O . THR A 1 399 ? -0.21153 38.19868 27.32590 1.000 63.28761 555 THR A O 1
ATOM 2870 N N . LYS A 1 400 ? -1.11170 36.90695 25.71207 1.000 64.43227 556 LYS A N 1
ATOM 2871 C CA . LYS A 1 400 ? -1.04655 35.69058 26.50175 1.000 65.36006 556 LYS A CA 1
ATOM 2872 C C . LYS A 1 400 ? -0.59691 34.52844 25.62946 1.000 68.70850 556 LYS A C 1
ATOM 2873 O O . LYS A 1 400 ? -0.84067 34.49512 24.42142 1.000 71.52440 556 LYS A O 1
ATOM 2879 N N . GLY A 1 401 ? 0.04387 33.57528 26.27605 1.000 69.11533 557 GLY A N 1
ATOM 2880 C CA . GLY A 1 401 ? 0.67110 32.43551 25.63570 1.000 70.87547 557 GLY A CA 1
ATOM 2881 C C . GLY A 1 401 ? 1.79046 31.95284 26.53726 1.000 68.14342 557 GLY A C 1
ATOM 2882 O O . GLY A 1 401 ? 2.00604 32.47805 27.62405 1.000 66.21832 557 GLY A O 1
ATOM 2883 N N . ARG A 1 402 ? 2.51811 30.94220 26.06348 1.000 68.45960 558 ARG A N 1
ATOM 2884 C CA . ARG A 1 402 ? 3.61731 30.41056 26.85695 1.000 67.20950 558 ARG A CA 1
ATOM 2885 C C . ARG A 1 402 ? 4.90932 30.36654 26.04527 1.000 65.95901 558 ARG A C 1
ATOM 2886 O O . ARG A 1 402 ? 4.90930 29.90755 24.89349 1.000 68.12704 558 ARG A O 1
ATOM 2894 N N . PRO A 1 403 ? 6.01307 30.83938 26.61468 1.000 67.58438 559 PRO A N 1
ATOM 2895 C CA . PRO A 1 403 ? 7.23566 31.08778 25.84372 1.000 65.34650 559 PRO A CA 1
ATOM 2896 C C . PRO A 1 403 ? 8.17574 29.89710 25.75766 1.000 66.08274 559 PRO A C 1
ATOM 2897 O O . PRO A 1 403 ? 8.17447 28.99393 26.59527 1.000 67.06460 559 PRO A O 1
ATOM 2901 N N . ASP A 1 404 ? 8.98885 29.91262 24.70310 1.000 65.37212 560 ASP A N 1
ATOM 2902 C CA . ASP A 1 404 ? 10.07789 28.96294 24.54470 1.000 66.43424 560 ASP A CA 1
ATOM 2903 C C . ASP A 1 404 ? 11.44878 29.58488 24.77521 1.000 63.25683 560 ASP A C 1
ATOM 2904 O O . ASP A 1 404 ? 12.43581 28.84600 24.85926 1.000 64.24057 560 ASP A O 1
ATOM 2909 N N . PHE A 1 405 ? 11.53945 30.91091 24.87611 1.000 62.81117 561 PHE A N 1
ATOM 2910 C CA . PHE A 1 405 ? 12.81648 31.58898 25.04295 1.000 58.81789 561 PHE A CA 1
ATOM 2911 C C . PHE A 1 405 ? 12.59793 32.91635 25.75364 1.000 55.37999 561 PHE A C 1
ATOM 2912 O O . PHE A 1 405 ? 11.58477 33.58600 25.53874 1.000 55.23671 561 PHE A O 1
ATOM 2920 N N . LEU A 1 406 ? 13.54939 33.27339 26.61504 1.000 54.47493 562 LEU A N 1
ATOM 2921 C CA . LEU A 1 406 ? 13.56449 34.55468 27.30997 1.000 51.77920 562 LEU A CA 1
ATOM 2922 C C . LEU A 1 406 ? 15.01582 34.94214 27.54372 1.000 51.16416 562 LEU A C 1
ATOM 2923 O O . LEU A 1 406 ? 15.80805 34.11698 28.00668 1.000 51.89689 562 LEU A O 1
ATOM 2928 N N . ARG A 1 407 ? 15.35954 36.18836 27.22674 1.000 50.08609 563 ARG A N 1
ATOM 2929 C CA . ARG A 1 407 ? 16.74522 36.63540 27.28076 1.000 49.86243 563 ARG A CA 1
ATOM 2930 C C . ARG A 1 407 ? 16.78794 38.09747 27.69127 1.000 48.66151 563 ARG A C 1
ATOM 2931 O O . ARG A 1 407 ? 16.11238 38.93388 27.08478 1.000 48.18232 563 ARG A O 1
ATOM 2939 N N . ILE A 1 408 ? 17.57939 38.39900 28.71574 1.000 49.16746 564 ILE A N 1
ATOM 2940 C CA . ILE A 1 408 ? 17.70478 39.75739 29.22091 1.000 48.70644 564 ILE A CA 1
ATOM 2941 C C . ILE A 1 408 ? 19.16770 40.17182 29.18406 1.000 48.33342 564 ILE A C 1
ATOM 2942 O O . ILE A 1 408 ? 20.07771 39.35311 29.35142 1.000 49.17769 564 ILE A O 1
ATOM 2947 N N . GLU A 1 409 ? 19.38267 41.46313 28.94784 1.000 48.77265 565 GLU A N 1
ATOM 2948 C CA . GLU A 1 409 ? 20.70700 42.07646 28.98337 1.000 50.57593 565 GLU A CA 1
ATOM 2949 C C . GLU A 1 409 ? 20.52625 43.47430 29.55371 1.000 51.17901 565 GLU A C 1
ATOM 2950 O O . GLU A 1 409 ? 19.90389 44.32897 28.91547 1.000 51.30386 565 GLU A O 1
ATOM 2956 N N . CYS A 1 410 ? 21.07227 43.71045 30.74120 1.000 49.53599 566 CYS A N 1
ATOM 2957 C CA . CYS A 1 410 ? 20.77242 44.90813 31.50751 1.000 50.63394 566 CYS A CA 1
ATOM 2958 C C . CYS A 1 410 ? 21.98143 45.82917 31.58794 1.000 52.43713 566 CYS A C 1
ATOM 2959 O O . CYS A 1 410 ? 23.13124 45.39188 31.48680 1.000 53.80816 566 CYS A O 1
ATOM 2962 N N . PHE A 1 411 ? 21.69612 47.11645 31.76985 1.000 52.22922 567 PHE A N 1
ATOM 2963 C CA . PHE A 1 411 ? 22.71584 48.15043 31.84042 1.000 54.64009 567 PHE A CA 1
ATOM 2964 C C . PHE A 1 411 ? 22.17788 49.30030 32.67959 1.000 56.53390 567 PHE A C 1
ATOM 2965 O O . PHE A 1 411 ? 20.97582 49.39355 32.94107 1.000 55.47528 567 PHE A O 1
ATOM 2973 N N . VAL A 1 412 ? 23.08077 50.18284 33.09765 1.000 56.73317 568 VAL A N 1
ATOM 2974 C CA . VAL A 1 412 ? 22.72642 51.33693 33.91712 1.000 59.52580 568 VAL A CA 1
ATOM 2975 C C . VAL A 1 412 ? 22.73359 52.58070 33.04111 1.000 61.06958 568 VAL A C 1
ATOM 2976 O O . VAL A 1 412 ? 23.66885 52.80021 32.25925 1.000 61.02023 568 VAL A O 1
ATOM 2980 N N . TRP A 1 413 ? 21.68798 53.39365 33.16873 1.000 60.71152 569 TRP A N 1
ATOM 2981 C CA . TRP A 1 413 ? 21.52844 54.57142 32.32193 1.000 61.46911 569 TRP A CA 1
ATOM 2982 C C . TRP A 1 413 ? 20.85000 55.65431 33.14992 1.000 64.40602 569 TRP A C 1
ATOM 2983 O O . TRP A 1 413 ? 19.68478 55.49756 33.52847 1.000 63.68653 569 TRP A O 1
ATOM 2994 N N . ASP A 1 414 ? 21.57569 56.73905 33.43334 1.000 65.05970 570 ASP A N 1
ATOM 2995 C CA . ASP A 1 414 ? 21.08260 57.84321 34.26105 1.000 68.70761 570 ASP A CA 1
ATOM 2996 C C . ASP A 1 414 ? 20.63046 57.35625 35.64084 1.000 69.31932 570 ASP A C 1
ATOM 2997 O O . ASP A 1 414 ? 19.49753 57.58301 36.07376 1.000 69.58243 570 ASP A O 1
ATOM 3002 N N . ASP A 1 415 ? 21.55251 56.67833 36.32834 1.000 69.62100 571 ASP A N 1
ATOM 3003 C CA . ASP A 1 415 ? 21.31884 56.14926 37.67580 1.000 72.25894 571 ASP A CA 1
ATOM 3004 C C . ASP A 1 415 ? 20.07412 55.26898 37.73758 1.000 69.23605 571 ASP A C 1
ATOM 3005 O O . ASP A 1 415 ? 19.41597 55.17727 38.77643 1.000 73.77386 571 ASP A O 1
ATOM 3010 N N . ASN A 1 416 ? 19.73314 54.61749 36.63048 1.000 68.55241 572 ASN A N 1
ATOM 3011 C CA . ASN A 1 416 ? 18.55094 53.77442 36.57369 1.000 65.34415 572 ASN A CA 1
ATOM 3012 C C . ASN A 1 416 ? 18.88587 52.42894 35.95071 1.000 61.78692 572 ASN A C 1
ATOM 3013 O O . ASN A 1 416 ? 19.80262 52.31117 35.13334 1.000 60.49806 572 ASN A O 1
ATOM 3018 N N . LEU A 1 417 ? 18.12480 51.41521 36.34863 1.000 64.22760 573 LEU A N 1
ATOM 3019 C CA . LEU A 1 417 ? 18.29942 50.06016 35.84555 1.000 59.76278 573 LEU A CA 1
ATOM 3020 C C . LEU A 1 417 ? 17.48548 49.88435 34.56893 1.000 57.87336 573 LEU A C 1
ATOM 3021 O O . LEU A 1 417 ? 16.25409 49.98366 34.59243 1.000 57.46305 573 LEU A O 1
ATOM 3026 N N . TRP A 1 418 ? 18.17476 49.62196 33.46139 1.000 57.60100 574 TRP A N 1
ATOM 3027 C CA . TRP A 1 418 ? 17.54806 49.36897 32.17227 1.000 54.71147 574 TRP A CA 1
ATOM 3028 C C . TRP A 1 418 ? 17.87860 47.95280 31.73125 1.000 52.31358 574 TRP A C 1
ATOM 3029 O O . TRP A 1 418 ? 18.99087 47.46979 31.95815 1.000 53.14171 574 TRP A O 1
ATOM 3040 N N . CYS A 1 419 ? 16.91414 47.28836 31.10030 1.000 52.70717 575 CYS A N 1
ATOM 3041 C CA . CYS A 1 419 ? 17.13272 45.93885 30.60103 1.000 52.08737 575 CYS A CA 1
ATOM 3042 C C . CYS A 1 419 ? 16.54450 45.78308 29.20952 1.000 51.04045 575 CYS A C 1
ATOM 3043 O O . CYS A 1 419 ? 15.37650 46.11031 28.97885 1.000 50.63211 575 CYS A O 1
ATOM 3046 N N . HIS A 1 420 ? 17.36296 45.28340 28.29053 1.000 51.56026 576 HIS A N 1
ATOM 3047 C CA . HIS A 1 420 ? 16.87584 44.81406 27.00280 1.000 50.86526 576 HIS A CA 1
ATOM 3048 C C . HIS A 1 420 ? 16.36189 43.39184 27.17720 1.000 50.30384 576 HIS A C 1
ATOM 3049 O O . HIS A 1 420 ? 17.12429 42.49517 27.55335 1.000 50.20273 576 HIS A O 1
ATOM 3056 N N . GLN A 1 421 ? 15.07855 43.18045 26.90144 1.000 49.97956 577 GLN A N 1
ATOM 3057 C CA . GLN A 1 421 ? 14.48099 41.85901 26.99761 1.000 49.92372 577 GLN A CA 1
ATOM 3058 C C . GLN A 1 421 ? 13.97716 41.42552 25.63011 1.000 49.87427 577 GLN A C 1
ATOM 3059 O O . GLN A 1 421 ? 13.35968 42.20918 24.90236 1.000 50.58998 577 GLN A O 1
ATOM 3065 N N . PHE A 1 422 ? 14.26697 40.17656 25.28211 1.000 48.79393 578 PHE A N 1
ATOM 3066 C CA . PHE A 1 422 ? 13.72921 39.54020 24.08928 1.000 51.01465 578 PHE A CA 1
ATOM 3067 C C . PHE A 1 422 ? 13.17558 38.19098 24.50822 1.000 52.59260 578 PHE A C 1
ATOM 3068 O O . PHE A 1 422 ? 13.90463 37.36930 25.07344 1.000 52.95363 578 PHE A O 1
ATOM 3076 N N . TYR A 1 423 ? 11.89505 37.96384 24.24144 1.000 52.18767 579 TYR A N 1
ATOM 3077 C CA . TYR A 1 423 ? 11.28651 36.67307 24.50703 1.000 54.29633 579 TYR A CA 1
ATOM 3078 C C . TYR A 1 423 ? 10.49675 36.22579 23.28750 1.000 57.47519 579 TYR A C 1
ATOM 3079 O O . TYR A 1 423 ? 10.01477 37.04281 22.49718 1.000 56.29600 579 TYR A O 1
ATOM 3088 N N . ARG A 1 424 ? 10.36347 34.91143 23.15347 1.000 56.68360 580 ARG A N 1
ATOM 3089 C CA . ARG A 1 424 ? 9.68507 34.29518 22.02377 1.000 60.07469 580 ARG A CA 1
ATOM 3090 C C . ARG A 1 424 ? 8.64063 33.35366 22.59456 1.000 63.53942 580 ARG A C 1
ATOM 3091 O O . ARG A 1 424 ? 8.96313 32.50664 23.43247 1.000 63.98528 580 ARG A O 1
ATOM 3099 N N . PHE A 1 425 ? 7.38824 33.53360 22.18805 1.000 62.32749 581 PHE A N 1
ATOM 3100 C CA . PHE A 1 425 ? 6.29301 32.77567 22.76813 1.000 65.97268 581 PHE A CA 1
ATOM 3101 C C . PHE A 1 425 ? 5.29913 32.38921 21.68387 1.000 70.26210 581 PHE A C 1
ATOM 3102 O O . PHE A 1 425 ? 5.17074 33.06620 20.66041 1.000 71.48804 581 PHE A O 1
ATOM 3110 N N . GLU A 1 426 ? 4.60206 31.28439 21.92080 1.000 68.24714 582 GLU A N 1
ATOM 3111 C CA . GLU A 1 426 ? 3.53786 30.80742 21.05023 1.000 74.84461 582 GLU A CA 1
ATOM 3112 C C . GLU A 1 426 ? 2.20975 31.02182 21.76227 1.000 75.84783 582 GLU A C 1
ATOM 3113 O O . GLU A 1 426 ? 2.06681 30.65820 22.93540 1.000 74.64693 582 GLU A O 1
ATOM 3119 N N . ALA A 1 427 ? 1.24606 31.61344 21.06284 1.000 76.34498 583 ALA A N 1
ATOM 3120 C CA . ALA A 1 427 ? 0.01896 32.03711 21.71699 1.000 76.96503 583 ALA A CA 1
ATOM 3121 C C . ALA A 1 427 ? -0.92617 30.85839 21.91649 1.000 83.06327 583 ALA A C 1
ATOM 3122 O O . ALA A 1 427 ? -0.86699 29.85258 21.20296 1.000 87.13263 583 ALA A O 1
ATOM 3124 N N . ASN A 1 428 ? -1.80350 30.99284 22.91374 1.000 79.09447 584 ASN A N 1
ATOM 3125 C CA . ASN A 1 428 ? -2.79944 29.96296 23.18162 1.000 82.64060 584 ASN A CA 1
ATOM 3126 C C . ASN A 1 428 ? -3.86457 29.87780 22.09652 1.000 88.13505 584 ASN A C 1
ATOM 3127 O O . ASN A 1 428 ? -4.47091 28.81557 21.92559 1.000 91.38578 584 ASN A O 1
ATOM 3132 N N . ILE A 1 429 ? -4.10438 30.96187 21.36156 1.000 83.77744 585 ILE A N 1
ATOM 3133 C CA . ILE A 1 429 ? -5.19341 31.01685 20.39065 1.000 86.83993 585 ILE A CA 1
ATOM 3134 C C . ILE A 1 429 ? -4.70771 31.06850 18.95024 1.000 87.24600 585 ILE A C 1
ATOM 3135 O O . ILE A 1 429 ? -5.52982 30.91442 18.03279 1.000 90.13855 585 ILE A O 1
ATOM 3140 N N . ALA A 1 430 ? -3.41882 31.28051 18.71728 1.000 86.41378 586 ALA A N 1
ATOM 3141 C CA . ALA A 1 430 ? -2.85317 31.42058 17.38457 1.000 87.73670 586 ALA A CA 1
ATOM 3142 C C . ALA A 1 430 ? -2.10699 30.14677 17.00237 1.000 90.55204 586 ALA A C 1
ATOM 3143 O O . ALA A 1 430 ? -1.97462 29.21143 17.79566 1.000 92.23649 586 ALA A O 1
ATOM 3145 N N . ASN A 1 431 ? -1.61217 30.12280 15.76559 1.000 89.88662 587 ASN A N 1
ATOM 3146 C CA . ASN A 1 431 ? -0.83120 29.00225 15.25743 1.000 92.57038 587 ASN A CA 1
ATOM 3147 C C . ASN A 1 431 ? 0.66480 29.27377 15.18753 1.000 91.48730 587 ASN A C 1
ATOM 3148 O O . ASN A 1 431 ? 1.45311 28.32586 15.26809 1.000 92.75962 587 ASN A O 1
ATOM 3153 N N . SER A 1 432 ? 1.07794 30.52971 15.03928 1.000 93.15385 588 SER A N 1
ATOM 3154 C CA . SER A 1 432 ? 2.48040 30.87273 14.85450 1.000 88.49244 588 SER A CA 1
ATOM 3155 C C . SER A 1 432 ? 3.10177 31.37830 16.15161 1.000 81.83374 588 SER A C 1
ATOM 3156 O O . SER A 1 432 ? 2.41805 31.66948 17.13637 1.000 80.49758 588 SER A O 1
ATOM 3159 N N . THR A 1 433 ? 4.42842 31.47821 16.13435 1.000 81.92185 589 THR A N 1
ATOM 3160 C CA . THR A 1 433 ? 5.20747 31.88304 17.29541 1.000 76.24420 589 THR A CA 1
ATOM 3161 C C . THR A 1 433 ? 5.58981 33.35071 17.15102 1.000 70.96702 589 THR A C 1
ATOM 3162 O O . THR A 1 433 ? 6.11781 33.75992 16.11139 1.000 71.61527 589 THR A O 1
ATOM 3166 N N . THR A 1 434 ? 5.32415 34.13576 18.18966 1.000 71.91965 590 THR A N 1
ATOM 3167 C CA . THR A 1 434 ? 5.58991 35.56742 18.17793 1.000 67.04223 590 THR A CA 1
ATOM 3168 C C . THR A 1 434 ? 6.88502 35.88991 18.91483 1.000 62.56747 590 THR A C 1
ATOM 3169 O O . THR A 1 434 ? 7.17891 35.30723 19.96256 1.000 62.22691 590 THR A O 1
ATOM 3173 N N . SER A 1 435 ? 7.65471 36.82242 18.36057 1.000 64.92220 591 SER A N 1
ATOM 3174 C CA . SER A 1 435 ? 8.87066 37.32076 18.98476 1.000 59.93437 591 SER A CA 1
ATOM 3175 C C . SER A 1 435 ? 8.63248 38.74331 19.47373 1.000 56.87125 591 SER A C 1
ATOM 3176 O O . SER A 1 435 ? 8.01597 39.55407 18.77486 1.000 57.31970 591 SER A O 1
ATOM 3179 N N . VAL A 1 436 ? 9.11523 39.04238 20.67806 1.000 58.25980 592 VAL A N 1
ATOM 3180 C CA . VAL A 1 436 ? 8.93862 40.35151 21.29487 1.000 55.65785 592 VAL A CA 1
ATOM 3181 C C . VAL A 1 436 ? 10.29252 40.84136 21.78732 1.000 52.96206 592 VAL A C 1
ATOM 3182 O O . VAL A 1 436 ? 11.09542 40.05825 22.30694 1.000 52.54873 592 VAL A O 1
ATOM 3186 N N . GLU A 1 437 ? 10.54386 42.13919 21.62103 1.000 54.72569 593 GLU A N 1
ATOM 3187 C CA . GLU A 1 437 ? 11.80388 42.74685 22.02877 1.000 54.35289 593 GLU A CA 1
ATOM 3188 C C . GLU A 1 437 ? 11.56127 44.20939 22.36841 1.000 53.74522 593 GLU A C 1
ATOM 3189 O O . GLU A 1 437 ? 10.97649 44.93924 21.56258 1.000 55.12898 593 GLU A O 1
ATOM 3195 N N . ASN A 1 438 ? 12.01199 44.63408 23.54887 1.000 53.82162 594 ASN A N 1
ATOM 3196 C CA . ASN A 1 438 ? 11.84047 46.02004 23.96794 1.000 54.18125 594 ASN A CA 1
ATOM 3197 C C . ASN A 1 438 ? 12.77286 46.31968 25.13428 1.000 52.24122 594 ASN A C 1
ATOM 3198 O O . ASN A 1 438 ? 13.35128 45.41761 25.74538 1.000 51.25217 594 ASN A O 1
ATOM 3203 N N . LEU A 1 439 ? 12.91428 47.61195 25.42601 1.000 53.12315 595 LEU A N 1
ATOM 3204 C CA . LEU A 1 439 ? 13.68829 48.09735 26.56029 1.000 53.29093 595 LEU A CA 1
ATOM 3205 C C . LEU A 1 439 ? 12.75506 48.41460 27.72170 1.000 54.86643 595 LEU A C 1
ATOM 3206 O O . LEU A 1 439 ? 11.67800 48.98476 27.52643 1.000 56.20914 595 LEU A O 1
ATOM 3211 N N . VAL A 1 440 ? 13.17080 48.04438 28.93117 1.000 53.56641 596 VAL A N 1
ATOM 3212 C CA . VAL A 1 440 ? 12.39473 48.31737 30.13382 1.000 53.54315 596 VAL A CA 1
ATOM 3213 C C . VAL A 1 440 ? 13.28031 48.99931 31.16864 1.000 55.60750 596 VAL A C 1
ATOM 3214 O O . VAL A 1 440 ? 14.49597 48.78489 31.21497 1.000 55.78913 596 VAL A O 1
ATOM 3218 N N . ARG A 1 441 ? 12.65630 49.83182 32.00412 1.000 56.65928 597 ARG A N 1
ATOM 3219 C CA . ARG A 1 441 ? 13.33601 50.52360 33.09024 1.000 58.20264 597 ARG A CA 1
ATOM 3220 C C . ARG A 1 441 ? 12.61915 50.24471 34.40313 1.000 59.94959 597 ARG A C 1
ATOM 3221 O O . ARG A 1 441 ? 11.39506 50.10094 34.44048 1.000 60.12622 597 ARG A O 1
ATOM 3229 N N . MET A 1 442 ? 13.39757 50.15353 35.48089 1.000 59.22455 598 MET A N 1
ATOM 3230 C CA . MET A 1 442 ? 12.87465 49.89364 36.81717 1.000 60.65956 598 MET A CA 1
ATOM 3231 C C . MET A 1 442 ? 13.50181 50.85429 37.81741 1.000 64.88680 598 MET A C 1
ATOM 3232 O O . MET A 1 442 ? 14.72949 50.96932 37.88551 1.000 64.54635 598 MET A O 1
ATOM 3237 N N . ARG A 1 443 ? 12.66267 51.53539 38.59328 1.000 65.44915 599 ARG A N 1
ATOM 3238 C CA . ARG A 1 443 ? 13.11596 52.39361 39.67640 1.000 69.65577 599 ARG A CA 1
ATOM 3239 C C . ARG A 1 443 ? 12.57537 51.87035 41.00022 1.000 72.32304 599 ARG A C 1
ATOM 3240 O O . ARG A 1 443 ? 11.46372 51.33890 41.06695 1.000 70.77221 599 ARG A O 1
ATOM 3248 N N . PHE A 1 444 ? 13.37233 52.02392 42.05614 1.000 73.28585 600 PHE A N 1
ATOM 3249 C CA . PHE A 1 444 ? 13.03758 51.49625 43.37313 1.000 77.35827 600 PHE A CA 1
ATOM 3250 C C . PHE A 1 444 ? 13.16926 52.60093 44.41143 1.000 84.85760 600 PHE A C 1
ATOM 3251 O O . PHE A 1 444 ? 14.18347 53.30575 44.44646 1.000 88.17534 600 PHE A O 1
ATOM 3259 N N . SER A 1 445 ? 12.14891 52.74270 45.25475 1.000 86.95585 601 SER A N 1
ATOM 3260 C CA . SER A 1 445 ? 12.05419 53.85572 46.19276 1.000 93.60569 601 SER A CA 1
ATOM 3261 C C . SER A 1 445 ? 11.30311 53.38712 47.43533 1.000 98.15227 601 SER A C 1
ATOM 3262 O O . SER A 1 445 ? 10.99383 52.20128 47.58669 1.000 95.37571 601 SER A O 1
ATOM 3265 N N . CYS A 1 446 ? 11.02281 54.32558 48.33703 1.000 102.38704 602 CYS A N 1
ATOM 3266 C CA . CYS A 1 446 ? 10.33558 54.01362 49.58882 1.000 104.93447 602 CYS A CA 1
ATOM 3267 C C . CYS A 1 446 ? 8.87922 54.46234 49.55717 1.000 104.96065 602 CYS A C 1
ATOM 3268 O O . CYS A 1 446 ? 8.04666 53.94062 50.29909 1.000 105.63574 602 CYS A O 1
ATOM 3271 N N . GLY B 1 2 ? 44.96732 56.05340 7.40101 1.000 104.70557 158 GLY B N 1
ATOM 3272 C CA . GLY B 1 2 ? 43.91097 56.52929 8.27399 1.000 101.15602 158 GLY B CA 1
ATOM 3273 C C . GLY B 1 2 ? 44.31593 57.73057 9.10572 1.000 101.90173 158 GLY B C 1
ATOM 3274 O O . GLY B 1 2 ? 43.97344 57.82263 10.28470 1.000 99.39572 158 GLY B O 1
ATOM 3275 N N . ILE B 1 3 ? 45.04850 58.65798 8.48656 1.000 104.87598 159 ILE B N 1
ATOM 3276 C CA . ILE B 1 3 ? 45.48923 59.84808 9.20648 1.000 105.78652 159 ILE B CA 1
ATOM 3277 C C . ILE B 1 3 ? 44.35084 60.85262 9.35903 1.000 101.48539 159 ILE B C 1
ATOM 3278 O O . ILE B 1 3 ? 44.32431 61.62077 10.32702 1.000 99.34609 159 ILE B O 1
ATOM 3283 N N . ARG B 1 4 ? 43.39652 60.86464 8.43235 1.000 102.44336 160 ARG B N 1
ATOM 3284 C CA . ARG B 1 4 ? 42.26169 61.77308 8.48795 1.000 96.43735 160 ARG B CA 1
ATOM 3285 C C . ARG B 1 4 ? 40.96870 60.97226 8.48084 1.000 90.78360 160 ARG B C 1
ATOM 3286 O O . ARG B 1 4 ? 40.82360 60.01282 7.71642 1.000 90.99489 160 ARG B O 1
ATOM 3294 N N . LYS B 1 5 ? 40.03324 61.37519 9.34382 1.000 90.53638 161 LYS B N 1
ATOM 3295 C CA . LYS B 1 5 ? 38.76960 60.65855 9.46503 1.000 85.74213 161 LYS B CA 1
ATOM 3296 C C . LYS B 1 5 ? 37.94136 60.73866 8.19020 1.000 83.05634 161 LYS B C 1
ATOM 3297 O O . LYS B 1 5 ? 37.15200 59.82997 7.91521 1.000 80.99143 161 LYS B O 1
ATOM 3303 N N . ALA B 1 6 ? 38.10447 61.80289 7.40084 1.000 81.76158 162 ALA B N 1
ATOM 3304 C CA . ALA B 1 6 ? 37.29923 61.95268 6.19199 1.000 79.51298 162 ALA B CA 1
ATOM 3305 C C . ALA B 1 6 ? 37.57431 60.82827 5.20062 1.000 81.37123 162 ALA B C 1
ATOM 3306 O O . ALA B 1 6 ? 36.64315 60.19525 4.69126 1.000 78.92386 162 ALA B O 1
ATOM 3308 N N . ILE B 1 7 ? 38.85110 60.56199 4.91557 1.000 80.75699 163 ILE B N 1
ATOM 3309 C CA . ILE B 1 7 ? 39.19060 59.50620 3.96612 1.000 83.15411 163 ILE B CA 1
ATOM 3310 C C . ILE B 1 7 ? 39.11085 58.12179 4.60014 1.000 82.68286 163 ILE B C 1
ATOM 3311 O O . ILE B 1 7 ? 38.91926 57.12912 3.88515 1.000 83.07924 163 ILE B O 1
ATOM 3316 N N . ALA B 1 8 ? 39.22463 58.02712 5.92605 1.000 81.52221 164 ALA B N 1
ATOM 3317 C CA . ALA B 1 8 ? 39.03269 56.74525 6.59225 1.000 81.51891 164 ALA B CA 1
ATOM 3318 C C . ALA B 1 8 ? 37.55449 56.38595 6.65140 1.000 76.83379 164 ALA B C 1
ATOM 3319 O O . ALA B 1 8 ? 37.16380 55.26578 6.30514 1.000 76.37854 164 ALA B O 1
ATOM 3321 N N . SER B 1 9 ? 36.71734 57.32838 7.08899 1.000 79.75868 165 SER B N 1
ATOM 3322 C CA . SER B 1 9 ? 35.27228 57.15882 6.99827 1.000 74.74401 165 SER B CA 1
ATOM 3323 C C . SER B 1 9 ? 34.76769 57.19753 5.56296 1.000 72.30503 165 SER B C 1
ATOM 33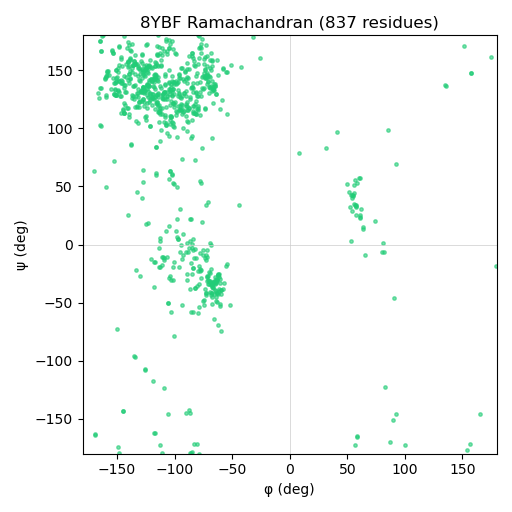24 O O . SER B 1 9 ? 33.55085 57.16839 5.36159 1.000 69.23822 165 SER B O 1
ATOM 3327 N N . ALA B 1 10 ? 35.65563 57.34675 4.57898 1.000 72.71844 166 ALA B N 1
ATOM 3328 C CA . ALA B 1 10 ? 35.30584 57.18492 3.17413 1.000 73.37990 166 ALA B CA 1
ATOM 3329 C C . ALA B 1 10 ? 35.76389 55.85605 2.59458 1.000 75.97752 166 ALA B C 1
ATOM 3330 O O . ALA B 1 10 ? 35.10141 55.32402 1.70143 1.000 74.16782 166 ALA B O 1
ATOM 3332 N N . ALA B 1 11 ? 36.86985 55.29570 3.08647 1.000 72.79958 167 ALA B N 1
ATOM 3333 C CA . ALA B 1 11 ? 37.30605 53.99847 2.58564 1.000 74.91182 167 ALA B CA 1
ATOM 3334 C C . ALA B 1 11 ? 36.38832 52.87612 3.05295 1.000 73.84810 167 ALA B C 1
ATOM 3335 O O . ALA B 1 11 ? 36.24309 51.86828 2.35354 1.000 76.37764 167 ALA B O 1
ATOM 3337 N N . ASN B 1 12 ? 35.77541 53.01998 4.22851 1.000 78.22048 168 ASN B N 1
ATOM 3338 C CA . ASN B 1 12 ? 34.89052 51.99311 4.77128 1.000 76.52119 168 ASN B CA 1
ATOM 3339 C C . ASN B 1 12 ? 33.54538 51.89514 4.04865 1.000 74.41293 168 ASN B C 1
ATOM 3340 O O . ASN B 1 12 ? 33.09578 50.77874 3.76170 1.000 76.05146 168 ASN B O 1
ATOM 3342 N N . PRO B 1 13 ? 32.86639 53.02088 3.71804 1.000 77.16480 169 PRO B N 1
ATOM 3343 C CA . PRO B 1 13 ? 31.52061 52.90422 3.14275 1.000 74.30098 169 PRO B CA 1
ATOM 3344 C C . PRO B 1 13 ? 31.42286 53.08476 1.63340 1.000 75.01156 169 PRO B C 1
ATOM 3345 O O . PRO B 1 13 ? 30.41723 52.67680 1.04494 1.000 73.90913 169 PRO B O 1
ATOM 3349 N N . ILE B 1 14 ? 32.41547 53.70729 0.98928 1.000 74.39472 170 ILE B N 1
ATOM 3350 C CA . ILE B 1 14 ? 32.37091 53.81685 -0.46694 1.000 75.86335 170 ILE B CA 1
ATOM 3351 C C . ILE B 1 14 ? 32.37119 52.43499 -1.10860 1.000 77.98830 170 ILE B C 1
ATOM 3352 O O . ILE B 1 14 ? 31.84195 52.26020 -2.21225 1.000 78.60195 170 ILE B O 1
ATOM 3357 N N . ARG B 1 15 ? 32.91917 51.43116 -0.41949 1.000 76.72986 171 ARG B N 1
ATOM 3358 C CA . ARG B 1 15 ? 32.70272 50.05182 -0.83856 1.000 80.05536 171 ARG B CA 1
ATOM 3359 C C . ARG B 1 15 ? 31.23397 49.66434 -0.72991 1.000 76.90639 171 ARG B C 1
ATOM 3360 O O . ARG B 1 15 ? 30.74158 48.86316 -1.53279 1.000 78.50181 171 ARG B O 1
ATOM 3368 N N . LEU B 1 16 ? 30.52100 50.21825 0.25233 1.000 79.79562 172 LEU B N 1
ATOM 3369 C CA . LEU B 1 16 ? 29.10841 49.91312 0.43558 1.000 76.93550 172 LEU B CA 1
ATOM 3370 C C . LEU B 1 16 ? 28.19260 50.83802 -0.35406 1.000 74.90374 172 LEU B C 1
ATOM 3371 O O . LEU B 1 16 ? 27.07644 50.43701 -0.70436 1.000 73.25385 172 LEU B O 1
ATOM 3376 N N . SER B 1 17 ? 28.63649 52.05707 -0.66397 1.000 77.99969 173 SER B N 1
ATOM 3377 C CA . SER B 1 17 ? 27.87856 52.90884 -1.57117 1.000 75.53426 173 SER B CA 1
ATOM 3378 C C . SER B 1 17 ? 28.06183 52.52309 -3.03150 1.000 79.45177 173 SER B C 1
ATOM 3379 O O . SER B 1 17 ? 27.36607 53.07322 -3.89178 1.000 79.09538 173 SER B O 1
ATOM 3382 N N . ALA B 1 18 ? 28.97193 51.59857 -3.32840 1.000 75.57078 174 ALA B N 1
ATOM 3383 C CA . ALA B 1 18 ? 29.13959 51.06049 -4.67033 1.000 78.20274 174 ALA B CA 1
ATOM 3384 C C . ALA B 1 18 ? 28.35791 49.77268 -4.87546 1.000 80.22062 174 ALA B C 1
ATOM 3385 O O . ALA B 1 18 ? 28.40947 49.19482 -5.96727 1.000 83.37594 174 ALA B O 1
ATOM 3387 N N . LEU B 1 19 ? 27.64558 49.31415 -3.84391 1.000 79.58050 175 LEU B N 1
ATOM 3388 C CA . LEU B 1 19 ? 26.79587 48.13811 -3.95460 1.000 80.61971 175 LEU B CA 1
ATOM 3389 C C . LEU B 1 19 ? 25.68604 48.34639 -4.97839 1.000 80.73471 175 LEU B C 1
ATOM 3390 O O . LEU B 1 19 ? 25.20624 47.37430 -5.57259 1.000 82.79684 175 LEU B O 1
ATOM 3395 N N . SER B 1 20 ? 25.28227 49.59685 -5.20970 1.000 81.44993 176 SER B N 1
ATOM 3396 C CA . SER B 1 20 ? 24.21568 49.92704 -6.15525 1.000 79.84244 176 SER B CA 1
ATOM 3397 C C . SER B 1 20 ? 24.82523 50.06001 -7.54449 1.000 84.72900 176 SER B C 1
ATOM 3398 O O . SER B 1 20 ? 25.26742 51.13353 -7.95431 1.000 84.91670 176 SER B O 1
ATOM 3401 N N . GLY B 1 21 ? 24.83981 48.95346 -8.28153 1.000 82.38881 177 GLY B N 1
ATOM 3402 C CA . GLY B 1 21 ? 25.38790 48.92493 -9.62405 1.000 86.31979 177 GLY B CA 1
ATOM 3403 C C . GLY B 1 21 ? 24.36564 48.40250 -10.61635 1.000 88.70450 177 GLY B C 1
ATOM 3404 O O . GLY B 1 21 ? 23.46780 47.63740 -10.26108 1.000 84.73400 177 GLY B O 1
ATOM 3405 N N . GLY B 1 22 ? 24.52030 48.80778 -11.87379 1.000 88.87532 178 GLY B N 1
ATOM 3406 C CA . GLY B 1 22 ? 23.60318 48.40278 -12.92606 1.000 88.52634 178 GLY B CA 1
ATOM 3407 C C . GLY B 1 22 ? 23.73094 49.22237 -14.19064 1.000 88.51375 178 GLY B C 1
ATOM 3408 O O . GLY B 1 22 ? 23.09366 48.91836 -15.19906 1.000 90.92043 178 GLY B O 1
ATOM 3409 N N . PRO B 1 28 ? 11.86945 49.82897 -18.66318 1.000 78.29524 184 PRO B N 1
ATOM 3410 C CA . PRO B 1 28 ? 12.06355 50.76398 -19.77436 1.000 80.81471 184 PRO B CA 1
ATOM 3411 C C . PRO B 1 28 ? 12.36377 50.04532 -21.08815 1.000 85.99744 184 PRO B C 1
ATOM 3412 O O . PRO B 1 28 ? 13.48386 50.14209 -21.58972 1.000 87.69698 184 PRO B O 1
ATOM 3416 N N . PRO B 1 29 ? 11.37851 49.34702 -21.64049 1.000 85.89123 185 PRO B N 1
ATOM 3417 C CA . PRO B 1 29 ? 11.61042 48.52503 -22.83062 1.000 90.21752 185 PRO B CA 1
ATOM 3418 C C . PRO B 1 29 ? 11.50459 49.35628 -24.10560 1.000 93.31162 185 PRO B C 1
ATOM 3419 O O . PRO B 1 29 ? 11.28254 50.56455 -24.07793 1.000 92.21283 185 PRO B O 1
ATOM 3423 N N . HIS B 1 30 ? 11.66840 48.67491 -25.23869 1.000 97.61024 186 HIS B N 1
ATOM 3424 C CA . HIS B 1 30 ? 11.63278 49.30494 -26.55895 1.000 101.47100 186 HIS B CA 1
ATOM 3425 C C . HIS B 1 30 ? 10.23206 49.11016 -27.13398 1.000 103.14150 186 HIS B C 1
ATOM 3426 O O . HIS B 1 30 ? 9.93222 48.09602 -27.76639 1.000 106.12047 186 HIS B O 1
ATOM 3433 N N . ARG B 1 31 ? 9.36594 50.09720 -26.89157 1.000 101.42945 187 ARG B N 1
ATOM 3434 C CA . ARG B 1 31 ? 7.97827 50.09451 -27.34813 1.000 102.93810 187 ARG B CA 1
ATOM 3435 C C . ARG B 1 31 ? 7.22783 48.85881 -26.85634 1.000 104.21701 187 ARG B C 1
ATOM 3436 O O . ARG B 1 31 ? 7.74959 48.09129 -26.03971 1.000 102.58352 187 ARG B O 1
ATOM 3444 N N . CYS B 1 32 ? 5.99820 48.66465 -27.33646 1.000 104.14135 188 CYS B N 1
ATOM 3445 C CA . CYS B 1 32 ? 5.18078 47.53165 -26.91866 1.000 105.68813 188 CYS B CA 1
ATOM 3446 C C . CYS B 1 32 ? 3.98378 47.35759 -27.84543 1.000 109.86905 188 CYS B C 1
ATOM 3447 O O . CYS B 1 32 ? 3.26607 48.32211 -28.13067 1.000 109.35285 188 CYS B O 1
ATOM 3450 N N . SER B 1 33 ? 3.76269 46.13463 -28.32262 1.000 115.55622 189 SER B N 1
ATOM 3451 C CA . SER B 1 33 ? 2.61037 45.83135 -29.16507 1.000 120.29191 189 SER B CA 1
ATOM 3452 C C . SER B 1 33 ? 1.37990 45.71408 -28.27715 1.000 119.35276 189 SER B C 1
ATOM 3453 O O . SER B 1 33 ? 1.26686 44.77492 -27.48212 1.000 117.56319 189 SER B O 1
ATOM 3456 N N . GLY B 1 34 ? 0.45603 46.66002 -28.40616 1.000 119.32409 190 GLY B N 1
ATOM 3457 C CA . GLY B 1 34 ? -0.74105 46.60774 -27.59552 1.000 117.53403 190 GLY B CA 1
ATOM 3458 C C . GLY B 1 34 ? -0.62616 47.38302 -26.30083 1.000 112.19607 190 GLY B C 1
ATOM 3459 O O . GLY B 1 34 ? 0.03384 48.42509 -26.23903 1.000 110.32982 190 GLY B O 1
ATOM 3460 N N . ALA B 1 35 ? -1.27414 46.87262 -25.25949 1.000 113.74772 191 ALA B N 1
ATOM 3461 C CA . ALA B 1 35 ? -1.26539 47.50223 -23.94976 1.000 108.10147 191 ALA B CA 1
ATOM 3462 C C . ALA B 1 35 ? 0.01793 47.17830 -23.19607 1.000 103.35208 191 ALA B C 1
ATOM 3463 O O . ALA B 1 35 ? 0.60080 46.10009 -23.34336 1.000 103.62643 191 ALA B O 1
ATOM 3465 N N . THR B 1 36 ? 0.45747 48.13647 -22.38782 1.000 103.92076 192 THR B N 1
ATOM 3466 C CA . THR B 1 36 ? 1.68936 48.03402 -21.62002 1.000 98.38255 192 THR B CA 1
ATOM 3467 C C . THR B 1 36 ? 1.31623 47.81729 -20.16114 1.000 93.16689 192 THR B C 1
ATOM 3468 O O . THR B 1 36 ? 0.51627 48.57235 -19.59949 1.000 91.65357 192 THR B O 1
ATOM 3472 N N . THR B 1 37 ? 1.88197 46.77657 -19.56001 1.000 94.51408 193 THR B N 1
ATOM 3473 C CA . THR B 1 37 ? 1.52223 46.36116 -18.21290 1.000 90.77884 193 THR B CA 1
ATOM 3474 C C . THR B 1 37 ? 2.57268 46.82817 -17.21524 1.000 84.78172 193 THR B C 1
ATOM 3475 O O . THR B 1 37 ? 3.77540 46.64342 -17.43207 1.000 83.65708 193 THR B O 1
ATOM 3479 N N . SER B 1 38 ? 2.10662 47.43713 -16.12735 1.000 85.06519 194 SER B N 1
ATOM 3480 C CA . SER B 1 38 ? 2.95546 47.93675 -15.05702 1.000 78.65018 194 SER B CA 1
ATOM 3481 C C . SER B 1 38 ? 2.59230 47.21687 -13.76783 1.000 76.39293 194 SER B C 1
ATOM 3482 O O . SER B 1 38 ? 1.42182 47.19730 -13.37170 1.000 77.57779 194 SER B O 1
ATOM 3485 N N . VAL B 1 39 ? 3.59278 46.62705 -13.12010 1.000 77.41683 195 VAL B N 1
ATOM 3486 C CA . VAL B 1 39 ? 3.41290 45.91058 -11.86374 1.000 75.57015 195 VAL B CA 1
ATOM 3487 C C . VAL B 1 39 ? 4.17573 46.65680 -10.77790 1.000 71.97487 195 VAL B C 1
ATOM 3488 O O . VAL B 1 39 ? 5.35643 46.98282 -10.95106 1.000 70.99736 195 VAL B O 1
ATOM 3492 N N . GLY B 1 40 ? 3.49450 46.94470 -9.67161 1.000 73.84904 196 GLY B N 1
ATOM 3493 C CA . GLY B 1 40 ? 4.10286 47.68807 -8.58837 1.000 70.23651 196 GLY B CA 1
ATOM 3494 C C . GLY B 1 40 ? 4.25724 46.88245 -7.31638 1.000 69.27079 196 GLY B C 1
ATOM 3495 O O . GLY B 1 40 ? 3.61611 45.84080 -7.14919 1.000 71.54981 196 GLY B O 1
ATOM 3496 N N . LYS B 1 41 ? 5.10633 47.35679 -6.40880 1.000 68.89566 197 LYS B N 1
ATOM 3497 C CA . LYS B 1 41 ? 5.33006 46.67939 -5.14150 1.000 68.51233 197 LYS B CA 1
ATOM 3498 C C . LYS B 1 41 ? 5.70019 47.71688 -4.09387 1.000 64.18260 197 LYS B C 1
ATOM 3499 O O . LYS B 1 41 ? 6.39049 48.69314 -4.39698 1.000 62.36857 197 LYS B O 1
ATOM 3505 N N . VAL B 1 42 ? 5.24058 47.49902 -2.86496 1.000 65.61681 198 VAL B N 1
ATOM 3506 C CA . VAL B 1 42 ? 5.61251 48.32089 -1.72090 1.000 62.69297 198 VAL B CA 1
ATOM 3507 C C . VAL B 1 42 ? 6.56830 47.51547 -0.85416 1.000 62.35027 198 VAL B C 1
ATOM 3508 O O . VAL B 1 42 ? 6.24987 46.39095 -0.44922 1.000 65.07651 198 VAL B O 1
ATOM 3512 N N . PHE B 1 43 ? 7.74161 48.08402 -0.57730 1.000 62.49878 199 PHE B N 1
ATOM 3513 C CA . PHE B 1 43 ? 8.68868 47.44955 0.32450 1.000 62.50356 199 PHE B CA 1
ATOM 3514 C C . PHE B 1 43 ? 8.61022 48.14907 1.67108 1.000 62.36318 199 PHE B C 1
ATOM 3515 O O . PHE B 1 43 ? 9.10256 49.28048 1.80152 1.000 60.24070 199 PHE B O 1
ATOM 3523 N N . PRO B 1 44 ? 8.00485 47.53319 2.69093 1.000 62.00881 200 PRO B N 1
ATOM 3524 C CA . PRO B 1 44 ? 7.78067 48.25113 3.95303 1.000 61.15067 200 PRO B CA 1
ATOM 3525 C C . PRO B 1 44 ? 8.97463 48.24190 4.88870 1.000 60.64343 200 PRO B C 1
ATOM 3526 O O . PRO B 1 44 ? 9.04576 49.10049 5.77997 1.000 58.82849 200 PRO B O 1
ATOM 3530 N N . LEU B 1 45 ? 9.90760 47.30992 4.71937 1.000 61.59238 201 LEU B N 1
ATOM 3531 C CA . LEU B 1 45 ? 11.01330 47.18653 5.65605 1.000 60.68287 201 LEU B CA 1
ATOM 3532 C C . LEU B 1 45 ? 11.95589 48.37501 5.53197 1.000 58.31609 201 LEU B C 1
ATOM 3533 O O . LEU B 1 45 ? 12.31239 48.79508 4.42603 1.000 58.22851 201 LEU B O 1
ATOM 3538 N N . SER B 1 46 ? 12.36322 48.91021 6.68233 1.000 60.42976 202 SER B N 1
ATOM 3539 C CA . SER B 1 46 ? 13.26125 50.05606 6.72102 1.000 57.02021 202 SER B CA 1
ATOM 3540 C C . SER B 1 46 ? 13.83959 50.18574 8.12158 1.000 57.19203 202 SER B C 1
ATOM 3541 O O . SER B 1 46 ? 13.11127 50.06467 9.11008 1.000 59.91653 202 SER B O 1
ATOM 3544 N N . VAL B 1 47 ? 15.15004 50.40133 8.19947 1.000 55.61277 203 VAL B N 1
ATOM 3545 C CA . VAL B 1 47 ? 15.81119 50.70033 9.46290 1.000 54.98798 203 VAL B CA 1
ATOM 3546 C C . VAL B 1 47 ? 16.11385 52.19240 9.47572 1.000 51.99132 203 VAL B C 1
ATOM 3547 O O . VAL B 1 47 ? 17.27822 52.60697 9.50123 1.000 50.93741 203 VAL B O 1
ATOM 3551 N N . SER B 1 48 ? 15.06415 53.00852 9.44212 1.000 55.15297 204 SER B N 1
ATOM 3552 C CA . SER B 1 48 ? 15.18788 54.45811 9.43594 1.000 53.64443 204 SER B CA 1
ATOM 3553 C C . SER B 1 48 ? 14.54509 55.03023 10.69005 1.000 54.51192 204 SER B C 1
ATOM 3554 O O . SER B 1 48 ? 13.52504 54.51842 11.16308 1.000 57.10810 204 SER B O 1
ATOM 3557 N N . LEU B 1 49 ? 15.15541 56.08786 11.23179 1.000 53.15011 205 LEU B N 1
ATOM 3558 C CA . LEU B 1 49 ? 14.57556 56.76290 12.38863 1.000 54.28005 205 LEU B CA 1
ATOM 3559 C C . LEU B 1 49 ? 13.18710 57.30259 12.07161 1.000 54.90464 205 LEU B C 1
ATOM 3560 O O . LEU B 1 49 ? 12.28379 57.24572 12.91416 1.000 57.73005 205 LEU B O 1
ATOM 3565 N N . SER B 1 50 ? 13.00074 57.83650 10.86193 1.000 54.02431 206 SER B N 1
ATOM 3566 C CA . SER B 1 50 ? 11.70031 58.37943 10.48280 1.000 54.87593 206 SER B CA 1
ATOM 3567 C C . SER B 1 50 ? 10.63636 57.29084 10.47053 1.000 57.59542 206 SER B C 1
ATOM 3568 O O . SER B 1 50 ? 9.51067 57.50526 10.93504 1.000 60.76979 206 SER B O 1
ATOM 3571 N N . MET B 1 51 ? 10.97696 56.11249 9.94549 1.000 55.59974 207 MET B N 1
ATOM 3572 C CA . MET B 1 51 ? 10.01231 55.01930 9.89310 1.000 58.05628 207 MET B CA 1
ATOM 3573 C C . MET B 1 51 ? 9.69488 54.49844 11.29027 1.000 60.98568 207 MET B C 1
ATOM 3574 O O . MET B 1 51 ? 8.55871 54.09562 11.56639 1.000 63.86630 207 MET B O 1
ATOM 3579 N N . SER B 1 52 ? 10.68928 54.49159 12.18253 1.000 57.98078 208 SER B N 1
ATOM 3580 C CA . SER B 1 52 ? 10.44766 54.09430 13.56709 1.000 59.74167 208 SER B CA 1
ATOM 3581 C C . SER B 1 52 ? 9.52279 55.07649 14.27663 1.000 61.69885 208 SER B C 1
ATOM 3582 O O . SER B 1 52 ? 8.62880 54.66462 15.02525 1.000 65.14066 208 SER B O 1
ATOM 3585 N N . LEU B 1 53 ? 9.72896 56.37941 14.06345 1.000 59.36687 209 LEU B N 1
ATOM 3586 C CA . LEU B 1 53 ? 8.85631 57.37742 14.67620 1.000 60.41285 209 LEU B CA 1
ATOM 3587 C C . LEU B 1 53 ? 7.42916 57.25683 14.15819 1.000 63.68856 209 LEU B C 1
ATOM 3588 O O . LEU B 1 53 ? 6.46772 57.40729 14.92121 1.000 67.47080 209 LEU B O 1
ATOM 3593 N N . ILE B 1 54 ? 7.27258 56.99560 12.85925 1.000 60.30857 210 ILE B N 1
ATOM 3594 C CA . ILE B 1 54 ? 5.94392 56.80820 12.28712 1.000 61.97977 210 ILE B CA 1
ATOM 3595 C C . ILE B 1 54 ? 5.29131 55.55068 12.84929 1.000 65.01335 210 ILE B C 1
ATOM 3596 O O . ILE B 1 54 ? 4.06702 55.50115 13.02591 1.000 67.78758 210 ILE B O 1
ATOM 3601 N N . SER B 1 55 ? 6.09076 54.52606 13.15890 1.000 62.63250 211 SER B N 1
ATOM 3602 C CA . SER B 1 55 ? 5.53434 53.27340 13.65927 1.000 65.82086 211 SER B CA 1
ATOM 3603 C C . SER B 1 55 ? 4.88729 53.43744 15.02987 1.000 69.85986 211 SER B C 1
ATOM 3604 O O . SER B 1 55 ? 3.89107 52.76706 15.32446 1.000 73.34371 211 SER B O 1
ATOM 3607 N N . ARG B 1 56 ? 5.42311 54.31560 15.87771 1.000 65.32254 212 ARG B N 1
ATOM 3608 C CA . ARG B 1 56 ? 4.81990 54.59509 17.17433 1.000 68.31503 212 ARG B CA 1
ATOM 3609 C C . ARG B 1 56 ? 3.75008 55.68169 17.09755 1.000 70.19144 212 ARG B C 1
ATOM 3610 O O . ARG B 1 56 ? 3.42645 56.30101 18.11876 1.000 72.33974 212 ARG B O 1
ATOM 3618 N N . ALA B 1 57 ? 3.18835 55.90744 15.91109 1.000 70.50878 213 ALA B N 1
ATOM 3619 C CA . ALA B 1 57 ? 2.10677 56.85251 15.64845 1.000 71.65479 213 ALA B CA 1
ATOM 3620 C C . ALA B 1 57 ? 2.49807 58.29828 15.91914 1.000 71.75505 213 ALA B C 1
ATOM 3621 O O . ALA B 1 57 ? 1.62191 59.16861 15.98263 1.000 74.22023 213 ALA B O 1
ATOM 3623 N N . SER B 1 58 ? 3.78499 58.58484 16.08812 1.000 74.41809 214 SER B N 1
ATOM 3624 C CA . SER B 1 58 ? 4.21868 59.97087 16.13512 1.000 73.74572 214 SER B CA 1
ATOM 3625 C C . SER B 1 58 ? 4.05922 60.59439 14.75176 1.000 71.97080 214 SER B C 1
ATOM 3626 O O . SER B 1 58 ? 4.13088 59.91061 13.72678 1.000 70.22214 214 SER B O 1
ATOM 3629 N N . GLU B 1 59 ? 3.84999 61.90520 14.72258 1.000 76.02244 215 GLU B N 1
ATOM 3630 C CA . GLU B 1 59 ? 3.54328 62.60789 13.48398 1.000 75.65853 215 GLU B CA 1
ATOM 3631 C C . GLU B 1 59 ? 4.78423 63.31554 12.95405 1.000 72.83046 215 GLU B C 1
ATOM 3632 O O . GLU B 1 59 ? 5.37905 64.14732 13.64691 1.000 71.88505 215 GLU B O 1
ATOM 3638 N N . ILE B 1 60 ? 5.16793 62.97429 11.72928 1.000 71.64711 216 ILE B N 1
ATOM 3639 C CA . ILE B 1 60 ? 6.27613 63.60437 11.02363 1.000 67.85189 216 ILE B CA 1
ATOM 3640 C C . ILE B 1 60 ? 5.69632 64.60066 10.03071 1.000 68.10558 216 ILE B C 1
ATOM 3641 O O . ILE B 1 60 ? 4.74006 64.28525 9.31136 1.000 69.67490 216 ILE B O 1
ATOM 3646 N N . ILE B 1 61 ? 6.26222 65.80488 9.99505 1.000 67.80923 217 ILE B N 1
ATOM 3647 C CA . ILE B 1 61 ? 5.74981 66.89279 9.17046 1.000 69.61539 217 ILE B CA 1
ATOM 3648 C C . ILE B 1 61 ? 6.81961 67.30053 8.16832 1.000 66.01871 217 ILE B C 1
ATOM 3649 O O . ILE B 1 61 ? 7.97101 67.54800 8.54684 1.000 63.70809 217 ILE B O 1
ATOM 3654 N N . ASN B 1 62 ? 6.43181 67.36974 6.89281 1.000 66.08024 218 ASN B N 1
ATOM 3655 C CA . ASN B 1 62 ? 7.23467 67.98585 5.83646 1.000 64.55059 218 ASN B CA 1
ATOM 3656 C C . ASN B 1 62 ? 8.58722 67.28606 5.68516 1.000 61.24477 218 ASN B C 1
ATOM 3657 O O . ASN B 1 62 ? 9.65167 67.89728 5.79645 1.000 60.68847 218 ASN B O 1
ATOM 3662 N N . MET B 1 63 ? 8.52814 65.98145 5.42661 1.000 62.30044 219 MET B N 1
ATOM 3663 C CA . MET B 1 63 ? 9.73927 65.17958 5.28363 1.000 59.74146 219 MET B CA 1
ATOM 3664 C C . MET B 1 63 ? 10.27220 65.32290 3.86344 1.000 59.69614 219 MET B C 1
ATOM 3665 O O . MET B 1 63 ? 9.63744 64.87299 2.90393 1.000 60.98487 219 MET B O 1
ATOM 3670 N N . LEU B 1 64 ? 11.43640 65.94953 3.72798 1.000 58.63908 220 LEU B N 1
ATOM 3671 C CA . LEU B 1 64 ? 12.13058 66.05618 2.45303 1.000 56.47938 220 LEU B CA 1
ATOM 3672 C C . LEU B 1 64 ? 13.26293 65.03866 2.42327 1.000 54.89808 220 LEU B C 1
ATOM 3673 O O . LEU B 1 64 ? 14.08441 64.99078 3.34486 1.000 53.81570 220 LEU B O 1
ATOM 3678 N N . THR B 1 65 ? 13.30414 64.23004 1.36861 1.000 53.41300 221 THR B N 1
ATOM 3679 C CA . THR B 1 65 ? 14.26909 63.14764 1.24771 1.000 50.99203 221 THR B CA 1
ATOM 3680 C C . THR B 1 65 ? 15.06384 63.30659 -0.03957 1.000 51.13226 221 THR B C 1
ATOM 3681 O O . THR B 1 65 ? 14.49950 63.60568 -1.09662 1.000 52.83057 221 THR B O 1
ATOM 3685 N N . ALA B 1 66 ? 16.37551 63.10151 0.05672 1.000 50.61965 222 ALA B N 1
ATOM 3686 C CA . ALA B 1 66 ? 17.27048 63.16284 -1.08929 1.000 51.19957 222 ALA B CA 1
ATOM 3687 C C . ALA B 1 66 ? 18.07191 61.87315 -1.15650 1.000 51.38932 222 ALA B C 1
ATOM 3688 O O . ALA B 1 66 ? 18.61887 61.42432 -0.14395 1.000 51.00619 222 ALA B O 1
ATOM 3690 N N . ILE B 1 67 ? 18.12583 61.27519 -2.34316 1.000 51.26099 223 ILE B N 1
ATOM 3691 C CA . ILE B 1 67 ? 18.88281 60.05519 -2.58729 1.000 52.14738 223 ILE B CA 1
ATOM 3692 C C . ILE B 1 67 ? 19.85533 60.31316 -3.72859 1.000 54.96089 223 ILE B C 1
ATOM 3693 O O . ILE B 1 67 ? 19.49347 60.93408 -4.73369 1.000 56.11953 223 ILE B O 1
ATOM 3698 N N . SER B 1 68 ? 21.08953 59.83243 -3.57548 1.000 56.88301 224 SER B N 1
ATOM 3699 C CA . SER B 1 68 ? 22.10303 60.02973 -4.60490 1.000 61.17567 224 SER B CA 1
ATOM 3700 C C . SER B 1 68 ? 22.90008 58.76138 -4.89185 1.000 65.64040 224 SER B C 1
ATOM 3701 O O . SER B 1 68 ? 22.46642 57.91240 -5.67732 1.000 67.75401 224 SER B O 1
ATOM 3704 N N . ASP B 1 69 ? 24.06080 58.62562 -4.26040 1.000 64.52668 225 ASP B N 1
ATOM 3705 C CA . ASP B 1 69 ? 25.04880 57.60452 -4.61595 1.000 67.43802 225 ASP B CA 1
ATOM 3706 C C . ASP B 1 69 ? 24.98542 56.42165 -3.66159 1.000 66.84559 225 ASP B C 1
ATOM 3707 O O . ASP B 1 69 ? 25.99180 56.01060 -3.08593 1.000 69.14008 225 ASP B O 1
ATOM 3712 N N . GLY B 1 70 ? 23.79143 55.86704 -3.46831 1.000 64.23569 226 GLY B N 1
ATOM 3713 C CA . GLY B 1 70 ? 23.58746 54.85586 -2.45987 1.000 63.46569 226 GLY B CA 1
ATOM 3714 C C . GLY B 1 70 ? 23.41911 55.40188 -1.06337 1.000 59.69898 226 GLY B C 1
ATOM 3715 O O . GLY B 1 70 ? 23.12902 54.62698 -0.14199 1.000 58.73893 226 GLY B O 1
ATOM 3716 N N . VAL B 1 71 ? 23.59383 56.70752 -0.87697 1.000 59.66131 227 VAL B N 1
ATOM 3717 C CA . VAL B 1 71 ? 23.38314 57.37701 0.39949 1.000 56.29724 227 VAL B CA 1
ATOM 3718 C C . VAL B 1 71 ? 22.07048 58.14066 0.32809 1.000 54.28633 227 VAL B C 1
ATOM 3719 O O . VAL B 1 71 ? 21.76227 58.77441 -0.68966 1.000 55.34762 227 VAL B O 1
ATOM 3723 N N . TYR B 1 72 ? 21.29765 58.08781 1.40925 1.000 54.75256 228 TYR B N 1
ATOM 3724 C CA . TYR B 1 72 ? 20.04501 58.81619 1.51728 1.000 52.96930 228 TYR B CA 1
ATOM 3725 C C . TYR B 1 72 ? 20.13746 59.82688 2.65142 1.000 51.60897 228 TYR B C 1
ATOM 3726 O O . TYR B 1 72 ? 20.94363 59.68556 3.57442 1.000 52.36966 228 TYR B O 1
ATOM 3735 N N . GLY B 1 73 ? 19.30349 60.85851 2.56682 1.000 50.29472 229 GLY B N 1
ATOM 3736 C CA . GLY B 1 73 ? 19.23451 61.84693 3.62202 1.000 49.60017 229 GLY B CA 1
ATOM 3737 C C . GLY B 1 73 ? 17.87187 62.49079 3.74521 1.000 49.75167 229 GLY B C 1
ATOM 3738 O O . GLY B 1 73 ? 17.31110 62.97094 2.75558 1.000 50.40684 229 GLY B O 1
ATOM 3739 N N . LYS B 1 74 ? 17.32716 62.50536 4.95733 1.000 52.05191 230 LYS B N 1
ATOM 3740 C CA . LYS B 1 74 ? 16.02317 63.09012 5.21722 1.000 52.22953 230 LYS B CA 1
ATOM 3741 C C . LYS B 1 74 ? 16.14699 64.26231 6.17974 1.000 52.76601 230 LYS B C 1
ATOM 3742 O O . LYS B 1 74 ? 17.07534 64.33133 6.99065 1.000 52.96360 230 LYS B O 1
ATOM 3748 N N . THR B 1 75 ? 15.19458 65.18457 6.07486 1.000 53.67171 231 THR B N 1
ATOM 3749 C CA . THR B 1 75 ? 14.96764 66.20887 7.08159 1.000 55.02677 231 THR B CA 1
ATOM 3750 C C . THR B 1 75 ? 13.46408 66.34525 7.25704 1.000 57.56879 231 THR B C 1
ATOM 3751 O O . THR B 1 75 ? 12.70996 66.23430 6.28574 1.000 57.97013 231 THR B O 1
ATOM 3755 N N . TYR B 1 76 ? 13.02785 66.56614 8.49337 1.000 57.16283 232 TYR B N 1
ATOM 3756 C CA . TYR B 1 76 ? 11.60037 66.61264 8.77888 1.000 58.76197 232 TYR B CA 1
ATOM 3757 C C . TYR B 1 76 ? 11.38082 67.24443 10.14740 1.000 60.94076 232 TYR B C 1
ATOM 3758 O O . TYR B 1 76 ? 12.32785 67.53850 10.88170 1.000 61.37237 232 TYR B O 1
ATOM 3767 N N . LEU B 1 77 ? 10.11032 67.44547 10.48490 1.000 60.65189 233 LEU B N 1
ATOM 3768 C CA . LEU B 1 77 ? 9.70242 67.93594 11.79256 1.000 62.96278 233 LEU B CA 1
ATOM 3769 C C . LEU B 1 77 ? 9.01084 66.81348 12.54959 1.000 64.56392 233 LEU B C 1
ATOM 3770 O O . LEU B 1 77 ? 8.10412 66.16650 12.01617 1.000 64.46169 233 LEU B O 1
ATOM 3775 N N . LEU B 1 78 ? 9.44360 66.58274 13.78291 1.000 65.95750 234 LEU B N 1
ATOM 3776 C CA . LEU B 1 78 ? 8.83035 65.60373 14.66684 1.000 68.46700 234 LEU B CA 1
ATOM 3777 C C . LEU B 1 78 ? 8.04644 66.34113 15.73884 1.000 72.42639 234 LEU B C 1
ATOM 3778 O O . LEU B 1 78 ? 8.56860 67.26888 16.36182 1.000 72.80364 234 LEU B O 1
ATOM 3783 N N . VAL B 1 79 ? 6.79996 65.93042 15.96392 1.000 72.09161 235 VAL B N 1
ATOM 3784 C CA . VAL B 1 79 ? 6.00678 66.44577 17.07061 1.000 77.02358 235 VAL B CA 1
ATOM 3785 C C . VAL B 1 79 ? 6.08484 65.42957 18.21756 1.000 79.07731 235 VAL B C 1
ATOM 3786 O O . VAL B 1 79 ? 5.59914 64.29621 18.06108 1.000 79.00715 235 VAL B O 1
ATOM 3790 N N . PRO B 1 80 ? 6.74475 65.75885 19.33448 1.000 80.56321 236 PRO B N 1
ATOM 3791 C CA . PRO B 1 80 ? 6.85910 64.78074 20.42861 1.000 83.72907 236 PRO B CA 1
ATOM 3792 C C . PRO B 1 80 ? 5.62969 64.76701 21.31783 1.000 89.77255 236 PRO B C 1
ATOM 3793 O O . PRO B 1 80 ? 4.62360 65.38936 20.97345 1.000 90.33298 236 PRO B O 1
ATOM 3797 N N . ASP B 1 81 ? 5.67414 64.05340 22.44964 1.000 90.18959 237 ASP B N 1
ATOM 3798 C CA . ASP B 1 81 ? 4.59034 64.07975 23.43126 1.000 96.27197 237 ASP B CA 1
ATOM 3799 C C . ASP B 1 81 ? 5.19667 64.40134 24.79905 1.000 97.99864 237 ASP B C 1
ATOM 3800 O O . ASP B 1 81 ? 5.16133 63.58360 25.72097 1.000 101.12347 237 ASP B O 1
ATOM 3805 N N . ASP B 1 82 ? 5.75812 65.60304 24.91230 1.000 98.00037 238 ASP B N 1
ATOM 3806 C CA . ASP B 1 82 ? 6.26303 66.13163 26.18029 1.000 101.74327 238 ASP B CA 1
ATOM 3807 C C . ASP B 1 82 ? 6.62563 67.60655 26.03884 1.000 100.69643 238 ASP B C 1
ATOM 3808 O O . ASP B 1 82 ? 6.59522 68.16381 24.94179 1.000 97.24949 238 ASP B O 1
ATOM 3813 N N . PHE B 1 87 ? 6.27806 77.65958 24.57026 1.000 120.54787 243 PHE B N 1
ATOM 3814 C CA . PHE B 1 87 ? 6.69060 78.91598 23.95632 1.000 120.35682 243 PHE B CA 1
ATOM 3815 C C . PHE B 1 87 ? 5.87185 79.20663 22.70010 1.000 120.43224 243 PHE B C 1
ATOM 3816 O O . PHE B 1 87 ? 5.39022 80.32360 22.51215 1.000 122.71329 243 PHE B O 1
ATOM 3824 N N . ASP B 1 88 ? 5.70734 78.19361 21.84744 1.000 119.18046 244 ASP B N 1
ATOM 3825 C CA . ASP B 1 88 ? 4.99975 78.37237 20.58499 1.000 118.77658 244 ASP B CA 1
ATOM 3826 C C . ASP B 1 88 ? 4.30472 77.09418 20.12693 1.000 116.18439 244 ASP B C 1
ATOM 3827 O O . ASP B 1 88 ? 3.07411 77.00677 20.18727 1.000 119.84951 244 ASP B O 1
ATOM 3832 N N . THR B 1 89 ? 5.06513 76.09799 19.66461 1.000 112.67499 245 THR B N 1
ATOM 3833 C CA . THR B 1 89 ? 4.42451 74.93426 19.05841 1.000 107.93790 245 THR B CA 1
ATOM 3834 C C . THR B 1 89 ? 4.35593 73.74147 20.02312 1.000 105.62954 245 THR B C 1
ATOM 3835 O O . THR B 1 89 ? 3.28671 73.51665 20.59890 1.000 108.76742 245 THR B O 1
ATOM 3837 N N . GLN B 1 90 ? 5.42492 72.96498 20.24801 1.000 104.76017 246 GLN B N 1
ATOM 3838 C CA . GLN B 1 90 ? 6.82806 72.83287 19.84702 1.000 99.30869 246 GLN B CA 1
ATOM 3839 C C . GLN B 1 90 ? 7.00157 71.72510 18.80864 1.000 93.96867 246 GLN B C 1
ATOM 3840 O O . GLN B 1 90 ? 6.45840 70.63146 18.96604 1.000 93.01075 246 GLN B O 1
ATOM 3846 N N . GLU B 1 91 ? 7.75726 72.00876 17.74918 1.000 92.29095 247 GLU B N 1
ATOM 3847 C CA . GLU B 1 91 ? 8.13768 71.00705 16.76427 1.000 86.05094 247 GLU B CA 1
ATOM 3848 C C . GLU B 1 91 ? 9.65674 70.95829 16.65924 1.000 79.43713 247 GLU B C 1
ATOM 3849 O O . GLU B 1 91 ? 10.34273 71.95768 16.89436 1.000 80.23477 247 GLU B O 1
ATOM 3855 N N . ILE B 1 92 ? 10.17810 69.78660 16.30254 1.000 76.83423 248 ILE B N 1
ATOM 3856 C CA . ILE B 1 92 ? 11.60149 69.48834 16.40919 1.000 73.49718 248 ILE B CA 1
ATOM 3857 C C . ILE B 1 92 ? 12.15858 69.16866 15.02896 1.000 68.21652 248 ILE B C 1
ATOM 3858 O O . ILE B 1 92 ? 11.63431 68.29529 14.32837 1.000 66.57374 248 ILE B O 1
ATOM 3863 N N . ARG B 1 93 ? 13.22357 69.87173 14.64798 1.000 68.50543 249 ARG B N 1
ATOM 3864 C CA . ARG B 1 93 ? 13.90966 69.61849 13.38756 1.000 64.57993 249 ARG B CA 1
ATOM 3865 C C . ARG B 1 93 ? 14.84926 68.42651 13.53398 1.000 61.59720 249 ARG B C 1
ATOM 3866 O O . ARG B 1 93 ? 15.67428 68.38559 14.45218 1.000 62.94074 249 ARG B O 1
ATOM 3874 N N . VAL B 1 94 ? 14.72650 67.45838 12.62741 1.000 62.33232 250 VAL B N 1
ATOM 3875 C CA . VAL B 1 94 ? 15.49584 66.22120 12.68523 1.000 60.40761 250 VAL B CA 1
ATOM 3876 C C . VAL B 1 94 ? 16.18271 65.99986 11.34470 1.000 57.94289 250 VAL B C 1
ATOM 3877 O O . VAL B 1 94 ? 15.56870 66.16829 10.28538 1.000 57.66330 250 VAL B O 1
ATOM 3881 N N . PHE B 1 95 ? 17.45954 65.62449 11.39240 1.000 58.52853 251 PHE B N 1
ATOM 3882 C CA . PHE B 1 95 ? 18.22121 65.26441 10.20593 1.000 55.81728 251 PHE B CA 1
ATOM 3883 C C . PHE B 1 95 ? 18.63517 63.80140 10.29128 1.000 54.26672 251 PHE B C 1
ATOM 3884 O O . PHE B 1 95 ? 18.90247 63.27791 11.37565 1.000 56.30368 251 PHE B O 1
ATOM 3892 N N . GLU B 1 96 ? 18.67137 63.14041 9.13702 1.000 53.07326 252 GLU B N 1
ATOM 3893 C CA . GLU B 1 96 ? 18.91041 61.70599 9.07979 1.000 52.74215 252 GLU B CA 1
ATOM 3894 C C . GLU B 1 96 ? 19.68525 61.37652 7.81137 1.000 51.82488 252 GLU B C 1
ATOM 3895 O O . GLU B 1 96 ? 19.39230 61.91785 6.74270 1.000 51.19454 252 GLU B O 1
ATOM 3901 N N . ILE B 1 97 ? 20.65955 60.47792 7.93103 1.000 50.76067 253 ILE B N 1
ATOM 3902 C CA . ILE B 1 97 ? 21.50079 60.09105 6.80227 1.000 50.91441 253 ILE B CA 1
ATOM 3903 C C . ILE B 1 97 ? 21.90337 58.63402 6.97878 1.000 51.42333 253 ILE B C 1
ATOM 3904 O O . ILE B 1 97 ? 22.18868 58.18460 8.09252 1.000 52.78633 253 ILE B O 1
ATOM 3909 N N . GLY B 1 98 ? 21.91413 57.89715 5.87800 1.000 51.46456 254 GLY B N 1
ATOM 3910 C CA . GLY B 1 98 ? 22.29913 56.50563 5.92975 1.000 52.50998 254 GLY B CA 1
ATOM 3911 C C . GLY B 1 98 ? 22.48840 55.92470 4.54783 1.000 53.58515 254 GLY B C 1
ATOM 3912 O O . GLY B 1 98 ? 22.62062 56.65147 3.56225 1.000 53.32885 254 GLY B O 1
ATOM 3913 N N . PHE B 1 99 ? 22.49811 54.59771 4.48973 1.000 52.78322 255 PHE B N 1
ATOM 3914 C CA . PHE B 1 99 ? 22.76669 53.85988 3.26556 1.000 53.69620 255 PHE B CA 1
ATOM 3915 C C . PHE B 1 99 ? 21.48508 53.26529 2.70032 1.000 54.29745 255 PHE B C 1
ATOM 3916 O O . PHE B 1 99 ? 20.43495 53.24479 3.34616 1.000 54.24452 255 PHE B O 1
ATOM 3924 N N . ILE B 1 100 ? 21.59397 52.77504 1.46741 1.000 54.45073 256 ILE B N 1
ATOM 3925 C CA . ILE B 1 100 ? 20.58126 51.91207 0.87313 1.000 55.78836 256 ILE B CA 1
ATOM 3926 C C . ILE B 1 100 ? 21.22798 50.55798 0.62123 1.000 57.80233 256 ILE B C 1
ATOM 3927 O O . ILE B 1 100 ? 21.69631 50.27579 -0.48719 1.000 58.97487 256 ILE B O 1
ATOM 3932 N N . LYS B 1 101 ? 21.25698 49.71396 1.64620 1.000 55.26912 257 LYS B N 1
ATOM 3933 C CA . LYS B 1 101 ? 21.94432 48.43759 1.55307 1.000 58.28374 257 LYS B CA 1
ATOM 3934 C C . LYS B 1 101 ? 21.05465 47.40432 0.87613 1.000 60.64719 257 LYS B C 1
ATOM 3935 O O . LYS B 1 101 ? 19.82409 47.48948 0.91784 1.000 59.98913 257 LYS B O 1
ATOM 3941 N N . ARG B 1 102 ? 21.69024 46.41749 0.24919 1.000 59.31056 258 ARG B N 1
ATOM 3942 C CA . ARG B 1 102 ? 20.95657 45.36129 -0.43765 1.000 61.21570 258 ARG B CA 1
ATOM 3943 C C . ARG B 1 102 ? 20.50756 44.33212 0.59018 1.000 62.08157 258 ARG B C 1
ATOM 3944 O O . ARG B 1 102 ? 21.33297 43.62817 1.18159 1.000 62.66477 258 ARG B O 1
ATOM 3952 N N . TRP B 1 103 ? 19.19902 44.24604 0.80193 1.000 59.84015 259 TRP B N 1
ATOM 3953 C CA . TRP B 1 103 ? 18.61806 43.26828 1.70324 1.000 61.29879 259 TRP B CA 1
ATOM 3954 C C . TRP B 1 103 ? 18.40951 41.95623 0.94696 1.000 65.40743 259 TRP B C 1
ATOM 3955 O O . TRP B 1 103 ? 18.74320 41.83203 -0.23445 1.000 67.79839 259 TRP B O 1
ATOM 3966 N N . LEU B 1 104 ? 17.86389 40.95865 1.63766 1.000 64.85672 260 LEU B N 1
ATOM 3967 C CA . LEU B 1 104 ? 17.47123 39.72218 0.98089 1.000 68.63551 260 LEU B CA 1
ATOM 3968 C C . LEU B 1 104 ? 16.47036 40.01530 -0.13092 1.000 69.92305 260 LEU B C 1
ATOM 3969 O O . LEU B 1 104 ? 15.71668 40.99115 -0.07546 1.000 68.08081 260 LEU B O 1
ATOM 3974 N N . ASN B 1 105 ? 16.48295 39.16403 -1.15808 1.000 71.79949 261 ASN B N 1
ATOM 3975 C CA . ASN B 1 105 ? 15.69919 39.35444 -2.37823 1.000 73.86978 261 ASN B CA 1
ATOM 3976 C C . ASN B 1 105 ? 16.08083 40.64452 -3.10733 1.000 70.84516 261 ASN B C 1
ATOM 3977 O O . ASN B 1 105 ? 15.28168 41.18899 -3.87693 1.000 71.10726 261 ASN B O 1
ATOM 3982 N N . ASP B 1 106 ? 17.30249 41.13664 -2.87697 1.000 70.71165 262 ASP B N 1
ATOM 3983 C CA . ASP B 1 106 ? 17.82744 42.33183 -3.54343 1.000 68.54055 262 ASP B CA 1
ATOM 3984 C C . ASP B 1 106 ? 16.90721 43.53763 -3.35576 1.000 66.15224 262 ASP B C 1
ATOM 3985 O O . ASP B 1 106 ? 16.66647 44.30927 -4.28699 1.000 66.32353 262 ASP B O 1
ATOM 3990 N N . MET B 1 107 ? 16.38461 43.70017 -2.14075 1.000 67.71460 263 MET B N 1
ATOM 3991 C CA . MET B 1 107 ? 15.49529 44.83118 -1.92452 1.000 64.99528 263 MET B CA 1
ATOM 3992 C C . MET B 1 107 ? 16.25439 46.00805 -1.32242 1.000 61.08981 263 MET B C 1
ATOM 3993 O O . MET B 1 107 ? 17.16067 45.81226 -0.50484 1.000 60.04745 263 MET B O 1
ATOM 3998 N N . PRO B 1 108 ? 15.91283 47.23779 -1.70797 1.000 63.21314 264 PRO B N 1
ATOM 3999 C CA . PRO B 1 108 ? 16.59147 48.41466 -1.14368 1.000 59.65893 264 PRO B CA 1
ATOM 4000 C C . PRO B 1 108 ? 16.14653 48.66504 0.29042 1.000 57.92064 264 PRO B C 1
ATOM 4001 O O . PRO B 1 108 ? 14.97662 48.95148 0.55305 1.000 58.87060 264 PRO B O 1
ATOM 4005 N N . LEU B 1 109 ? 17.09321 48.56782 1.21809 1.000 58.05358 265 LEU B N 1
ATOM 4006 C CA . LEU B 1 109 ? 16.83191 48.72941 2.64411 1.000 57.03659 265 LEU B CA 1
ATOM 4007 C C . LEU B 1 109 ? 17.54746 49.98381 3.12819 1.000 54.49254 265 LEU B C 1
ATOM 4008 O O . LEU B 1 109 ? 18.78208 50.03983 3.12770 1.000 54.49701 265 LEU B O 1
ATOM 4013 N N . LEU B 1 110 ? 16.77555 50.98709 3.53638 1.000 53.64880 266 LEU B N 1
ATOM 4014 C CA . LEU B 1 110 ? 17.35109 52.21049 4.07873 1.000 51.21529 266 LEU B CA 1
ATOM 4015 C C . LEU B 1 110 ? 17.75384 51.97968 5.52965 1.000 51.092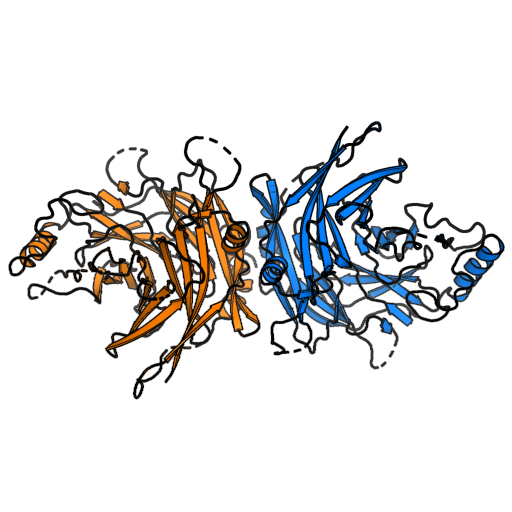31 266 LEU B C 1
ATOM 4016 O O . LEU B 1 110 ? 16.90073 51.71149 6.38228 1.000 52.55675 266 LEU B O 1
ATOM 4021 N N . GLN B 1 111 ? 19.04948 52.08907 5.80774 1.000 52.44241 267 GLN B N 1
ATOM 4022 C CA . GLN B 1 111 ? 19.58716 51.95742 7.15526 1.000 52.08895 267 GLN B CA 1
ATOM 4023 C C . GLN B 1 111 ? 20.16880 53.29463 7.58703 1.000 50.61790 267 GLN B C 1
ATOM 4024 O O . GLN B 1 111 ? 21.09632 53.80335 6.94979 1.000 50.57503 267 GLN B O 1
ATOM 4030 N N . THR B 1 112 ? 19.62571 53.85970 8.66207 1.000 51.67086 268 THR B N 1
ATOM 4031 C CA . THR B 1 112 ? 20.20254 55.06744 9.23404 1.000 50.88960 268 THR B CA 1
ATOM 4032 C C . THR B 1 112 ? 21.56968 54.75682 9.82751 1.000 51.61459 268 THR B C 1
ATOM 4033 O O . THR B 1 112 ? 21.72905 53.78583 10.57295 1.000 53.87460 268 THR B O 1
ATOM 4037 N N . THR B 1 113 ? 22.55840 55.58711 9.49695 1.000 51.07923 269 THR B N 1
ATOM 4038 C CA . THR B 1 113 ? 23.88121 55.48589 10.09135 1.000 52.69231 269 THR B CA 1
ATOM 4039 C C . THR B 1 113 ? 24.23250 56.67064 10.97458 1.000 53.38808 269 THR B C 1
ATOM 4040 O O . THR B 1 113 ? 25.13709 56.55192 11.80688 1.000 55.93658 269 THR B O 1
ATOM 4044 N N . ASN B 1 114 ? 23.54133 57.79631 10.81776 1.000 52.57982 270 ASN B N 1
ATOM 4045 C CA . ASN B 1 114 ? 23.73612 58.95332 11.67569 1.000 53.51994 270 ASN B CA 1
ATOM 4046 C C . ASN B 1 114 ? 22.49214 59.82479 11.60891 1.000 53.09005 270 ASN B C 1
ATOM 4047 O O . ASN B 1 114 ? 21.81377 59.88401 10.58034 1.000 52.58699 270 ASN B O 1
ATOM 4052 N N . TYR B 1 115 ? 22.20358 60.50045 12.71695 1.000 54.08793 271 TYR B N 1
ATOM 4053 C CA . TYR B 1 115 ? 21.08767 61.43133 12.77786 1.000 54.25401 271 TYR B CA 1
ATOM 4054 C C . TYR B 1 115 ? 21.44572 62.54158 13.75377 1.000 56.45997 271 TYR B C 1
ATOM 4055 O O . TYR B 1 115 ? 22.44600 62.46600 14.47215 1.000 57.27676 271 TYR B O 1
ATOM 4064 N N . MET B 1 116 ? 20.61255 63.57912 13.77625 1.000 55.75255 272 MET B N 1
ATOM 4065 C CA . MET B 1 116 ? 20.87565 64.72864 14.62760 1.000 58.14850 272 MET B CA 1
ATOM 4066 C C . MET B 1 116 ? 19.58481 65.50931 14.82430 1.000 59.87124 272 MET B C 1
ATOM 4067 O O . MET B 1 116 ? 18.77357 65.62441 13.90248 1.000 58.80559 272 MET B O 1
ATOM 4072 N N . VAL B 1 117 ? 19.40880 66.04142 16.03037 1.000 59.57738 273 VAL B N 1
ATOM 4073 C CA . VAL B 1 117 ? 18.22218 66.79441 16.41313 1.000 61.17837 273 VAL B CA 1
ATOM 4074 C C . VAL B 1 117 ? 18.65641 68.21139 16.76183 1.000 64.06908 273 VAL B C 1
ATOM 4075 O O . VAL B 1 117 ? 19.70325 68.41157 17.38730 1.000 66.34750 273 VAL B O 1
ATOM 4079 N N . LEU B 1 118 ? 17.85318 69.19398 16.35463 1.000 64.78570 274 LEU B N 1
ATOM 4080 C CA . LEU B 1 118 ? 18.23666 70.56458 16.66031 1.000 68.33624 274 LEU B CA 1
ATOM 4081 C C . LEU B 1 118 ? 17.43670 71.10637 17.83586 1.000 72.78646 274 LEU B C 1
ATOM 4082 O O . LEU B 1 118 ? 16.23515 70.83854 17.94726 1.000 73.44855 274 LEU B O 1
ATOM 4087 N N . PRO B 1 119 ? 18.08120 71.86259 18.71961 1.000 73.59490 275 PRO B N 1
ATOM 4088 C CA . PRO B 1 119 ? 17.33786 72.59053 19.75179 1.000 79.60403 275 PRO B CA 1
ATOM 4089 C C . PRO B 1 119 ? 16.59105 73.76991 19.14690 1.000 82.72253 275 PRO B C 1
ATOM 4090 O O . PRO B 1 119 ? 16.75926 74.12458 17.97874 1.000 81.34329 275 PRO B O 1
ATOM 4094 N N . GLU B 1 120 ? 15.74800 74.38495 19.97027 1.000 86.53725 276 GLU B N 1
ATOM 4095 C CA . GLU B 1 120 ? 14.82342 75.40478 19.49461 1.000 89.68487 276 GLU B CA 1
ATOM 4096 C C . GLU B 1 120 ? 15.39833 76.81496 19.52142 1.000 91.69065 276 GLU B C 1
ATOM 4097 O O . GLU B 1 120 ? 14.68979 77.75838 19.15524 1.000 93.32532 276 GLU B O 1
ATOM 4103 N N . ASN B 1 121 ? 16.65291 76.99290 19.93746 1.000 89.84890 277 ASN B N 1
ATOM 4104 C CA . ASN B 1 121 ? 17.29499 78.28285 19.72702 1.000 91.85154 277 ASN B CA 1
ATOM 4105 C C . ASN B 1 121 ? 17.78699 78.43477 18.29537 1.000 88.54195 277 ASN B C 1
ATOM 4106 O O . ASN B 1 121 ? 18.03446 79.56094 17.85065 1.000 90.61745 277 ASN B O 1
ATOM 4111 N N . SER B 1 122 ? 17.92601 77.32604 17.57049 1.000 88.59893 278 SER B N 1
ATOM 4112 C CA . SER B 1 122 ? 18.08027 77.34277 16.12015 1.000 85.18612 278 SER B CA 1
ATOM 4113 C C . SER B 1 122 ? 16.68502 77.38857 15.50930 1.000 83.79438 278 SER B C 1
ATOM 4114 O O . SER B 1 122 ? 15.95681 76.39091 15.52868 1.000 82.42609 278 SER B O 1
ATOM 4117 N N . LYS B 1 123 ? 16.31774 78.54394 14.95927 1.000 83.90834 279 LYS B N 1
ATOM 4118 C CA . LYS B 1 123 ? 15.00393 78.74371 14.35154 1.000 83.65264 279 LYS B CA 1
ATOM 4119 C C . LYS B 1 123 ? 14.99891 78.06409 12.98350 1.000 79.28803 279 LYS B C 1
ATOM 4120 O O . LYS B 1 123 ? 15.21810 78.68057 11.93729 1.000 78.73868 279 LYS B O 1
ATOM 4126 N N . ALA B 1 124 ? 14.73814 76.75495 12.99903 1.000 78.26130 280 ALA B N 1
ATOM 4127 C CA . ALA B 1 124 ? 14.79554 75.95616 11.77964 1.000 72.87189 280 ALA B CA 1
ATOM 4128 C C . ALA B 1 124 ? 13.43953 75.37768 11.39191 1.000 70.90745 280 ALA B C 1
ATOM 4129 O O . ALA B 1 124 ? 13.27930 74.15491 11.31623 1.000 68.22404 280 ALA B O 1
ATOM 4131 N N . LYS B 1 125 ? 12.45506 76.24496 11.14951 1.000 70.91269 281 LYS B N 1
ATOM 4132 C CA . LYS B 1 125 ? 11.14359 75.76664 10.72482 1.000 70.80620 281 LYS B CA 1
ATOM 4133 C C . LYS B 1 125 ? 11.17243 75.25590 9.29088 1.000 67.20535 281 LYS B C 1
ATOM 4134 O O . LYS B 1 125 ? 10.42037 74.33743 8.94641 1.000 66.45819 281 LYS B O 1
ATOM 4140 N N . VAL B 1 126 ? 12.02550 75.83372 8.44802 1.000 69.31828 282 VAL B N 1
ATOM 4141 C CA . VAL B 1 126 ? 12.12126 75.47628 7.03759 1.000 67.36328 282 VAL B CA 1
ATOM 4142 C C . VAL B 1 126 ? 13.57266 75.13891 6.73283 1.000 64.48119 282 VAL B C 1
ATOM 4143 O O . VAL B 1 126 ? 14.46400 75.96807 6.95050 1.000 64.37251 282 VAL B O 1
ATOM 4147 N N . CYS B 1 127 ? 13.80920 73.92980 6.22717 1.000 66.38897 283 CYS B N 1
ATOM 4148 C CA . CYS B 1 127 ? 15.15407 73.46531 5.92270 1.000 63.59516 283 CYS B CA 1
ATOM 4149 C C . CYS B 1 127 ? 15.17001 72.77212 4.56958 1.000 61.17391 283 CYS B C 1
ATOM 4150 O O . CYS B 1 127 ? 14.27800 71.97716 4.26031 1.000 61.73869 283 CYS B O 1
ATOM 4153 N N . THR B 1 128 ? 16.18632 73.07992 3.76703 1.000 59.88307 284 THR B N 1
ATOM 4154 C CA . THR B 1 128 ? 16.42326 72.35586 2.52848 1.000 57.61672 284 THR B CA 1
ATOM 4155 C C . THR B 1 128 ? 17.12259 71.03222 2.83508 1.000 55.57259 284 THR B C 1
ATOM 4156 O O . THR B 1 128 ? 17.41074 70.70468 3.98978 1.000 56.70800 284 THR B O 1
ATOM 4160 N N . ILE B 1 129 ? 17.40441 70.25494 1.79340 1.000 53.68218 285 ILE B N 1
ATOM 4161 C CA . ILE B 1 129 ? 18.04011 68.95405 1.97220 1.000 53.07697 285 ILE B CA 1
ATOM 4162 C C . ILE B 1 129 ? 18.86321 68.63439 0.73177 1.000 52.05259 285 ILE B C 1
ATOM 4163 O O . ILE B 1 129 ? 18.45576 68.92752 -0.39631 1.000 52.66937 285 ILE B O 1
ATOM 4168 N N . ALA B 1 130 ? 20.03872 68.04926 0.95296 1.000 52.02470 286 ALA B N 1
ATOM 4169 C CA . ALA B 1 130 ? 20.90792 67.59595 -0.12331 1.000 52.10264 286 ALA B CA 1
ATOM 4170 C C . ALA B 1 130 ? 21.86320 66.55341 0.43675 1.000 52.43981 286 ALA B C 1
ATOM 4171 O O . ALA B 1 130 ? 22.29456 66.64662 1.58891 1.000 52.79496 286 ALA B O 1
ATOM 4173 N N . VAL B 1 131 ? 22.19036 65.55968 -0.39044 1.000 51.78016 287 VAL B N 1
ATOM 4174 C CA . VAL B 1 131 ? 23.11756 64.50542 -0.00671 1.000 52.12385 287 VAL B CA 1
ATOM 4175 C C . VAL B 1 131 ? 24.10352 64.26432 -1.13834 1.000 52.48298 287 VAL B C 1
ATOM 4176 O O . VAL B 1 131 ? 23.83271 64.54818 -2.30674 1.000 53.98445 287 VAL B O 1
ATOM 4180 N N . GLY B 1 132 ? 25.26161 63.72905 -0.76752 1.000 52.19777 288 GLY B N 1
ATOM 4181 C CA . GLY B 1 132 ? 26.30059 63.40514 -1.72026 1.000 54.13602 288 GLY B CA 1
ATOM 4182 C C . GLY B 1 132 ? 27.65268 63.34334 -1.04937 1.000 56.70701 288 GLY B C 1
ATOM 4183 O O . GLY B 1 132 ? 27.90373 64.08003 -0.09072 1.000 56.19010 288 GLY B O 1
ATOM 4184 N N . GLU B 1 133 ? 28.52918 62.47097 -1.54687 1.000 59.23676 289 GLU B N 1
ATOM 4185 C CA . GLU B 1 133 ? 29.88513 62.32754 -1.01629 1.000 60.72166 289 GLU B CA 1
ATOM 4186 C C . GLU B 1 133 ? 29.87015 62.02822 0.48282 1.000 60.13623 289 GLU B C 1
ATOM 4187 O O . GLU B 1 133 ? 30.64136 62.59971 1.25823 1.000 60.90971 289 GLU B O 1
ATOM 4193 N N . LEU B 1 134 ? 28.98043 61.11745 0.88756 1.000 59.74094 290 LEU B N 1
ATOM 4194 C CA . LEU B 1 134 ? 28.85014 60.67554 2.27824 1.000 58.58293 290 LEU B CA 1
ATOM 4195 C C . LEU B 1 134 ? 28.55904 61.83692 3.22514 1.000 58.47095 290 LEU B C 1
ATOM 4196 O O . LEU B 1 134 ? 28.97667 61.82607 4.38515 1.000 59.89622 290 LEU B O 1
ATOM 4201 N N . THR B 1 135 ? 27.83927 62.84711 2.74254 1.000 58.60118 291 THR B N 1
ATOM 4202 C CA . THR B 1 135 ? 27.55640 64.03334 3.53529 1.000 58.20198 291 THR B CA 1
ATOM 4203 C C . THR B 1 135 ? 26.11567 64.47310 3.31154 1.000 56.68970 291 THR B C 1
ATOM 4204 O O . THR B 1 135 ? 25.54975 64.27227 2.23367 1.000 56.55409 291 THR B O 1
ATOM 4208 N N . LEU B 1 136 ? 25.52707 65.07346 4.34368 1.000 56.43599 292 LEU B N 1
ATOM 4209 C CA . LEU B 1 136 ? 24.21512 65.70130 4.25719 1.000 55.46965 292 LEU B CA 1
ATOM 4210 C C . LEU B 1 136 ? 24.36726 67.20248 4.45992 1.000 56.44373 292 LEU B C 1
ATOM 4211 O O . LEU B 1 136 ? 25.00977 67.64046 5.41973 1.000 58.51125 292 LEU B O 1
ATOM 4216 N N . ALA B 1 137 ? 23.77396 67.98379 3.56141 1.000 54.54615 293 ALA B N 1
ATOM 4217 C CA . ALA B 1 137 ? 23.79280 69.43700 3.64193 1.000 55.48608 293 ALA B CA 1
ATOM 4218 C C . ALA B 1 137 ? 22.36791 69.96463 3.72831 1.000 55.78320 293 ALA B C 1
ATOM 4219 O O . ALA B 1 137 ? 21.45847 69.42980 3.08567 1.000 55.06574 293 ALA B O 1
ATOM 4221 N N . SER B 1 138 ? 22.17753 71.01680 4.52293 1.000 55.35826 294 SER B N 1
ATOM 4222 C CA . SER B 1 138 ? 20.85661 71.59727 4.71721 1.000 55.74538 294 SER B CA 1
ATOM 4223 C C . SER B 1 138 ? 20.98912 73.07454 5.05809 1.000 57.98862 294 SER B C 1
ATOM 4224 O O . SER B 1 138 ? 21.86458 73.46357 5.83502 1.000 59.22584 294 SER B O 1
ATOM 4227 N N . LEU B 1 139 ? 20.10933 73.88726 4.47967 1.000 56.68046 295 LEU B N 1
ATOM 4228 C CA . LEU B 1 139 ? 19.99944 75.30562 4.79659 1.000 59.83039 295 LEU B CA 1
ATOM 4229 C C . LEU B 1 139 ? 18.68598 75.54365 5.52725 1.000 61.25350 295 LEU B C 1
ATOM 4230 O O . LEU B 1 139 ? 17.62152 75.18336 5.01668 1.000 60.11726 295 LEU B O 1
ATOM 4235 N N . CYS B 1 140 ? 18.75370 76.16585 6.70391 1.000 59.66141 296 CYS B N 1
ATOM 4236 C CA . CYS B 1 140 ? 17.58822 76.31745 7.56495 1.000 61.51108 296 CYS B CA 1
ATOM 4237 C C . CYS B 1 140 ? 17.29847 77.78304 7.86149 1.000 65.56599 296 CYS B C 1
ATOM 4238 O O . CYS B 1 140 ? 18.21505 78.57450 8.10086 1.000 66.83284 296 CYS B O 1
ATOM 4241 N N . VAL B 1 141 ? 16.00510 78.12273 7.86134 1.000 66.45503 297 VAL B N 1
ATOM 4242 C CA . VAL B 1 141 ? 15.50761 79.45258 8.20512 1.000 70.72974 297 VAL B CA 1
ATOM 4243 C C . VAL B 1 141 ? 14.14037 79.28930 8.85648 1.000 72.78576 297 VAL B C 1
ATOM 4244 O O . VAL B 1 141 ? 13.43482 78.30622 8.62326 1.000 70.74080 297 VAL B O 1
ATOM 4248 N N . GLU B 1 142 ? 13.75886 80.26524 9.68502 1.000 74.21847 298 GLU B N 1
ATOM 4249 C CA . GLU B 1 142 ? 12.40736 80.24708 10.24010 1.000 77.64838 298 GLU B CA 1
ATOM 4250 C C . GLU B 1 142 ? 11.40069 80.76668 9.22034 1.000 80.49532 298 GLU B C 1
ATOM 4251 O O . GLU B 1 142 ? 10.45505 80.06472 8.84930 1.000 80.06526 298 GLU B O 1
ATOM 4257 N N . GLU B 1 143 ? 11.58467 82.00495 8.76733 1.000 81.88616 299 GLU B N 1
ATOM 4258 C CA . GLU B 1 143 ? 10.73573 82.59252 7.74002 1.000 83.68993 299 GLU B CA 1
ATOM 4259 C C . GLU B 1 143 ? 11.24549 82.20558 6.35970 1.000 79.13938 299 GLU B C 1
ATOM 4260 O O . GLU B 1 143 ? 12.45064 82.25776 6.09690 1.000 76.64734 299 GLU B O 1
ATOM 4266 N N . SER B 1 144 ? 10.31550 81.81707 5.48461 1.000 81.18160 300 SER B N 1
ATOM 4267 C CA . SER B 1 144 ? 10.68088 81.36949 4.14612 1.000 78.55868 300 SER B CA 1
ATOM 4268 C C . SER B 1 144 ? 11.35111 82.47288 3.33706 1.000 78.43288 300 SER B C 1
ATOM 4269 O O . SER B 1 144 ? 12.19825 82.18657 2.48312 1.000 75.17427 300 SER B O 1
ATOM 4272 N N . THR B 1 145 ? 10.99843 83.73043 3.58995 1.000 76.67403 301 THR B N 1
ATOM 4273 C CA . THR B 1 145 ? 11.52926 84.85469 2.82652 1.000 78.36136 301 THR B CA 1
ATOM 4274 C C . THR B 1 145 ? 12.77444 85.39107 3.52417 1.000 78.69954 301 THR B C 1
ATOM 4275 O O . THR B 1 145 ? 12.69531 85.91103 4.64214 1.000 81.83318 301 THR B O 1
ATOM 4279 N N . VAL B 1 146 ? 13.92322 85.26550 2.86420 1.000 75.76483 302 VAL B N 1
ATOM 4280 C CA . VAL B 1 146 ? 15.18647 85.79077 3.36797 1.000 76.97190 302 VAL B CA 1
ATOM 4281 C C . VAL B 1 146 ? 15.52568 87.05164 2.58749 1.000 80.52489 302 VAL B C 1
ATOM 4282 O O . VAL B 1 146 ? 15.51163 87.04587 1.35097 1.000 79.90389 302 VAL B O 1
ATOM 4286 N N . LEU B 1 147 ? 15.83854 88.12641 3.30412 1.000 81.73690 303 LEU B N 1
ATOM 4287 C CA . LEU B 1 147 ? 16.18475 89.40542 2.70298 1.000 85.00212 303 LEU B CA 1
ATOM 4288 C C . LEU B 1 147 ? 17.69445 89.61140 2.73053 1.000 86.34675 303 LEU B C 1
ATOM 4289 O O . LEU B 1 147 ? 18.38280 89.18859 3.66199 1.000 85.79146 303 LEU B O 1
ATOM 4294 N N . LEU B 1 148 ? 18.20278 90.26057 1.68839 1.000 85.13359 304 LEU B N 1
ATOM 4295 C CA . LEU B 1 148 ? 19.63107 90.38661 1.42706 1.000 86.39745 304 LEU B CA 1
ATOM 4296 C C . LEU B 1 148 ? 19.99511 91.84801 1.21158 1.000 92.84964 304 LEU B C 1
ATOM 4297 O O . LEU B 1 148 ? 20.80772 92.18990 0.34712 1.000 94.18958 304 LEU B O 1
ATOM 4302 N N . ASP B 1 149 ? 19.40095 92.73818 2.01273 1.000 95.89186 305 ASP B N 1
ATOM 4303 C CA . ASP B 1 149 ? 19.40567 94.16348 1.70576 1.000 102.93987 305 ASP B CA 1
ATOM 4304 C C . ASP B 1 149 ? 20.11885 94.89877 2.83457 1.000 109.07778 305 ASP B C 1
ATOM 4305 O O . ASP B 1 149 ? 21.29797 94.65623 3.06624 1.000 107.44461 305 ASP B O 1
ATOM 4310 N N . HIS B 1 150 ? 19.42370 95.77656 3.54716 1.000 110.39429 306 HIS B N 1
ATOM 4311 C CA . HIS B 1 150 ? 20.03893 96.78468 4.40160 1.000 115.94819 306 HIS B CA 1
ATOM 4312 C C . HIS B 1 150 ? 19.49578 96.76137 5.83135 1.000 117.23622 306 HIS B C 1
ATOM 4313 O O . HIS B 1 150 ? 19.35486 97.80696 6.46912 1.000 121.96228 306 HIS B O 1
ATOM 4320 N N . SER B 1 155 ? 17.81483 91.35142 13.62721 1.000 121.78211 311 SER B N 1
ATOM 4321 C CA . SER B 1 155 ? 17.66370 90.22584 12.71360 1.000 116.43402 311 SER B CA 1
ATOM 4322 C C . SER B 1 155 ? 18.06205 90.59955 11.29062 1.000 113.57443 311 SER B C 1
ATOM 4323 O O . SER B 1 155 ? 17.20490 90.86523 10.44559 1.000 112.46162 311 SER B O 1
ATOM 4326 N N . GLN B 1 156 ? 19.36825 90.62931 11.03408 1.000 113.00337 312 GLN B N 1
ATOM 4327 C CA . GLN B 1 156 ? 19.89548 90.81074 9.68523 1.000 109.48983 312 GLN B CA 1
ATOM 4328 C C . GLN B 1 156 ? 20.04840 89.42594 9.06794 1.000 100.95400 312 GLN B C 1
ATOM 4329 O O . GLN B 1 156 ? 20.91842 88.64901 9.47689 1.000 98.29165 312 GLN B O 1
ATOM 4335 N N . ASP B 1 157 ? 19.20340 89.12771 8.07715 1.000 99.26209 313 ASP B N 1
ATOM 4336 C CA . ASP B 1 157 ? 18.86602 87.75722 7.70145 1.000 92.40756 313 ASP B CA 1
ATOM 4337 C C . ASP B 1 157 ? 20.06049 86.86675 7.39348 1.000 87.00881 313 ASP B C 1
ATOM 4338 O O . ASP B 1 157 ? 20.77185 87.07118 6.40360 1.000 85.04719 313 ASP B O 1
ATOM 4343 N N . GLY B 1 158 ? 20.28011 85.87807 8.25966 1.000 84.04755 314 GLY B N 1
ATOM 4344 C CA . GLY B 1 158 ? 21.26616 84.84792 8.04684 1.000 77.86117 314 GLY B CA 1
ATOM 4345 C C . GLY B 1 158 ? 20.57632 83.51028 7.84300 1.000 71.72679 314 GLY B C 1
ATOM 4346 O O . GLY B 1 158 ? 19.39539 83.33132 8.13184 1.000 72.71437 314 GLY B O 1
ATOM 4347 N N . ILE B 1 159 ? 21.34767 82.55942 7.33649 1.000 72.47276 315 ILE B N 1
ATOM 4348 C CA . ILE B 1 159 ? 20.85388 81.21631 7.07467 1.000 68.12264 315 ILE B CA 1
ATOM 4349 C C . ILE B 1 159 ? 21.66359 80.23693 7.90965 1.000 66.63326 315 ILE B C 1
ATOM 4350 O O . ILE B 1 159 ? 22.88182 80.38883 8.06146 1.000 68.07081 315 ILE B O 1
ATOM 4355 N N . LEU B 1 160 ? 20.97995 79.22744 8.44634 1.000 67.39368 316 LEU B N 1
ATOM 4356 C CA . LEU B 1 160 ? 21.60697 78.21671 9.29084 1.000 65.79410 316 LEU B CA 1
ATOM 4357 C C . LEU B 1 160 ? 22.12109 77.09069 8.40334 1.000 62.90767 316 LEU B C 1
ATOM 4358 O O . LEU B 1 160 ? 21.33769 76.28675 7.88890 1.000 60.45340 316 LEU B O 1
ATOM 4363 N N . VAL B 1 161 ? 23.43367 77.03669 8.22033 1.000 66.40536 317 VAL B N 1
ATOM 4364 C CA . VAL B 1 161 ? 24.05619 75.93949 7.49109 1.000 63.74565 317 VAL B CA 1
ATOM 4365 C C . VAL B 1 161 ? 24.19855 74.75642 8.43421 1.000 62.74444 317 VAL B C 1
ATOM 4366 O O . VAL B 1 161 ? 24.70608 74.89811 9.55247 1.000 64.76242 317 VAL B O 1
ATOM 4370 N N . VAL B 1 162 ? 23.75222 73.58683 7.98683 1.000 62.86718 318 VAL B N 1
ATOM 4371 C CA . VAL B 1 162 ? 23.77304 72.37647 8.79508 1.000 62.17633 318 VAL B CA 1
ATOM 4372 C C . VAL B 1 162 ? 24.34917 71.26310 7.93754 1.000 59.83334 318 VAL B C 1
ATOM 4373 O O . VAL B 1 162 ? 23.77846 70.91534 6.89657 1.000 58.46418 318 VAL B O 1
ATOM 4377 N N . THR B 1 163 ? 25.47766 70.71254 8.36862 1.000 62.13504 319 THR B N 1
ATOM 4378 C CA . THR B 1 163 ? 26.15768 69.64233 7.65908 1.000 61.81879 319 THR B CA 1
ATOM 4379 C C . THR B 1 163 ? 26.29381 68.44811 8.59203 1.000 62.57696 319 THR B C 1
ATOM 4380 O O . THR B 1 163 ? 26.62907 68.60677 9.76998 1.000 66.34003 319 THR B O 1
ATOM 4384 N N . LEU B 1 164 ? 26.03033 67.25433 8.06635 1.000 60.33873 320 LEU B N 1
ATOM 4385 C CA . LEU B 1 164 ? 26.01592 66.03923 8.86857 1.000 60.39574 320 LEU B CA 1
ATOM 4386 C C . LEU B 1 164 ? 26.83600 64.95986 8.18093 1.000 60.74390 320 LEU B C 1
ATOM 4387 O O . LEU B 1 164 ? 26.65251 64.70096 6.98709 1.000 60.00819 320 LEU B O 1
ATOM 4392 N N . GLY B 1 165 ? 27.73810 64.33334 8.93771 1.000 63.24242 321 GLY B N 1
ATOM 4393 C CA . GLY B 1 165 ? 28.56005 63.27238 8.39996 1.000 63.09766 321 GLY B CA 1
ATOM 4394 C C . GLY B 1 165 ? 27.82466 61.94958 8.30726 1.000 60.40090 321 GLY B C 1
ATOM 4395 O O . GLY B 1 165 ? 26.72672 61.77223 8.83417 1.000 59.01093 321 GLY B O 1
ATOM 4396 N N . ILE B 1 166 ? 28.45819 61.00303 7.61051 1.000 58.24219 322 ILE B N 1
ATOM 4397 C CA . ILE B 1 166 ? 27.84197 59.69567 7.40714 1.000 56.67047 322 ILE B CA 1
ATOM 4398 C C . ILE B 1 166 ? 27.82436 58.88186 8.69821 1.000 57.93568 322 ILE B C 1
ATOM 4399 O O . ILE B 1 166 ? 26.94120 58.03663 8.89160 1.000 56.99084 322 ILE B O 1
ATOM 4404 N N . PHE B 1 167 ? 28.77006 59.12448 9.60627 1.000 60.23149 323 PHE B N 1
ATOM 4405 C CA . PHE B 1 167 ? 28.88696 58.32019 10.81694 1.000 60.80509 323 PHE B CA 1
ATOM 4406 C C . PHE B 1 167 ? 29.50035 59.14604 11.93741 1.000 63.85691 323 PHE B C 1
ATOM 4407 O O . PHE B 1 167 ? 30.51677 59.81547 11.73016 1.000 65.98489 323 PHE B O 1
ATOM 4415 N N . GLY B 1 168 ? 28.88863 59.08077 13.12076 1.000 62.80276 324 GLY B N 1
ATOM 4416 C CA . GLY B 1 168 ? 29.42600 59.67074 14.33361 1.000 66.63529 324 GLY B CA 1
ATOM 4417 C C . GLY B 1 168 ? 29.67646 61.17026 14.24352 1.000 68.03294 324 GLY B C 1
ATOM 4418 O O . GLY B 1 168 ? 29.19756 61.86725 13.34680 1.000 66.80131 324 GLY B O 1
ATOM 4419 N N . ALA B 1 169 ? 30.44974 61.66304 15.20949 1.000 71.26310 325 ALA B N 1
ATOM 4420 C CA . ALA B 1 169 ? 30.84973 63.06437 15.24957 1.000 72.37301 325 ALA B CA 1
ATOM 4421 C C . ALA B 1 169 ? 32.15091 63.22505 14.47423 1.000 74.03358 325 ALA B C 1
ATOM 4422 O O . ALA B 1 169 ? 33.15290 62.57422 14.78836 1.000 76.74137 325 ALA B O 1
ATOM 4424 N N . THR B 1 170 ? 32.13385 64.08499 13.46819 1.000 73.82396 326 THR B N 1
ATOM 4425 C CA . THR B 1 170 ? 33.23965 64.23591 12.53819 1.000 75.62864 326 THR B CA 1
ATOM 4426 C C . THR B 1 170 ? 33.44653 65.71006 12.24875 1.000 77.37027 326 THR B C 1
ATOM 4427 O O . THR B 1 170 ? 32.53822 66.52553 12.45398 1.000 76.16453 326 THR B O 1
ATOM 4431 N N . PRO B 1 171 ? 34.63693 66.09321 11.77678 1.000 78.30135 327 PRO B N 1
ATOM 4432 C CA . PRO B 1 171 ? 34.80295 67.43942 11.20777 1.000 78.82168 327 PRO B CA 1
ATOM 4433 C C . PRO B 1 171 ? 33.82962 67.74204 10.08197 1.000 75.11798 327 PRO B C 1
ATOM 4434 O O . PRO B 1 171 ? 33.62936 68.91848 9.75637 1.000 74.84824 327 PRO B O 1
ATOM 4438 N N . MET B 1 172 ? 33.22122 66.71881 9.47516 1.000 77.51619 328 MET B N 1
ATOM 4439 C CA . MET B 1 172 ? 32.18133 66.95510 8.48071 1.000 74.91392 328 MET B CA 1
ATOM 4440 C C . MET B 1 172 ? 30.98136 67.67339 9.08304 1.000 73.36338 328 MET B C 1
ATOM 4441 O O . MET B 1 172 ? 30.26373 68.38322 8.37108 1.000 71.91170 328 MET B O 1
ATOM 4446 N N . ASP B 1 173 ? 30.75373 67.51287 10.38437 1.000 70.42732 329 ASP B N 1
ATOM 4447 C CA . ASP B 1 173 ? 29.57602 68.08897 11.01813 1.000 68.57100 329 ASP B CA 1
ATOM 4448 C C . ASP B 1 173 ? 29.73426 69.59553 11.18977 1.000 70.88555 329 ASP B C 1
ATOM 4449 O O . ASP B 1 173 ? 30.78306 70.07814 11.62748 1.000 74.38653 329 ASP B O 1
ATOM 4454 N N . HIS B 1 174 ? 28.68247 70.33762 10.84714 1.000 67.58750 330 HIS B N 1
ATOM 4455 C CA . HIS B 1 174 ? 28.66286 71.78664 10.98425 1.000 69.23480 330 HIS B CA 1
ATOM 4456 C C . HIS B 1 174 ? 27.27230 72.24043 11.39962 1.000 68.10626 330 HIS B C 1
ATOM 4457 O O . HIS B 1 174 ? 26.26915 71.75893 10.86569 1.000 65.53417 330 HIS B O 1
ATOM 4464 N N . ILE B 1 175 ? 27.22199 73.17716 12.34749 1.000 66.00805 331 ILE B N 1
ATOM 4465 C CA . ILE B 1 175 ? 25.99259 73.88230 12.69921 1.000 65.30971 331 ILE B CA 1
ATOM 4466 C C . ILE B 1 175 ? 26.33525 75.35257 12.90117 1.000 68.30581 331 ILE B C 1
ATOM 4467 O O . ILE B 1 175 ? 26.58457 75.79605 14.02792 1.000 71.56297 331 ILE B O 1
ATOM 4472 N N . GLU B 1 176 ? 26.35295 76.11549 11.81072 1.000 66.83274 332 GLU B N 1
ATOM 4473 C CA . GLU B 1 176 ? 26.77535 77.50763 11.82690 1.000 70.86117 332 GLU B CA 1
ATOM 4474 C C . GLU B 1 176 ? 25.72980 78.36338 11.12406 1.000 71.26482 332 GLU B C 1
ATOM 4475 O O . GLU B 1 176 ? 25.07689 77.91872 10.17616 1.000 68.56245 332 GLU B O 1
ATOM 4481 N N . LYS B 1 177 ? 25.56421 79.59364 11.60880 1.000 71.43933 333 LYS B N 1
ATOM 4482 C CA . LYS B 1 177 ? 24.62813 80.55825 11.03858 1.000 70.79993 333 LYS B CA 1
ATOM 4483 C C . LYS B 1 177 ? 25.42539 81.56586 10.21451 1.000 72.60601 333 LYS B C 1
ATOM 4484 O O . LYS B 1 177 ? 26.17541 82.37727 10.76853 1.000 76.54358 333 LYS B O 1
ATOM 4490 N N . VAL B 1 178 ? 25.26057 81.50732 8.89433 1.000 69.77104 334 VAL B N 1
ATOM 4491 C CA . VAL B 1 178 ? 26.08086 82.25043 7.94551 1.000 71.90755 334 VAL B CA 1
ATOM 4492 C C . VAL B 1 178 ? 25.25501 83.37510 7.32945 1.000 73.28035 334 VAL B C 1
ATOM 4493 O O . VAL B 1 178 ? 24.04480 83.24500 7.11921 1.000 72.41452 334 VAL B O 1
ATOM 4497 N N . ILE B 1 179 ? 25.92317 84.48606 7.03281 1.000 72.31692 335 ILE B N 1
ATOM 4498 C CA . ILE B 1 179 ? 25.31094 85.60342 6.32039 1.000 74.27756 335 ILE B CA 1
ATOM 4499 C C . ILE B 1 179 ? 25.61196 85.42338 4.82678 1.000 71.92354 335 ILE B C 1
ATOM 4500 O O . ILE B 1 179 ? 26.79223 85.36717 4.45090 1.000 72.20594 335 ILE B O 1
ATOM 4505 N N . PRO B 1 180 ? 24.59709 85.31219 3.97615 1.000 69.40686 336 PRO B N 1
ATOM 4506 C CA . PRO B 1 180 ? 24.85198 84.96153 2.57214 1.000 67.26710 336 PRO B CA 1
ATOM 4507 C C . PRO B 1 180 ? 25.54240 86.08457 1.81528 1.000 70.22156 336 PRO B C 1
ATOM 4508 O O . PRO B 1 180 ? 25.28928 87.26911 2.04784 1.000 73.48570 336 PRO B O 1
ATOM 4512 N N . VAL B 1 181 ? 26.42514 85.69432 0.90221 1.000 67.70214 337 VAL B N 1
ATOM 4513 C CA . VAL B 1 181 ? 27.09828 86.61779 -0.00310 1.000 69.88898 337 VAL B CA 1
ATOM 4514 C C . VAL B 1 181 ? 26.38068 86.51706 -1.34461 1.000 68.60657 337 VAL B C 1
ATOM 4515 O O . VAL B 1 181 ? 26.58390 85.56666 -2.10477 1.000 66.49444 337 VAL B O 1
ATOM 4519 N N . ALA B 1 182 ? 25.52742 87.49096 -1.63499 1.000 68.82560 338 ALA B N 1
ATOM 4520 C CA . ALA B 1 182 ? 24.71722 87.49472 -2.84293 1.000 68.77727 338 ALA B CA 1
ATOM 4521 C C . ALA B 1 182 ? 25.23961 88.51847 -3.84320 1.000 73.04021 338 ALA B C 1
ATOM 4522 O O . ALA B 1 182 ? 26.05855 89.38601 -3.52520 1.000 75.17033 338 ALA B O 1
ATOM 4524 N N . HIS B 1 183 ? 24.74365 88.40103 -5.07189 1.000 74.16013 339 HIS B N 1
ATOM 4525 C CA . HIS B 1 183 ? 25.13353 89.32047 -6.12400 1.000 78.36626 339 HIS B CA 1
ATOM 4526 C C . HIS B 1 183 ? 24.46762 90.67681 -5.89713 1.000 82.07743 339 HIS B C 1
ATOM 4527 O O . HIS B 1 183 ? 23.33138 90.74719 -5.42253 1.000 81.10871 339 HIS B O 1
ATOM 4534 N N . PRO B 1 184 ? 25.15585 91.76998 -6.22215 1.000 80.31306 340 PRO B N 1
ATOM 4535 C CA . PRO B 1 184 ? 24.52724 93.09036 -6.10754 1.000 83.17334 340 PRO B CA 1
ATOM 4536 C C . PRO B 1 184 ? 23.77911 93.48517 -7.37139 1.000 85.55691 340 PRO B C 1
ATOM 4537 O O . PRO B 1 184 ? 24.38384 93.66321 -8.43310 1.000 87.77931 340 PRO B O 1
ATOM 4541 N N . SER B 1 185 ? 22.46099 93.62498 -7.26297 1.000 86.11855 341 SER B N 1
ATOM 4542 C CA . SER B 1 185 ? 21.77648 93.45932 -5.98640 1.000 84.80230 341 SER B CA 1
ATOM 4543 C C . SER B 1 185 ? 20.54647 92.56326 -6.07457 1.000 82.42780 341 SER B C 1
ATOM 4544 O O . SER B 1 185 ? 19.59444 92.86059 -6.79600 1.000 83.22873 341 SER B O 1
ATOM 4547 N N . MET B 1 186 ? 20.57649 91.46215 -5.33134 1.000 82.34170 342 MET B N 1
ATOM 4548 C CA . MET B 1 186 ? 19.37710 90.69102 -5.04765 1.000 79.47106 342 MET B CA 1
ATOM 4549 C C . MET B 1 186 ? 18.73621 91.19998 -3.76360 1.000 82.49820 342 MET B C 1
ATOM 4550 O O . MET B 1 186 ? 19.41881 91.67593 -2.85229 1.000 84.40857 342 MET B O 1
ATOM 4555 N N . GLU B 1 187 ? 17.41189 91.09291 -3.69447 1.000 83.22979 343 GLU B N 1
ATOM 4556 C CA . GLU B 1 187 ? 16.67019 91.54623 -2.52608 1.000 85.85044 343 GLU B CA 1
ATOM 4557 C C . GLU B 1 187 ? 16.17417 90.40641 -1.65115 1.000 82.31765 343 GLU B C 1
ATOM 4558 O O . GLU B 1 187 ? 16.38914 90.42725 -0.43610 1.000 83.79048 343 GLU B O 1
ATOM 4564 N N . LYS B 1 188 ? 15.51265 89.40665 -2.22872 1.000 80.80977 344 LYS B N 1
ATOM 4565 C CA . LYS B 1 188 ? 14.92237 88.34047 -1.43482 1.000 77.77655 344 LYS B CA 1
ATOM 4566 C C . LYS B 1 188 ? 15.15076 86.99351 -2.10451 1.000 73.02908 344 LYS B C 1
ATOM 4567 O O . LYS B 1 188 ? 15.41296 86.90411 -3.30664 1.000 72.55382 344 LYS B O 1
ATOM 4573 N N . ILE B 1 189 ? 15.03433 85.94037 -1.29564 1.000 73.48050 345 ILE B N 1
ATOM 4574 C CA . ILE B 1 189 ? 14.86769 84.57355 -1.77180 1.000 69.24566 345 ILE B CA 1
ATOM 4575 C C . ILE B 1 189 ? 13.78714 83.92630 -0.91634 1.000 68.82100 345 ILE B C 1
ATOM 4576 O O . ILE B 1 189 ? 13.55115 84.33078 0.22591 1.000 70.93470 345 ILE B O 1
ATOM 4581 N N . HIS B 1 190 ? 13.12352 82.91754 -1.47292 1.000 70.77955 346 HIS B N 1
ATOM 4582 C CA . HIS B 1 190 ? 11.98607 82.27359 -0.81788 1.000 70.92931 346 HIS B CA 1
ATOM 4583 C C . HIS B 1 190 ? 12.30355 80.79039 -0.65151 1.000 67.86477 346 HIS B C 1
ATOM 4584 O O . HIS B 1 190 ? 12.20650 80.01647 -1.60996 1.000 65.99768 346 HIS B O 1
ATOM 4591 N N . ILE B 1 191 ? 12.68957 80.39859 0.56083 1.000 71.04265 347 ILE B N 1
ATOM 4592 C CA . ILE B 1 191 ? 13.08700 79.02705 0.85899 1.000 67.25398 347 ILE B CA 1
ATOM 4593 C C . ILE B 1 191 ? 11.88989 78.27606 1.42624 1.000 67.59253 347 ILE B C 1
ATOM 4594 O O . ILE B 1 191 ? 11.39905 78.60297 2.51222 1.000 69.09071 347 ILE B O 1
ATOM 4599 N N . THR B 1 192 ? 11.43508 77.25388 0.70356 1.000 68.33090 348 THR B N 1
ATOM 4600 C CA . THR B 1 192 ? 10.39136 76.35760 1.18664 1.000 68.21611 348 THR B CA 1
ATOM 4601 C C . THR B 1 192 ? 10.86805 74.91180 1.11143 1.000 64.92849 348 THR B C 1
ATOM 4602 O O . THR B 1 192 ? 11.71399 74.48816 1.90605 1.000 63.01730 348 THR B O 1
ATOM 4606 N N . ASN B 1 193 ? 10.33109 74.14765 0.16282 1.000 63.77475 349 ASN B N 1
ATOM 4607 C CA . ASN B 1 193 ? 10.71946 72.75693 -0.04523 1.000 61.02712 349 ASN B CA 1
ATOM 4608 C C . ASN B 1 193 ? 11.64099 72.69850 -1.25841 1.000 58.87809 349 ASN B C 1
ATOM 4609 O O . ASN B 1 193 ? 11.19564 72.89530 -2.39347 1.000 60.31969 349 ASN B O 1
ATOM 4614 N N . HIS B 1 194 ? 12.92344 72.42922 -1.02019 1.000 58.94696 350 HIS B N 1
ATOM 4615 C CA . HIS B 1 194 ? 13.92740 72.44209 -2.07950 1.000 57.76831 350 HIS B CA 1
ATOM 4616 C C . HIS B 1 194 ? 14.90947 71.30417 -1.85839 1.000 54.36909 350 HIS B C 1
ATOM 4617 O O . HIS B 1 194 ? 15.60804 71.27472 -0.84038 1.000 53.62373 350 HIS B O 1
ATOM 4624 N N . ARG B 1 195 ? 14.95597 70.37031 -2.80513 1.000 53.96824 351 ARG B N 1
ATOM 4625 C CA . ARG B 1 195 ? 16.00351 69.36017 -2.84618 1.000 52.16245 351 ARG B CA 1
ATOM 4626 C C . ARG B 1 195 ? 17.16232 69.84154 -3.70828 1.000 52.42613 351 ARG B C 1
ATOM 4627 O O . ARG B 1 195 ? 16.95717 70.29317 -4.83921 1.000 54.93623 351 ARG B O 1
ATOM 4635 N N . GLY B 1 196 ? 18.37428 69.74490 -3.16944 1.000 50.92581 352 GLY B N 1
ATOM 4636 C CA . GLY B 1 196 ? 19.57404 69.98731 -3.94459 1.000 51.83146 352 GLY B CA 1
ATOM 4637 C C . GLY B 1 196 ? 20.43275 68.74235 -4.01181 1.000 50.96484 352 GLY B C 1
ATOM 4638 O O . GLY B 1 196 ? 19.94200 67.64034 -3.74994 1.000 50.74526 352 GLY B O 1
ATOM 4639 N N . PHE B 1 197 ? 21.70963 68.89117 -4.35556 1.000 50.87509 353 PHE B N 1
ATOM 4640 C CA . PHE B 1 197 ? 22.63194 67.76622 -4.31310 1.000 51.14851 353 PHE B CA 1
ATOM 4641 C C . PHE B 1 197 ? 24.04796 68.28945 -4.11972 1.000 52.23601 353 PHE B C 1
ATOM 4642 O O . PHE B 1 197 ? 24.32135 69.48293 -4.27169 1.000 53.53620 353 PHE B O 1
ATOM 4650 N N . ILE B 1 198 ? 24.94931 67.37141 -3.78052 1.000 52.17252 354 ILE B N 1
ATOM 4651 C CA . ILE B 1 198 ? 26.34339 67.68302 -3.48698 1.000 54.10236 354 ILE B CA 1
ATOM 4652 C C . ILE B 1 198 ? 27.20606 67.02127 -4.55144 1.000 55.95173 354 ILE B C 1
ATOM 4653 O O . ILE B 1 198 ? 27.15239 65.79850 -4.73286 1.000 56.59256 354 ILE B O 1
ATOM 4658 N N . LYS B 1 199 ? 27.99951 67.82638 -5.25362 1.000 57.30530 355 LYS B N 1
ATOM 4659 C CA . LYS B 1 199 ? 28.91654 67.31643 -6.26089 1.000 59.32101 355 LYS B CA 1
ATOM 4660 C C . LYS B 1 199 ? 30.17042 68.17633 -6.26401 1.000 61.58345 355 LYS B C 1
ATOM 4661 O O . LYS B 1 199 ? 30.08827 69.40091 -6.13336 1.000 61.85314 355 LYS B O 1
ATOM 4667 N N . ASP B 1 200 ? 31.32465 67.52392 -6.42183 1.000 62.23369 356 ASP B N 1
ATOM 4668 C CA . ASP B 1 200 ? 32.62545 68.19626 -6.40458 1.000 64.93155 356 ASP B CA 1
ATOM 4669 C C . ASP B 1 200 ? 32.79807 69.04369 -5.14575 1.000 64.93845 356 ASP B C 1
ATOM 4670 O O . ASP B 1 200 ? 33.28539 70.17566 -5.19430 1.000 66.61944 356 ASP B O 1
ATOM 4675 N N . SER B 1 201 ? 32.38519 68.48297 -4.00594 1.000 64.21921 357 SER B N 1
ATOM 4676 C CA . SER B 1 201 ? 32.47136 69.14697 -2.70301 1.000 64.61040 357 SER B CA 1
ATOM 4677 C C . SER B 1 201 ? 31.73193 70.48126 -2.69337 1.000 64.74337 357 SER B C 1
ATOM 4678 O O . SER B 1 201 ? 32.14618 71.42955 -2.02172 1.000 67.54481 357 SER B O 1
ATOM 4681 N N . ILE B 1 202 ? 30.63221 70.56469 -3.43704 1.000 62.56605 358 ILE B N 1
ATOM 4682 C CA . ILE B 1 202 ? 29.80069 71.76141 -3.48171 1.000 62.41202 358 ILE B CA 1
ATOM 4683 C C . ILE B 1 202 ? 28.34057 71.34169 -3.41876 1.000 59.45480 358 ILE B C 1
ATOM 4684 O O . ILE B 1 202 ? 27.88858 70.52573 -4.22908 1.000 58.10261 358 ILE B O 1
ATOM 4689 N N . ALA B 1 203 ? 27.60467 71.89799 -2.46172 1.000 60.32556 359 ALA B N 1
ATOM 4690 C CA . ALA B 1 203 ? 26.17222 71.66865 -2.34243 1.000 58.30781 359 ALA B CA 1
ATOM 4691 C C . ALA B 1 203 ? 25.43264 72.81435 -3.01978 1.000 59.07478 359 ALA B C 1
ATOM 4692 O O . ALA B 1 203 ? 25.71639 73.98623 -2.75097 1.000 60.78246 359 ALA B O 1
ATOM 4694 N N . THR B 1 204 ? 24.48438 72.47687 -3.89010 1.000 56.59009 360 THR B N 1
ATOM 4695 C CA . THR B 1 204 ? 23.77523 73.47093 -4.68167 1.000 57.04625 360 THR B CA 1
ATOM 4696 C C . THR B 1 204 ? 22.27237 73.29705 -4.52907 1.000 55.53477 360 THR B C 1
ATOM 4697 O O . THR B 1 204 ? 21.75729 72.17706 -4.59101 1.000 54.13462 360 THR B O 1
ATOM 4701 N N . TRP B 1 205 ? 21.57594 74.41598 -4.34152 1.000 54.56169 361 TRP B N 1
ATOM 4702 C CA . TRP B 1 205 ? 20.12275 74.45076 -4.31322 1.000 54.07390 361 TRP B CA 1
ATOM 4703 C C . TRP B 1 205 ? 19.63045 75.52147 -5.27554 1.000 56.15300 361 TRP B C 1
ATOM 4704 O O . TRP B 1 205 ? 20.38901 76.38990 -5.71292 1.000 57.62554 361 TRP B O 1
ATOM 4715 N N . MET B 1 206 ? 18.34481 75.44339 -5.60914 1.000 54.24559 362 MET B N 1
ATOM 4716 C CA . MET B 1 206 ? 17.69191 76.43202 -6.45544 1.000 56.64923 362 MET B CA 1
ATOM 4717 C C . MET B 1 206 ? 16.42391 76.90647 -5.76375 1.000 58.54447 362 MET B C 1
ATOM 4718 O O . MET B 1 206 ? 15.62554 76.08812 -5.29688 1.000 58.09051 362 MET B O 1
ATOM 4723 N N . VAL B 1 207 ? 16.23884 78.22174 -5.70384 1.000 57.05712 363 VAL B N 1
ATOM 4724 C CA . VAL B 1 207 ? 15.11000 78.81886 -4.99026 1.000 59.14165 363 VAL B CA 1
ATOM 4725 C C . VAL B 1 207 ? 14.57923 80.00134 -5.78469 1.000 62.04612 363 VAL B C 1
ATOM 4726 O O . VAL B 1 207 ? 15.29208 80.59465 -6.60530 1.000 62.09730 363 VAL B O 1
ATOM 4730 N N . PRO B 1 208 ? 13.31681 80.36731 -5.55748 1.000 60.35839 364 PRO B N 1
ATOM 4731 C CA . PRO B 1 208 ? 12.79018 81.60398 -6.15136 1.000 63.90401 364 PRO B CA 1
ATOM 4732 C C . PRO B 1 208 ? 13.48859 82.82003 -5.56106 1.000 66.18533 364 PRO B C 1
ATOM 4733 O O . PRO B 1 208 ? 13.65618 82.92634 -4.34410 1.000 66.99326 364 PRO B O 1
ATOM 4737 N N . ALA B 1 209 ? 13.88876 83.74101 -6.43162 1.000 65.12897 365 ALA B N 1
ATOM 4738 C CA . ALA B 1 209 ? 14.62218 84.93211 -6.03362 1.000 67.59145 365 ALA B CA 1
ATOM 4739 C C . ALA B 1 209 ? 13.89440 86.18437 -6.50523 1.000 72.03631 365 ALA B C 1
ATOM 4740 O O . ALA B 1 209 ? 12.91897 86.12473 -7.25750 1.000 73.86465 365 ALA B O 1
ATOM 4742 N N . LEU B 1 210 ? 14.39670 87.33078 -6.05135 1.000 71.00686 366 LEU B N 1
ATOM 4743 C CA . LEU B 1 210 ? 13.86843 88.63754 -6.41983 1.000 76.11274 366 LEU B CA 1
ATOM 4744 C C . LEU B 1 210 ? 15.03720 89.59892 -6.56808 1.000 79.42775 366 LEU B C 1
ATOM 4745 O O . LEU B 1 210 ? 15.89210 89.67452 -5.68018 1.000 78.18414 366 LEU B O 1
ATOM 4750 N N . ALA B 1 211 ? 15.07142 90.33344 -7.68032 1.000 81.10415 367 ALA B N 1
ATOM 4751 C CA . ALA B 1 211 ? 16.20084 91.20453 -7.97600 1.000 83.51560 367 ALA B CA 1
ATOM 4752 C C . ALA B 1 211 ? 15.72046 92.44065 -8.72356 1.000 89.67456 367 ALA B C 1
ATOM 4753 O O . ALA B 1 211 ? 14.63607 92.45509 -9.31120 1.000 90.70338 367 ALA B O 1
ATOM 4755 N N . SER B 1 212 ? 16.54761 93.49027 -8.68007 1.000 90.03761 368 SER B N 1
ATOM 4756 C CA . SER B 1 212 ? 16.23044 94.74640 -9.35541 1.000 94.63237 368 SER B CA 1
ATOM 4757 C C . SER B 1 212 ? 16.58634 94.71575 -10.84121 1.000 95.67513 368 SER B C 1
ATOM 4758 O O . SER B 1 212 ? 15.85335 95.26905 -11.67002 1.000 98.00011 368 SER B O 1
ATOM 4761 N N . ASP B 1 213 ? 17.69828 94.07112 -11.19143 1.000 99.36498 369 ASP B N 1
ATOM 4762 C CA . ASP B 1 213 ? 18.30193 94.21675 -12.51182 1.000 101.87705 369 ASP B CA 1
ATOM 4763 C C . ASP B 1 213 ? 17.49112 93.53051 -13.60957 1.000 101.82472 369 ASP B C 1
ATOM 4764 O O . ASP B 1 213 ? 16.83722 92.50692 -13.38926 1.000 97.67744 369 ASP B O 1
ATOM 4766 N N . LYS B 1 214 ? 17.54833 94.12507 -14.80628 1.000 107.72699 370 LYS B N 1
ATOM 4767 C CA . LYS B 1 214 ? 17.12841 93.49155 -16.06181 1.000 108.45284 370 LYS B CA 1
ATOM 4768 C C . LYS B 1 214 ? 15.72489 92.90112 -15.96672 1.000 107.08009 370 LYS B C 1
ATOM 4769 O O . LYS B 1 214 ? 15.46065 91.78029 -16.40985 1.000 104.16028 370 LYS B O 1
ATOM 4775 N N . GLN B 1 215 ? 14.81500 93.68355 -15.39206 1.000 105.13215 371 GLN B N 1
ATOM 4776 C CA . GLN B 1 215 ? 13.42322 93.28219 -15.22825 1.000 105.30066 371 GLN B CA 1
ATOM 4777 C C . GLN B 1 215 ? 12.60604 93.51557 -16.49532 1.000 110.45859 371 GLN B C 1
ATOM 4778 O O . GLN B 1 215 ? 11.73632 92.70475 -16.83142 1.000 110.28812 371 GLN B O 1
ATOM 4780 N N . GLU B 1 216 ? 12.88120 94.61472 -17.20551 1.000 106.04158 372 GLU B N 1
ATOM 4781 C CA . GLU B 1 216 ? 12.07102 95.01844 -18.35239 1.000 110.08555 372 GLU B CA 1
ATOM 4782 C C . GLU B 1 216 ? 11.99190 93.94205 -19.42971 1.000 108.84877 372 GLU B C 1
ATOM 4783 O O . GLU B 1 216 ? 10.97793 93.85059 -20.13175 1.000 111.31026 372 GLU B O 1
ATOM 4785 N N . GLU B 1 217 ? 13.05085 93.15066 -19.61366 1.000 108.08015 373 GLU B N 1
ATOM 4786 C CA . GLU B 1 217 ? 13.02161 92.13440 -20.66432 1.000 107.96265 373 GLU B CA 1
ATOM 4787 C C . GLU B 1 217 ? 11.88789 91.13165 -20.45615 1.000 107.68525 373 GLU B C 1
ATOM 4788 O O . GLU B 1 217 ? 11.20151 90.75353 -21.41431 1.000 110.18067 373 GLU B O 1
ATOM 4790 N N . GLN B 1 218 ? 11.66796 90.68891 -19.21572 1.000 104.66977 374 GLN B N 1
ATOM 4791 C CA . GLN B 1 218 ? 10.63318 89.68252 -18.99698 1.000 103.88636 374 GLN B CA 1
ATOM 4792 C C . GLN B 1 218 ? 9.23696 90.27118 -18.84267 1.000 109.51269 374 GLN B C 1
ATOM 4793 O O . GLN B 1 218 ? 8.25783 89.56875 -19.11121 1.000 111.29521 374 GLN B O 1
ATOM 4799 N N . LYS B 1 219 ? 9.10264 91.52927 -18.40935 1.000 105.12235 375 LYS B N 1
ATOM 4800 C CA . LYS B 1 219 ? 7.77988 92.14149 -18.48092 1.000 109.55902 375 LYS B CA 1
ATOM 4801 C C . LYS B 1 219 ? 7.32838 92.28214 -19.92667 1.000 113.93481 375 LYS B C 1
ATOM 4802 O O . LYS B 1 219 ? 6.12985 92.18928 -20.21563 1.000 116.99206 375 LYS B O 1
ATOM 4808 N N . GLY B 1 220 ? 8.26931 92.50265 -20.84711 1.000 110.10293 376 GLY B N 1
ATOM 4809 C CA . GLY B 1 220 ? 7.90323 92.61488 -22.24924 1.000 114.49991 376 GLY B CA 1
ATOM 4810 C C . GLY B 1 220 ? 7.52250 91.27952 -22.85832 1.000 114.08316 376 GLY B C 1
ATOM 4811 O O . GLY B 1 220 ? 6.55788 91.18803 -23.62246 1.000 117.85241 376 GLY B O 1
ATOM 4812 N N . CYS B 1 221 ? 8.27453 90.22540 -22.53332 1.000 112.26963 377 CYS B N 1
ATOM 4813 C CA . CYS B 1 221 ? 7.91493 88.89698 -23.01650 1.000 111.51838 377 CYS B CA 1
ATOM 4814 C C . CYS B 1 221 ? 6.61532 88.42187 -22.38088 1.000 112.92366 377 CYS B C 1
ATOM 4815 O O . CYS B 1 221 ? 5.80498 87.75464 -23.03389 1.000 115.34351 377 CYS B O 1
ATOM 4818 N N . LEU B 1 222 ? 6.40095 88.75641 -21.10576 1.000 110.48892 378 LEU B N 1
ATOM 4819 C CA . LEU B 1 222 ? 5.18895 88.32664 -20.41762 1.000 111.69632 378 LEU B CA 1
ATOM 4820 C C . LEU B 1 222 ? 3.95087 89.01174 -20.98289 1.000 118.09922 378 LEU B C 1
ATOM 4821 O O . LEU B 1 222 ? 2.91771 88.36559 -21.19450 1.000 120.47253 378 LEU B O 1
ATOM 4826 N N . GLU B 1 223 ? 4.03361 90.32257 -21.22855 1.000 112.23851 379 GLU B N 1
ATOM 4827 C CA . GLU B 1 223 ? 2.89193 91.05078 -21.77483 1.000 118.90785 379 GLU B CA 1
ATOM 4828 C C . GLU B 1 223 ? 2.62692 90.67049 -23.22418 1.000 122.02704 379 GLU B C 1
ATOM 4829 O O . GLU B 1 223 ? 1.47493 90.69367 -23.67224 1.000 127.26975 379 GLU B O 1
ATOM 4831 N N . SER B 1 224 ? 3.67398 90.31879 -23.96446 1.000 118.97538 380 SER B N 1
ATOM 4832 C CA . SER B 1 224 ? 3.54758 89.83557 -25.33186 1.000 120.93548 380 SER B CA 1
ATOM 4833 C C . SER B 1 224 ? 3.03709 88.40235 -25.41910 1.000 118.98727 380 SER B C 1
ATOM 4834 O O . SER B 1 224 ? 2.80635 87.91654 -26.53041 1.000 121.38114 380 SER B O 1
ATOM 4837 N N . ALA B 1 225 ? 2.85295 87.71090 -24.29454 1.000 118.11589 381 ALA B N 1
ATOM 4838 C CA . ALA B 1 225 ? 2.35085 86.34375 -24.35974 1.000 117.31276 381 ALA B CA 1
ATOM 4839 C C . ALA B 1 225 ? 0.83150 86.27099 -24.38402 1.000 122.97977 381 ALA B C 1
ATOM 4840 O O . ALA B 1 225 ? 0.26267 85.42283 -25.08036 1.000 124.32111 381 ALA B O 1
ATOM 4842 N N . CYS B 1 226 ? 0.16939 87.13545 -23.62740 1.000 119.38045 382 CYS B N 1
ATOM 4843 C CA . CYS B 1 226 ? -1.28026 87.24205 -23.60304 1.000 124.01031 382 CYS B CA 1
ATOM 4844 C C . CYS B 1 226 ? -1.81391 88.28034 -24.57238 1.000 129.59986 382 CYS B C 1
ATOM 4845 O O . CYS B 1 226 ? -3.01159 88.58058 -24.54276 1.000 133.17546 382 CYS B O 1
ATOM 4848 N N . GLN B 1 227 ? -0.96237 88.82070 -25.43705 1.000 124.91434 383 GLN B N 1
ATOM 4849 C CA . GLN B 1 227 ? -1.42697 89.77666 -26.42649 1.000 130.58534 383 GLN B CA 1
ATOM 4850 C C . GLN B 1 227 ? -2.25446 89.10589 -27.51769 1.000 134.13512 383 GLN B C 1
ATOM 4851 O O . GLN B 1 227 ? -2.93446 89.80260 -28.27977 1.000 138.65007 383 GLN B O 1
ATOM 4857 N N . ARG B 1 228 ? -2.26752 87.77038 -27.56605 1.000 129.92859 384 ARG B N 1
ATOM 4858 C CA . ARG B 1 228 ? -3.13691 87.03229 -28.46969 1.000 132.90574 384 ARG B CA 1
ATOM 4859 C C . ARG B 1 228 ? -4.14576 86.13699 -27.76351 1.000 132.74489 384 ARG B C 1
ATOM 4860 O O . ARG B 1 228 ? -5.10501 85.69923 -28.40719 1.000 137.44934 384 ARG B O 1
ATOM 4868 N N . LYS B 1 229 ? -3.96571 85.85631 -26.47290 1.000 130.02262 385 LYS B N 1
ATOM 4869 C CA . LYS B 1 229 ? -4.81907 84.91019 -25.76222 1.000 130.37408 385 LYS B CA 1
ATOM 4870 C C . LYS B 1 229 ? -4.72236 85.17419 -24.26834 1.000 127.44512 385 LYS B C 1
ATOM 4871 O O . LYS B 1 229 ? -3.61911 85.22402 -23.72040 1.000 122.86092 385 LYS B O 1
ATOM 4877 N N . THR B 1 230 ? -5.86980 85.31932 -23.61144 1.000 127.31090 386 THR B N 1
ATOM 4878 C CA . THR B 1 230 ? -5.88355 85.65441 -22.19382 1.000 125.96927 386 THR B CA 1
ATOM 4879 C C . THR B 1 230 ? -5.52668 84.44118 -21.33897 1.000 120.76129 386 THR B C 1
ATOM 4880 O O . THR B 1 230 ? -5.98975 83.32367 -21.58930 1.000 120.50346 386 THR B O 1
ATOM 4884 N N . TYR B 1 231 ? -4.64090 84.65979 -20.37155 1.000 124.15592 387 TYR B N 1
ATOM 4885 C CA . TYR B 1 231 ? -4.25576 83.70001 -19.35445 1.000 119.19285 387 TYR B CA 1
ATOM 4886 C C . TYR B 1 231 ? -4.46951 84.30699 -17.97199 1.000 118.30404 387 TYR B C 1
ATOM 4887 O O . TYR B 1 231 ? -4.39445 85.52967 -17.81297 1.000 119.56753 387 TYR B O 1
ATOM 4896 N N . PRO B 1 232 ? -4.73925 83.48464 -16.94871 1.000 119.97470 388 PRO B N 1
ATOM 4897 C CA . PRO B 1 232 ? -5.00900 84.03243 -15.60918 1.000 121.12688 388 PRO B CA 1
ATOM 4898 C C . PRO B 1 232 ? -3.75897 84.60859 -14.95852 1.000 116.61051 388 PRO B C 1
ATOM 4899 O O . PRO B 1 232 ? -3.56073 84.49880 -13.74374 1.000 115.00206 388 PRO B O 1
ATOM 4903 N N . MET B 1 233 ? -2.91536 85.23565 -15.77658 1.000 118.52490 389 MET B N 1
ATOM 4904 C CA . MET B 1 233 ? -1.59133 85.68681 -15.37642 1.000 114.11377 389 MET B CA 1
ATOM 4905 C C . MET B 1 233 ? -1.33909 87.14228 -15.75376 1.000 116.30694 389 MET B C 1
ATOM 4906 O O . MET B 1 233 ? -0.56043 87.82829 -15.08721 1.000 113.74362 389 MET B O 1
ATOM 4911 N N . CYS B 1 234 ? -2.00879 87.62962 -16.79547 1.000 112.44203 390 CYS B N 1
ATOM 4912 C CA . CYS B 1 234 ? -1.81600 88.98846 -17.29056 1.000 115.43980 390 CYS B CA 1
ATOM 4913 C C . CYS B 1 234 ? -2.72774 90.01822 -16.64207 1.000 119.04942 390 CYS B C 1
ATOM 4914 O O . CYS B 1 234 ? -2.58150 91.21488 -16.91678 1.000 122.11472 390 CYS B O 1
ATOM 4917 N N . ASN B 1 235 ? -3.67045 89.58705 -15.81560 1.000 115.02449 391 ASN B N 1
ATOM 4918 C CA . ASN B 1 235 ? -4.36682 90.50347 -14.92970 1.000 117.98050 391 ASN B CA 1
ATOM 4919 C C . ASN B 1 235 ? -3.69701 90.55174 -13.56873 1.000 113.97267 391 ASN B C 1
ATOM 4920 O O . ASN B 1 235 ? -4.02079 91.42745 -12.75865 1.000 115.05055 391 ASN B O 1
ATOM 4925 N N . GLN B 1 236 ? -2.79021 89.60941 -13.30863 1.000 115.59573 392 GLN B N 1
ATOM 4926 C CA . GLN B 1 236 ? -2.03933 89.56089 -12.06389 1.000 110.38370 392 GLN B CA 1
ATOM 4927 C C . GLN B 1 236 ? -1.21720 90.82700 -11.88405 1.000 108.18886 392 GLN B C 1
ATOM 4928 O O . GLN B 1 236 ? -0.31631 91.11674 -12.67906 1.000 105.69043 392 GLN B O 1
ATOM 4934 N N . THR B 1 237 ? -1.53386 91.58304 -10.84132 1.000 108.95514 393 THR B N 1
ATOM 4935 C CA . THR B 1 237 ? -0.70628 92.69524 -10.41075 1.000 107.29620 393 THR B CA 1
ATOM 4936 C C . THR B 1 237 ? 0.25979 92.29158 -9.30428 1.000 101.51511 393 THR B C 1
ATOM 4937 O O . THR B 1 237 ? 1.10567 93.09949 -8.91191 1.000 99.49212 393 THR B O 1
ATOM 4941 N N . SER B 1 238 ? 0.14677 91.06458 -8.79455 1.000 104.24075 394 SER B N 1
ATOM 4942 C CA . SER B 1 238 ? 0.96929 90.57915 -7.68823 1.000 99.74401 394 SER B CA 1
ATOM 4943 C C . SER B 1 238 ? 1.37252 89.13756 -7.97082 1.000 95.56090 394 SER B C 1
ATOM 4944 O O . SER B 1 238 ? 0.51811 88.24511 -7.97676 1.000 96.92150 394 SER B O 1
ATOM 4947 N N . TRP B 1 239 ? 2.66120 88.90638 -8.21046 1.000 95.98829 395 TRP B N 1
ATOM 4948 C CA . TRP B 1 239 ? 3.12932 87.54512 -8.41146 1.000 92.36621 395 TRP B CA 1
ATOM 4949 C C . TRP B 1 239 ? 3.41516 86.87282 -7.07031 1.000 88.14767 395 TRP B C 1
ATOM 4950 O O . TRP B 1 239 ? 3.57056 87.52511 -6.03491 1.000 88.15141 395 TRP B O 1
ATOM 4961 N N . GLU B 1 240 ? 3.48061 85.53235 -7.10264 1.000 90.08480 396 GLU B N 1
ATOM 4962 C CA . GLU B 1 240 ? 3.23791 84.75169 -5.89757 1.000 87.60246 396 GLU B CA 1
ATOM 4963 C C . GLU B 1 240 ? 4.28687 84.95333 -4.80194 1.000 85.94152 396 GLU B C 1
ATOM 4964 O O . GLU B 1 240 ? 3.93926 85.45801 -3.72422 1.000 87.92174 396 GLU B O 1
ATOM 4970 N N . PRO B 1 241 ? 5.56158 84.58796 -5.00659 1.000 84.91576 397 PRO B N 1
ATOM 4971 C CA . PRO B 1 241 ? 6.44993 84.40428 -3.84013 1.000 81.39719 397 PRO B CA 1
ATOM 4972 C C . PRO B 1 241 ? 6.67684 85.65357 -3.00664 1.000 82.68143 397 PRO B C 1
ATOM 4973 O O . PRO B 1 241 ? 6.67192 85.56348 -1.77290 1.000 83.11004 397 PRO B O 1
ATOM 4977 N N . PHE B 1 242 ? 6.88186 86.81373 -3.62547 1.000 79.92244 398 PHE B N 1
ATOM 4978 C CA . PHE B 1 242 ? 7.16234 88.03205 -2.87709 1.000 82.38022 398 PHE B CA 1
ATOM 4979 C C . PHE B 1 242 ? 6.04028 89.05970 -2.97232 1.000 88.87180 398 PHE B C 1
ATOM 4980 O O . PHE B 1 242 ? 6.19247 90.17867 -2.47036 1.000 91.45642 398 PHE B O 1
ATOM 4988 N N . GLY B 1 243 ? 4.91792 88.70718 -3.60002 1.000 86.66148 399 GLY B N 1
ATOM 4989 C CA . GLY B 1 243 ? 3.73923 89.54964 -3.63693 1.000 91.42520 399 GLY B CA 1
ATOM 4990 C C . GLY B 1 243 ? 3.85706 90.86583 -4.37246 1.000 95.30994 399 GLY B C 1
ATOM 4991 O O . GLY B 1 243 ? 2.83134 91.52724 -4.57383 1.000 100.14777 399 GLY B O 1
ATOM 4992 N N . GLY B 1 244 ? 5.05267 91.27839 -4.78318 1.000 92.99537 400 GLY B N 1
ATOM 4993 C CA . GLY B 1 244 ? 5.22737 92.55767 -5.43585 1.000 96.97222 400 GLY B CA 1
ATOM 4994 C C . GLY B 1 244 ? 4.85576 92.52037 -6.90688 1.000 98.37631 400 GLY B C 1
ATOM 4995 O O . GLY B 1 244 ? 4.31172 91.54544 -7.42863 1.000 97.91299 400 GLY B O 1
ATOM 4996 N N . ARG B 1 245 ? 5.16698 93.62562 -7.58607 1.000 97.63007 401 ARG B N 1
ATOM 4997 C CA . ARG B 1 245 ? 4.87486 93.79386 -9.00269 1.000 100.02032 401 ARG B CA 1
ATOM 4998 C C . ARG B 1 245 ? 6.08665 93.49107 -9.87261 1.000 97.31773 401 ARG B C 1
ATOM 4999 O O . ARG B 1 245 ? 6.16141 93.96139 -11.01280 1.000 100.00376 401 ARG B O 1
ATOM 5007 N N . GLN B 1 246 ? 7.04351 92.72805 -9.35452 1.000 98.99977 402 GLN B N 1
ATOM 5008 C CA . GLN B 1 246 ? 8.20409 92.30550 -10.12166 1.000 96.76990 402 GLN B CA 1
ATOM 5009 C C . GLN B 1 246 ? 8.29003 90.78628 -10.05164 1.000 92.40890 402 GLN B C 1
ATOM 5010 O O . GLN B 1 246 ? 8.16691 90.20028 -8.97135 1.000 90.63302 402 GLN B O 1
ATOM 5016 N N . LEU B 1 247 ? 8.49003 90.15387 -11.22170 1.000 94.02333 403 LEU B N 1
ATOM 5017 C CA . LEU B 1 247 ? 8.51123 88.71659 -11.44780 1.000 89.89758 403 LEU B CA 1
ATOM 5018 C C . LEU B 1 247 ? 9.71105 88.07598 -10.75574 1.000 84.07222 403 LEU B C 1
ATOM 5019 O O . LEU B 1 247 ? 10.82788 88.59150 -10.83808 1.000 82.46999 403 LEU B O 1
ATOM 5024 N N . PRO B 1 248 ? 9.50434 86.94713 -10.08527 1.000 81.20506 404 PRO B N 1
ATOM 5025 C CA . PRO B 1 248 ? 10.62197 86.24653 -9.44970 1.000 76.40288 404 PRO B CA 1
ATOM 5026 C C . PRO B 1 248 ? 11.56539 85.66575 -10.48591 1.000 73.69562 404 PRO B C 1
ATOM 5027 O O . PRO B 1 248 ? 11.16499 85.30439 -11.59488 1.000 74.63593 404 PRO B O 1
ATOM 5031 N N . SER B 1 249 ? 12.83326 85.58051 -10.10842 1.000 72.15460 405 SER B N 1
ATOM 5032 C CA . SER B 1 249 ? 13.86953 84.97680 -10.92928 1.000 69.96520 405 SER B CA 1
ATOM 5033 C C . SER B 1 249 ? 14.33652 83.67056 -10.29800 1.000 66.31323 405 SER B C 1
ATOM 5034 O O . SER B 1 249 ? 13.84310 83.24236 -9.25198 1.000 65.76633 405 SER B O 1
ATOM 5037 N N . TYR B 1 250 ? 15.30291 83.03341 -10.95064 1.000 65.12360 406 TYR B N 1
ATOM 5038 C CA . TYR B 1 250 ? 15.88712 81.80108 -10.44611 1.000 62.09211 406 TYR B CA 1
ATOM 5039 C C . TYR B 1 250 ? 17.13739 82.13466 -9.64534 1.000 61.81728 406 TYR B C 1
ATOM 5040 O O . TYR B 1 250 ? 18.03916 82.81471 -10.14449 1.000 63.40445 406 TYR B O 1
ATOM 5049 N N . GLY B 1 251 ? 17.18622 81.65649 -8.40879 1.000 61.66833 407 GLY B N 1
ATOM 5050 C CA . GLY B 1 251 ? 18.31157 81.89330 -7.51840 1.000 61.79006 407 GLY B CA 1
ATOM 5051 C C . GLY B 1 251 ? 19.05513 80.59441 -7.24378 1.000 59.09211 407 GLY B C 1
ATOM 5052 O O . GLY B 1 251 ? 18.43394 79.55495 -7.01442 1.000 57.81279 407 GLY B O 1
ATOM 5053 N N . ARG B 1 252 ? 20.38062 80.66895 -7.27551 1.000 58.14805 408 ARG B N 1
ATOM 5054 C CA . ARG B 1 252 ? 21.23730 79.50636 -7.08384 1.000 57.29171 408 ARG B CA 1
ATOM 5055 C C . ARG B 1 252 ? 22.00146 79.66895 -5.77795 1.000 59.06968 408 ARG B C 1
ATOM 5056 O O . ARG B 1 252 ? 22.79895 80.60156 -5.63274 1.000 61.54951 408 ARG B O 1
ATOM 5064 N N . LEU B 1 253 ? 21.76132 78.76169 -4.83623 1.000 57.33888 409 LEU B N 1
ATOM 5065 C CA . LEU B 1 253 ? 22.42738 78.77986 -3.53999 1.000 58.48558 409 LEU B CA 1
ATOM 5066 C C . LEU B 1 253 ? 23.59216 77.80072 -3.60403 1.000 58.57943 409 LEU B C 1
ATOM 5067 O O . LEU B 1 253 ? 23.38676 76.58939 -3.73159 1.000 57.43848 409 LEU B O 1
ATOM 5072 N N . THR B 1 254 ? 24.81081 78.32449 -3.51783 1.000 57.25007 410 THR B N 1
ATOM 5073 C CA . THR B 1 254 ? 26.02119 77.51930 -3.60208 1.000 58.15885 410 THR B CA 1
ATOM 5074 C C . THR B 1 254 ? 26.71619 77.49222 -2.24829 1.000 60.85834 410 THR B C 1
ATOM 5075 O O . THR B 1 254 ? 26.95861 78.54673 -1.64963 1.000 63.17028 410 THR B O 1
ATOM 5079 N N . LEU B 1 255 ? 27.03972 76.29221 -1.77775 1.000 60.52488 411 LEU B N 1
ATOM 5080 C CA . LEU B 1 255 ? 27.69531 76.10094 -0.48452 1.000 63.15586 411 LEU B CA 1
ATOM 5081 C C . LEU B 1 255 ? 28.86011 75.12973 -0.61834 1.000 64.95187 411 LEU B C 1
ATOM 5082 O O . LEU B 1 255 ? 28.63006 73.91217 -0.76439 1.000 64.19535 411 LEU B O 1
ATOM 5087 N N . PRO B 1 256 ? 30.10591 75.59919 -0.57967 1.000 66.66691 412 PRO B N 1
ATOM 5088 C CA . PRO B 1 256 ? 31.23521 74.66273 -0.58478 1.000 69.75069 412 PRO B CA 1
ATOM 5089 C C . PRO B 1 256 ? 31.35268 73.95153 0.75387 1.000 73.29535 412 PRO B C 1
ATOM 5090 O O . PRO B 1 256 ? 31.10868 74.53623 1.81223 1.000 73.43431 412 PRO B O 1
ATOM 5094 N N . LEU B 1 257 ? 31.73257 72.67599 0.70160 1.000 73.49669 413 LEU B N 1
ATOM 5095 C CA . LEU B 1 257 ? 31.91469 71.88137 1.90815 1.000 75.68373 413 LEU B CA 1
ATOM 5096 C C . LEU B 1 257 ? 33.38073 71.60022 2.20975 1.000 83.24280 413 LEU B C 1
ATOM 5097 O O . LEU B 1 257 ? 33.67885 70.75541 3.06035 1.000 86.36996 413 LEU B O 1
ATOM 5102 N N . ASP B 1 258 ? 34.30035 72.27818 1.53055 1.000 83.84193 414 ASP B N 1
ATOM 5103 C CA . ASP B 1 258 ? 35.71475 72.14067 1.84370 1.000 91.52586 414 ASP B CA 1
ATOM 5104 C C . ASP B 1 258 ? 36.01929 72.82394 3.17209 1.000 95.04471 414 ASP B C 1
ATOM 5105 O O . ASP B 1 258 ? 35.52020 73.91701 3.45528 1.000 93.25267 414 ASP B O 1
ATOM 5110 N N . ALA B 1 259 ? 36.84694 72.17684 3.99076 1.000 95.61870 415 ALA B N 1
ATOM 5111 C CA . ALA B 1 259 ? 37.28656 72.78683 5.23903 1.000 98.94506 415 ALA B CA 1
ATOM 5112 C C . ALA B 1 259 ? 38.44690 73.75089 5.03643 1.000 102.82251 415 ALA B C 1
ATOM 5113 O O . ALA B 1 259 ? 38.88201 74.38367 6.00523 1.000 105.23556 415 ALA B O 1
ATOM 5115 N N . SER B 1 260 ? 38.95681 73.86296 3.80509 1.000 101.97868 416 SER B N 1
ATOM 5116 C CA . SER B 1 260 ? 40.05249 74.78196 3.51269 1.000 104.81282 416 SER B CA 1
ATOM 5117 C C . SER B 1 260 ? 39.66351 76.22413 3.80795 1.000 104.84302 416 SER B C 1
ATOM 5118 O O . SER B 1 260 ? 40.51232 77.02789 4.21019 1.000 107.86229 416 SER B O 1
ATOM 5121 N N . VAL B 1 261 ? 38.39073 76.57044 3.61771 1.000 107.47780 417 VAL B N 1
ATOM 5122 C CA . VAL B 1 261 ? 37.89193 77.90360 3.91527 1.000 105.58329 417 VAL B CA 1
ATOM 5123 C C . VAL B 1 261 ? 36.65728 77.77687 4.79884 1.000 102.45880 417 VAL B C 1
ATOM 5124 O O . VAL B 1 261 ? 35.98057 76.74597 4.82113 1.000 99.45265 417 VAL B O 1
ATOM 5128 N N . ASP B 1 262 ? 36.38059 78.84131 5.54821 1.000 102.95485 418 ASP B N 1
ATOM 5129 C CA . ASP B 1 262 ? 35.19176 78.87351 6.37976 1.000 98.37505 418 ASP B CA 1
ATOM 5130 C C . ASP B 1 262 ? 33.95333 78.89944 5.48910 1.000 92.78654 418 ASP B C 1
ATOM 5131 O O . ASP B 1 262 ? 34.01292 79.27732 4.31537 1.000 90.37596 418 ASP B O 1
ATOM 5136 N N . LEU B 1 263 ? 32.82189 78.47962 6.05039 1.000 90.56231 419 LEU B N 1
ATOM 5137 C CA . LEU B 1 263 ? 31.61632 78.36220 5.24280 1.000 84.80247 419 LEU B CA 1
ATOM 5138 C C . LEU B 1 263 ? 31.16951 79.73138 4.74755 1.000 83.37648 419 LEU B C 1
ATOM 5139 O O . LEU B 1 263 ? 31.16037 80.71465 5.49292 1.000 84.88048 419 LEU B O 1
ATOM 5144 N N . GLN B 1 264 ? 30.79757 79.78299 3.47361 1.000 78.52406 420 GLN B N 1
ATOM 5145 C CA . GLN B 1 264 ? 30.27503 80.98208 2.84055 1.000 75.74815 420 GLN B CA 1
ATOM 5146 C C . GLN B 1 264 ? 29.13801 80.56513 1.92528 1.000 71.08381 420 GLN B C 1
ATOM 5147 O O . GLN B 1 264 ? 29.23253 79.54393 1.23974 1.000 68.46739 420 GLN B O 1
ATOM 5153 N N . LEU B 1 265 ? 28.06653 81.34645 1.91967 1.000 70.05821 421 LEU B N 1
ATOM 5154 C CA . LEU B 1 265 ? 26.87116 81.01638 1.15294 1.000 65.63192 421 LEU B CA 1
ATOM 5155 C C . LEU B 1 265 ? 26.81705 81.96307 -0.03894 1.000 65.95650 421 LEU B C 1
ATOM 5156 O O . LEU B 1 265 ? 26.44289 83.13057 0.09457 1.000 67.00418 421 LEU B O 1
ATOM 5161 N N . ASN B 1 266 ? 27.19107 81.44475 -1.20274 1.000 64.73749 422 ASN B N 1
ATOM 5162 C CA . ASN B 1 266 ? 27.14623 82.20244 -2.44236 1.000 63.99775 422 ASN B CA 1
ATOM 5163 C C . ASN B 1 266 ? 25.74699 82.13556 -3.04046 1.000 60.35166 422 ASN B C 1
ATOM 5164 O O . ASN B 1 266 ? 25.16369 81.05312 -3.15722 1.000 58.73802 422 ASN B O 1
ATOM 5169 N N . ILE B 1 267 ? 25.20434 83.28721 -3.42316 1.000 61.94833 423 ILE B N 1
ATOM 5170 C CA . ILE B 1 267 ? 23.86769 83.34988 -3.99843 1.000 60.37297 423 ILE B CA 1
ATOM 5171 C C . ILE B 1 267 ? 23.95771 84.09019 -5.32278 1.000 61.70941 423 ILE B C 1
ATOM 5172 O O . ILE B 1 267 ? 24.36535 85.25720 -5.35995 1.000 63.57137 423 ILE B O 1
ATOM 5177 N N . SER B 1 268 ? 23.58616 83.41384 -6.40267 1.000 63.15751 424 SER B N 1
ATOM 5178 C CA . SER B 1 268 ? 23.52055 84.00456 -7.72894 1.000 64.32937 424 SER B CA 1
ATOM 5179 C C . SER B 1 268 ? 22.06986 84.01414 -8.19074 1.000 63.56090 424 SER B C 1
ATOM 5180 O O . SER B 1 268 ? 21.18940 83.43132 -7.55268 1.000 61.36544 424 SER B O 1
ATOM 5183 N N . PHE B 1 269 ? 21.81978 84.69346 -9.30838 1.000 64.82675 425 PHE B N 1
ATOM 5184 C CA . PHE B 1 269 ? 20.46662 84.79407 -9.83300 1.000 64.11889 425 PHE B CA 1
ATOM 5185 C C . PHE B 1 269 ? 20.51336 84.94719 -11.34550 1.000 65.93606 425 PHE B C 1
ATOM 5186 O O . PHE B 1 269 ? 21.46452 85.50310 -11.90123 1.000 68.01246 425 PHE B O 1
ATOM 5194 N N . THR B 1 270 ? 19.46825 84.44694 -12.00121 1.000 66.89612 426 THR B N 1
ATOM 5195 C CA . THR B 1 270 ? 19.30795 84.56168 -13.44403 1.000 67.18695 426 THR B CA 1
ATOM 5196 C C . THR B 1 270 ? 17.82500 84.42356 -13.75954 1.000 68.14192 426 THR B C 1
ATOM 5197 O O . THR B 1 270 ? 17.10609 83.67883 -13.08830 1.000 66.11995 426 THR B O 1
ATOM 5201 N N . TYR B 1 271 ? 17.37469 85.14836 -14.78283 1.000 71.75518 427 TYR B N 1
ATOM 5202 C CA . TYR B 1 271 ? 16.00166 85.04327 -15.25452 1.000 72.70518 427 TYR B CA 1
ATOM 5203 C C . TYR B 1 271 ? 15.90098 83.95317 -16.31374 1.000 71.36152 427 TYR B C 1
ATOM 5204 O O . TYR B 1 271 ? 16.81884 83.76367 -17.11717 1.000 70.98606 427 TYR B O 1
ATOM 5213 N N . GLY B 1 272 ? 14.77748 83.23987 -16.30816 1.000 67.82036 428 GLY B N 1
ATOM 5214 C CA . GLY B 1 272 ? 14.51615 82.19358 -17.26881 1.000 65.73530 428 GLY B CA 1
ATOM 5215 C C . GLY B 1 272 ? 13.04499 82.15761 -17.62276 1.000 68.10384 428 GLY B C 1
ATOM 5216 O O . GLY B 1 272 ? 12.39747 83.19933 -17.74533 1.000 72.40090 428 GLY B O 1
ATOM 5217 N N . PRO B 1 273 ? 12.48932 80.96307 -17.82057 1.000 65.19645 429 PRO B N 1
ATOM 5218 C CA . PRO B 1 273 ? 11.03632 80.85380 -17.99209 1.000 68.02747 429 PRO B CA 1
ATOM 5219 C C . PRO B 1 273 ? 10.30305 81.50253 -16.82431 1.000 69.02117 429 PRO B C 1
ATOM 5220 O O . PRO B 1 273 ? 10.78552 81.51200 -15.69033 1.000 67.79096 429 PRO B O 1
ATOM 5224 N N . VAL B 1 274 ? 9.12226 82.05387 -17.11535 1.000 69.72838 430 VAL B N 1
ATOM 5225 C CA . VAL B 1 274 ? 8.37956 82.80075 -16.10586 1.000 71.68790 430 VAL B CA 1
ATOM 5226 C C . VAL B 1 274 ? 7.97833 81.87117 -14.97045 1.000 69.68663 430 VAL B C 1
ATOM 5227 O O . VAL B 1 274 ? 7.40078 80.79938 -15.19341 1.000 69.42228 430 VAL B O 1
ATOM 5231 N N . ILE B 1 275 ? 8.28036 82.28298 -13.74250 1.000 71.00996 431 ILE B N 1
ATOM 5232 C CA . ILE B 1 275 ? 7.97249 81.49606 -12.55315 1.000 69.61665 431 ILE B CA 1
ATOM 5233 C C . ILE B 1 275 ? 6.58777 81.88308 -12.04914 1.000 72.81959 431 ILE B C 1
ATOM 5234 O O . ILE B 1 275 ? 6.34944 83.04137 -11.69072 1.000 75.77605 431 ILE B O 1
ATOM 5239 N N . LEU B 1 276 ? 5.67410 80.91293 -12.01861 1.000 72.92134 432 LEU B N 1
ATOM 5240 C CA . LEU B 1 276 ? 4.34342 81.12110 -11.47116 1.000 75.60660 432 LEU B CA 1
ATOM 5241 C C . LEU B 1 276 ? 4.11461 80.38473 -10.15864 1.000 75.23518 432 LEU B C 1
ATOM 5242 O O . LEU B 1 276 ? 3.10489 80.64097 -9.49321 1.000 79.54202 432 LEU B O 1
ATOM 5247 N N . ASN B 1 277 ? 5.01754 79.48624 -9.76681 1.000 78.12403 433 ASN B N 1
ATOM 5248 C CA . ASN B 1 277 ? 4.90648 78.74280 -8.51443 1.000 77.58571 433 ASN B CA 1
ATOM 5249 C C . ASN B 1 277 ? 6.18664 78.95231 -7.71730 1.000 74.88209 433 ASN B C 1
ATOM 5250 O O . ASN B 1 277 ? 7.25197 78.46033 -8.10415 1.000 72.48258 433 ASN B O 1
ATOM 5255 N N . GLY B 1 278 ? 6.08220 79.67939 -6.60943 1.000 77.93214 434 GLY B N 1
ATOM 5256 C CA . GLY B 1 278 ? 7.19479 79.90986 -5.71388 1.000 76.08016 434 GLY B CA 1
ATOM 5257 C C . GLY B 1 278 ? 7.26742 78.99033 -4.51561 1.000 74.83409 434 GLY B C 1
ATOM 5258 O O . GLY B 1 278 ? 8.13827 79.18574 -3.65959 1.000 72.95597 434 GLY B O 1
ATOM 5259 N N . ASP B 1 279 ? 6.39184 77.99572 -4.42339 1.000 75.29742 435 ASP B N 1
ATOM 5260 C CA . ASP B 1 279 ? 6.35774 77.08953 -3.27607 1.000 75.40154 435 ASP B CA 1
ATOM 5261 C C . ASP B 1 279 ? 7.01903 75.75620 -3.61959 1.000 72.18262 435 ASP B C 1
ATOM 5262 O O . ASP B 1 279 ? 6.40356 74.69089 -3.57822 1.000 72.93094 435 ASP B O 1
ATOM 5267 N N . GLY B 1 280 ? 8.30065 75.83184 -3.96652 1.000 70.99621 436 GLY B N 1
ATOM 5268 C CA . GLY B 1 280 ? 9.06124 74.64030 -4.28591 1.000 67.40829 436 GLY B CA 1
ATOM 5269 C C . GLY B 1 280 ? 9.91300 74.77971 -5.52878 1.000 64.80413 436 GLY B C 1
ATOM 5270 O O . GLY B 1 280 ? 9.45970 75.32115 -6.53914 1.000 65.68099 436 GLY B O 1
ATOM 5271 N N . MET B 1 281 ? 11.15474 74.29132 -5.46057 1.000 62.15710 437 MET B N 1
ATOM 5272 C CA . MET B 1 281 ? 12.07025 74.32840 -6.60305 1.000 60.06165 437 MET B CA 1
ATOM 5273 C C . MET B 1 281 ? 13.22382 73.36642 -6.30913 1.000 58.76693 437 MET B C 1
ATOM 5274 O O . MET B 1 281 ? 14.12873 73.70225 -5.54223 1.000 58.95539 437 MET B O 1
ATOM 5279 N N . ASP B 1 282 ? 13.18414 72.19025 -6.92373 1.000 54.87518 438 ASP B N 1
ATOM 5280 C CA . ASP B 1 282 ? 14.15660 71.13209 -6.68479 1.000 53.77462 438 ASP B CA 1
ATOM 5281 C C . ASP B 1 282 ? 15.21413 71.10713 -7.78480 1.000 53.20426 438 ASP B C 1
ATOM 5282 O O . ASP B 1 282 ? 15.04732 71.69773 -8.85411 1.000 53.97123 438 ASP B O 1
ATOM 5287 N N . TYR B 1 283 ? 16.31543 70.40940 -7.50675 1.000 51.61112 439 TYR B N 1
ATOM 5288 C CA . TYR B 1 283 ? 17.48371 70.44278 -8.38318 1.000 51.35024 439 TYR B CA 1
ATOM 5289 C C . TYR B 1 283 ? 18.15567 69.07716 -8.38804 1.000 51.75091 439 TYR B C 1
ATOM 5290 O O . TYR B 1 283 ? 18.63617 68.61936 -7.34716 1.000 52.21426 439 TYR B O 1
ATOM 5299 N N . TYR B 1 284 ? 18.18219 68.43009 -9.55136 1.000 51.74442 440 TYR B N 1
ATOM 5300 C CA . TYR B 1 284 ? 18.73475 67.09370 -9.71963 1.000 52.25606 440 TYR B CA 1
ATOM 5301 C C . TYR B 1 284 ? 19.95591 67.13029 -10.63274 1.000 53.82628 440 TYR B C 1
ATOM 5302 O O . TYR B 1 284 ? 20.10557 68.02088 -11.47276 1.000 54.33512 440 TYR B O 1
ATOM 5311 N N . GLU B 1 285 ? 20.83347 66.14407 -10.45944 1.000 54.91638 441 GLU B N 1
ATOM 5312 C CA . GLU B 1 285 ? 22.06199 66.09115 -11.24029 1.000 56.82054 441 GLU B CA 1
ATOM 5313 C C . GLU B 1 285 ? 21.77240 65.67128 -12.68089 1.000 58.79519 441 GLU B C 1
ATOM 5314 O O . GLU B 1 285 ? 20.82939 64.92569 -12.96039 1.000 59.18388 441 GLU B O 1
ATOM 5320 N N . SER B 1 286 ? 22.60239 66.15844 -13.59978 1.000 59.37205 442 SER B N 1
ATOM 5321 C CA . SER B 1 286 ? 22.43185 65.95911 -15.02986 1.000 58.89516 442 SER B CA 1
ATOM 5322 C C . SER B 1 286 ? 23.69447 65.37490 -15.64649 1.000 62.02627 442 SER B C 1
ATOM 5323 O O . SER B 1 286 ? 24.79724 65.56900 -15.12399 1.000 62.81680 442 SER B O 1
ATOM 5326 N N . PRO B 1 287 ? 23.55957 64.64431 -16.75694 1.000 58.56500 443 PRO B N 1
ATOM 5327 C CA . PRO B 1 287 ? 24.75763 64.18577 -17.48343 1.000 61.00827 443 PRO B CA 1
ATOM 5328 C C . PRO B 1 287 ? 25.61588 65.32259 -18.01522 1.000 63.14716 443 PRO B C 1
ATOM 5329 O O . PRO B 1 287 ? 26.82730 65.14308 -18.19517 1.000 66.13134 443 PRO B O 1
ATOM 5333 N N . LEU B 1 288 ? 25.02025 66.48490 -18.27752 1.000 63.61885 444 LEU B N 1
ATOM 5334 C CA . LEU B 1 288 ? 25.77547 67.64434 -18.73544 1.000 65.70224 444 LEU B CA 1
ATOM 5335 C C . LEU B 1 288 ? 26.74902 68.11666 -17.66387 1.000 66.98068 444 LEU B C 1
ATOM 5336 O O . LEU B 1 288 ? 26.41135 68.18534 -16.47858 1.000 65.42257 444 LEU B O 1
ATOM 5341 N N . LEU B 1 289 ? 27.96891 68.43749 -18.09238 1.000 68.81619 445 LEU B N 1
ATOM 5342 C CA . LEU B 1 289 ? 29.00115 68.88044 -17.16595 1.000 70.13530 445 LEU B CA 1
ATOM 5343 C C . LEU B 1 289 ? 28.62496 70.22271 -16.55289 1.000 68.20553 445 LEU B C 1
ATOM 5344 O O . LEU B 1 289 ? 28.21205 71.14734 -17.25986 1.000 68.34505 445 LEU B O 1
ATOM 5349 N N . ASN B 1 290 ? 28.77212 70.32295 -15.22977 1.000 69.84009 446 ASN B N 1
ATOM 5350 C CA . ASN B 1 290 ? 28.49085 71.55249 -14.48764 1.000 68.08218 446 ASN B CA 1
ATOM 5351 C C . ASN B 1 290 ? 27.05759 72.03336 -14.70109 1.000 65.16794 446 ASN B C 1
ATOM 5352 O O . ASN B 1 290 ? 26.78706 73.23589 -14.69467 1.000 65.25661 446 ASN B O 1
ATOM 5357 N N . SER B 1 291 ? 26.12326 71.10377 -14.88430 1.000 64.59043 447 SER B N 1
ATOM 5358 C CA . SER B 1 291 ? 24.72532 71.45705 -15.07665 1.000 62.21815 447 SER B CA 1
ATOM 5359 C C . SER B 1 291 ? 23.83669 70.51741 -14.27449 1.000 59.36244 447 SER B C 1
ATOM 5360 O O . SER B 1 291 ? 24.29610 69.53742 -13.68119 1.000 59.07192 447 SER B O 1
ATOM 5363 N N . GLY B 1 292 ? 22.54599 70.84054 -14.25936 1.000 57.97701 448 GLY B N 1
ATOM 5364 C CA . GLY B 1 292 ? 21.55859 70.04133 -13.56249 1.000 56.14308 448 GLY B CA 1
ATOM 5365 C C . GLY B 1 292 ? 20.16672 70.36481 -14.06032 1.000 55.24960 448 GLY B C 1
ATOM 5366 O O . GLY B 1 292 ? 19.97483 71.20991 -14.93747 1.000 56.32479 448 GLY B O 1
ATOM 5367 N N . TRP B 1 293 ? 19.18569 69.67646 -13.47934 1.000 55.63805 449 TRP B N 1
ATOM 5368 C CA . TRP B 1 293 ? 17.78063 69.83486 -13.84314 1.000 55.28862 449 TRP B CA 1
ATOM 5369 C C . TRP B 1 293 ? 17.04996 70.56137 -12.71982 1.000 54.43597 449 TRP B C 1
ATOM 5370 O O . TRP B 1 293 ? 16.86327 70.00933 -11.62985 1.000 54.20852 449 TRP B O 1
ATOM 5381 N N . LEU B 1 294 ? 16.63603 71.79585 -12.99568 1.000 55.00305 450 LEU B N 1
ATOM 5382 C CA . LEU B 1 294 ? 15.84574 72.59600 -12.06679 1.000 54.49006 450 LEU B CA 1
ATOM 5383 C C . LEU B 1 294 ? 14.37107 72.36840 -12.38086 1.000 54.97751 450 LEU B C 1
ATOM 5384 O O . LEU B 1 294 ? 13.89277 72.74283 -13.45666 1.000 57.49199 450 LEU B O 1
ATOM 5389 N N . THR B 1 295 ? 13.65469 71.74986 -11.44774 1.000 53.26677 451 THR B N 1
ATOM 5390 C CA . THR B 1 295 ? 12.24995 71.41757 -11.62407 1.000 56.14327 451 THR B CA 1
ATOM 5391 C C . THR B 1 295 ? 11.40793 72.22180 -10.64482 1.000 57.75187 451 THR B C 1
ATOM 5392 O O . THR B 1 295 ? 11.82206 72.47282 -9.50999 1.000 57.89812 451 THR B O 1
ATOM 5396 N N . ILE B 1 296 ? 10.21820 72.61709 -11.09223 1.000 58.04435 452 ILE B N 1
ATOM 5397 C CA . ILE B 1 296 ? 9.28699 73.40367 -10.30232 1.000 60.22491 452 ILE B CA 1
ATOM 5398 C C . ILE B 1 296 ? 7.96875 72.61527 -10.23332 1.000 64.08037 452 ILE B C 1
ATOM 5399 O O . ILE B 1 296 ? 7.52015 72.11940 -11.26202 1.000 64.78354 452 ILE B O 1
ATOM 5404 N N . PRO B 1 297 ? 7.37404 72.45226 -9.06172 1.000 65.37289 453 PRO B N 1
ATOM 5405 C CA . PRO B 1 297 ? 6.19307 71.58521 -8.94784 1.000 67.49572 453 PRO B CA 1
ATOM 5406 C C . PRO B 1 297 ? 4.96735 72.21634 -9.58329 1.000 71.99762 453 PRO B C 1
ATOM 5407 O O . PRO B 1 297 ? 4.92313 73.43375 -9.81646 1.000 72.81231 453 PRO B O 1
ATOM 5411 N N . PRO B 1 298 ? 3.94916 71.41482 -9.87399 1.000 72.08956 454 PRO B N 1
ATOM 5412 C CA . PRO B 1 298 ? 2.68709 71.94759 -10.39488 1.000 75.96586 454 PRO B CA 1
ATOM 5413 C C . PRO B 1 298 ? 1.84381 72.58387 -9.29634 1.000 79.16859 454 PRO B C 1
ATOM 5414 O O . PRO B 1 298 ? 2.15237 72.51518 -8.10576 1.000 78.95983 454 PRO B O 1
ATOM 5418 N N . LYS B 1 299 ? 0.76107 73.22135 -9.73463 1.000 79.66656 455 LYS B N 1
ATOM 5419 C CA . LYS B 1 299 ? -0.20650 73.86062 -8.85752 1.000 84.31021 455 LYS B CA 1
ATOM 5420 C C . LYS B 1 299 ? -1.60089 73.38229 -9.22797 1.000 90.77432 455 LYS B C 1
ATOM 5421 O O . LYS B 1 299 ? -1.83721 72.90020 -10.33917 1.000 92.30850 455 LYS B O 1
ATOM 5427 N N . ASN B 1 300 ? -2.51444 73.49572 -8.25904 1.000 88.46512 456 ASN B N 1
ATOM 5428 C CA . ASN B 1 300 ? -3.92327 73.14246 -8.42443 1.000 94.71092 456 ASN B CA 1
ATOM 5429 C C . ASN B 1 300 ? -4.50593 73.59769 -9.75775 1.000 97.37797 456 ASN B C 1
ATOM 5430 O O . ASN B 1 300 ? -4.05199 74.58363 -10.34711 1.000 95.63283 456 ASN B O 1
ATOM 5435 N N . GLY B 1 301 ? -5.52774 72.88946 -10.22765 1.000 99.81239 457 GLY B N 1
ATOM 5436 C CA . GLY B 1 301 ? -6.03690 73.10467 -11.56817 1.000 101.60719 457 GLY B CA 1
ATOM 5437 C C . GLY B 1 301 ? -5.18415 72.33667 -12.55605 1.000 98.50102 457 GLY B C 1
ATOM 5438 O O . GLY B 1 301 ? -5.04495 71.11631 -12.43039 1.000 97.43574 457 GLY B O 1
ATOM 5439 N N . THR B 1 302 ? -4.59704 73.02726 -13.53566 1.000 101.27557 458 THR B N 1
ATOM 5440 C CA . THR B 1 302 ? -3.60944 72.38757 -14.39685 1.000 98.48652 458 THR B CA 1
ATOM 5441 C C . THR B 1 302 ? -2.45712 73.33993 -14.70723 1.000 93.34464 458 THR B C 1
ATOM 5442 O O . THR B 1 302 ? -1.79296 73.20657 -15.74162 1.000 90.74084 458 THR B O 1
ATOM 5446 N N . ILE B 1 303 ? -2.21036 74.30890 -13.82622 1.000 94.11681 459 ILE B N 1
ATOM 5447 C CA . ILE B 1 303 ? -0.98421 75.09485 -13.88239 1.000 89.12330 459 ILE B CA 1
ATOM 5448 C C . ILE B 1 303 ? 0.16069 74.15340 -13.54126 1.000 83.97619 459 ILE B C 1
ATOM 5449 O O . ILE B 1 303 ? 0.50158 73.97178 -12.36690 1.000 82.14805 459 ILE B O 1
ATOM 5454 N N . PHE B 1 304 ? 0.74990 73.53928 -14.55976 1.000 86.23494 460 PHE B N 1
ATOM 5455 C CA . PHE B 1 304 ? 1.67489 72.43913 -14.34587 1.000 81.16379 460 PHE B CA 1
ATOM 5456 C C . PHE B 1 304 ? 3.09064 72.93443 -14.07382 1.000 76.79130 460 PHE B C 1
ATOM 5457 O O . PHE B 1 304 ? 3.43443 74.09572 -14.30550 1.000 77.21909 460 PHE B O 1
ATOM 5465 N N . GLY B 1 305 ? 3.91108 72.01698 -13.56914 1.000 75.69904 461 GLY B N 1
ATOM 5466 C CA . GLY B 1 305 ? 5.30954 72.28044 -13.32938 1.000 70.89452 461 GLY B CA 1
ATOM 5467 C C . GLY B 1 305 ? 6.14395 72.24275 -14.59327 1.000 68.35888 461 GLY B C 1
ATOM 5468 O O . GLY B 1 305 ? 5.69906 71.83366 -15.66435 1.000 70.08550 461 GLY B O 1
ATOM 5469 N N . LEU B 1 306 ? 7.38347 72.70170 -14.45269 1.000 67.87247 462 LEU B N 1
ATOM 5470 C CA . LEU B 1 306 ? 8.32448 72.80647 -15.55621 1.000 65.54119 462 LEU B CA 1
ATOM 5471 C C . LEU B 1 306 ? 9.67861 72.25140 -15.13305 1.000 62.61746 462 LEU B C 1
ATOM 5472 O O . LEU B 1 306 ? 10.01241 72.20497 -13.94609 1.000 61.38257 462 LEU B O 1
ATOM 5477 N N . ILE B 1 307 ? 10.45285 71.81818 -16.12580 1.000 61.95787 463 ILE B N 1
ATOM 5478 C CA . ILE B 1 307 ? 11.82027 71.34906 -15.92977 1.000 59.12415 463 ILE B CA 1
ATOM 5479 C C . ILE B 1 307 ? 12.74190 72.17629 -16.81252 1.000 59.54106 463 ILE B C 1
ATOM 5480 O O . ILE B 1 307 ? 12.51743 72.28568 -18.02352 1.000 61.02203 463 ILE B O 1
ATOM 5485 N N . ASN B 1 308 ? 13.77283 72.75794 -16.20312 1.000 58.78361 464 ASN B N 1
ATOM 5486 C CA . ASN B 1 308 ? 14.73670 73.60293 -16.89054 1.000 59.09901 464 ASN B CA 1
ATOM 5487 C C . ASN B 1 308 ? 16.14802 73.07434 -16.66385 1.000 58.99879 464 ASN B C 1
ATOM 5488 O O . ASN B 1 308 ? 16.44399 72.46511 -15.63192 1.000 58.01094 464 ASN B O 1
ATOM 5493 N N . LYS B 1 309 ? 17.01679 73.31732 -17.64230 1.000 58.53942 465 LYS B N 1
ATOM 5494 C CA . LYS B 1 309 ? 18.44956 73.09184 -17.48811 1.000 58.24247 465 LYS B CA 1
ATOM 5495 C C . LYS B 1 309 ? 19.06887 74.28129 -16.76235 1.000 58.44749 465 LYS B C 1
ATOM 5496 O O . LYS B 1 309 ? 18.93918 75.42696 -17.20997 1.000 60.20301 465 LYS B O 1
ATOM 5502 N N . ALA B 1 310 ? 19.73596 74.01120 -15.64274 1.000 58.71783 466 ALA B N 1
ATOM 5503 C CA . ALA B 1 310 ? 20.31959 75.04233 -14.79486 1.000 58.86370 466 ALA B CA 1
ATOM 5504 C C . ALA B 1 310 ? 21.81976 74.82075 -14.67307 1.000 60.48007 466 ALA B C 1
ATOM 5505 O O . ALA B 1 310 ? 22.26299 73.70774 -14.37139 1.000 60.44124 466 ALA B O 1
ATOM 5507 N N . GLY B 1 311 ? 22.59490 75.87924 -14.90352 1.000 63.58261 467 GLY B N 1
ATOM 5508 C CA . GLY B 1 311 ? 24.04078 75.77656 -14.79662 1.000 65.49209 467 GLY B CA 1
ATOM 5509 C C . GLY B 1 311 ? 24.50770 75.79562 -13.34852 1.000 65.11221 467 GLY B C 1
ATOM 5510 O O . GLY B 1 311 ? 24.00649 76.55178 -12.51781 1.000 64.53476 467 GLY B O 1
ATOM 5511 N N . ARG B 1 312 ? 25.49339 74.94814 -13.05533 1.000 64.58397 468 ARG B N 1
ATOM 5512 C CA . ARG B 1 312 ? 26.03428 74.81348 -11.70984 1.000 64.19986 468 ARG B CA 1
ATOM 5513 C C . ARG B 1 312 ? 27.47832 75.28330 -11.58363 1.000 67.23081 468 ARG B C 1
ATOM 5514 O O . ARG B 1 312 ? 28.01308 75.29878 -10.46962 1.000 68.26481 468 ARG B O 1
ATOM 5522 N N . GLY B 1 313 ? 28.11328 75.69272 -12.68001 1.000 67.28127 469 GLY B N 1
ATOM 5523 C CA . GLY B 1 313 ? 29.48376 76.17178 -12.63892 1.000 72.21066 469 GLY B CA 1
ATOM 5524 C C . GLY B 1 313 ? 29.60588 77.66368 -12.40570 1.000 73.84467 469 GLY B C 1
ATOM 5525 O O . GLY B 1 313 ? 28.81420 78.25142 -11.66280 1.000 71.49687 469 GLY B O 1
ATOM 5526 N N . ASP B 1 314 ? 30.61140 78.28581 -13.02859 1.000 77.91553 470 ASP B N 1
ATOM 5527 C CA . ASP B 1 314 ? 30.79208 79.72678 -12.88242 1.000 80.03450 470 ASP B CA 1
ATOM 5528 C C . ASP B 1 314 ? 29.64898 80.48351 -13.54412 1.000 79.27006 470 ASP B C 1
ATOM 5529 O O . ASP B 1 314 ? 29.23213 81.54342 -13.06221 1.000 79.24665 470 ASP B O 1
ATOM 5534 N N . GLN B 1 315 ? 29.13295 79.95132 -14.64757 1.000 78.94013 471 GLN B N 1
ATOM 5535 C CA . GLN B 1 315 ? 27.99995 80.53703 -15.34613 1.000 78.43451 471 GLN B CA 1
ATOM 5536 C C . GLN B 1 315 ? 26.70330 79.96257 -14.79568 1.000 71.51483 471 GLN B C 1
ATOM 5537 O O . GLN B 1 315 ? 26.54123 78.74064 -14.72151 1.000 69.88564 471 GLN B O 1
ATOM 5543 N N . PHE B 1 316 ? 25.78459 80.84348 -14.41319 1.000 71.57017 472 PHE B N 1
ATOM 5544 C CA . PHE B 1 316 ? 24.46214 80.44919 -13.94156 1.000 68.00650 472 PHE B CA 1
ATOM 5545 C C . PHE B 1 316 ? 23.44595 80.79652 -15.02126 1.000 67.21712 472 PHE B C 1
ATOM 5546 O O . PHE B 1 316 ? 23.09465 81.96762 -15.19902 1.000 68.01339 472 PHE B O 1
ATOM 5554 N N . THR B 1 317 ? 22.97531 79.77857 -15.73575 1.000 67.74967 473 THR B N 1
ATOM 5555 C CA . THR B 1 317 ? 21.99041 79.94859 -16.79335 1.000 67.72848 473 THR B CA 1
ATOM 5556 C C . THR B 1 317 ? 20.84958 78.97025 -16.56724 1.000 63.89315 473 THR B C 1
ATOM 5557 O O . THR B 1 317 ? 21.08667 77.78384 -16.32022 1.000 63.02727 473 THR B O 1
ATOM 5561 N N . VAL B 1 318 ? 19.61947 79.46825 -16.64703 1.000 62.40365 474 VAL B N 1
ATOM 5562 C CA . VAL B 1 318 ? 18.41966 78.64871 -16.52677 1.000 60.91273 474 VAL B CA 1
ATOM 5563 C C . VAL B 1 318 ? 17.73114 78.65157 -17.88238 1.000 62.83992 474 VAL B C 1
ATOM 5564 O O . VAL B 1 318 ? 17.26049 79.69782 -18.34674 1.000 64.56811 474 VAL B O 1
ATOM 5568 N N . ILE B 1 319 ? 17.66957 77.48329 -18.51252 1.000 61.46471 475 ILE B N 1
ATOM 5569 C CA . ILE B 1 319 ? 17.14955 77.36408 -19.87085 1.000 62.12512 475 ILE B CA 1
ATOM 5570 C C . ILE B 1 319 ? 16.10155 76.25857 -19.90285 1.000 60.98365 475 ILE B C 1
ATOM 5571 O O . ILE B 1 319 ? 16.33748 75.16499 -19.36856 1.000 60.03250 475 ILE B O 1
ATOM 5576 N N . PRO B 1 320 ? 14.93423 76.50017 -20.49932 1.000 59.76439 476 PRO B N 1
ATOM 5577 C CA . PRO B 1 320 ? 13.85618 75.50667 -20.43397 1.000 59.21778 476 PRO B CA 1
ATOM 5578 C C . PRO B 1 320 ? 14.21144 74.22581 -21.17089 1.000 59.47340 476 PRO B C 1
ATOM 5579 O O . PRO B 1 320 ? 14.78149 74.25048 -22.26419 1.000 61.39066 476 PRO B O 1
ATOM 5583 N N . GLN B 1 321 ? 13.86433 73.09445 -20.55720 1.000 61.22607 477 GLN B N 1
ATOM 5584 C CA . GLN B 1 321 ? 13.98559 71.79489 -21.20890 1.000 60.69238 477 GLN B CA 1
ATOM 5585 C C . GLN B 1 321 ? 12.64033 71.25654 -21.68651 1.000 62.10850 477 GLN B C 1
ATOM 5586 O O . GLN B 1 321 ? 12.46433 70.99033 -22.87852 1.000 64.75937 477 GLN B O 1
ATOM 5592 N N . VAL B 1 322 ? 11.68206 71.08844 -20.77040 1.000 62.25680 478 VAL B N 1
ATOM 5593 C CA . VAL B 1 322 ? 10.33568 70.64916 -21.11476 1.000 64.21145 478 VAL B CA 1
ATOM 5594 C C . VAL B 1 322 ? 9.30538 71.44900 -20.32616 1.000 66.64911 478 VAL B C 1
ATOM 5595 O O . VAL B 1 322 ? 9.62850 72.14952 -19.36431 1.000 66.21457 478 VAL B O 1
ATOM 5599 N N . LEU B 1 323 ? 8.04647 71.33295 -20.76373 1.000 65.85936 479 LEU B N 1
ATOM 5600 C CA . LEU B 1 323 ? 6.84530 71.79524 -20.06466 1.000 67.03808 479 LEU B CA 1
ATOM 5601 C C . LEU B 1 323 ? 6.66208 73.30783 -20.09383 1.000 69.80201 479 LEU B C 1
ATOM 5602 O O . LEU B 1 323 ? 5.92427 73.85617 -19.26596 1.000 71.49615 479 LEU B O 1
ATOM 5607 N N . THR B 1 324 ? 7.30275 74.00298 -21.03058 1.000 68.04515 480 THR B N 1
ATOM 5608 C CA . THR B 1 324 ? 7.07795 75.42515 -21.25001 1.000 72.07816 480 THR B CA 1
ATOM 5609 C C . THR B 1 324 ? 6.94087 75.68494 -22.74261 1.000 76.01099 480 THR B C 1
ATOM 5610 O O . THR B 1 324 ? 7.70065 75.13747 -23.54697 1.000 75.19664 480 THR B O 1
ATOM 5614 N N . PHE B 1 325 ? 5.96874 76.51689 -23.10937 1.000 74.73211 481 PHE B N 1
ATOM 5615 C CA . PHE B 1 325 ? 5.74927 76.88641 -24.49802 1.000 78.71880 481 PHE B CA 1
ATOM 5616 C C . PHE B 1 325 ? 6.30528 78.28678 -24.75770 1.000 80.88858 481 PHE B C 1
ATOM 5617 O O . PHE B 1 325 ? 6.76371 78.98252 -23.84756 1.000 79.30026 481 PHE B O 1
ATOM 5625 N N . ALA B 1 326 ? 6.26362 78.70023 -26.01971 1.000 82.60450 482 ALA B N 1
ATOM 5626 C CA . ALA B 1 326 ? 6.78926 79.99756 -26.44197 1.000 85.43842 482 ALA B CA 1
ATOM 5627 C C . ALA B 1 326 ? 5.70038 80.77349 -27.16844 1.000 92.76908 482 ALA B C 1
ATOM 5628 O O . ALA B 1 326 ? 5.35375 80.41957 -28.31460 1.000 96.65871 482 ALA B O 1
ATOM 5630 N N . PRO B 1 327 ? 5.13291 81.81470 -26.55505 1.000 91.80377 483 PRO B N 1
ATOM 5631 C CA . PRO B 1 327 ? 4.09383 82.60485 -27.23197 1.000 98.37567 483 PRO B CA 1
ATOM 5632 C C . PRO B 1 327 ? 4.58302 83.23969 -28.52310 1.000 103.21465 483 PRO B C 1
ATOM 5633 O O . PRO B 1 327 ? 4.22071 82.79443 -29.61607 1.000 106.00521 483 PRO B O 1
ATOM 5637 N N . ARG B 1 328 ? 5.39804 84.28400 -28.40864 1.000 105.11284 484 ARG B N 1
ATOM 5638 C CA . ARG B 1 328 ? 5.97780 84.93501 -29.57197 1.000 108.31919 484 ARG B CA 1
ATOM 5639 C C . ARG B 1 328 ? 7.29919 84.27277 -29.93885 1.000 104.47276 484 ARG B C 1
ATOM 5640 O O . ARG B 1 328 ? 8.00679 83.73448 -29.08312 1.000 99.6151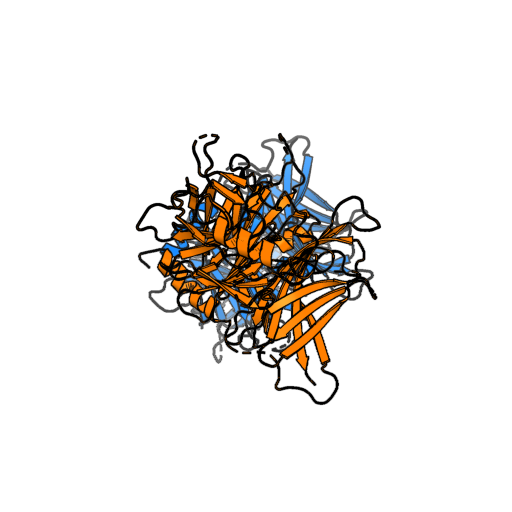2 484 ARG B O 1
ATOM 5648 N N . ALA B 1 329 ? 7.62513 84.31704 -31.22612 1.000 105.05576 485 ALA B N 1
ATOM 5649 C CA . ALA B 1 329 ? 8.85440 83.71109 -31.72507 1.000 99.64777 485 ALA B CA 1
ATOM 5650 C C . ALA B 1 329 ? 9.98812 84.73010 -31.77166 1.000 98.41862 485 ALA B C 1
ATOM 5651 O O . ALA B 1 329 ? 11.12122 84.42850 -31.39688 1.000 92.26062 485 ALA B O 1
ATOM 5653 N N . CYS B 1 334 ? 11.07786 84.92677 -23.78689 1.000 90.15612 490 CYS B N 1
ATOM 5654 C CA . CYS B 1 334 ? 11.00004 83.97158 -22.68702 1.000 86.86546 490 CYS B CA 1
ATOM 5655 C C . CYS B 1 334 ? 9.93326 82.90982 -22.94826 1.000 84.35323 490 CYS B C 1
ATOM 5656 O O . CYS B 1 334 ? 9.24885 82.94292 -23.97183 1.000 85.24668 490 CYS B O 1
ATOM 5659 N N . TYR B 1 335 ? 9.80283 81.96530 -22.01916 1.000 81.68027 491 TYR B N 1
ATOM 5660 C CA . TYR B 1 335 ? 8.86460 80.86002 -22.13691 1.000 79.61805 491 TYR B CA 1
ATOM 5661 C C . TYR B 1 335 ? 7.89803 80.86823 -20.95843 1.000 78.60601 491 TYR B C 1
ATOM 5662 O O . TYR B 1 335 ? 8.17365 81.44830 -19.90467 1.000 77.02927 491 TYR B O 1
ATOM 5671 N N . LEU B 1 336 ? 6.75429 80.21653 -21.14951 1.000 78.28280 492 LEU B N 1
ATOM 5672 C CA . LEU B 1 336 ? 5.68923 80.18865 -20.16006 1.000 78.62900 492 LEU B CA 1
ATOM 5673 C C . LEU B 1 336 ? 5.20460 78.76346 -19.94084 1.000 77.38560 492 LEU B C 1
ATOM 5674 O O . LEU B 1 336 ? 5.16681 77.96390 -20.88051 1.000 77.96971 492 LEU B O 1
ATOM 5679 N N . PRO B 1 337 ? 4.82450 78.42048 -18.71340 1.000 77.87571 493 PRO B N 1
ATOM 5680 C CA . PRO B 1 337 ? 4.33683 77.06601 -18.43600 1.000 77.31220 493 PRO B CA 1
ATOM 5681 C C . PRO B 1 337 ? 2.90298 76.86198 -18.90735 1.000 81.89193 493 PRO B C 1
ATOM 5682 O O . PRO B 1 337 ? 2.16510 77.80635 -19.19488 1.000 85.11196 493 PRO B O 1
ATOM 5686 N N . ILE B 1 338 ? 2.51681 75.59041 -18.96702 1.000 79.82192 494 ILE B N 1
ATOM 5687 C CA . ILE B 1 338 ? 1.21043 75.19784 -19.48675 1.000 83.07650 494 ILE B CA 1
ATOM 5688 C C . ILE B 1 338 ? 0.17880 75.27579 -18.36862 1.000 85.59720 494 ILE B C 1
ATOM 5689 O O . ILE B 1 338 ? 0.42306 74.81527 -17.24688 1.000 83.23053 494 ILE B O 1
ATOM 5694 N N . GLN B 1 339 ? -0.97744 75.86040 -18.67123 1.000 86.15021 495 GLN B N 1
ATOM 5695 C CA . GLN B 1 339 ? -2.06601 75.95201 -17.70424 1.000 90.06364 495 GLN B CA 1
ATOM 5696 C C . GLN B 1 339 ? -3.32861 75.28020 -18.23579 1.000 94.12322 495 GLN B C 1
ATOM 5697 O O . GLN B 1 339 ? -4.40771 75.41790 -17.65855 1.000 97.72829 495 GLN B O 1
ATOM 5703 N N . ASP B 1 347 ? -9.74276 64.73221 -10.56079 1.000 101.92031 503 ASP B N 1
ATOM 5704 C CA . ASP B 1 347 ? -9.90632 64.07108 -9.27138 1.000 103.81568 503 ASP B CA 1
ATOM 5705 C C . ASP B 1 347 ? -8.56860 63.85964 -8.56674 1.000 98.49903 503 ASP B C 1
ATOM 5706 O O . ASP B 1 347 ? -8.37294 62.86456 -7.86727 1.000 98.99110 503 ASP B O 1
ATOM 5711 N N . VAL B 1 348 ? -7.65221 64.80412 -8.75480 1.000 100.77375 504 VAL B N 1
ATOM 5712 C CA . VAL B 1 348 ? -6.36628 64.81212 -8.06892 1.000 95.29295 504 VAL B CA 1
ATOM 5713 C C . VAL B 1 348 ? -6.41376 65.92851 -7.03499 1.000 93.65488 504 VAL B C 1
ATOM 5714 O O . VAL B 1 348 ? -6.58753 67.10407 -7.38018 1.000 93.72726 504 VAL B O 1
ATOM 5718 N N . LEU B 1 349 ? -6.28470 65.55702 -5.76186 1.000 94.69680 505 LEU B N 1
ATOM 5719 C CA . LEU B 1 349 ? -6.47023 66.52252 -4.68470 1.000 95.41991 505 LEU B CA 1
ATOM 5720 C C . LEU B 1 349 ? -5.19476 67.31420 -4.42222 1.000 89.92503 505 LEU B C 1
ATOM 5721 O O . LEU B 1 349 ? -5.19078 68.54699 -4.49942 1.000 89.64384 505 LEU B O 1
ATOM 5726 N N . ILE B 1 350 ? -4.10276 66.62689 -4.10625 1.000 93.93632 506 ILE B N 1
ATOM 5727 C CA . ILE B 1 350 ? -2.81248 67.28224 -3.94842 1.000 88.78733 506 ILE B CA 1
ATOM 5728 C C . ILE B 1 350 ? -1.82566 66.68440 -4.93942 1.000 84.16049 506 ILE B C 1
ATOM 5729 O O . ILE B 1 350 ? -1.96073 65.53173 -5.36513 1.000 84.32548 506 ILE B O 1
ATOM 5734 N N . GLU B 1 351 ? -0.83781 67.49715 -5.32353 1.000 86.68121 507 GLU B N 1
ATOM 5735 C CA . GLU B 1 351 ? 0.35871 67.00652 -5.99847 1.000 81.56329 507 GLU B CA 1
ATOM 5736 C C . GLU B 1 351 ? 1.47946 68.03984 -6.02741 1.000 78.51250 507 GLU B C 1
ATOM 5737 O O . GLU B 1 351 ? 1.29441 69.16952 -6.48707 1.000 78.72268 507 GLU B O 1
ATOM 5743 N N . SER B 1 352 ? 2.65102 67.63519 -5.53598 1.000 79.40931 508 SER B N 1
ATOM 5744 C CA . SER B 1 352 ? 3.88320 68.39952 -5.64601 1.000 75.82042 508 SER B CA 1
ATOM 5745 C C . SER B 1 352 ? 5.02852 67.44480 -5.96840 1.000 71.11545 508 SER B C 1
ATOM 5746 O O . SER B 1 352 ? 4.87864 66.21967 -5.90545 1.000 69.81642 508 SER B O 1
ATOM 5749 N N . ASN B 1 353 ? 6.16485 68.03317 -6.36309 1.000 64.75939 509 ASN B N 1
ATOM 5750 C CA . ASN B 1 353 ? 7.45961 67.36507 -6.50523 1.000 61.11075 509 ASN B CA 1
ATOM 5751 C C . ASN B 1 353 ? 7.65527 66.67593 -7.85175 1.000 60.11154 509 ASN B C 1
ATOM 5752 O O . ASN B 1 353 ? 7.17637 65.55762 -8.06611 1.000 61.03327 509 ASN B O 1
ATOM 5757 N N . LEU B 1 354 ? 8.36457 67.35007 -8.75626 1.000 59.52535 510 LEU B N 1
ATOM 5758 C CA . LEU B 1 354 ? 8.73309 66.82209 -10.06474 1.000 57.72573 510 LEU B CA 1
ATOM 5759 C C . LEU B 1 354 ? 10.15545 66.27535 -9.96196 1.000 55.62845 510 LEU B C 1
ATOM 5760 O O . LEU B 1 354 ? 11.08989 67.02843 -9.66456 1.000 54.73067 510 LEU B O 1
ATOM 5765 N N . VAL B 1 355 ? 10.32124 64.97580 -10.20816 1.000 55.89222 511 VAL B N 1
ATOM 5766 C CA . VAL B 1 355 ? 11.58294 64.27396 -9.97151 1.000 54.46667 511 VAL B CA 1
ATOM 5767 C C . VAL B 1 355 ? 12.17438 63.81057 -11.29716 1.000 54.07567 511 VAL B C 1
ATOM 5768 O O . VAL B 1 355 ? 11.54771 63.03303 -12.02706 1.000 55.29618 511 VAL B O 1
ATOM 5772 N N . VAL B 1 356 ? 13.38578 64.28094 -11.59909 1.000 53.53937 512 VAL B N 1
ATOM 5773 C CA . VAL B 1 356 ? 14.15961 63.80704 -12.74446 1.000 53.10370 512 VAL B CA 1
ATOM 5774 C C . VAL B 1 356 ? 14.96261 62.57831 -12.33377 1.000 54.20111 512 VAL B C 1
ATOM 5775 O O . VAL B 1 356 ? 15.70821 62.61208 -11.34720 1.000 54.36109 512 VAL B O 1
ATOM 5779 N N . LEU B 1 357 ? 14.81357 61.49330 -13.09190 1.000 55.47330 513 LEU B N 1
ATOM 5780 C CA . LEU B 1 357 ? 15.46417 60.23787 -12.74765 1.000 56.91336 513 LEU B CA 1
ATOM 5781 C C . LEU B 1 357 ? 16.97332 60.31120 -12.98768 1.000 56.88049 513 LEU B C 1
ATOM 5782 O O . LEU B 1 357 ? 17.43319 60.97433 -13.92132 1.000 56.47937 513 LEU B O 1
ATOM 5787 N N . PRO B 1 358 ? 17.77746 59.61904 -12.14558 1.000 58.86743 514 PRO B N 1
ATOM 5788 C CA . PRO B 1 358 ? 19.23531 59.58792 -12.30610 1.000 59.42723 514 PRO B CA 1
ATOM 5789 C C . PRO B 1 358 ? 19.72383 58.65356 -13.41150 1.000 62.38204 514 PRO B C 1
ATOM 5790 O O . PRO B 1 358 ? 20.55431 57.77206 -13.19046 1.000 65.85565 514 PRO B O 1
ATOM 5794 N N . THR B 1 359 ? 19.19651 58.84768 -14.61681 1.000 62.45397 515 THR B N 1
ATOM 5795 C CA . THR B 1 359 ? 19.59660 58.07875 -15.78651 1.000 64.95137 515 THR B CA 1
ATOM 5796 C C . THR B 1 359 ? 20.35550 58.96443 -16.76692 1.000 65.92925 515 THR B C 1
ATOM 5797 O O . THR B 1 359 ? 20.39742 60.19091 -16.63670 1.000 64.55088 515 THR B O 1
ATOM 5801 N N . GLN B 1 360 ? 20.96745 58.31832 -17.76194 1.000 66.55534 516 GLN B N 1
ATOM 5802 C CA . GLN B 1 360 ? 21.57037 59.06877 -18.85797 1.000 66.11312 516 GLN B CA 1
ATOM 5803 C C . GLN B 1 360 ? 20.49735 59.64977 -19.76976 1.000 64.89753 516 GLN B C 1
ATOM 5804 O O . GLN B 1 360 ? 20.60092 60.80115 -20.20911 1.000 64.36021 516 GLN B O 1
ATOM 5810 N N . SER B 1 361 ? 19.46033 58.87019 -20.05925 1.000 65.47501 517 SER B N 1
ATOM 5811 C CA . SER B 1 361 ? 18.31076 59.36736 -20.79633 1.000 65.32280 517 SER B CA 1
ATOM 5812 C C . SER B 1 361 ? 17.44568 60.23555 -19.89211 1.000 62.83198 517 SER B C 1
ATOM 5813 O O . SER B 1 361 ? 17.31805 59.98296 -18.69060 1.000 62.75717 517 SER B O 1
ATOM 5816 N N . PHE B 1 362 ? 16.84839 61.26890 -20.48092 1.000 62.35089 518 PHE B N 1
ATOM 5817 C CA . PHE B 1 362 ? 16.06417 62.23112 -19.71462 1.000 59.25561 518 PHE B CA 1
ATOM 5818 C C . PHE B 1 362 ? 14.66727 61.66741 -19.49316 1.000 60.00700 518 PHE B C 1
ATOM 5819 O O . PHE B 1 362 ? 13.89746 61.49425 -20.44367 1.000 62.45036 518 PHE B O 1
ATOM 5827 N N . ARG B 1 363 ? 14.34653 61.37491 -18.23553 1.000 60.35369 519 ARG B N 1
ATOM 5828 C CA . ARG B 1 363 ? 13.03732 60.88243 -17.83874 1.000 60.19891 519 ARG B CA 1
ATOM 5829 C C . ARG B 1 363 ? 12.69354 61.50637 -16.49610 1.000 56.87593 519 ARG B C 1
ATOM 5830 O O . ARG B 1 363 ? 13.57387 61.69123 -15.65116 1.000 55.12060 519 ARG B O 1
ATOM 5838 N N . TYR B 1 364 ? 11.41792 61.82642 -16.29447 1.000 57.45762 520 TYR B N 1
ATOM 5839 C CA . TYR B 1 364 ? 10.99589 62.43047 -15.04061 1.000 56.01993 520 TYR B CA 1
ATOM 5840 C C . TYR B 1 364 ? 9.71714 61.77036 -14.54618 1.000 56.87141 520 TYR B C 1
ATOM 5841 O O . TYR B 1 364 ? 8.96393 61.16412 -15.31283 1.000 57.68960 520 TYR B O 1
ATOM 5850 N N . VAL B 1 365 ? 9.48777 61.89952 -13.23845 1.000 56.63867 521 VAL B N 1
ATOM 5851 C CA . VAL B 1 365 ? 8.41980 61.19774 -12.53720 1.000 57.10190 521 VAL B CA 1
ATOM 5852 C C . VAL B 1 365 ? 7.59631 62.19896 -11.74266 1.000 58.40015 521 VAL B C 1
ATOM 5853 O O . VAL B 1 365 ? 8.13451 63.15771 -11.17728 1.000 57.49905 521 VAL B O 1
ATOM 5857 N N . ILE B 1 366 ? 6.29058 61.95912 -11.68749 1.000 59.50867 522 ILE B N 1
ATOM 5858 C CA . ILE B 1 366 ? 5.38202 62.70772 -10.82849 1.000 60.15972 522 ILE B CA 1
ATOM 5859 C C . ILE B 1 366 ? 4.24891 61.77277 -10.42264 1.000 63.29622 522 ILE B C 1
ATOM 5860 O O . ILE B 1 366 ? 3.68316 61.06917 -11.26461 1.000 65.24724 522 ILE B O 1
ATOM 5865 N N . ALA B 1 367 ? 3.92781 61.74713 -9.13235 1.000 64.99204 523 ALA B N 1
ATOM 5866 C CA . ALA B 1 367 ? 2.86768 60.89937 -8.60231 1.000 67.90181 523 ALA B CA 1
ATOM 5867 C C . ALA B 1 367 ? 1.75056 61.76808 -8.04737 1.000 71.54012 523 ALA B C 1
ATOM 5868 O O . ALA B 1 367 ? 2.01468 62.78469 -7.41032 1.000 71.41612 523 ALA B O 1
ATOM 5870 N N . THR B 1 368 ? 0.50471 61.34968 -8.24501 1.000 70.68255 524 THR B N 1
ATOM 5871 C CA . THR B 1 368 ? -0.63854 62.15174 -7.83677 1.000 73.83146 524 THR B CA 1
ATOM 5872 C C . THR B 1 368 ? -1.52044 61.37630 -6.86910 1.000 77.59122 524 THR B C 1
ATOM 5873 O O . THR B 1 368 ? -1.55200 60.14234 -6.87761 1.000 77.80767 524 THR B O 1
ATOM 5877 N N . TYR B 1 369 ? -2.23968 62.12165 -6.03371 1.000 78.08535 525 TYR B N 1
ATOM 5878 C CA . TYR B 1 369 ? -3.24902 61.55447 -5.14288 1.000 82.15811 525 TYR B CA 1
ATOM 5879 C C . TYR B 1 369 ? -4.57600 61.53602 -5.89141 1.000 86.32845 525 TYR B C 1
ATOM 5880 O O . TYR B 1 369 ? -5.28294 62.54484 -5.95555 1.000 88.86131 525 TYR B O 1
ATOM 5889 N N . ASP B 1 370 ? -4.91349 60.37894 -6.45464 1.000 83.32792 526 ASP B N 1
ATOM 5890 C CA . ASP B 1 370 ? -6.08667 60.21524 -7.30061 1.000 86.67110 526 ASP B CA 1
ATOM 5891 C C . ASP B 1 370 ? -7.20746 59.54870 -6.51614 1.000 91.49585 526 ASP B C 1
ATOM 5892 O O . ASP B 1 370 ? -6.96873 58.62048 -5.73835 1.000 91.80991 526 ASP B O 1
ATOM 5894 N N . ILE B 1 371 ? -8.43046 60.02724 -6.72375 1.000 91.82468 527 ILE B N 1
ATOM 5895 C CA . ILE B 1 371 ? -9.59659 59.49255 -6.03846 1.000 96.06668 527 ILE B CA 1
ATOM 5896 C C . ILE B 1 371 ? -10.64904 59.01536 -7.03570 1.000 98.43807 527 ILE B C 1
ATOM 5897 O O . ILE B 1 371 ? -11.81545 58.86335 -6.68519 1.000 102.39223 527 ILE B O 1
ATOM 5902 N N . SER B 1 372 ? -10.24630 58.78425 -8.28730 1.000 94.85208 528 SER B N 1
ATOM 5903 C CA . SER B 1 372 ? -11.18989 58.35836 -9.31426 1.000 97.76321 528 SER B CA 1
ATOM 5904 C C . SER B 1 372 ? -11.64605 56.91714 -9.14126 1.000 99.74069 528 SER B C 1
ATOM 5905 O O . SER B 1 372 ? -12.62277 56.51820 -9.78337 1.000 103.11575 528 SER B O 1
ATOM 5908 N N . ARG B 1 373 ? -10.97428 56.13425 -8.30283 1.000 96.86029 529 ARG B N 1
ATOM 5909 C CA . ARG B 1 373 ? -11.31182 54.72417 -8.13761 1.000 99.09787 529 ARG B CA 1
ATOM 5910 C C . ARG B 1 373 ? -11.94341 54.45797 -6.77432 1.000 101.56957 529 ARG B C 1
ATOM 5911 O O . ARG B 1 373 ? -12.19816 53.31069 -6.40550 1.000 102.36740 529 ARG B O 1
ATOM 5919 N N . ASP B 1 375 ? -10.84772 52.38013 -4.64623 1.000 103.22733 531 ASP B N 1
ATOM 5920 C CA . ASP B 1 375 ? -9.95524 52.83839 -3.58872 1.000 101.53561 531 ASP B CA 1
ATOM 5921 C C . ASP B 1 375 ? -9.20039 54.09127 -4.00894 1.000 97.38225 531 ASP B C 1
ATOM 5922 O O . ASP B 1 375 ? -9.09166 54.39285 -5.19869 1.000 95.15551 531 ASP B O 1
ATOM 5927 N N . HIS B 1 376 ? -8.67603 54.81800 -3.02505 1.000 98.09424 532 HIS B N 1
ATOM 5928 C CA . HIS B 1 376 ? -7.75554 55.90155 -3.32449 1.000 93.55335 532 HIS B CA 1
ATOM 5929 C C . HIS B 1 376 ? -6.46340 55.32162 -3.89204 1.000 88.54158 532 HIS B C 1
ATOM 5930 O O . HIS B 1 376 ? -6.14547 54.14556 -3.69692 1.000 88.35606 532 HIS B O 1
ATOM 5937 N N . ALA B 1 377 ? -5.70839 56.15604 -4.60193 1.000 86.77138 533 ALA B N 1
ATOM 5938 C CA . ALA B 1 377 ? -4.48617 55.66767 -5.21979 1.000 81.45030 533 ALA B CA 1
ATOM 5939 C C . ALA B 1 377 ? -3.45355 56.77998 -5.30735 1.000 77.69969 533 ALA B C 1
ATOM 5940 O O . ALA B 1 377 ? -3.79271 57.95527 -5.46456 1.000 78.75763 533 ALA B O 1
ATOM 5942 N N . ILE B 1 378 ? -2.18692 56.38705 -5.21400 1.000 79.00653 534 ILE B N 1
ATOM 5943 C CA . ILE B 1 378 ? -1.05700 57.23508 -5.57140 1.000 74.88702 534 ILE B CA 1
ATOM 5944 C C . ILE B 1 378 ? -0.55500 56.72530 -6.91600 1.000 73.76094 534 ILE B C 1
ATOM 5945 O O . ILE B 1 378 ? 0.10616 55.68642 -6.99214 1.000 73.30750 534 ILE B O 1
ATOM 5950 N N . VAL B 1 379 ? -0.86729 57.44978 -7.98440 1.000 73.82024 535 VAL B N 1
ATOM 5951 C CA . VAL B 1 379 ? -0.53313 57.02084 -9.33697 1.000 71.76117 535 VAL B CA 1
ATOM 5952 C C . VAL B 1 379 ? 0.67247 57.82369 -9.81672 1.000 67.99661 535 VAL B C 1
ATOM 5953 O O . VAL B 1 379 ? 0.65459 59.06141 -9.81299 1.000 67.24030 535 VAL B O 1
ATOM 5957 N N . TYR B 1 380 ? 1.73359 57.11278 -10.19720 1.000 66.68076 536 TYR B N 1
ATOM 5958 C CA . TYR B 1 380 ? 2.94374 57.72436 -10.72761 1.000 62.90199 536 TYR B CA 1
ATOM 5959 C C . TYR B 1 380 ? 2.85253 57.85933 -12.24058 1.000 63.85964 536 TYR B C 1
ATOM 5960 O O . TYR B 1 380 ? 2.31793 56.98341 -12.92390 1.000 66.25863 536 TYR B O 1
ATOM 5969 N N . TYR B 1 381 ? 3.37614 58.96688 -12.75679 1.000 62.29281 537 TYR B N 1
ATOM 5970 C CA . TYR B 1 381 ? 3.49109 59.19166 -14.19073 1.000 62.08037 537 TYR B CA 1
ATOM 5971 C C . TYR B 1 381 ? 4.96452 59.37334 -14.51994 1.000 59.07212 537 TYR B C 1
ATOM 5972 O O . TYR B 1 381 ? 5.61040 60.29180 -14.00434 1.000 57.00057 537 TYR B O 1
ATOM 5981 N N . VAL B 1 382 ? 5.49050 58.50153 -15.37387 1.000 58.87456 538 VAL B N 1
ATOM 5982 C CA . VAL B 1 382 ? 6.89202 58.52716 -15.77390 1.000 58.28142 538 VAL B CA 1
ATOM 5983 C C . VAL B 1 382 ? 6.94641 58.89357 -17.24988 1.000 59.26762 538 VAL B C 1
ATOM 5984 O O . VAL B 1 382 ? 6.51113 58.11710 -18.10921 1.000 61.43803 538 VAL B O 1
ATOM 5988 N N . TYR B 1 383 ? 7.47906 60.07453 -17.54902 1.000 59.61394 539 TYR B N 1
ATOM 5989 C CA . TYR B 1 383 ? 7.52564 60.59377 -18.90969 1.000 60.83319 539 TYR B CA 1
ATOM 5990 C C . TYR B 1 383 ? 8.91807 60.39109 -19.49645 1.000 61.20670 539 TYR B C 1
ATOM 5991 O O . TYR B 1 383 ? 9.90572 60.89677 -18.95367 1.000 60.10471 539 TYR B O 1
ATOM 6000 N N . ASP B 1 384 ? 8.98934 59.65612 -20.60584 1.000 60.44515 540 ASP B N 1
ATOM 6001 C CA . ASP B 1 384 ? 10.18281 59.59294 -21.44496 1.000 62.32887 540 ASP B CA 1
ATOM 6002 C C . ASP B 1 384 ? 9.92089 60.37765 -22.72491 1.000 64.17157 540 ASP B C 1
ATOM 6003 O O . ASP B 1 384 ? 9.34472 59.83219 -23.67887 1.000 66.51062 540 ASP B O 1
ATOM 6008 N N . PRO B 1 385 ? 10.32420 61.65061 -22.80588 1.000 62.37135 541 PRO B N 1
ATOM 6009 C CA . PRO B 1 385 ? 9.87257 62.49362 -23.92538 1.000 63.21104 541 PRO B CA 1
ATOM 6010 C C . PRO B 1 385 ? 10.57980 62.23582 -25.24509 1.000 64.75955 541 PRO B C 1
ATOM 6011 O O . PRO B 1 385 ? 10.02111 62.58813 -26.29327 1.000 66.94171 541 PRO B O 1
ATOM 6015 N N . ILE B 1 386 ? 11.78287 61.65538 -25.23702 1.000 61.76710 542 ILE B N 1
ATOM 6016 C CA . ILE B 1 386 ? 12.48905 61.39402 -26.49084 1.000 64.41832 542 ILE B CA 1
ATOM 6017 C C . ILE B 1 386 ? 11.66819 60.46787 -27.38029 1.000 67.17229 542 ILE B C 1
ATOM 6018 O O . ILE B 1 386 ? 11.43061 60.75687 -28.55940 1.000 69.00721 542 ILE B O 1
ATOM 6023 N N . ARG B 1 387 ? 11.21986 59.34488 -26.82822 1.000 66.85982 543 ARG B N 1
ATOM 6024 C CA . ARG B 1 387 ? 10.34067 58.42914 -27.54006 1.000 69.02915 543 ARG B CA 1
ATOM 6025 C C . ARG B 1 387 ? 8.87611 58.84261 -27.45564 1.000 67.29504 543 ARG B C 1
ATOM 6026 O O . ARG B 1 387 ? 8.01236 58.11210 -27.95521 1.000 68.86362 543 ARG B O 1
ATOM 6034 N N . THR B 1 388 ? 8.59601 59.99709 -26.84690 1.000 65.19428 544 THR B N 1
ATOM 6035 C CA . THR B 1 388 ? 7.24135 60.52954 -26.69656 1.000 64.58444 544 THR B CA 1
ATOM 6036 C C . THR B 1 388 ? 6.29864 59.47023 -26.12979 1.000 64.63392 544 THR B C 1
ATOM 6037 O O . THR B 1 388 ? 5.23159 59.18348 -26.67697 1.000 66.06487 544 THR B O 1
ATOM 6041 N N . ILE B 1 389 ? 6.71405 58.87957 -25.01374 1.000 67.32302 545 ILE B N 1
ATOM 6042 C CA . ILE B 1 389 ? 5.94572 57.85168 -24.32841 1.000 67.14056 545 ILE B CA 1
ATOM 6043 C C . ILE B 1 389 ? 5.85902 58.21425 -22.85344 1.000 64.15399 545 ILE B C 1
ATOM 6044 O O . ILE B 1 389 ? 6.73783 58.88833 -22.30584 1.000 61.96212 545 ILE B O 1
ATOM 6049 N N . SER B 1 390 ? 4.78026 57.77255 -22.21066 1.000 66.18768 546 SER B N 1
ATOM 6050 C CA . SER B 1 390 ? 4.56087 58.04427 -20.79550 1.000 65.01589 546 SER B CA 1
ATOM 6051 C C . SER B 1 390 ? 3.92152 56.82268 -20.15896 1.000 66.74964 546 SER B C 1
ATOM 6052 O O . SER B 1 390 ? 2.83295 56.40773 -20.56706 1.000 69.52599 546 SER B O 1
ATOM 6055 N N . TYR B 1 391 ? 4.59410 56.25407 -19.16423 1.000 66.62384 547 TYR B N 1
ATOM 6056 C CA . TYR B 1 391 ? 4.05741 55.13385 -18.40918 1.000 68.24501 547 TYR B CA 1
ATOM 6057 C C . TYR B 1 391 ? 3.36466 55.62720 -17.14498 1.000 66.71180 547 TYR B C 1
ATOM 6058 O O . TYR B 1 391 ? 3.71031 56.67334 -16.58925 1.000 64.05113 547 TYR B O 1
ATOM 6067 N N . THR B 1 392 ? 2.37822 54.85646 -16.69228 1.000 68.98039 548 THR B N 1
ATOM 6068 C CA . THR B 1 392 ? 1.59368 55.20831 -15.51824 1.000 68.66319 548 THR B CA 1
ATOM 6069 C C . THR B 1 392 ? 1.34125 53.95818 -14.68837 1.000 70.92829 548 THR B C 1
ATOM 6070 O O . THR B 1 392 ? 1.20965 52.85587 -15.22585 1.000 73.56995 548 THR B O 1
ATOM 6074 N N . HIS B 1 393 ? 1.29019 54.13742 -13.36541 1.000 68.48834 549 HIS B N 1
ATOM 6075 C CA . HIS B 1 393 ? 0.95392 53.03993 -12.46892 1.000 71.08300 549 HIS B CA 1
ATOM 6076 C C . HIS B 1 393 ? 0.30865 53.55081 -11.18791 1.000 71.67691 549 HIS B C 1
ATOM 6077 O O . HIS B 1 393 ? 0.86675 54.45280 -10.54412 1.000 69.53059 549 HIS B O 1
ATOM 6084 N N . PRO B 1 394 ? -0.83565 52.99379 -10.79034 1.000 72.22200 550 PRO B N 1
ATOM 6085 C CA . PRO B 1 394 ? -1.46075 53.39840 -9.52589 1.000 72.54176 550 PRO B CA 1
ATOM 6086 C C . PRO B 1 394 ? -1.11421 52.47630 -8.36615 1.000 73.08739 550 PRO B C 1
ATOM 6087 O O . PRO B 1 394 ? -0.95097 51.26562 -8.54979 1.000 73.77487 550 PRO B O 1
ATOM 6091 N N . PHE B 1 395 ? -0.99335 53.04106 -7.16736 1.000 73.14600 551 PHE B N 1
ATOM 6092 C CA . PHE B 1 395 ? -0.83534 52.27536 -5.93445 1.000 74.34655 551 PHE B CA 1
ATOM 6093 C C . PHE B 1 395 ? -2.08464 52.49007 -5.08989 1.000 79.42892 551 PHE B C 1
ATOM 6094 O O . PHE B 1 395 ? -2.25494 53.55658 -4.49224 1.000 79.60113 551 PHE B O 1
ATOM 6102 N N . ARG B 1 396 ? -2.95476 51.48532 -5.03812 1.000 79.50344 552 ARG B N 1
ATOM 6103 C CA . ARG B 1 396 ? -4.20030 51.62933 -4.29676 1.000 84.28392 552 ARG B CA 1
ATOM 6104 C C . ARG B 1 396 ? -3.93959 51.64523 -2.79384 1.000 84.21461 552 ARG B C 1
ATOM 6105 O O . ARG B 1 396 ? -3.11126 50.88841 -2.27896 1.000 83.38793 552 ARG B O 1
ATOM 6113 N N . LEU B 1 397 ? -4.65975 52.51729 -2.09111 1.000 84.44414 553 LEU B N 1
ATOM 6114 C CA . LEU B 1 397 ? -4.47083 52.74214 -0.66208 1.000 85.67661 553 LEU B CA 1
ATOM 6115 C C . LEU B 1 397 ? -5.47908 51.93907 0.14799 1.000 91.72414 553 LEU B C 1
ATOM 6116 O O . LEU B 1 397 ? -6.68571 52.01448 -0.10494 1.000 95.75038 553 LEU B O 1
ATOM 6121 N N . THR B 1 398 ? -4.98018 51.16520 1.11604 1.000 89.37579 554 THR B N 1
ATOM 6122 C CA . THR B 1 398 ? -5.87794 50.52721 2.07266 1.000 93.44109 554 THR B CA 1
ATOM 6123 C C . THR B 1 398 ? -6.60819 51.56560 2.91386 1.000 94.87460 554 THR B C 1
ATOM 6124 O O . THR B 1 398 ? -7.75202 51.34189 3.32662 1.000 98.36344 554 THR B O 1
ATOM 6128 N N . THR B 1 399 ? -5.96501 52.69880 3.17401 1.000 92.71912 555 THR B N 1
ATOM 6129 C CA . THR B 1 399 ? -6.54331 53.80391 3.92036 1.000 94.74365 555 THR B CA 1
ATOM 6130 C C . THR B 1 399 ? -7.31366 54.73559 2.98675 1.000 94.93343 555 THR B C 1
ATOM 6131 O O . THR B 1 399 ? -7.14216 54.71744 1.76536 1.000 92.79249 555 THR B O 1
ATOM 6135 N N . LYS B 1 400 ? -8.17094 55.56038 3.58429 1.000 93.80695 556 LYS B N 1
ATOM 6136 C CA . LYS B 1 400 ? -8.90340 56.59051 2.86023 1.000 95.25713 556 LYS B CA 1
ATOM 6137 C C . LYS B 1 400 ? -8.87991 57.88224 3.66332 1.000 96.47000 556 LYS B C 1
ATOM 6138 O O . LYS B 1 400 ? -8.72786 57.86475 4.88782 1.000 98.73943 556 LYS B O 1
ATOM 6144 N N . GLY B 1 401 ? -9.01889 58.99819 2.96007 1.000 98.45124 557 GLY B N 1
ATOM 6145 C CA . GLY B 1 401 ? -8.85548 60.30022 3.57105 1.000 99.91628 557 GLY B CA 1
ATOM 6146 C C . GLY B 1 401 ? -8.48594 61.32469 2.51659 1.000 97.12838 557 GLY B C 1
ATOM 6147 O O . GLY B 1 401 ? -8.49934 61.04104 1.32037 1.000 94.90905 557 GLY B O 1
ATOM 6148 N N . ARG B 1 402 ? -8.14289 62.52098 2.99181 1.000 99.42489 558 ARG B N 1
ATOM 6149 C CA . ARG B 1 402 ? -7.78307 63.61544 2.10678 1.000 96.76143 558 ARG B CA 1
ATOM 6150 C C . ARG B 1 402 ? -6.39485 64.13404 2.45942 1.000 92.66068 558 ARG B C 1
ATOM 6151 O O . ARG B 1 402 ? -6.10069 64.35479 3.64400 1.000 93.43379 558 ARG B O 1
ATOM 6159 N N . PRO B 1 403 ? -5.52357 64.34555 1.47420 1.000 92.33498 559 PRO B N 1
ATOM 6160 C CA . PRO B 1 403 ? -4.10562 64.57945 1.76018 1.000 87.23066 559 PRO B CA 1
ATOM 6161 C C . PRO B 1 403 ? -3.75851 66.03542 2.02226 1.000 85.90775 559 PRO B C 1
ATOM 6162 O O . PRO B 1 403 ? -4.39306 66.96555 1.52201 1.000 88.30150 559 PRO B O 1
ATOM 6166 N N . ASP B 1 404 ? -2.71644 66.21487 2.83827 1.000 86.36139 560 ASP B N 1
ATOM 6167 C CA . ASP B 1 404 ? -2.12890 67.52263 3.08768 1.000 85.12998 560 ASP B CA 1
ATOM 6168 C C . ASP B 1 404 ? -0.73373 67.68998 2.49711 1.000 80.96066 560 ASP B C 1
ATOM 6169 O O . ASP B 1 404 ? -0.29072 68.82869 2.31513 1.000 79.74802 560 ASP B O 1
ATOM 6174 N N . PHE B 1 405 ? -0.05379 66.59861 2.15155 1.000 81.59520 561 PHE B N 1
ATOM 6175 C CA . PHE B 1 405 ? 1.31467 66.67688 1.65903 1.000 74.36283 561 PHE B CA 1
ATOM 6176 C C . PHE B 1 405 ? 1.63143 65.41803 0.86541 1.000 70.02351 561 PHE B C 1
ATOM 6177 O O . PHE B 1 405 ? 1.11918 64.33945 1.16952 1.000 71.02260 561 PHE B O 1
ATOM 6185 N N . LEU B 1 406 ? 2.44945 65.57234 -0.17540 1.000 69.01628 562 LEU B N 1
ATOM 6186 C CA . LEU B 1 406 ? 2.93707 64.42928 -0.94014 1.000 65.72347 562 LEU B CA 1
ATOM 6187 C C . LEU B 1 406 ? 4.32722 64.74766 -1.47274 1.000 61.73907 562 LEU B C 1
ATOM 6188 O O . LEU B 1 406 ? 4.53992 65.81894 -2.04860 1.000 61.26925 562 LEU B O 1
ATOM 6193 N N . ARG B 1 407 ? 5.26516 63.81908 -1.28338 1.000 61.14868 563 ARG B N 1
ATOM 6194 C CA . ARG B 1 407 ? 6.65931 64.05204 -1.64106 1.000 57.78091 563 ARG B CA 1
ATOM 6195 C C . ARG B 1 407 ? 7.28860 62.73990 -2.08380 1.000 55.99211 563 ARG B C 1
ATOM 6196 O O . ARG B 1 407 ? 7.20646 61.74082 -1.36360 1.000 56.56249 563 ARG B O 1
ATOM 6204 N N . ILE B 1 408 ? 7.91080 62.74451 -3.26252 1.000 56.18464 564 ILE B N 1
ATOM 6205 C CA . ILE B 1 408 ? 8.54025 61.55476 -3.82244 1.000 54.89812 564 ILE B CA 1
ATOM 6206 C C . ILE B 1 408 ? 10.00448 61.84255 -4.12664 1.000 52.86046 564 ILE B C 1
ATOM 6207 O O . ILE B 1 408 ? 10.38676 62.96972 -4.45659 1.000 53.10157 564 ILE B O 1
ATOM 6212 N N . GLU B 1 409 ? 10.82754 60.80139 -4.01033 1.000 52.97277 565 GLU B N 1
ATOM 6213 C CA . GLU B 1 409 ? 12.24335 60.86149 -4.37005 1.000 51.44972 565 GLU B CA 1
ATOM 6214 C C . GLU B 1 409 ? 12.60979 59.51444 -4.97679 1.000 52.59277 565 GLU B C 1
ATOM 6215 O O . GLU B 1 409 ? 12.60400 58.49766 -4.27552 1.000 53.44599 565 GLU B O 1
ATOM 6221 N N . CYS B 1 410 ? 12.93363 59.50332 -6.26699 1.000 52.20653 566 CYS B N 1
ATOM 6222 C CA . CYS B 1 410 ? 13.06502 58.26552 -7.01862 1.000 52.85043 566 CYS B CA 1
ATOM 6223 C C . CYS B 1 410 ? 14.51044 58.00017 -7.41942 1.000 53.01743 566 CYS B C 1
ATOM 6224 O O . CYS B 1 410 ? 15.31685 58.92184 -7.57105 1.000 52.59560 566 CYS B O 1
ATOM 6227 N N . PHE B 1 411 ? 14.81890 56.71602 -7.59113 1.000 50.80547 567 PHE B N 1
ATOM 6228 C CA . PHE B 1 411 ? 16.15667 56.25463 -7.93003 1.000 51.88281 567 PHE B CA 1
ATOM 6229 C C . PHE B 1 411 ? 16.03580 54.91959 -8.65327 1.000 53.92631 567 PHE B C 1
ATOM 6230 O O . PHE B 1 411 ? 14.97372 54.29219 -8.66890 1.000 54.96465 567 PHE B O 1
ATOM 6238 N N . VAL B 1 412 ? 17.14057 54.48526 -9.25317 1.000 53.50279 568 VAL B N 1
ATOM 6239 C CA . VAL B 1 412 ? 17.20083 53.21210 -9.96347 1.000 56.57849 568 VAL B CA 1
ATOM 6240 C C . VAL B 1 412 ? 17.93049 52.19586 -9.09710 1.000 57.79211 568 VAL B C 1
ATOM 6241 O O . VAL B 1 412 ? 18.96898 52.50068 -8.49628 1.000 57.20428 568 VAL B O 1
ATOM 6245 N N . TRP B 1 413 ? 17.37545 50.98607 -9.02265 1.000 59.34711 569 TRP B N 1
ATOM 6246 C CA . TRP B 1 413 ? 17.91648 49.90526 -8.19994 1.000 60.53463 569 TRP B CA 1
ATOM 6247 C C . TRP B 1 413 ? 17.70341 48.60336 -8.95645 1.000 64.17416 569 TRP B C 1
ATOM 6248 O O . TRP B 1 413 ? 16.56165 48.16629 -9.13268 1.000 65.13474 569 TRP B O 1
ATOM 6259 N N . ASP B 1 414 ? 18.80320 47.98873 -9.38889 1.000 64.84578 570 ASP B N 1
ATOM 6260 C CA . ASP B 1 414 ? 18.77361 46.79109 -10.22673 1.000 69.78406 570 ASP B CA 1
ATOM 6261 C C . ASP B 1 414 ? 17.94933 47.04362 -11.48765 1.000 71.46225 570 ASP B C 1
ATOM 6262 O O . ASP B 1 414 ? 17.05909 46.26989 -11.84777 1.000 73.14568 570 ASP B O 1
ATOM 6267 N N . ASP B 1 415 ? 18.27594 48.14438 -12.17110 1.000 69.11429 571 ASP B N 1
ATOM 6268 C CA . ASP B 1 415 ? 17.60782 48.55012 -13.41220 1.000 70.10584 571 ASP B CA 1
ATOM 6269 C C . ASP B 1 415 ? 16.08862 48.60283 -13.25531 1.000 69.20959 571 ASP B C 1
ATOM 6270 O O . ASP B 1 415 ? 15.33968 48.33263 -14.19781 1.000 71.55705 571 ASP B O 1
ATOM 6275 N N . ASN B 1 416 ? 15.62539 48.95196 -12.05686 1.000 68.11005 572 ASN B N 1
ATOM 6276 C CA . ASN B 1 416 ? 14.20534 49.05836 -11.76104 1.000 66.15639 572 ASN B CA 1
ATOM 6277 C C . ASN B 1 416 ? 13.93319 50.41937 -11.13928 1.000 62.16776 572 ASN B C 1
ATOM 6278 O O . ASN B 1 416 ? 14.79787 51.00081 -10.47793 1.000 60.19429 572 ASN B O 1
ATOM 6283 N N . LEU B 1 417 ? 12.72114 50.92251 -11.35364 1.000 61.99165 573 LEU B N 1
ATOM 6284 C CA . LEU B 1 417 ? 12.34036 52.24084 -10.86571 1.000 58.71527 573 LEU B CA 1
ATOM 6285 C C . LEU B 1 417 ? 11.80391 52.13281 -9.44333 1.000 58.86295 573 LEU B C 1
ATOM 6286 O O . LEU B 1 417 ? 10.77623 51.48799 -9.20690 1.000 60.45988 573 LEU B O 1
ATOM 6291 N N . TRP B 1 418 ? 12.49820 52.77144 -8.50509 1.000 58.73537 574 TRP B N 1
ATOM 6292 C CA . TRP B 1 418 ? 12.10262 52.82341 -7.10594 1.000 56.83714 574 TRP B CA 1
ATOM 6293 C C . TRP B 1 418 ? 11.84085 54.26899 -6.71481 1.000 54.35695 574 TRP B C 1
ATOM 6294 O O . TRP B 1 418 ? 12.53527 55.17731 -7.17831 1.000 53.56097 574 TRP B O 1
ATOM 6305 N N . CYS B 1 419 ? 10.83775 54.48279 -5.86591 1.000 55.44216 575 CYS B N 1
ATOM 6306 C CA . CYS B 1 419 ? 10.53129 55.81764 -5.36826 1.000 54.54978 575 CYS B CA 1
ATOM 6307 C C . CYS B 1 419 ? 10.24962 55.75798 -3.87582 1.000 54.97705 575 CYS B C 1
ATOM 6308 O O . CYS B 1 419 ? 9.42472 54.95741 -3.42699 1.000 56.29329 575 CYS B O 1
ATOM 6311 N N . HIS B 1 420 ? 10.94323 56.59809 -3.11303 1.000 54.34497 576 HIS B N 1
ATOM 6312 C CA . HIS B 1 420 ? 10.59330 56.83584 -1.71910 1.000 54.64948 576 HIS B CA 1
ATOM 6313 C C . HIS B 1 420 ? 9.49825 57.89323 -1.66279 1.000 55.08467 576 HIS B C 1
ATOM 6314 O O . HIS B 1 420 ? 9.70759 59.03020 -2.09832 1.000 54.53450 576 HIS B O 1
ATOM 6321 N N . GLN B 1 421 ? 8.33876 57.52984 -1.12176 1.000 53.53746 577 GLN B N 1
ATOM 6322 C CA . GLN B 1 421 ? 7.21087 58.44370 -1.02132 1.000 55.61262 577 GLN B CA 1
ATOM 6323 C C . GLN B 1 421 ? 6.82631 58.66970 0.43440 1.000 57.39838 577 GLN B C 1
ATOM 6324 O O . GLN B 1 421 ? 6.77727 57.72880 1.23274 1.000 59.31003 577 GLN B O 1
ATOM 6330 N N . PHE B 1 422 ? 6.57093 59.93311 0.76965 1.000 56.66046 578 PHE B N 1
ATOM 6331 C CA . PHE B 1 422 ? 6.05068 60.33736 2.07115 1.000 59.69809 578 PHE B CA 1
ATOM 6332 C C . PHE B 1 422 ? 4.86639 61.26336 1.84519 1.000 62.77393 578 PHE B C 1
ATOM 6333 O O . PHE B 1 422 ? 5.00681 62.30093 1.18947 1.000 62.45956 578 PHE B O 1
ATOM 6341 N N . TYR B 1 423 ? 3.70798 60.90311 2.39043 1.000 63.45617 579 TYR B N 1
ATOM 6342 C CA . TYR B 1 423 ? 2.53637 61.75665 2.28876 1.000 67.08576 579 TYR B CA 1
ATOM 6343 C C . TYR B 1 423 ? 1.86182 61.89996 3.64614 1.000 70.36724 579 TYR B C 1
ATOM 6344 O O . TYR B 1 423 ? 1.99290 61.04825 4.53012 1.000 70.97012 579 TYR B O 1
ATOM 6353 N N . ARG B 1 424 ? 1.13796 63.00952 3.79111 1.000 70.08551 580 ARG B N 1
ATOM 6354 C CA . ARG B 1 424 ? 0.43608 63.36579 5.01846 1.000 75.08682 580 ARG B CA 1
ATOM 6355 C C . ARG B 1 424 ? -1.01458 63.65086 4.67093 1.000 80.91519 580 ARG B C 1
ATOM 6356 O O . ARG B 1 424 ? -1.29311 64.49225 3.81149 1.000 82.48680 580 ARG B O 1
ATOM 6364 N N . PHE B 1 425 ? -1.93375 62.95693 5.33385 1.000 80.06875 581 PHE B N 1
ATOM 6365 C CA . PHE B 1 425 ? -3.34718 63.06368 5.01226 1.000 86.12935 581 PHE B CA 1
ATOM 6366 C C . PHE B 1 425 ? -4.15939 63.07382 6.29698 1.000 92.13483 581 PHE B C 1
ATOM 6367 O O . PHE B 1 425 ? -3.74208 62.52057 7.31839 1.000 91.91337 581 PHE B O 1
ATOM 6375 N N . GLU B 1 426 ? -5.33288 63.69629 6.23198 1.000 90.83615 582 GLU B N 1
ATOM 6376 C CA . GLU B 1 426 ? -6.25285 63.74365 7.35784 1.000 98.33138 582 GLU B CA 1
ATOM 6377 C C . GLU B 1 426 ? -7.42087 62.81043 7.07599 1.000 102.69064 582 GLU B C 1
ATOM 6378 O O . GLU B 1 426 ? -8.06535 62.90884 6.02613 1.000 101.91114 582 GLU B O 1
ATOM 6384 N N . ALA B 1 427 ? -7.69184 61.92103 8.02418 1.000 101.91118 583 ALA B N 1
ATOM 6385 C CA . ALA B 1 427 ? -8.63628 60.83294 7.84858 1.000 107.01834 583 ALA B CA 1
ATOM 6386 C C . ALA B 1 427 ? -10.07114 61.28842 8.09278 1.000 115.93686 583 ALA B C 1
ATOM 6387 O O . ALA B 1 427 ? -10.33444 62.28531 8.76963 1.000 118.31755 583 ALA B O 1
ATOM 6389 N N . ASN B 1 428 ? -11.00685 60.52951 7.51744 1.000 110.92880 584 ASN B N 1
ATOM 6390 C CA . ASN B 1 428 ? -12.42792 60.74556 7.76029 1.000 118.18100 584 ASN B CA 1
ATOM 6391 C C . ASN B 1 428 ? -12.82007 60.40408 9.19191 1.000 123.10373 584 ASN B C 1
ATOM 6392 O O . ASN B 1 428 ? -13.85537 60.88092 9.67249 1.000 127.74199 584 ASN B O 1
ATOM 6397 N N . ILE B 1 429 ? -12.01903 59.59185 9.88058 1.000 120.53333 585 ILE B N 1
ATOM 6398 C CA . ILE B 1 429 ? -12.38701 59.06609 11.19108 1.000 124.22057 585 ILE B CA 1
ATOM 6399 C C . ILE B 1 429 ? -11.57946 59.67494 12.32898 1.000 123.09471 585 ILE B C 1
ATOM 6400 O O . ILE B 1 429 ? -11.97094 59.51593 13.49760 1.000 127.58646 585 ILE B O 1
ATOM 6405 N N . ALA B 1 430 ? -10.48494 60.36784 12.04173 1.000 123.35186 586 ALA B N 1
ATOM 6406 C CA . ALA B 1 430 ? -9.62346 60.90851 13.08168 1.000 123.07608 586 ALA B CA 1
ATOM 6407 C C . ALA B 1 430 ? -9.77328 62.42124 13.18444 1.000 124.12332 586 ALA B C 1
ATOM 6408 O O . ALA B 1 430 ? -10.47198 63.06469 12.39691 1.000 124.63840 586 ALA B O 1
ATOM 6410 N N . ASN B 1 431 ? -9.09829 62.98430 14.18608 1.000 122.73949 587 ASN B N 1
ATOM 6411 C CA . ASN B 1 431 ? -9.03785 64.42764 14.37699 1.000 123.60567 587 ASN B CA 1
ATOM 6412 C C . ASN B 1 431 ? -7.69979 65.01350 13.95877 1.000 117.84974 587 ASN B C 1
ATOM 6413 O O . ASN B 1 431 ? -7.64027 66.17984 13.55470 1.000 117.26614 587 ASN B O 1
ATOM 6418 N N . SER B 1 432 ? -6.63391 64.22750 14.05419 1.000 119.43182 588 SER B N 1
ATOM 6419 C CA . SER B 1 432 ? -5.28190 64.64859 13.72732 1.000 111.60110 588 SER B CA 1
ATOM 6420 C C . SER B 1 432 ? -4.87138 64.07302 12.37393 1.000 105.15260 588 SER B C 1
ATOM 6421 O O . SER B 1 432 ? -5.57449 63.25729 11.77316 1.000 105.78771 588 SER B O 1
ATOM 6424 N N . THR B 1 433 ? -3.71233 64.51286 11.89645 1.000 104.01956 589 THR B N 1
ATOM 6425 C CA . THR B 1 433 ? -3.21025 64.15427 10.57575 1.000 96.20008 589 THR B CA 1
ATOM 6426 C C . THR B 1 433 ? -2.22758 62.99261 10.67873 1.000 90.26222 589 THR B C 1
ATOM 6427 O O . THR B 1 433 ? -1.33980 62.99556 11.53746 1.000 88.76888 589 THR B O 1
ATOM 6431 N N . THR B 1 434 ? -2.40251 61.99576 9.81406 1.000 92.43937 590 THR B N 1
ATOM 6432 C CA . THR B 1 434 ? -1.57003 60.80017 9.79859 1.000 86.82034 590 THR B CA 1
ATOM 6433 C C . THR B 1 434 ? -0.47633 60.94351 8.74575 1.000 80.32540 590 THR B C 1
ATOM 6434 O O . THR B 1 434 ? -0.72056 61.45140 7.64744 1.000 80.16727 590 THR B O 1
ATOM 6438 N N . SER B 1 435 ? 0.72869 60.49122 9.08624 1.000 81.20648 591 SER B N 1
ATOM 6439 C CA . SER B 1 435 ? 1.87232 60.51366 8.18459 1.000 74.78212 591 SER B CA 1
ATOM 6440 C C . SER B 1 435 ? 2.20977 59.10245 7.72115 1.000 71.10343 591 SER B C 1
ATOM 6441 O O . SER B 1 435 ? 2.18910 58.15639 8.51512 1.000 72.17213 591 SER B O 1
ATOM 6444 N N . VAL B 1 436 ? 2.52110 58.96786 6.43182 1.000 71.35334 592 VAL B N 1
ATOM 6445 C CA . VAL B 1 436 ? 2.84398 57.68474 5.81828 1.000 69.01412 592 VAL B CA 1
ATOM 6446 C C . VAL B 1 436 ? 4.13564 57.83075 5.02410 1.000 64.74774 592 VAL B C 1
ATOM 6447 O O . VAL B 1 436 ? 4.36684 58.86084 4.38103 1.000 63.95537 592 VAL B O 1
ATOM 6451 N N . GLU B 1 437 ? 4.97624 56.79659 5.07096 1.000 63.75218 593 GLU B N 1
ATOM 6452 C CA . GLU B 1 437 ? 6.24812 56.78439 4.35825 1.000 60.54170 593 GLU B CA 1
ATOM 6453 C C . GLU B 1 437 ? 6.60288 55.34604 4.01704 1.000 61.25563 593 GLU B C 1
ATOM 6454 O O . GLU B 1 437 ? 6.59100 54.48348 4.89986 1.000 63.67383 593 GLU B O 1
ATOM 6460 N N . ASN B 1 438 ? 6.91896 55.09251 2.74804 1.000 61.79169 594 ASN B N 1
ATOM 6461 C CA . ASN B 1 438 ? 7.29752 53.75341 2.31448 1.000 61.48564 594 ASN B CA 1
ATOM 6462 C C . ASN B 1 438 ? 7.98237 53.83548 0.95652 1.000 59.16437 594 ASN B C 1
ATOM 6463 O O . ASN B 1 438 ? 7.94118 54.86170 0.27357 1.000 57.43510 594 ASN B O 1
ATOM 6468 N N . LEU B 1 439 ? 8.61618 52.72847 0.57781 1.000 59.66860 595 LEU B N 1
ATOM 6469 C CA . LEU B 1 439 ? 9.26954 52.58171 -0.71505 1.000 58.66541 595 LEU B CA 1
ATOM 6470 C C . LEU B 1 439 ? 8.35361 51.84362 -1.68092 1.000 60.78310 595 LEU B C 1
ATOM 6471 O O . LEU B 1 439 ? 7.67786 50.88330 -1.30002 1.000 63.17613 595 LEU B O 1
ATOM 6476 N N . VAL B 1 440 ? 8.32711 52.29980 -2.93108 1.000 58.15041 596 VAL B N 1
ATOM 6477 C CA . VAL B 1 440 ? 7.54635 51.64686 -3.97214 1.000 59.54323 596 VAL B CA 1
ATOM 6478 C C . VAL B 1 440 ? 8.45374 51.36324 -5.15881 1.000 59.88998 596 VAL B C 1
ATOM 6479 O O . VAL B 1 440 ? 9.40529 52.10097 -5.43325 1.000 58.20312 596 VAL B O 1
ATOM 6483 N N . ARG B 1 441 ? 8.14810 50.28201 -5.86759 1.000 59.34871 597 ARG B N 1
ATOM 6484 C CA . ARG B 1 441 ? 8.86507 49.90824 -7.07466 1.000 60.15492 597 ARG B CA 1
ATOM 6485 C C . ARG B 1 441 ? 7.86969 49.72141 -8.20577 1.000 64.23362 597 ARG B C 1
ATOM 6486 O O . ARG B 1 441 ? 6.74285 49.26807 -7.99336 1.000 66.38040 597 ARG B O 1
ATOM 6494 N N . MET B 1 442 ? 8.29808 50.07526 -9.41287 1.000 63.10993 598 MET B N 1
ATOM 6495 C CA . MET B 1 442 ? 7.46187 49.95244 -10.59584 1.000 65.03538 598 MET B CA 1
ATOM 6496 C C . MET B 1 442 ? 8.25100 49.26373 -11.69773 1.000 68.54747 598 MET B C 1
ATOM 6497 O O . MET B 1 442 ? 9.36062 49.68907 -12.03615 1.000 67.22562 598 MET B O 1
ATOM 6502 N N . ARG B 1 443 ? 7.67370 48.20004 -12.24713 1.000 68.54243 599 ARG B N 1
ATOM 6503 C CA . ARG B 1 443 ? 8.22008 47.49089 -13.39093 1.000 70.90796 599 ARG B CA 1
ATOM 6504 C C . ARG B 1 443 ? 7.24023 47.61234 -14.54562 1.000 74.02565 599 ARG B C 1
ATOM 6505 O O . ARG B 1 443 ? 6.02350 47.64774 -14.34450 1.000 74.67739 599 ARG B O 1
ATOM 6513 N N . PHE B 1 444 ? 7.77679 47.66918 -15.75865 1.000 75.87654 600 PHE B N 1
ATOM 6514 C CA . PHE B 1 444 ? 6.97013 47.87042 -16.95193 1.000 79.15364 600 PHE B CA 1
ATOM 6515 C C . PHE B 1 444 ? 7.29555 46.76558 -17.94304 1.000 84.98058 600 PHE B C 1
ATOM 6516 O O . PHE B 1 444 ? 8.47069 46.48544 -18.20250 1.000 85.98414 600 PHE B O 1
ATOM 6524 N N . SER B 1 445 ? 6.25986 46.13682 -18.49034 1.000 83.48720 601 SER B N 1
ATOM 6525 C CA . SER B 1 445 ? 6.45282 44.96592 -19.32881 1.000 89.71513 601 SER B CA 1
ATOM 6526 C C . SER B 1 445 ? 5.35957 44.93399 -20.38599 1.000 93.25570 601 SER B C 1
ATOM 6527 O O . SER B 1 445 ? 4.49403 45.81163 -20.44331 1.000 91.71699 601 SER B O 1
ATOM 6530 N N . CYS B 1 446 ? 5.40421 43.90771 -21.22575 1.000 91.24203 602 CYS B N 1
ATOM 6531 C CA . CYS B 1 446 ? 4.43509 43.76955 -22.29990 1.000 94.69665 602 CYS B CA 1
ATOM 6532 C C . CYS B 1 446 ? 3.46099 42.63262 -22.01533 1.000 97.38761 602 CYS B C 1
ATOM 6533 O O . CYS B 1 446 ? 2.37391 42.57931 -22.58815 1.000 99.05763 602 CYS B O 1
#

Foldseek 3Di:
DLVVVVVVCVVLLDQFADPDDDDKDKDKDFDFAEQWPVSVCQVVVWDWADKAKADDRQKIKIWTWTPDDPDVVHIKIKIWIFGQGQDPVRHTYTHTADMDIDHPVLQFPAKEWEDDSQKIWIWGDNAQKAFLPVAGWIWIFMDGRHDDDPRTDTDTAGADEDVPWTIWGGAYEYWYADPQKTKIKAWTFHDPCFVVALVVQLVLCVVPPDPPVPDQAAERGGGDTFIWMKMWMWHRDPPDDIYIYIYTDHEFGDRYRNYWYWADDPDPQWTWIKAAAPPVKQHIFTWIFGNPDDTDTYGDQCPCWPCGPDDDYIHNHTHPAQFQDKDDWEFEPDNQTKIKIWTFGDPDPFTWTKMWIARPVVGDIDIDTHGDPAAFGWDDKHWYWYARPSWIKIWIKTKGDGPPDDDIRIDITMMTMHMDD/DVAVLVVVVVVCVVVLQVFDDDDDDDDPDWDKDKDFDFAEQWPVSVCQVVVWDWADWAKADDSQKIKIWTWTDDPDVPDDIKIKIWMEGQGQDPVRHGYGHTADMDIDDPVPLFPAKEWEDDSQKIWIKGDNAQKAFQPDVNPWIWIFMDGNHDDHPRTDTDTARADEDPPWTIWGGHYEYWYADPQKTKTKAWTGHDPPQVVVVVQVCLQCPPPDDPPVVDCAAPRPRHNTFTWIKMWMWGSDPVDDIHTYIYTDHAAGDRDRNYWYWADAPDPQKTWIKFQADPFFNGIFIWIFGRPPDTDTYGDDQWDGRPVRTYGDGCFQDWTDWAFEPDNQTKIKTWTFHDPPLTWTKMWIARPVVDDIDIDIDHDPADFAWDDKYWYWYAGNNWIKIWIKTWGDHPPDDDIRIDITMMTMDMGD

Solvent-accessible surface area: 35312 Å² total; per-residue (Å²): 47,58,133,7,6,24,40,4,4,121,58,38,74,94,129,19,11,46,202,89,84,70,76,71,73,35,88,29,65,74,12,75,5,16,0,0,0,0,41,15,0,33,87,60,95,16,38,0,34,34,0,2,4,0,11,41,99,23,4,0,0,1,0,0,17,0,42,22,85,153,41,135,134,139,73,29,8,0,0,0,0,0,6,5,16,105,14,42,103,84,10,0,0,6,0,0,2,6,13,30,46,7,82,105,114,21,82,11,85,26,3,0,0,0,1,0,85,32,14,0,0,0,0,1,10,80,131,24,51,5,70,30,126,151,138,62,14,0,16,0,0,1,4,0,1,2,3,34,13,115,40,46,59,88,58,114,12,80,18,86,32,83,108,56,1,62,58,0,24,0,21,28,0,11,0,4,7,76,95,52,64,0,3,0,0,0,0,0,2,1,60,57,121,20,128,125,11,45,37,18,6,122,62,8,30,87,166,125,110,10,66,7,37,124,32,116,73,16,69,17,7,54,32,85,61,4,4,0,1,0,9,0,26,0,46,40,83,100,98,99,116,18,100,0,75,1,28,34,26,26,9,2,13,2,25,3,0,66,1,0,0,0,8,60,10,86,119,143,87,12,0,29,0,0,2,6,12,44,124,51,41,18,71,10,14,2,0,78,0,14,32,30,151,143,19,73,7,84,5,40,13,122,96,56,2,39,172,10,95,61,53,126,2,33,33,2,48,42,64,136,133,70,47,66,53,37,19,0,0,0,5,5,82,26,182,43,23,29,8,0,14,0,4,1,12,44,67,77,106,60,13,0,0,0,1,57,6,59,8,34,99,172,122,64,66,12,70,23,29,15,151,20,142,61,102,0,143,18,79,30,2,9,0,2,6,13,55,26,74,117,19,0,2,0,5,4,2,7,32,7,88,20,100,175,60,140,69,30,64,6,31,9,24,12,0,27,2,101,17,57,107,68,180,114,58,40,113,4,9,14,61,5,0,93,170,24,21,71,65,47,50,100,96,46,163,157,28,113,73,88,72,76,29,76,26,62,72,12,78,4,14,0,0,0,0,31,14,0,34,88,88,94,19,36,0,41,33,1,1,3,0,11,44,84,9,3,0,0,1,0,0,11,0,39,28,144,125,180,124,75,63,77,7,9,0,0,0,0,0,3,5,20,62,11,40,93,74,12,0,0,3,1,0,1,6,22,31,42,6,80,74,130,20,102,8,105,24,3,0,0,0,1,0,84,13,12,0,0,0,0,2,10,72,104,23,25,2,82,35,74,218,138,158,50,18,0,12,0,0,3,4,0,0,2,3,43,13,59,36,43,61,98,66,134,10,129,23,70,30,93,107,66,3,57,53,0,22,0,22,30,0,12,0,6,8,62,99,51,61,0,0,0,0,0,0,0,18,1,73,41,167,12,69,80,14,97,37,27,11,64,30,1,27,117,155,119,98,49,94,2,49,121,61,89,64,12,62,18,28,44,37,141,39,2,4,0,1,0,15,0,23,0,30,36,72,81,99,89,100,16,82,0,64,4,32,34,34,41,10,4,3,2,23,11,0,74,1,0,0,0,9,76,10,66,88,168,69,8,0,18,0,0,4,4,14,77,125,74,86,49,57,1,4,0,0,64,0,12,28,24,159,136,19,42,5,83,35,75,31,44,24,62,54,29,126,156,56,92,0,4,78,67,116,82,64,43,31,28,0,0,0,5,11,79,46,153,61,26,33,12,0,3,0,13,0,10,60,83,149,67,32,0,1,6,0,73,5,64,3,47,148,87,124,33,62,11,69,20,33,19,166,15,140,57,117,9,187,22,87,23,0,8,1,4,5,11,62,7,56,104,28,10,4,0,5,7,0,11,20,8,94,24,140,168,51,147,78,27,63,8,30,9,25,7,0,19,2,110,22,55,101

InterPro domains:
  IPR000665 Haemagglutinin/haemagglutinin-neuraminidase, paramyxovirus [PF00423] (34-598)
  IPR036278 Sialidase superfamily [SSF50939] (179-603)